Protein AF-A0AAF5DHT6-F1 (afdb_monomer)

Secondary structure (DSSP, 8-state):
-TTGGGHHHHHHHHHHTSPS----------S----------------------HHHHHHBTTTTT-SS--S--PBP--GGGS-GGGTT---SPPPPGGG--TTTTTHHHHHHHHHHHHHHHHHHHHHHHHTGGGTTSHHHHTS-TTS-S--------S-THHHHHHHHHHHHHHHT-S-GGGS-HHHHHHHHHHHHHS-HHHHHHHHHHTHHHHHHHHHHHHHHHHTTTTS--TT-HHHHHHHHHHHHHHHHHHH-HHHHHHHHTT--HHHHHHHTT-GGGHHHHHHHHHHHTHHHHHHHTTSTTHHHHHHHHHHHHHH-S-HHHHHHHHHHHHHHHHH-TTHHHHHHHHS-HHHHHHHHHHHHHHHHHTTT-SS------HHHHHHHHHHHHHHHHTTTTT---HHHHHHHHHHHHHHHHH-TTPPTTTT--HHHHHHHHHHHHHHHHHH-TTS-S----HHHHHHHHT---HHHHHHHHHHHHHHHHHHHTT-HHHHHHHHHTT-HHHHHHTTSS-SS---HHHHHHHHHHHHHHHTT-HHHHHHHHHHHHHHHHHHHHTS--PEEPHHHHHHHHHHHHH-TTS-EEEEEEES-SSTT-EEEEEEEEE-SSS--HHHHHHHHHHHHHHHHHHT-EEEEEEEE-SSTT--SPPHHHHHHHHHHTTT-TT-EEEEE-GGG--TT--S--EEEEEEETTTTEEEEEEPPBS-HHHHHHHHHHHHHTTGGGG---HHHHHH-TTT--TT-HHHHHHHHHHHT-

Organism: Strongyloides stercoralis (NCBI:txid6248)

Nearest PDB structures (foldseek):
  8s9s-assembly1_8  TM=9.354E-01  e=1.599E-11  Homo sapiens
  8eoi-assembly1_H  TM=9.412E-01  e=3.239E-11  Homo sapiens
  8j0o-assembly1_H  TM=9.283E-01  e=1.738E-11  Homo sapiens
  6ww7-assembly1_H  TM=9.306E-01  e=1.569E-10  Homo sapiens
  6y4l-assembly1_B  TM=9.227E-01  e=1.539E-09  Homo sapiens

Radius of gyration: 44.28 Å; Cα contacts (8 Å, |Δi|>4): 836; chains: 1; bounding box: 121×86×107 Å

Structure (mmCIF, N/CA/C/O backbone):
data_AF-A0AAF5DHT6-F1
#
_entry.id   AF-A0AAF5DHT6-F1
#
loop_
_atom_site.group_PDB
_atom_site.id
_atom_site.type_symbol
_atom_site.label_atom_id
_atom_site.label_alt_id
_atom_site.label_comp_id
_atom_site.label_asym_id
_atom_site.label_entity_id
_atom_site.label_seq_id
_atom_site.pdbx_PDB_ins_code
_atom_site.Cartn_x
_atom_site.Cartn_y
_atom_site.Cartn_z
_atom_site.occupancy
_atom_site.B_iso_or_equiv
_atom_site.auth_seq_id
_atom_site.auth_comp_id
_atom_site.auth_asym_id
_atom_site.auth_atom_id
_atom_site.pdbx_PDB_model_num
ATOM 1 N N . PHE A 1 1 ? -10.673 18.326 26.368 1.00 24.00 1 PHE A N 1
ATOM 2 C CA . PHE A 1 1 ? -9.516 19.181 26.720 1.00 24.00 1 PHE A CA 1
ATOM 3 C C . PHE A 1 1 ? -8.166 18.452 26.710 1.00 24.00 1 PHE A C 1
ATOM 5 O O . PHE A 1 1 ? -7.210 19.034 26.224 1.00 24.00 1 PHE A O 1
ATOM 12 N N . PHE A 1 2 ? -8.063 17.177 27.110 1.00 26.97 2 PHE A N 1
ATOM 13 C CA . PHE A 1 2 ? -6.793 16.419 27.046 1.00 26.97 2 PHE A CA 1
ATOM 14 C C . PHE A 1 2 ? -6.369 15.898 25.651 1.00 26.97 2 PHE A C 1
ATOM 16 O O . PHE A 1 2 ? -5.281 15.353 25.508 1.00 26.97 2 PHE A O 1
ATOM 23 N N . ILE A 1 3 ? -7.177 16.093 24.601 1.00 33.28 3 ILE A N 1
ATOM 24 C CA . ILE A 1 3 ? -6.910 15.542 23.255 1.00 33.28 3 ILE A CA 1
ATOM 25 C C . ILE A 1 3 ? -6.017 16.466 22.397 1.00 33.28 3 ILE A C 1
ATOM 27 O O . ILE A 1 3 ? -5.296 15.988 21.525 1.00 33.28 3 ILE A O 1
ATOM 31 N N . PHE A 1 4 ? -5.962 17.773 22.679 1.00 30.56 4 PHE A N 1
ATOM 32 C CA . PHE A 1 4 ? -5.179 18.714 21.862 1.00 30.56 4 PHE A CA 1
ATOM 33 C C . PHE A 1 4 ? -3.657 18.613 22.072 1.00 30.56 4 PHE A C 1
ATOM 35 O O . PHE A 1 4 ? -2.894 18.867 21.143 1.00 30.56 4 PHE A O 1
ATOM 42 N N . PHE A 1 5 ? -3.188 18.171 23.245 1.00 32.03 5 PHE A N 1
ATOM 43 C CA . PHE A 1 5 ? -1.747 18.044 23.513 1.00 32.03 5 PHE A CA 1
ATOM 44 C C . PHE A 1 5 ? -1.092 16.809 22.864 1.00 32.03 5 PHE A C 1
ATOM 46 O O . PHE A 1 5 ? 0.131 16.768 22.731 1.00 32.03 5 PHE A O 1
ATOM 53 N N . GLY A 1 6 ? -1.879 15.832 22.392 1.00 28.81 6 GLY A N 1
ATOM 54 C CA . GLY A 1 6 ? -1.361 14.653 21.684 1.00 28.81 6 GLY A CA 1
ATOM 55 C C . GLY A 1 6 ? -0.960 14.914 20.226 1.00 28.81 6 GLY A C 1
ATOM 56 O O . GLY A 1 6 ? -0.087 14.226 19.694 1.00 28.81 6 GLY A O 1
ATOM 57 N N . MET A 1 7 ? -1.532 15.936 19.577 1.00 29.06 7 MET A N 1
ATOM 58 C CA . MET A 1 7 ? -1.334 16.168 18.137 1.00 29.06 7 MET A CA 1
ATOM 59 C C . MET A 1 7 ? 0.085 16.642 17.784 1.00 29.06 7 MET A C 1
ATOM 61 O O . MET A 1 7 ? 0.634 16.212 16.772 1.00 29.06 7 MET A O 1
ATOM 65 N N . ASN A 1 8 ? 0.743 17.421 18.651 1.00 30.28 8 ASN A N 1
ATOM 66 C CA . ASN A 1 8 ? 2.120 17.882 18.403 1.00 30.28 8 ASN A CA 1
ATOM 67 C C . ASN A 1 8 ? 3.185 16.784 18.585 1.00 30.28 8 ASN A C 1
ATOM 69 O O . ASN A 1 8 ? 4.302 16.917 18.078 1.00 30.28 8 ASN A O 1
ATOM 73 N N . ARG A 1 9 ? 2.860 15.679 19.275 1.00 29.66 9 ARG A N 1
ATOM 74 C CA . ARG A 1 9 ? 3.734 14.494 19.322 1.00 29.66 9 ARG A CA 1
ATOM 75 C C . ARG A 1 9 ? 3.526 13.579 18.118 1.00 29.66 9 ARG A C 1
ATOM 77 O O . ARG A 1 9 ? 4.511 13.057 17.612 1.00 29.66 9 ARG A O 1
ATOM 84 N N . LEU A 1 10 ? 2.300 13.445 17.606 1.00 32.31 10 LEU A N 1
ATOM 85 C CA . LEU A 1 10 ? 2.010 12.574 16.459 1.00 32.31 10 LEU A CA 1
ATOM 86 C C . LEU A 1 10 ? 2.622 13.087 15.150 1.00 32.31 10 LEU A C 1
ATOM 88 O O . LEU A 1 10 ? 3.221 12.299 14.426 1.00 32.31 10 LEU A O 1
ATOM 92 N N . VAL A 1 11 ? 2.600 14.401 14.895 1.00 34.19 11 VAL A N 1
ATOM 93 C CA . VAL A 1 11 ? 3.297 14.986 13.728 1.00 34.19 11 VAL A CA 1
ATOM 94 C C . VAL A 1 11 ? 4.823 14.804 13.825 1.00 34.19 11 VAL A C 1
ATOM 96 O O . VAL A 1 11 ? 5.494 14.651 12.810 1.00 34.19 11 VAL A O 1
ATOM 99 N N . ASN A 1 12 ? 5.384 14.720 15.038 1.00 29.06 12 ASN A N 1
ATOM 100 C CA . ASN A 1 12 ? 6.811 14.439 15.240 1.00 29.06 12 ASN A CA 1
ATOM 101 C C . ASN A 1 12 ? 7.177 12.948 15.131 1.00 29.06 12 ASN A C 1
ATOM 103 O O . ASN A 1 12 ? 8.310 12.636 14.770 1.00 29.06 12 ASN A O 1
ATOM 107 N N . ILE A 1 13 ? 6.249 12.017 15.382 1.00 29.61 13 ILE A N 1
ATOM 108 C CA . ILE A 1 13 ? 6.502 10.576 15.196 1.00 29.61 13 ILE A CA 1
ATOM 109 C C . ILE A 1 13 ? 6.648 10.237 13.704 1.00 29.61 13 ILE A C 1
ATOM 111 O O . ILE A 1 13 ? 7.510 9.430 13.356 1.00 29.61 13 ILE A O 1
ATOM 115 N N . TYR A 1 14 ? 5.934 10.945 12.816 1.00 28.83 14 TYR A N 1
ATOM 116 C CA . TYR A 1 14 ? 6.160 10.866 11.365 1.00 28.83 14 TYR A CA 1
ATOM 117 C C . TYR A 1 14 ? 7.592 11.251 10.949 1.00 28.83 14 TYR A C 1
ATOM 119 O O . TYR A 1 14 ? 8.055 10.814 9.903 1.00 28.83 14 TYR A O 1
ATOM 127 N N . SER A 1 15 ? 8.324 12.017 11.766 1.00 27.70 15 SER A N 1
ATOM 128 C CA . SER A 1 15 ? 9.695 12.445 11.458 1.00 27.70 15 SER A CA 1
ATOM 129 C C . SER A 1 15 ? 10.766 11.458 11.950 1.00 27.70 15 SER A C 1
ATOM 131 O O . SER A 1 15 ? 11.795 11.290 11.300 1.00 27.70 15 SER A O 1
ATOM 133 N N . ILE A 1 16 ? 10.534 10.750 13.064 1.00 28.91 16 ILE A N 1
ATOM 134 C CA . ILE A 1 16 ? 11.596 9.977 13.742 1.00 28.91 16 ILE A CA 1
ATOM 135 C C . ILE A 1 16 ? 11.843 8.594 13.111 1.00 28.91 16 ILE A C 1
ATOM 137 O O . ILE A 1 16 ? 12.963 8.091 13.194 1.00 28.91 16 ILE A O 1
ATOM 141 N N . TYR A 1 17 ? 10.857 7.998 12.431 1.00 26.03 17 TYR A N 1
ATOM 142 C CA . TYR A 1 17 ? 10.990 6.652 11.845 1.00 26.03 17 TYR A CA 1
ATOM 143 C C . TYR A 1 17 ? 11.067 6.617 10.313 1.00 26.03 17 TYR A C 1
ATOM 145 O O . TYR A 1 17 ? 10.981 5.546 9.713 1.00 26.03 17 TYR A O 1
ATOM 153 N N . THR A 1 18 ? 11.290 7.759 9.658 1.00 27.48 18 THR A N 1
ATOM 154 C CA . THR A 1 18 ? 11.559 7.754 8.215 1.00 27.48 18 THR A CA 1
ATOM 155 C C . THR A 1 18 ? 12.942 7.174 7.938 1.00 27.48 18 THR A C 1
ATOM 157 O O . THR A 1 18 ? 13.958 7.583 8.507 1.00 27.48 18 THR A O 1
ATOM 160 N N . SER A 1 19 ? 12.952 6.160 7.071 1.00 26.27 19 SER A N 1
ATOM 161 C CA . SER A 1 19 ? 14.145 5.477 6.590 1.00 26.27 19 SER A CA 1
ATOM 162 C C . SER A 1 19 ? 15.211 6.495 6.182 1.00 26.27 19 SER A C 1
ATOM 164 O O . SER A 1 19 ? 14.965 7.438 5.428 1.00 26.27 19 SER A O 1
ATOM 166 N N . ARG A 1 20 ? 16.406 6.329 6.752 1.00 24.77 20 ARG A N 1
ATOM 167 C CA . ARG A 1 20 ? 17.551 7.204 6.522 1.00 24.77 20 ARG A CA 1
ATOM 168 C C . ARG A 1 20 ? 17.829 7.290 5.018 1.00 24.77 20 ARG A C 1
ATOM 170 O O . ARG A 1 20 ? 18.029 6.279 4.356 1.00 24.77 20 ARG A O 1
ATOM 177 N N . THR A 1 21 ? 17.952 8.526 4.538 1.00 24.61 21 THR A N 1
ATOM 178 C CA . THR A 1 21 ? 18.211 8.984 3.161 1.00 24.61 21 THR A CA 1
ATOM 179 C C . THR A 1 21 ? 17.081 8.858 2.143 1.00 24.61 21 THR A C 1
ATOM 181 O O . THR A 1 21 ? 16.703 7.761 1.767 1.00 24.61 21 THR A O 1
ATOM 184 N N . ILE A 1 22 ? 16.738 9.999 1.533 1.00 28.86 22 ILE A N 1
ATOM 185 C CA . ILE A 1 22 ? 17.074 10.366 0.146 1.00 28.86 22 ILE A CA 1
ATOM 186 C C . ILE A 1 22 ? 16.731 11.859 -0.049 1.00 28.86 22 ILE A C 1
ATOM 188 O O . ILE A 1 22 ? 15.583 12.267 0.034 1.00 28.86 22 ILE A O 1
ATOM 192 N N . ASN A 1 23 ? 17.740 12.695 -0.309 1.00 22.66 23 ASN A N 1
ATOM 193 C CA . ASN A 1 23 ? 17.540 14.035 -0.868 1.00 22.66 23 ASN A CA 1
ATOM 194 C C . ASN A 1 23 ? 17.725 13.918 -2.389 1.00 22.66 23 ASN A C 1
ATOM 196 O O . ASN A 1 23 ? 18.837 14.113 -2.881 1.00 22.66 23 ASN A O 1
ATOM 200 N N . PHE A 1 24 ? 16.673 13.588 -3.146 1.00 26.69 24 PHE A N 1
ATOM 201 C CA . PHE A 1 24 ? 16.674 13.828 -4.593 1.00 26.69 24 PHE A CA 1
ATOM 202 C C . PHE A 1 24 ? 16.286 15.280 -4.829 1.00 26.69 24 PHE A C 1
ATOM 204 O O . PHE A 1 24 ? 15.120 15.624 -4.966 1.00 26.69 24 PHE A O 1
ATOM 211 N N . VAL A 1 25 ? 17.282 16.155 -4.899 1.00 23.34 25 VAL A N 1
ATOM 212 C CA . VAL A 1 25 ? 17.107 17.373 -5.680 1.00 23.34 25 VAL A CA 1
ATOM 213 C C . VAL A 1 25 ? 17.849 17.130 -6.979 1.00 23.34 25 VAL A C 1
ATOM 215 O O . VAL A 1 25 ? 19.059 16.895 -6.950 1.00 23.34 25 VAL A O 1
ATOM 218 N N . VAL A 1 26 ? 17.141 17.235 -8.106 1.00 24.66 26 VAL A N 1
ATOM 219 C CA . VAL A 1 26 ? 17.731 17.509 -9.423 1.00 24.66 26 VAL A CA 1
ATOM 220 C C . VAL A 1 26 ? 18.404 18.881 -9.326 1.00 24.66 26 VAL A C 1
ATOM 222 O O . VAL A 1 26 ? 17.894 19.916 -9.744 1.00 24.66 26 VAL A O 1
ATOM 225 N N . ARG A 1 27 ? 19.540 18.929 -8.633 1.00 24.28 27 ARG A N 1
ATOM 226 C CA . ARG A 1 27 ? 20.449 20.058 -8.659 1.00 24.28 27 ARG A CA 1
ATOM 227 C C . ARG A 1 27 ? 21.306 19.834 -9.887 1.00 24.28 27 ARG A C 1
ATOM 229 O O . ARG A 1 27 ? 21.924 18.787 -10.038 1.00 24.28 27 ARG A O 1
ATOM 236 N N . ASN A 1 28 ? 21.447 20.878 -10.691 1.00 25.66 28 ASN A N 1
ATOM 237 C CA . ASN A 1 28 ? 22.751 21.167 -11.266 1.00 25.66 28 ASN A CA 1
ATOM 238 C C . ASN A 1 28 ? 23.716 21.264 -10.070 1.00 25.66 28 ASN A C 1
ATOM 240 O O . ASN A 1 28 ? 23.788 22.305 -9.413 1.00 25.66 28 ASN A O 1
ATOM 244 N N . VAL A 1 29 ? 24.313 20.133 -9.678 1.00 25.06 29 VAL A N 1
ATOM 245 C CA . VAL A 1 29 ? 25.154 20.023 -8.486 1.00 25.06 29 VAL A CA 1
ATOM 246 C C . VAL A 1 29 ? 26.440 20.777 -8.785 1.00 25.06 29 VAL A C 1
ATOM 248 O O . VAL A 1 29 ? 27.391 20.246 -9.346 1.00 25.06 29 VAL A O 1
ATOM 251 N N . SER A 1 30 ? 26.469 22.047 -8.389 1.00 23.38 30 SER A N 1
ATOM 252 C CA . SER A 1 30 ? 27.719 22.665 -7.980 1.00 23.38 30 SER A CA 1
ATOM 253 C C . SER A 1 30 ? 28.223 21.891 -6.765 1.00 23.38 30 SER A C 1
ATOM 255 O O . SER A 1 30 ? 27.518 21.787 -5.757 1.00 23.38 30 SER A O 1
ATOM 257 N N . THR A 1 31 ? 29.426 21.347 -6.875 1.00 25.55 31 THR A N 1
ATOM 258 C CA . THR A 1 31 ? 30.166 20.690 -5.800 1.00 25.55 31 THR A CA 1
ATOM 259 C C . THR A 1 31 ? 30.228 21.574 -4.552 1.00 25.55 31 THR A C 1
ATOM 261 O O . THR A 1 31 ? 30.409 22.785 -4.664 1.00 25.55 31 THR A O 1
ATOM 264 N N . THR A 1 32 ? 30.150 20.946 -3.376 1.00 23.73 32 THR A N 1
ATOM 265 C CA . THR A 1 32 ? 30.190 21.510 -2.008 1.00 23.73 32 THR A CA 1
ATOM 266 C C . THR A 1 32 ? 28.829 21.862 -1.390 1.00 23.73 32 THR A C 1
ATOM 268 O O . THR A 1 32 ? 28.344 22.984 -1.446 1.00 23.73 32 THR A O 1
ATOM 271 N N . ASN A 1 33 ? 28.224 20.871 -0.731 1.00 25.72 33 ASN A N 1
ATOM 272 C CA . ASN A 1 33 ? 27.492 21.070 0.519 1.00 25.72 33 ASN A CA 1
ATOM 273 C C . ASN A 1 33 ? 27.654 19.792 1.348 1.00 25.72 33 ASN A C 1
ATOM 275 O O . ASN A 1 33 ? 26.967 18.800 1.126 1.00 25.72 33 ASN A O 1
ATOM 279 N N . ILE A 1 34 ? 28.620 19.832 2.263 1.00 27.53 34 ILE A N 1
ATOM 280 C CA . ILE A 1 34 ? 28.814 18.839 3.317 1.00 27.53 34 ILE A CA 1
ATOM 281 C C . ILE A 1 34 ? 27.628 18.992 4.278 1.00 27.53 34 ILE A C 1
ATOM 283 O O . ILE A 1 34 ? 27.427 20.054 4.868 1.00 27.53 34 ILE A O 1
ATOM 287 N N . CYS A 1 35 ? 26.796 17.958 4.381 1.00 28.80 35 CYS A N 1
ATOM 288 C CA . CYS A 1 35 ? 25.665 17.916 5.300 1.00 28.80 35 CYS A CA 1
ATOM 289 C C . CYS A 1 35 ? 26.181 17.587 6.707 1.00 28.80 35 CYS A C 1
ATOM 291 O O . CYS A 1 35 ? 26.606 16.465 6.971 1.00 28.80 35 CYS A O 1
ATOM 293 N N . HIS A 1 36 ? 26.165 18.576 7.602 1.00 26.41 36 HIS A N 1
ATOM 294 C CA . HIS A 1 36 ? 26.467 18.388 9.018 1.00 26.41 36 HIS A CA 1
ATOM 295 C C . HIS A 1 36 ? 25.379 17.543 9.697 1.00 26.41 36 HIS A C 1
ATOM 297 O O . HIS A 1 36 ? 24.198 17.883 9.630 1.00 26.41 36 HIS A O 1
ATOM 303 N N . GLY A 1 37 ? 25.798 16.460 10.355 1.00 28.36 37 GLY A N 1
ATOM 304 C CA . GLY A 1 37 ? 24.963 15.651 11.242 1.00 28.36 37 GLY A CA 1
ATOM 305 C C . GLY A 1 37 ? 24.525 16.397 12.515 1.00 28.36 37 GLY A C 1
ATOM 306 O O . GLY A 1 37 ? 24.915 17.551 12.731 1.00 28.36 37 GLY A O 1
ATOM 307 N N . PRO A 1 38 ? 23.695 15.755 13.357 1.00 32.75 38 PRO A N 1
ATOM 308 C CA . PRO A 1 38 ? 23.088 16.377 14.529 1.00 32.75 38 PRO A CA 1
ATOM 309 C C . PRO A 1 38 ? 24.168 16.843 15.511 1.00 32.75 38 PRO A C 1
ATOM 311 O O . PRO A 1 38 ? 24.998 16.060 15.971 1.00 32.75 38 PRO A O 1
ATOM 314 N N . LYS A 1 39 ? 24.170 18.147 15.807 1.00 28.25 39 LYS A N 1
ATOM 315 C CA . LYS A 1 39 ? 25.119 18.782 16.724 1.00 28.25 39 LYS A CA 1
ATOM 316 C C . LYS A 1 39 ? 24.846 18.302 18.151 1.00 28.25 39 LYS A C 1
ATOM 318 O O . LYS A 1 39 ? 23.994 18.862 18.834 1.00 28.25 39 LYS A O 1
ATOM 323 N N . VAL A 1 40 ? 25.591 17.297 18.605 1.00 34.97 40 VAL A N 1
ATOM 324 C CA . VAL A 1 40 ? 25.856 17.100 20.036 1.00 34.97 40 VAL A CA 1
ATOM 325 C C . VAL A 1 40 ? 26.479 18.405 20.518 1.00 34.97 40 VAL A C 1
ATOM 327 O O . VAL A 1 40 ? 27.512 18.792 19.979 1.00 34.97 40 VAL A O 1
ATOM 330 N N . GLN A 1 41 ? 25.828 19.136 21.429 1.00 31.83 41 GLN A N 1
ATOM 331 C CA . GLN A 1 41 ? 26.429 20.325 22.033 1.00 31.83 41 GLN A CA 1
ATOM 332 C C . GLN A 1 41 ? 27.588 19.846 22.910 1.00 31.83 41 GLN A C 1
ATOM 334 O O . GLN A 1 41 ? 27.329 19.259 23.961 1.00 31.83 41 GLN A O 1
ATOM 339 N N . PRO A 1 42 ? 28.857 20.030 22.504 1.00 35.97 42 PRO A N 1
ATOM 340 C CA . PRO A 1 42 ? 29.960 19.732 23.392 1.00 35.97 42 PRO A CA 1
ATOM 341 C C . PRO A 1 42 ? 29.895 20.781 24.498 1.00 35.97 42 PRO A C 1
ATOM 343 O O . PRO A 1 42 ? 29.743 21.972 24.204 1.00 35.97 42 PRO A O 1
ATOM 346 N N . PHE A 1 43 ? 29.998 20.347 25.751 1.00 39.47 43 PHE A N 1
ATOM 347 C CA . PHE A 1 43 ? 30.278 21.239 26.870 1.00 39.47 43 PHE A CA 1
ATOM 348 C C . PHE A 1 43 ? 31.500 22.077 26.465 1.00 39.47 43 PHE A C 1
ATOM 350 O O . PHE A 1 43 ? 32.601 21.546 26.311 1.00 39.47 43 PHE A O 1
ATOM 357 N N . LYS A 1 44 ? 31.293 23.360 26.150 1.00 42.16 44 LYS A N 1
ATOM 358 C CA . LYS A 1 44 ? 32.387 24.260 25.791 1.00 42.16 44 LYS A CA 1
ATOM 359 C C . LYS A 1 44 ? 33.209 24.450 27.056 1.00 42.16 44 LYS A C 1
ATOM 361 O O . LYS A 1 44 ? 32.802 25.196 27.938 1.00 42.16 44 LYS A O 1
ATOM 366 N N . VAL A 1 45 ? 34.345 23.765 27.135 1.00 46.25 45 VAL A N 1
ATOM 367 C CA . VAL A 1 45 ? 35.425 24.163 28.037 1.00 46.25 45 VAL A CA 1
ATOM 368 C C . VAL A 1 45 ? 35.751 25.609 27.687 1.00 46.25 45 VAL A C 1
ATOM 370 O O . VAL A 1 45 ? 35.945 25.927 26.509 1.00 46.25 45 VAL A O 1
ATOM 373 N N . ASP A 1 46 ? 35.706 26.489 28.680 1.00 51.72 46 ASP A N 1
ATOM 374 C CA . ASP A 1 46 ? 35.970 27.904 28.481 1.00 51.72 46 ASP A CA 1
ATOM 375 C C . ASP A 1 46 ? 37.450 28.076 28.110 1.00 51.72 46 ASP A C 1
ATOM 377 O O . ASP A 1 46 ? 38.342 27.953 28.943 1.00 51.72 46 ASP A O 1
ATOM 381 N N . LYS A 1 47 ? 37.723 28.270 26.815 1.00 55.97 47 LYS A N 1
ATOM 382 C CA . LYS A 1 47 ? 39.077 28.435 26.256 1.00 55.97 47 LYS A CA 1
ATOM 383 C C . LYS A 1 47 ? 39.596 29.869 26.431 1.00 55.97 47 LYS A C 1
ATOM 385 O O . LYS A 1 47 ? 40.408 30.328 25.638 1.00 55.97 47 LYS A O 1
ATOM 390 N N . SER A 1 48 ? 39.077 30.599 27.416 1.00 61.09 48 SER A N 1
ATOM 391 C CA . SER A 1 48 ? 39.314 32.028 27.637 1.00 61.09 48 SER A CA 1
ATOM 392 C C . SER A 1 48 ? 40.595 32.332 28.422 1.00 61.09 48 SER A C 1
ATOM 394 O O . SER A 1 48 ? 40.807 33.479 28.809 1.00 61.09 48 SER A O 1
ATOM 396 N N . PHE A 1 49 ? 41.473 31.345 28.644 1.00 67.81 49 PHE A N 1
ATOM 397 C CA . PHE A 1 49 ? 42.780 31.598 29.245 1.00 67.81 49 PHE A CA 1
ATOM 398 C C . PHE A 1 49 ? 43.643 32.420 28.279 1.00 67.81 49 PHE A C 1
ATOM 400 O O . PHE A 1 49 ? 44.079 31.932 27.237 1.00 67.81 49 PHE A O 1
ATOM 407 N N . VAL A 1 50 ? 43.853 33.687 28.628 1.00 72.31 50 VAL A N 1
ATOM 408 C CA . VAL A 1 50 ? 44.742 34.614 27.929 1.00 72.31 50 VAL A CA 1
ATOM 409 C C . VAL A 1 50 ? 45.942 34.844 28.837 1.00 72.31 50 VAL A C 1
ATOM 411 O O . VAL A 1 50 ? 45.796 35.445 29.899 1.00 72.31 50 VAL A O 1
ATOM 414 N N . GLU A 1 51 ? 47.113 34.362 28.428 1.00 74.81 51 GLU A N 1
ATOM 415 C CA . GLU A 1 51 ? 48.382 34.685 29.079 1.00 74.81 51 GLU A CA 1
ATOM 416 C C . GLU A 1 51 ? 48.617 36.200 28.989 1.00 74.81 51 GLU A C 1
ATOM 418 O O . GLU A 1 51 ? 48.546 36.767 27.898 1.00 74.81 51 GLU A O 1
ATOM 423 N N . GLN A 1 52 ? 48.844 36.855 30.131 1.00 78.12 52 GLN A N 1
ATOM 424 C CA . GLN A 1 52 ? 49.014 38.316 30.227 1.00 78.12 52 GLN A CA 1
ATOM 425 C C . GLN A 1 52 ? 50.476 38.738 30.406 1.00 78.12 52 GLN A C 1
ATOM 427 O O . GLN A 1 52 ? 50.781 39.926 30.313 1.00 78.12 52 GLN A O 1
ATOM 432 N N . ASP A 1 53 ? 51.377 37.789 30.667 1.00 81.38 53 ASP A N 1
ATOM 433 C CA . ASP A 1 53 ? 52.798 38.070 30.843 1.00 81.38 53 ASP A CA 1
ATOM 434 C C . ASP A 1 53 ? 53.441 38.509 29.515 1.00 81.38 53 ASP A C 1
ATOM 436 O O . ASP A 1 53 ? 53.637 37.713 28.591 1.00 81.38 53 ASP A O 1
ATOM 440 N N . ALA A 1 54 ? 53.762 39.802 29.423 1.00 80.94 54 ALA A N 1
ATOM 441 C CA . ALA A 1 54 ? 54.327 40.418 28.231 1.00 80.94 54 ALA A CA 1
ATOM 442 C C . ALA A 1 54 ? 55.701 39.838 27.856 1.00 80.94 54 ALA A C 1
ATOM 444 O O . ALA A 1 54 ? 55.982 39.698 26.666 1.00 80.94 54 ALA A O 1
ATOM 445 N N . GLU A 1 55 ? 56.543 39.458 28.826 1.00 83.56 55 GLU A N 1
ATOM 446 C CA . GLU A 1 55 ? 57.860 38.874 28.529 1.00 83.56 55 GLU A CA 1
ATOM 447 C C . GLU A 1 55 ? 57.702 37.508 27.861 1.00 83.56 55 GLU A C 1
ATOM 449 O O . GLU A 1 55 ? 58.343 37.209 26.850 1.00 83.56 55 GLU A O 1
ATOM 454 N N . LYS A 1 56 ? 56.778 36.698 28.384 1.00 81.00 56 LYS A N 1
ATOM 455 C CA . LYS A 1 56 ? 56.464 35.375 27.849 1.00 81.00 56 LYS A CA 1
ATOM 456 C C . LYS A 1 56 ? 55.842 35.467 26.453 1.00 81.00 56 LYS A C 1
ATOM 458 O O . LYS A 1 56 ? 56.265 34.732 25.562 1.00 81.00 56 LYS A O 1
ATOM 463 N N . LEU A 1 57 ? 54.903 36.397 26.241 1.00 76.69 57 LEU A N 1
ATOM 464 C CA . LEU A 1 57 ? 54.277 36.664 24.937 1.00 76.69 57 LEU A CA 1
ATOM 465 C C . LEU A 1 57 ? 55.268 37.158 23.875 1.00 76.69 57 LEU A C 1
ATOM 467 O O . LEU A 1 57 ? 55.137 36.794 22.709 1.00 76.69 57 LEU A O 1
ATOM 471 N N . CYS A 1 58 ? 56.259 37.961 24.264 1.00 79.12 58 CYS A N 1
ATOM 472 C CA . CYS A 1 58 ? 57.313 38.415 23.356 1.00 79.12 58 CYS A CA 1
ATOM 473 C C . CYS A 1 58 ? 58.326 37.313 23.025 1.00 79.12 58 CYS A C 1
ATOM 475 O O . CYS A 1 58 ? 59.003 37.402 22.004 1.00 79.12 58 CYS A O 1
ATOM 477 N N . LYS A 1 59 ? 58.443 36.286 23.876 1.00 82.81 59 LYS A N 1
ATOM 478 C CA . LYS A 1 59 ? 59.417 35.208 23.708 1.00 82.81 59 LYS A CA 1
ATOM 479 C C . LYS A 1 59 ? 58.868 33.999 22.954 1.00 82.81 59 LYS A C 1
ATOM 481 O O . LYS A 1 59 ? 59.631 33.367 22.238 1.00 82.81 59 LYS A O 1
ATOM 486 N N . TYR A 1 60 ? 57.582 33.667 23.074 1.00 81.81 60 TYR A N 1
ATOM 487 C CA . TYR A 1 60 ? 57.022 32.443 22.484 1.00 81.81 60 TYR A CA 1
ATOM 488 C C . TYR A 1 60 ? 55.754 32.691 21.659 1.00 81.81 60 TYR A C 1
ATOM 490 O O . TYR A 1 60 ? 54.848 33.420 22.061 1.00 81.81 60 TYR A O 1
ATOM 498 N N . VAL A 1 61 ? 55.649 32.013 20.515 1.00 76.50 61 VAL A N 1
ATOM 499 C CA . VAL A 1 61 ? 54.479 32.067 19.626 1.00 76.50 61 VAL A CA 1
ATOM 500 C C . VAL A 1 61 ? 53.376 31.130 20.136 1.00 76.50 61 VAL A C 1
ATOM 502 O O . VAL A 1 61 ? 53.644 30.060 20.678 1.00 76.50 61 VAL A O 1
ATOM 505 N N . CYS A 1 62 ? 52.109 31.486 19.898 1.00 68.81 62 CYS A N 1
ATOM 506 C CA . CYS A 1 62 ? 50.942 30.614 20.113 1.00 68.81 62 CYS A CA 1
ATOM 507 C C . CYS A 1 62 ? 50.665 30.172 21.567 1.00 68.81 62 CYS A C 1
ATOM 509 O O . CYS A 1 62 ? 49.969 29.175 21.759 1.00 68.81 62 CYS A O 1
ATOM 511 N N . ILE A 1 63 ? 51.105 30.918 22.589 1.00 65.75 63 ILE A N 1
ATOM 512 C CA . ILE A 1 63 ? 50.863 30.556 24.005 1.00 65.75 63 ILE A CA 1
ATOM 513 C C . ILE A 1 63 ? 49.368 30.352 24.319 1.00 65.75 63 ILE A C 1
ATOM 515 O O . ILE A 1 63 ? 49.008 29.432 25.044 1.00 65.75 63 ILE A O 1
ATOM 519 N N . ASN A 1 64 ? 48.478 31.141 23.708 1.00 66.69 64 ASN A N 1
ATOM 520 C CA . ASN A 1 64 ? 47.032 31.054 23.957 1.00 66.69 64 ASN A CA 1
ATOM 521 C C . ASN A 1 64 ? 46.304 29.993 23.104 1.00 66.69 64 ASN A C 1
ATOM 523 O O . ASN A 1 64 ? 45.091 29.840 23.224 1.00 66.69 64 ASN A O 1
ATOM 527 N N . TYR A 1 65 ? 46.998 29.283 22.204 1.00 64.31 65 TYR A N 1
ATOM 528 C CA . TYR A 1 65 ? 46.356 28.309 21.309 1.00 64.31 65 TYR A CA 1
ATOM 529 C C . TYR A 1 65 ? 46.224 26.914 21.945 1.00 64.31 65 TYR A C 1
ATOM 531 O O . TYR A 1 65 ? 45.229 26.226 21.704 1.00 64.31 65 TYR A O 1
ATOM 539 N N . PHE A 1 66 ? 47.189 26.507 22.780 1.00 56.28 66 PHE A N 1
ATOM 540 C CA . PHE A 1 66 ? 47.195 25.205 23.452 1.00 56.28 66 PHE A CA 1
ATOM 541 C C . PHE A 1 66 ? 46.920 25.355 24.950 1.00 56.28 66 PHE A C 1
ATOM 543 O O . PHE A 1 66 ? 47.833 25.530 25.744 1.00 56.28 66 PHE A O 1
ATOM 550 N N . THR A 1 67 ? 45.660 25.208 25.364 1.00 55.75 67 THR A N 1
ATOM 551 C CA . THR A 1 67 ? 45.301 25.151 26.796 1.00 55.75 67 THR A CA 1
ATOM 552 C C . THR A 1 67 ? 45.845 23.906 27.510 1.00 55.75 67 THR A C 1
ATOM 554 O O . THR A 1 67 ? 45.861 23.865 28.734 1.00 55.75 67 THR A O 1
ATOM 557 N N . GLU A 1 68 ? 46.250 22.870 26.767 1.00 52.59 68 GLU A N 1
ATOM 558 C CA . GLU A 1 68 ? 46.550 21.532 27.304 1.00 52.59 68 GLU A CA 1
ATOM 559 C C . GLU A 1 68 ? 48.050 21.201 27.381 1.00 52.59 68 GLU A C 1
ATOM 561 O O . GLU A 1 68 ? 48.432 20.252 28.065 1.00 52.59 68 GLU A O 1
ATOM 566 N N . VAL A 1 69 ? 48.919 21.970 26.716 1.00 55.66 69 VAL A N 1
ATOM 567 C CA . VAL A 1 69 ? 50.353 21.659 26.622 1.00 55.66 69 VAL A CA 1
ATOM 568 C C . VAL A 1 69 ? 51.134 22.599 27.541 1.00 55.66 69 VAL A C 1
ATOM 570 O O . VAL A 1 69 ? 51.068 23.813 27.393 1.00 55.66 69 VAL A O 1
ATOM 573 N N . LYS A 1 70 ? 51.871 22.037 28.512 1.00 59.62 70 LYS A N 1
ATOM 574 C CA . LYS A 1 70 ? 52.691 22.788 29.490 1.00 59.62 70 LYS A CA 1
ATOM 575 C C . LYS A 1 70 ? 53.896 23.506 28.873 1.00 59.62 70 LYS A C 1
ATOM 577 O O . LYS A 1 70 ? 54.547 24.291 29.559 1.00 59.62 70 LYS A O 1
ATOM 582 N N . GLU A 1 71 ? 54.226 23.200 27.627 1.00 61.78 71 GLU A N 1
ATOM 583 C CA . GLU A 1 71 ? 55.376 23.775 26.945 1.00 61.78 71 GLU A CA 1
ATOM 584 C C . GLU A 1 71 ? 54.990 25.149 26.382 1.00 61.78 71 GLU A C 1
ATOM 586 O O . GLU A 1 71 ? 54.018 25.242 25.624 1.00 61.78 71 GLU A O 1
ATOM 591 N N . PRO A 1 72 ? 55.706 26.229 26.749 1.00 62.50 72 PRO A N 1
ATOM 592 C CA . PRO A 1 72 ? 55.549 27.493 26.047 1.00 62.50 72 PRO A CA 1
ATOM 593 C C . PRO A 1 72 ? 55.885 27.219 24.575 1.00 62.50 72 PRO A C 1
ATOM 595 O O . PRO A 1 72 ? 56.836 26.491 24.304 1.00 62.50 72 PRO A O 1
ATOM 598 N N . GLY A 1 73 ? 55.051 27.691 23.642 1.00 71.94 73 GLY A N 1
ATOM 599 C CA . GLY A 1 73 ? 55.170 27.370 22.214 1.00 71.94 73 GLY A CA 1
ATOM 600 C C . GLY A 1 73 ? 56.531 27.740 21.596 1.00 71.94 73 GLY A C 1
ATOM 601 O O . GLY A 1 73 ? 57.453 28.126 22.299 1.00 71.94 73 GLY A O 1
ATOM 602 N N . PRO A 1 74 ? 56.708 27.641 20.269 1.00 79.69 74 PRO A N 1
ATOM 603 C CA . PRO A 1 74 ? 58.003 27.901 19.635 1.00 79.69 74 PRO A CA 1
ATOM 604 C C . PRO A 1 74 ? 58.567 29.285 19.996 1.00 79.69 74 PRO A C 1
ATOM 606 O O . PRO A 1 74 ? 57.845 30.280 19.914 1.00 79.69 74 PRO A O 1
ATOM 609 N N . GLU A 1 75 ? 59.844 29.351 20.381 1.00 83.06 75 GLU A N 1
ATOM 610 C CA . GLU A 1 75 ? 60.529 30.610 20.706 1.00 83.06 75 GLU A CA 1
ATOM 611 C C . GLU A 1 75 ? 60.658 31.503 19.460 1.00 83.06 75 GLU A C 1
ATOM 613 O O . GLU A 1 75 ? 60.982 31.024 18.368 1.00 83.06 75 GLU A O 1
ATOM 618 N N . ILE A 1 76 ? 60.375 32.799 19.619 1.00 83.75 76 ILE A N 1
ATOM 619 C CA . ILE A 1 76 ? 60.560 33.821 18.588 1.00 83.75 76 ILE A CA 1
ATOM 620 C C . ILE A 1 76 ? 62.049 34.122 18.509 1.00 83.75 76 ILE A C 1
ATOM 622 O O . ILE A 1 76 ? 62.659 34.584 19.471 1.00 83.75 76 ILE A O 1
ATOM 626 N N . LYS A 1 77 ? 62.631 33.845 17.349 1.00 88.44 77 LYS A N 1
ATOM 627 C CA . LYS A 1 77 ? 64.057 34.031 17.101 1.00 88.44 77 LYS A CA 1
ATOM 628 C C . LYS A 1 77 ? 64.347 35.406 16.504 1.00 88.44 77 LYS A C 1
ATOM 630 O O . LYS A 1 77 ? 63.441 36.199 16.255 1.00 88.44 77 LYS A O 1
ATOM 635 N N . GLU A 1 78 ? 65.620 35.700 16.264 1.00 87.94 78 GLU A N 1
ATOM 636 C CA . GLU A 1 78 ? 66.016 36.935 15.588 1.00 87.94 78 GLU A CA 1
ATOM 637 C C . GLU A 1 78 ? 65.455 36.996 14.158 1.00 87.94 78 GLU A C 1
ATOM 639 O O . GLU A 1 78 ? 65.337 35.978 13.474 1.00 87.94 78 GLU A O 1
ATOM 644 N N . ASN A 1 79 ? 65.151 38.207 13.676 1.00 84.88 79 ASN A N 1
ATOM 645 C CA . ASN A 1 79 ? 64.527 38.433 12.364 1.00 84.88 79 ASN A CA 1
ATOM 646 C C . ASN A 1 79 ? 65.285 37.772 11.198 1.00 84.88 79 ASN A C 1
ATOM 648 O O . ASN A 1 79 ? 64.664 37.395 10.209 1.00 84.88 79 ASN A O 1
ATOM 652 N N . SER A 1 80 ? 66.604 37.595 11.330 1.00 88.75 80 SER A N 1
ATOM 653 C CA . SER A 1 80 ? 67.482 36.947 10.347 1.00 88.75 80 SER A CA 1
ATOM 654 C C . SER A 1 80 ? 67.141 35.477 10.078 1.00 88.75 80 SER A C 1
ATOM 656 O O . SER A 1 80 ? 67.486 34.960 9.019 1.00 88.75 80 SER A O 1
ATOM 658 N N . GLU A 1 81 ? 66.481 34.792 11.017 1.00 90.25 81 GLU A N 1
ATOM 659 C CA . GLU A 1 81 ? 66.047 33.402 10.834 1.00 90.25 81 GLU A CA 1
ATOM 660 C C . GLU A 1 81 ? 64.729 33.278 10.057 1.00 90.25 81 GLU A C 1
ATOM 662 O O . GLU A 1 81 ? 64.370 32.182 9.617 1.00 90.25 81 GLU A O 1
ATOM 667 N N . TYR A 1 82 ? 64.007 34.386 9.861 1.00 89.19 82 TYR A N 1
ATOM 668 C CA . TYR A 1 82 ? 62.731 34.390 9.159 1.00 89.19 82 TYR A CA 1
ATOM 669 C C . TYR A 1 82 ? 62.882 34.906 7.722 1.00 89.19 82 TYR A C 1
ATOM 671 O O . TYR A 1 82 ? 63.681 35.803 7.451 1.00 89.19 82 TYR A O 1
ATOM 679 N N . PRO A 1 83 ? 62.105 34.366 6.768 1.00 90.62 83 PRO A N 1
ATOM 680 C CA . PRO A 1 83 ? 62.121 34.851 5.393 1.00 90.62 83 PRO A CA 1
ATOM 681 C C . PRO A 1 83 ? 61.776 36.344 5.307 1.00 90.62 83 PRO A C 1
ATOM 683 O O . PRO A 1 83 ? 60.816 36.790 5.934 1.00 90.62 83 PRO A O 1
ATOM 686 N N . SER A 1 84 ? 62.486 37.099 4.463 1.00 88.12 84 SER A N 1
ATOM 687 C CA . SER A 1 84 ? 62.284 38.551 4.312 1.00 88.12 84 SER A CA 1
ATOM 688 C C . SER A 1 84 ? 60.844 38.936 3.954 1.00 88.12 84 SER A C 1
ATOM 690 O O . SER A 1 84 ? 60.326 39.919 4.478 1.00 88.12 84 SER A O 1
ATOM 692 N N . TRP A 1 85 ? 60.159 38.118 3.142 1.00 92.25 85 TRP A N 1
ATOM 693 C CA . TRP A 1 85 ? 58.773 38.368 2.726 1.00 92.25 85 TRP A CA 1
ATOM 694 C C . TRP A 1 85 ? 57.793 38.458 3.901 1.00 92.25 85 TRP A C 1
ATOM 696 O O . TRP A 1 85 ? 56.758 39.105 3.771 1.00 92.25 85 TRP A O 1
ATOM 706 N N . LEU A 1 86 ? 58.098 37.827 5.044 1.00 88.69 86 LEU A N 1
ATOM 707 C CA . LEU A 1 86 ? 57.243 37.878 6.231 1.00 88.69 86 LEU A CA 1
ATOM 708 C C . LEU A 1 86 ? 57.098 39.316 6.744 1.00 88.69 86 LEU A C 1
ATOM 710 O O . LEU A 1 86 ? 56.014 39.711 7.163 1.00 88.69 86 LEU A O 1
ATOM 714 N N . PHE A 1 87 ? 58.179 40.094 6.672 1.00 88.44 87 PHE A N 1
ATOM 715 C CA . PHE A 1 87 ? 58.221 41.494 7.097 1.00 88.44 87 PHE A CA 1
ATOM 716 C C . PHE A 1 87 ? 57.748 42.463 6.004 1.00 88.44 87 PHE A C 1
ATOM 718 O O . PHE A 1 87 ? 57.441 43.615 6.297 1.00 88.44 87 PHE A O 1
ATOM 725 N N . GLU A 1 88 ? 57.655 41.995 4.758 1.00 87.56 88 GLU A N 1
ATOM 726 C CA . GLU A 1 88 ? 57.100 42.736 3.616 1.00 87.56 88 GLU A CA 1
ATOM 727 C C . GLU A 1 88 ? 55.608 42.427 3.383 1.00 87.56 88 GLU A C 1
ATOM 729 O O . GLU A 1 88 ? 54.999 42.935 2.439 1.00 87.56 88 GLU A O 1
ATOM 734 N N . LEU A 1 89 ? 55.006 41.578 4.222 1.00 86.62 89 LEU A N 1
ATOM 735 C CA . LEU A 1 89 ? 53.611 41.175 4.103 1.00 86.62 89 LEU A CA 1
ATOM 736 C C . LEU A 1 89 ? 52.681 42.358 4.410 1.00 86.62 89 LEU A C 1
ATOM 738 O O . LEU A 1 89 ? 52.723 42.932 5.496 1.00 86.62 89 LEU A O 1
ATOM 742 N N . ASP A 1 90 ? 51.797 42.691 3.470 1.00 82.50 90 ASP A N 1
ATOM 743 C CA . ASP A 1 90 ? 50.800 43.748 3.652 1.00 82.50 90 ASP A CA 1
ATOM 744 C C . ASP A 1 90 ? 49.759 43.342 4.712 1.00 82.50 90 ASP A C 1
ATOM 746 O O . ASP A 1 90 ? 48.967 42.417 4.512 1.00 82.50 90 ASP A O 1
ATOM 750 N N . LEU A 1 91 ? 49.782 44.031 5.857 1.00 84.50 91 LEU A N 1
ATOM 751 C CA . LEU A 1 91 ? 48.858 43.825 6.979 1.00 84.50 91 LEU A CA 1
ATOM 752 C C . LEU A 1 91 ? 47.606 44.712 6.892 1.00 84.50 91 LEU A C 1
ATOM 754 O O . LEU A 1 91 ? 46.793 44.718 7.821 1.00 84.50 91 LEU A O 1
ATOM 758 N N . SER A 1 92 ? 47.444 45.485 5.815 1.00 86.56 92 SER A N 1
ATOM 759 C CA . SER A 1 92 ? 46.242 46.287 5.616 1.00 86.56 92 SER A CA 1
ATOM 760 C C . SER A 1 92 ? 45.002 45.392 5.436 1.00 86.56 92 SER A C 1
ATOM 762 O O . SER A 1 92 ? 45.094 44.250 4.968 1.00 86.56 92 SER A O 1
ATOM 764 N N . PRO A 1 93 ? 43.809 45.858 5.851 1.00 82.75 93 PRO A N 1
ATOM 765 C CA . PRO A 1 93 ? 42.585 45.104 5.629 1.00 82.75 93 PRO A CA 1
ATOM 766 C C . PRO A 1 93 ? 42.372 44.856 4.126 1.00 82.75 93 PRO A C 1
ATOM 768 O O . PRO A 1 93 ? 42.720 45.709 3.307 1.00 82.75 93 PRO A O 1
ATOM 771 N N . PRO A 1 94 ? 41.764 43.719 3.734 1.00 81.50 94 PRO A N 1
ATOM 772 C CA . PRO A 1 94 ? 41.489 43.442 2.330 1.00 81.50 94 PRO A CA 1
ATOM 773 C C . PRO A 1 94 ? 40.682 44.579 1.693 1.00 81.50 94 PRO A C 1
ATOM 775 O O . PRO A 1 94 ? 39.603 44.909 2.187 1.00 81.50 94 PRO A O 1
ATOM 778 N N . LYS A 1 95 ? 41.187 45.142 0.590 1.00 84.50 95 LYS A N 1
ATOM 779 C CA . LYS A 1 95 ? 40.507 46.202 -0.168 1.00 84.50 95 LYS A CA 1
ATOM 780 C C . LYS A 1 95 ? 39.114 45.751 -0.627 1.00 84.50 95 LYS A C 1
ATOM 782 O O . LYS A 1 95 ? 38.923 44.588 -1.004 1.00 84.50 95 LYS A O 1
ATOM 787 N N . GLU A 1 96 ? 38.148 46.668 -0.620 1.00 85.19 96 GLU A N 1
ATOM 788 C CA . GLU A 1 96 ? 36.833 46.429 -1.224 1.00 85.19 96 GLU A CA 1
ATOM 789 C C . GLU A 1 96 ? 36.942 46.362 -2.755 1.00 85.19 96 GLU A C 1
ATOM 791 O O . GLU A 1 96 ? 37.910 46.842 -3.341 1.00 85.19 96 GLU A O 1
ATOM 796 N N . LEU A 1 97 ? 35.964 45.743 -3.431 1.00 85.06 97 LEU A N 1
ATOM 797 C CA . LEU A 1 97 ? 36.036 45.514 -4.884 1.00 85.06 97 LEU A CA 1
ATOM 798 C C . LEU A 1 97 ? 36.142 46.827 -5.676 1.00 85.06 97 LEU A C 1
ATOM 800 O O . LEU A 1 97 ? 36.736 46.847 -6.752 1.00 85.06 97 LEU A O 1
ATOM 804 N N . GLU A 1 98 ? 35.530 47.886 -5.157 1.00 86.00 98 GLU A N 1
ATOM 805 C CA . GLU A 1 98 ? 35.490 49.233 -5.714 1.00 86.00 98 GLU A CA 1
ATOM 806 C C . GLU A 1 98 ? 36.864 49.924 -5.686 1.00 86.00 98 GLU A C 1
ATOM 808 O O . GLU A 1 98 ? 37.178 50.668 -6.615 1.00 86.00 98 GLU A O 1
ATOM 813 N N . ASP A 1 99 ? 37.693 49.616 -4.685 1.00 87.50 99 ASP A N 1
ATOM 814 C CA . ASP A 1 99 ? 39.038 50.182 -4.501 1.00 87.50 99 ASP A CA 1
ATOM 815 C C . ASP A 1 99 ? 40.139 49.343 -5.172 1.00 87.50 99 ASP A C 1
ATOM 817 O O . ASP A 1 99 ? 41.320 49.699 -5.142 1.00 87.50 99 ASP A O 1
ATOM 821 N N . MET A 1 100 ? 39.770 48.203 -5.761 1.00 86.69 100 MET A N 1
ATOM 822 C CA . MET A 1 100 ? 40.696 47.315 -6.455 1.00 86.69 100 MET A CA 1
ATOM 823 C C . MET A 1 100 ? 40.784 47.662 -7.941 1.00 86.69 100 MET A C 1
ATOM 825 O O . MET A 1 100 ? 39.772 47.723 -8.645 1.00 86.69 100 MET A O 1
ATOM 829 N N . ASP A 1 101 ? 42.006 47.795 -8.455 1.00 84.06 101 ASP A N 1
ATOM 830 C CA . ASP A 1 101 ? 42.246 48.011 -9.883 1.00 84.06 101 ASP A CA 1
ATOM 831 C C . ASP A 1 101 ? 42.615 46.674 -10.551 1.00 84.06 101 ASP A C 1
ATOM 833 O O . ASP A 1 101 ? 43.624 46.060 -10.189 1.00 84.06 101 ASP A O 1
ATOM 837 N N . PRO A 1 102 ? 41.867 46.203 -11.572 1.00 82.62 102 PRO A N 1
ATOM 838 C CA . PRO A 1 102 ? 42.199 44.979 -12.300 1.00 82.62 102 PRO A CA 1
ATOM 839 C C . PRO A 1 102 ? 43.595 44.979 -12.944 1.00 82.62 102 PRO A C 1
ATOM 841 O O . PRO A 1 102 ? 44.092 43.899 -13.265 1.00 82.62 102 PRO A O 1
ATOM 844 N N . LYS A 1 103 ? 44.224 46.142 -13.170 1.00 82.44 103 LYS A N 1
ATOM 845 C CA . LYS A 1 103 ? 45.599 46.229 -13.689 1.00 82.44 103 LYS A CA 1
ATOM 846 C C . LYS A 1 103 ? 46.664 46.077 -12.605 1.00 82.44 103 LYS A C 1
ATOM 848 O O . LYS A 1 103 ? 47.718 45.524 -12.903 1.00 82.44 103 LYS A O 1
ATOM 853 N N . VAL A 1 104 ? 46.400 46.566 -11.393 1.00 82.19 104 VAL A N 1
ATOM 854 C CA . VAL A 1 104 ? 47.360 46.556 -10.276 1.00 82.19 104 VAL A CA 1
ATOM 855 C C . VAL A 1 104 ? 47.207 45.280 -9.450 1.00 82.19 104 VAL A C 1
ATOM 857 O O . VAL A 1 104 ? 48.180 44.565 -9.238 1.00 82.19 104 VAL A O 1
ATOM 860 N N . ASP A 1 105 ? 45.977 44.940 -9.052 1.00 82.50 105 ASP A N 1
ATOM 861 C CA . ASP A 1 105 ? 45.681 43.781 -8.197 1.00 82.50 105 ASP A CA 1
ATOM 862 C C . ASP A 1 105 ? 45.468 42.480 -9.006 1.00 82.50 105 ASP A C 1
ATOM 864 O O . ASP A 1 105 ? 45.443 41.372 -8.457 1.00 82.50 105 ASP A O 1
ATOM 868 N N . GLY A 1 106 ? 45.292 42.588 -10.329 1.00 81.75 106 GLY A N 1
ATOM 869 C CA . GLY A 1 106 ? 45.252 41.453 -11.254 1.00 81.75 106 GLY A CA 1
ATOM 870 C C . GLY A 1 106 ? 44.193 40.401 -10.900 1.00 81.75 106 GLY A C 1
ATOM 871 O O . GLY A 1 106 ? 42.988 40.656 -10.942 1.00 81.75 106 GLY A O 1
ATOM 872 N N . TRP A 1 107 ? 44.632 39.179 -10.572 1.00 80.88 107 TRP A N 1
ATOM 873 C CA . TRP A 1 107 ? 43.742 38.050 -10.253 1.00 80.88 107 TRP A CA 1
ATOM 874 C C . TRP A 1 107 ? 42.832 38.352 -9.056 1.00 80.88 107 TRP A C 1
ATOM 876 O O . TRP A 1 107 ? 41.650 37.989 -9.076 1.00 80.88 107 TRP A O 1
ATOM 886 N N . LEU A 1 108 ? 43.358 38.996 -8.008 1.00 80.19 108 LEU A N 1
ATOM 887 C CA . LEU A 1 108 ? 42.637 39.225 -6.752 1.00 80.19 108 LEU A CA 1
ATOM 888 C C . LEU A 1 108 ? 41.308 39.957 -6.991 1.00 80.19 108 LEU A C 1
ATOM 890 O O . LEU A 1 108 ? 40.280 39.520 -6.465 1.00 80.19 108 LEU A O 1
ATOM 894 N N . TYR A 1 109 ? 41.299 40.951 -7.884 1.00 88.62 109 TYR A N 1
ATOM 895 C CA . TYR A 1 109 ? 40.092 41.657 -8.325 1.00 88.62 109 TYR A CA 1
ATOM 896 C C . TYR A 1 109 ? 39.018 40.692 -8.858 1.00 88.62 109 TYR A C 1
ATOM 898 O O . TYR A 1 109 ? 37.878 40.667 -8.387 1.00 88.62 109 TYR A O 1
ATOM 906 N N . TYR A 1 110 ? 39.383 39.814 -9.798 1.00 83.81 110 TYR A N 1
ATOM 907 C CA . TYR A 1 110 ? 38.441 38.871 -10.411 1.00 83.81 110 TYR A CA 1
ATOM 908 C C . TYR A 1 110 ? 37.915 37.827 -9.422 1.00 83.81 110 TYR A C 1
ATOM 910 O O . TYR A 1 110 ? 36.758 37.403 -9.512 1.00 83.81 110 TYR A O 1
ATOM 918 N N . LYS A 1 111 ? 38.735 37.423 -8.446 1.00 82.69 111 LYS A N 1
ATOM 919 C CA . LYS A 1 111 ? 38.316 36.508 -7.376 1.00 82.69 111 LYS A CA 1
ATOM 920 C C . LYS A 1 111 ? 37.233 37.143 -6.497 1.00 82.69 111 LYS A C 1
ATOM 922 O O . LYS A 1 111 ? 36.237 36.477 -6.195 1.00 82.69 111 LYS A O 1
ATOM 927 N N . VAL A 1 112 ? 37.397 38.414 -6.122 1.00 84.50 112 VAL A N 1
ATOM 928 C CA . VAL A 1 112 ? 36.406 39.172 -5.338 1.00 84.50 112 VAL A CA 1
ATOM 929 C C . VAL A 1 112 ? 35.139 39.431 -6.164 1.00 84.50 112 VAL A C 1
ATOM 931 O O . VAL A 1 112 ? 34.034 39.167 -5.683 1.00 84.50 112 VAL A O 1
ATOM 934 N N . LEU A 1 113 ? 35.274 39.807 -7.441 1.00 86.12 113 LEU A N 1
ATOM 935 C CA . LEU A 1 113 ? 34.147 40.002 -8.361 1.00 86.12 113 LEU A CA 1
ATOM 936 C C . LEU A 1 113 ? 33.275 38.741 -8.486 1.00 86.12 113 LEU A C 1
ATOM 938 O O . LEU A 1 113 ? 32.049 38.803 -8.369 1.00 86.12 113 LEU A O 1
ATOM 942 N N . MET A 1 114 ? 33.889 37.568 -8.669 1.00 83.06 114 MET A N 1
ATOM 943 C CA . MET A 1 114 ? 33.157 36.299 -8.770 1.00 83.06 114 MET A CA 1
ATOM 944 C C . MET A 1 114 ? 32.440 35.934 -7.466 1.00 83.06 114 MET A C 1
ATOM 946 O O . MET A 1 114 ? 31.318 35.418 -7.502 1.00 83.06 114 MET A O 1
ATOM 950 N N . ARG A 1 115 ? 33.043 36.228 -6.306 1.00 82.19 115 ARG A N 1
ATOM 951 C CA . ARG A 1 115 ? 32.384 36.063 -5.001 1.00 82.19 115 ARG A CA 1
ATOM 952 C C . ARG A 1 115 ? 31.126 36.935 -4.918 1.00 82.19 115 ARG A C 1
ATOM 954 O O . ARG A 1 115 ? 30.055 36.409 -4.606 1.00 82.19 115 ARG A O 1
ATOM 961 N N . ARG A 1 116 ? 31.222 38.212 -5.305 1.00 85.38 116 ARG A N 1
ATOM 962 C CA . ARG A 1 116 ? 30.096 39.161 -5.323 1.00 85.38 116 ARG A CA 1
ATOM 963 C C . ARG A 1 116 ? 28.959 38.702 -6.240 1.00 85.38 116 ARG A C 1
ATOM 965 O O . ARG A 1 116 ? 27.792 38.734 -5.848 1.00 85.38 116 ARG A O 1
ATOM 972 N N . VAL A 1 117 ? 29.286 38.186 -7.427 1.00 76.56 117 VAL A N 1
ATOM 973 C CA . VAL A 1 117 ? 28.302 37.616 -8.366 1.00 76.56 117 VAL A CA 1
ATOM 974 C C . VAL A 1 117 ? 27.571 36.416 -7.753 1.00 76.56 117 VAL A C 1
ATOM 976 O O . VAL A 1 117 ? 26.345 36.305 -7.863 1.00 76.56 117 VAL A O 1
ATOM 979 N N . HIS A 1 118 ? 28.285 35.507 -7.084 1.00 79.12 118 HIS A N 1
ATOM 980 C CA . HIS A 1 118 ? 27.659 34.368 -6.408 1.00 79.12 118 HIS A CA 1
ATOM 981 C C . HIS A 1 118 ? 26.739 34.801 -5.259 1.00 79.12 118 HIS A C 1
ATOM 983 O O . HIS A 1 118 ? 25.636 34.262 -5.129 1.00 79.12 118 HIS A O 1
ATOM 989 N N . GLU A 1 119 ? 27.149 35.783 -4.456 1.00 79.75 119 GLU A N 1
ATOM 990 C CA . GLU A 1 119 ? 26.332 36.356 -3.379 1.00 79.75 119 GLU A CA 1
ATOM 991 C C . GLU A 1 119 ? 25.053 37.004 -3.912 1.00 79.75 119 GLU A C 1
ATOM 993 O O . GLU A 1 119 ? 23.961 36.735 -3.403 1.00 79.75 119 GLU A O 1
ATOM 998 N N . GLN A 1 120 ? 25.153 37.787 -4.987 1.00 76.75 120 GLN A N 1
ATOM 999 C CA . GLN A 1 120 ? 24.001 38.433 -5.609 1.00 76.75 120 GLN A CA 1
ATOM 1000 C C . GLN A 1 120 ? 23.028 37.406 -6.199 1.00 76.75 120 GLN A C 1
ATOM 1002 O O . GLN A 1 120 ? 21.821 37.503 -5.980 1.00 76.75 120 GLN A O 1
ATOM 1007 N N . ASN A 1 121 ? 23.535 36.357 -6.853 1.00 71.88 121 ASN A N 1
ATOM 1008 C CA . ASN A 1 121 ? 22.710 35.248 -7.339 1.00 71.88 121 ASN A CA 1
ATOM 1009 C C . ASN A 1 121 ? 22.007 34.501 -6.195 1.00 71.88 121 ASN A C 1
ATOM 1011 O O . ASN A 1 121 ? 20.830 34.153 -6.315 1.00 71.88 121 ASN A O 1
ATOM 1015 N N . ARG A 1 122 ? 22.691 34.275 -5.064 1.00 75.19 122 ARG A N 1
ATOM 1016 C CA . ARG A 1 122 ? 22.069 33.704 -3.856 1.00 75.19 122 ARG A CA 1
ATOM 1017 C C . ARG A 1 122 ? 20.974 34.623 -3.314 1.00 75.19 122 ARG A C 1
ATOM 1019 O O . ARG A 1 122 ? 19.902 34.129 -2.968 1.00 75.19 122 ARG A O 1
ATOM 1026 N N . ARG A 1 123 ? 21.202 35.941 -3.283 1.00 73.62 123 ARG A N 1
ATOM 1027 C CA . ARG A 1 123 ? 20.205 36.933 -2.851 1.00 73.62 123 ARG A CA 1
ATOM 1028 C C . ARG A 1 123 ? 18.984 36.946 -3.770 1.00 73.62 123 ARG A C 1
ATOM 1030 O O . ARG A 1 123 ? 17.871 36.857 -3.268 1.00 73.62 123 ARG A O 1
ATOM 1037 N N . ILE A 1 124 ? 19.174 36.963 -5.091 1.00 68.81 124 ILE A N 1
ATOM 1038 C CA . ILE A 1 124 ? 18.081 36.899 -6.077 1.00 68.81 124 ILE A CA 1
ATOM 1039 C C . ILE A 1 124 ? 17.262 35.619 -5.892 1.00 68.81 124 ILE A C 1
ATOM 1041 O O . ILE A 1 124 ? 16.038 35.680 -5.864 1.00 68.81 124 ILE A O 1
ATOM 1045 N N . ARG A 1 125 ? 17.910 34.463 -5.694 1.00 68.69 125 ARG A N 1
ATOM 1046 C CA . ARG A 1 125 ? 17.201 33.201 -5.416 1.00 68.69 125 ARG A CA 1
ATOM 1047 C C . ARG A 1 125 ? 16.377 33.268 -4.129 1.00 68.69 125 ARG A C 1
ATOM 1049 O O . ARG A 1 125 ? 15.232 32.836 -4.143 1.00 68.69 125 ARG A O 1
ATOM 1056 N N . LYS A 1 126 ? 16.925 33.847 -3.052 1.00 71.50 126 LYS A N 1
ATOM 1057 C CA . LYS A 1 126 ? 16.182 34.065 -1.796 1.00 71.50 126 LYS A CA 1
ATOM 1058 C C . LYS A 1 126 ? 14.993 35.017 -1.976 1.00 71.50 126 LYS A C 1
ATOM 1060 O O . LYS A 1 126 ? 13.970 34.836 -1.330 1.00 71.50 126 LYS A O 1
ATOM 1065 N N . LEU A 1 127 ? 15.116 36.033 -2.831 1.00 67.62 127 LEU A N 1
ATOM 1066 C CA . LEU A 1 127 ? 14.028 36.977 -3.109 1.00 67.62 127 LEU A CA 1
ATOM 1067 C C . LEU A 1 127 ? 12.925 36.353 -3.973 1.00 67.62 127 LEU A C 1
ATOM 1069 O O . LEU A 1 127 ? 11.752 36.608 -3.709 1.00 67.62 127 LEU A O 1
ATOM 1073 N N . LYS A 1 128 ? 13.282 35.493 -4.941 1.00 58.41 128 LYS A N 1
ATOM 1074 C CA . LYS A 1 128 ? 12.314 34.754 -5.772 1.00 58.41 128 LYS A CA 1
ATOM 1075 C C . LYS A 1 128 ? 11.341 33.923 -4.935 1.00 58.41 128 LYS A C 1
ATOM 1077 O O . LYS A 1 128 ? 10.162 33.882 -5.256 1.00 58.41 128 LYS A O 1
ATOM 1082 N N . THR A 1 129 ? 11.817 33.296 -3.859 1.00 64.06 129 THR A N 1
ATOM 1083 C CA . THR A 1 129 ? 10.955 32.492 -2.981 1.00 64.06 129 THR A CA 1
ATOM 1084 C C . THR A 1 129 ? 10.173 33.340 -1.977 1.00 64.06 129 THR A C 1
ATOM 1086 O O . THR A 1 129 ? 9.045 32.993 -1.648 1.00 64.06 129 THR A O 1
ATOM 1089 N N . ARG A 1 130 ? 10.723 34.472 -1.511 1.00 60.59 130 ARG A N 1
ATOM 1090 C CA . ARG A 1 130 ? 10.046 35.356 -0.538 1.00 60.59 130 ARG A CA 1
ATOM 1091 C C . ARG A 1 130 ? 8.842 36.110 -1.104 1.00 60.59 130 ARG A C 1
ATOM 1093 O O . ARG A 1 130 ? 7.890 36.344 -0.370 1.00 60.59 130 ARG A O 1
ATOM 1100 N N . PHE A 1 131 ? 8.877 36.498 -2.378 1.00 53.81 131 PHE A N 1
ATOM 1101 C CA . PHE A 1 131 ? 7.827 37.307 -3.015 1.00 53.81 131 PHE A CA 1
ATOM 1102 C C . PHE A 1 131 ? 7.100 36.529 -4.121 1.00 53.81 131 PHE A C 1
ATOM 1104 O O . PHE A 1 131 ? 6.915 37.021 -5.237 1.00 53.81 131 PHE A O 1
ATOM 1111 N N . LEU A 1 132 ? 6.693 35.292 -3.810 1.00 53.31 132 LEU A N 1
ATOM 1112 C CA . LEU A 1 132 ? 5.985 34.394 -4.735 1.00 53.31 132 LEU A CA 1
ATOM 1113 C C . LEU A 1 132 ? 4.648 34.989 -5.234 1.00 53.31 132 LEU A C 1
ATOM 1115 O O . LEU A 1 132 ? 4.240 34.762 -6.366 1.00 53.31 132 LEU A O 1
ATOM 1119 N N . HIS A 1 133 ? 3.996 35.810 -4.409 1.00 56.84 133 HIS A N 1
ATOM 1120 C CA . HIS A 1 133 ? 2.711 36.451 -4.707 1.00 56.84 133 HIS A CA 1
ATOM 1121 C C . HIS A 1 133 ? 2.824 37.656 -5.662 1.00 56.84 133 HIS A C 1
ATOM 1123 O O . HIS A 1 133 ? 1.838 38.039 -6.281 1.00 56.84 133 HIS A O 1
ATOM 1129 N N . ILE A 1 134 ? 4.018 38.242 -5.831 1.00 53.03 134 ILE A N 1
ATOM 1130 C CA . ILE A 1 134 ? 4.243 39.395 -6.728 1.00 53.03 134 ILE A CA 1
ATOM 1131 C C . ILE A 1 134 ? 4.648 38.927 -8.141 1.00 53.03 134 ILE A C 1
ATOM 1133 O O . ILE A 1 134 ? 4.699 39.733 -9.070 1.00 53.03 134 ILE A O 1
ATOM 1137 N N . GLN A 1 135 ? 4.864 37.618 -8.352 1.00 51.16 135 GLN A N 1
ATOM 1138 C CA . GLN A 1 135 ? 5.281 37.053 -9.648 1.00 51.16 135 GLN A CA 1
ATOM 1139 C C . GLN A 1 135 ? 4.291 37.363 -10.789 1.00 51.16 135 GLN A C 1
ATOM 1141 O O . GLN A 1 135 ? 4.697 37.422 -11.943 1.00 51.16 135 GLN A O 1
ATOM 1146 N N . ASN A 1 136 ? 3.020 37.643 -10.466 1.00 51.03 136 ASN A N 1
ATOM 1147 C CA . ASN A 1 136 ? 1.977 38.001 -11.433 1.00 51.03 136 ASN A CA 1
ATOM 1148 C C . ASN A 1 136 ? 1.791 39.515 -11.646 1.00 51.03 136 ASN A C 1
ATOM 1150 O O . ASN A 1 136 ? 0.924 39.904 -12.434 1.00 51.03 136 ASN A O 1
ATOM 1154 N N . SER A 1 137 ? 2.547 40.379 -10.956 1.00 53.62 137 SER A N 1
ATOM 1155 C CA . SER A 1 137 ? 2.426 41.831 -11.150 1.00 53.62 137 SER A CA 1
ATOM 1156 C C . SER A 1 137 ? 2.817 42.222 -12.584 1.00 53.62 137 SER A C 1
ATOM 1158 O O . SER A 1 137 ? 3.774 41.655 -13.106 1.00 53.62 137 SER A O 1
ATOM 1160 N N . PRO A 1 138 ? 2.142 43.188 -13.235 1.00 47.06 138 PRO A N 1
ATOM 1161 C CA . PRO A 1 138 ? 2.477 43.627 -14.597 1.00 47.06 138 PRO A CA 1
ATOM 1162 C C . PRO A 1 138 ? 3.951 44.026 -14.757 1.00 47.06 138 PRO A C 1
ATOM 1164 O O . PRO A 1 138 ? 4.588 43.698 -15.754 1.00 47.06 138 PRO A O 1
ATOM 1167 N N . SER A 1 139 ? 4.524 44.644 -13.721 1.00 49.06 139 SER A N 1
ATOM 1168 C CA . SER A 1 139 ? 5.941 45.006 -13.661 1.00 49.06 139 SER A CA 1
ATOM 1169 C C . SER A 1 139 ? 6.881 43.791 -13.693 1.00 49.06 139 SER A C 1
ATOM 1171 O O . SER A 1 139 ? 7.986 43.905 -14.214 1.00 49.06 139 SER A O 1
ATOM 1173 N N . LEU A 1 140 ? 6.452 42.634 -13.167 1.00 46.09 140 LEU A N 1
ATOM 1174 C CA . LEU A 1 140 ? 7.179 41.356 -13.233 1.00 46.09 140 LEU A CA 1
ATOM 1175 C C . LEU A 1 140 ? 6.783 40.496 -14.441 1.00 46.09 140 LEU A C 1
ATOM 1177 O O . LEU A 1 140 ? 7.631 39.770 -14.944 1.00 46.09 140 LEU A O 1
ATOM 1181 N N . LYS A 1 141 ? 5.550 40.608 -14.953 1.00 45.69 141 LYS A N 1
ATOM 1182 C CA . LYS A 1 141 ? 5.115 39.960 -16.203 1.00 45.69 141 LYS A CA 1
ATOM 1183 C C . LYS A 1 141 ? 5.884 40.489 -17.408 1.00 45.69 141 LYS A C 1
ATOM 1185 O O . LYS A 1 141 ? 6.217 39.715 -18.285 1.00 45.69 141 LYS A O 1
ATOM 1190 N N . ASN A 1 142 ? 6.259 41.768 -17.399 1.00 44.66 142 ASN A N 1
ATOM 1191 C CA . ASN A 1 142 ? 7.152 42.338 -18.412 1.00 44.66 142 ASN A CA 1
ATOM 1192 C C . ASN A 1 142 ? 8.624 41.902 -18.238 1.00 44.66 142 ASN A C 1
ATOM 1194 O O . ASN A 1 142 ? 9.485 42.295 -19.025 1.00 44.66 142 ASN A O 1
ATOM 1198 N N . MET A 1 143 ? 8.939 41.110 -17.205 1.00 39.88 143 MET A N 1
ATOM 1199 C CA . MET A 1 143 ? 10.227 40.436 -17.046 1.00 39.88 143 MET A CA 1
ATOM 1200 C C . MET A 1 143 ? 10.110 38.989 -17.534 1.00 39.88 143 MET A C 1
ATOM 1202 O O . MET A 1 143 ? 10.334 38.044 -16.776 1.00 39.88 143 MET A O 1
ATOM 1206 N N . ASP A 1 144 ? 9.782 38.813 -18.815 1.00 40.03 144 ASP A N 1
ATOM 1207 C CA . ASP A 1 144 ? 9.838 37.513 -19.477 1.00 40.03 144 ASP A CA 1
ATOM 1208 C C . ASP A 1 144 ? 11.228 36.908 -19.257 1.00 40.03 144 ASP A C 1
ATOM 1210 O O . ASP A 1 144 ? 12.257 37.495 -19.618 1.00 40.03 144 ASP A O 1
ATOM 1214 N N . GLY A 1 145 ? 11.257 35.733 -18.618 1.00 40.72 145 GLY A N 1
ATOM 1215 C CA . GLY A 1 145 ? 12.440 35.083 -18.038 1.00 40.72 145 GLY A CA 1
ATOM 1216 C C . GLY A 1 145 ? 13.600 34.779 -18.997 1.00 40.72 145 GLY A C 1
ATOM 1217 O O . GLY A 1 145 ? 14.585 34.170 -18.581 1.00 40.72 145 GLY A O 1
ATOM 1218 N N . GLY A 1 146 ? 13.510 35.207 -20.256 1.00 35.03 146 GLY A N 1
ATOM 1219 C CA . GLY A 1 146 ? 14.550 35.118 -21.271 1.00 35.03 146 GLY A CA 1
ATOM 1220 C C . GLY A 1 146 ? 15.419 36.369 -21.436 1.00 35.03 146 GLY A C 1
ATOM 1221 O O . GLY A 1 146 ? 16.513 36.250 -21.990 1.00 35.03 146 GLY A O 1
ATOM 1222 N N . THR A 1 147 ? 15.026 37.560 -20.959 1.00 32.88 147 THR A N 1
ATOM 1223 C CA . THR A 1 147 ? 15.790 38.782 -21.280 1.00 32.88 147 THR A CA 1
ATOM 1224 C C . THR A 1 147 ? 16.370 39.544 -20.092 1.00 32.88 147 THR A C 1
ATOM 1226 O O . THR A 1 147 ? 15.713 40.331 -19.425 1.00 32.88 147 THR A O 1
ATOM 1229 N N . LYS A 1 148 ? 17.703 39.413 -20.024 1.00 39.97 148 LYS A N 1
ATOM 1230 C CA . LYS A 1 148 ? 18.702 40.441 -19.690 1.00 39.97 148 LYS A CA 1
ATOM 1231 C C . LYS A 1 148 ? 19.088 40.571 -18.215 1.00 39.97 148 LYS A C 1
ATOM 1233 O O . LYS A 1 148 ? 18.606 41.406 -17.459 1.00 39.97 148 LYS A O 1
ATOM 1238 N N . LYS A 1 149 ? 20.171 39.842 -17.903 1.00 35.06 149 LYS A N 1
ATOM 1239 C CA . LYS A 1 149 ? 21.276 40.358 -17.076 1.00 35.06 149 LYS A CA 1
ATOM 1240 C C . LYS A 1 149 ? 21.470 41.861 -17.362 1.00 35.06 149 LYS A C 1
ATOM 1242 O O . LYS A 1 149 ? 21.393 42.235 -18.538 1.00 35.06 149 LYS A O 1
ATOM 1247 N N . PRO A 1 150 ? 21.735 42.694 -16.338 1.00 31.67 150 PRO A N 1
ATOM 1248 C CA . PRO A 1 150 ? 21.958 44.123 -16.531 1.00 31.67 150 PRO A CA 1
ATOM 1249 C C . PRO A 1 150 ? 22.977 44.325 -17.652 1.00 31.67 150 PRO A C 1
ATOM 1251 O O . PRO A 1 150 ? 23.972 43.596 -17.712 1.00 31.67 150 PRO A O 1
ATOM 1254 N N . LYS A 1 151 ? 22.691 45.264 -18.565 1.00 30.27 151 LYS A N 1
ATOM 1255 C CA . LYS A 1 151 ? 23.596 45.691 -19.639 1.00 30.27 151 LYS A CA 1
ATOM 1256 C C . LYS A 1 151 ? 24.839 46.352 -19.022 1.00 30.27 151 LYS A C 1
ATOM 1258 O O . LYS A 1 151 ? 25.066 47.540 -19.193 1.00 30.27 151 LYS A O 1
ATOM 1263 N N . PHE A 1 152 ? 25.675 45.585 -18.330 1.00 27.83 152 PHE A N 1
ATOM 1264 C CA . PHE A 1 152 ? 27.100 45.837 -18.411 1.00 27.83 152 PHE A CA 1
ATOM 1265 C C . PHE A 1 152 ? 27.433 45.636 -19.876 1.00 27.83 152 PHE A C 1
ATOM 1267 O O . PHE A 1 152 ? 27.174 44.554 -20.413 1.00 27.83 152 PHE A O 1
ATOM 1274 N N . PHE A 1 153 ? 27.887 46.705 -20.528 1.00 26.11 153 PHE A N 1
ATOM 1275 C CA . PHE A 1 153 ? 28.429 46.674 -21.874 1.00 26.11 153 PHE A CA 1
ATOM 1276 C C . PHE A 1 153 ? 29.321 45.437 -21.992 1.00 26.11 153 PHE A C 1
ATOM 1278 O O . PHE A 1 153 ? 30.450 45.418 -21.501 1.00 26.11 153 PHE A O 1
ATOM 1285 N N . ARG A 1 154 ? 28.800 44.361 -22.598 1.00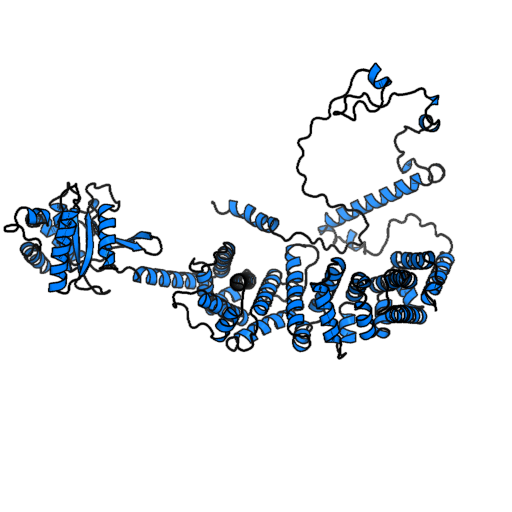 30.42 154 ARG A N 1
ATOM 1286 C CA . ARG A 1 154 ? 29.658 43.290 -23.078 1.00 30.42 154 ARG A CA 1
ATOM 1287 C C . ARG A 1 154 ? 30.493 43.987 -24.127 1.00 30.42 154 ARG A C 1
ATOM 1289 O O . ARG A 1 154 ? 29.966 44.305 -25.189 1.00 30.42 154 ARG A O 1
ATOM 1296 N N . LYS A 1 155 ? 31.758 44.266 -23.806 1.00 27.97 155 LYS A N 1
ATOM 1297 C CA . LYS A 1 155 ? 32.769 44.484 -24.833 1.00 27.97 155 LYS A CA 1
ATOM 1298 C C . LYS A 1 155 ? 32.557 43.356 -25.834 1.00 27.97 155 LYS A C 1
ATOM 1300 O O . LYS A 1 155 ? 32.663 42.181 -25.478 1.00 27.97 155 LYS A O 1
ATOM 1305 N N . THR A 1 156 ? 32.102 43.712 -27.025 1.00 26.33 156 THR A N 1
ATOM 1306 C CA . THR A 1 156 ? 32.035 42.812 -28.164 1.00 26.33 156 THR A CA 1
ATOM 1307 C C . THR A 1 156 ? 33.477 42.445 -28.454 1.00 26.33 156 THR A C 1
ATOM 1309 O O . THR A 1 156 ? 34.201 43.205 -29.090 1.00 26.33 156 THR A O 1
ATOM 1312 N N . TYR A 1 157 ? 33.937 41.341 -27.868 1.00 35.31 157 TYR A N 1
ATOM 1313 C CA . TYR A 1 157 ? 35.208 40.760 -28.258 1.00 35.31 157 TYR A CA 1
ATOM 1314 C C . TYR A 1 157 ? 35.091 40.372 -29.739 1.00 35.31 157 TYR A C 1
ATOM 1316 O O . TYR A 1 157 ? 34.042 39.847 -30.130 1.00 35.31 157 TYR A O 1
ATOM 1324 N N . PRO A 1 158 ? 36.117 40.666 -30.554 1.00 32.22 158 PRO A N 1
ATOM 1325 C CA . PRO A 1 158 ? 36.086 40.373 -31.976 1.00 32.22 158 PRO A CA 1
ATOM 1326 C C . PRO A 1 158 ? 35.907 38.866 -32.188 1.00 32.22 158 PRO A C 1
ATOM 1328 O O . PRO A 1 158 ? 36.475 38.062 -31.452 1.00 32.22 158 PRO A O 1
ATOM 1331 N N . ASP A 1 159 ? 35.050 38.528 -33.150 1.00 34.38 159 ASP A N 1
ATOM 1332 C CA . ASP A 1 159 ? 34.683 37.200 -33.649 1.00 34.38 159 ASP A CA 1
ATOM 1333 C C . ASP A 1 159 ? 35.263 35.975 -32.912 1.00 34.38 159 ASP A C 1
ATOM 1335 O O . ASP A 1 159 ? 36.282 35.392 -33.279 1.00 34.38 159 ASP A O 1
ATOM 1339 N N . ASN A 1 160 ? 34.487 35.465 -31.950 1.00 45.38 160 ASN A N 1
ATOM 1340 C CA . ASN A 1 160 ? 34.671 34.162 -31.290 1.00 45.38 160 ASN A CA 1
ATOM 1341 C C . ASN A 1 160 ? 34.610 32.946 -32.251 1.00 45.38 160 ASN A C 1
ATOM 1343 O O . ASN A 1 160 ? 34.675 31.803 -31.796 1.00 45.38 160 ASN A O 1
ATOM 1347 N N . ARG A 1 161 ? 34.477 33.158 -33.570 1.00 36.62 161 ARG A N 1
ATOM 1348 C CA . ARG A 1 161 ? 34.413 32.091 -34.581 1.00 36.62 161 ARG A CA 1
ATOM 1349 C C . ARG A 1 161 ? 35.670 31.224 -34.579 1.00 36.62 161 ARG A C 1
ATOM 1351 O O . ARG A 1 161 ? 35.531 30.010 -34.605 1.00 36.62 161 ARG A O 1
ATOM 1358 N N . PHE A 1 162 ? 36.865 31.806 -34.440 1.00 37.88 162 PHE A N 1
ATOM 1359 C CA . PHE A 1 162 ? 38.121 31.040 -34.429 1.00 37.88 162 PHE A CA 1
ATOM 1360 C C . PHE A 1 162 ? 38.260 30.119 -33.206 1.00 37.88 162 PHE A C 1
ATOM 1362 O O . PHE A 1 162 ? 38.696 28.980 -33.347 1.00 37.88 162 PHE A O 1
ATOM 1369 N N . LYS A 1 163 ? 37.825 30.565 -32.017 1.00 50.12 163 LYS A N 1
ATOM 1370 C CA . LYS A 1 163 ? 37.852 29.743 -30.793 1.00 50.12 163 LYS A CA 1
ATOM 1371 C C . LYS A 1 163 ? 36.813 28.620 -30.828 1.00 50.12 163 LYS A C 1
ATOM 1373 O O . LYS A 1 163 ? 37.077 27.533 -30.331 1.00 50.12 163 LYS A O 1
ATOM 1378 N N . ILE A 1 164 ? 35.651 28.872 -31.434 1.00 53.06 164 ILE A N 1
ATOM 1379 C CA . ILE A 1 164 ? 34.626 27.847 -31.669 1.00 53.06 164 ILE A CA 1
ATOM 1380 C C . ILE A 1 164 ? 35.107 26.846 -32.732 1.00 53.06 164 ILE A C 1
ATOM 1382 O O . ILE A 1 164 ? 34.935 25.648 -32.550 1.00 53.06 164 ILE A O 1
ATOM 1386 N N . MET A 1 165 ? 35.754 27.310 -33.807 1.00 50.09 165 MET A N 1
ATOM 1387 C CA . MET A 1 165 ? 36.283 26.453 -34.877 1.00 50.09 165 MET A CA 1
ATOM 1388 C C . MET A 1 165 ? 37.407 25.533 -34.386 1.00 50.09 165 MET A C 1
ATOM 1390 O O . MET A 1 165 ? 37.308 24.332 -34.602 1.00 50.09 165 MET A O 1
ATOM 1394 N N . SER A 1 166 ? 38.398 26.037 -33.635 1.00 60.91 166 SER A N 1
ATOM 1395 C CA . SER A 1 166 ? 39.465 25.169 -33.101 1.00 60.91 166 SER A CA 1
ATOM 1396 C C . SER A 1 166 ? 38.934 24.137 -32.095 1.00 60.91 166 SER A C 1
ATOM 1398 O O . SER A 1 166 ? 39.465 23.034 -31.997 1.00 60.91 166 SER A O 1
ATOM 1400 N N . GLN A 1 167 ? 37.880 24.478 -31.343 1.00 69.12 167 GLN A N 1
ATOM 1401 C CA . GLN A 1 167 ? 37.200 23.531 -30.456 1.00 69.12 167 GLN A CA 1
ATOM 1402 C C . GLN A 1 167 ? 36.457 22.453 -31.252 1.00 69.12 167 GLN A C 1
ATOM 1404 O O . GLN A 1 167 ? 36.528 21.285 -30.884 1.00 69.12 167 GLN A O 1
ATOM 1409 N N . ILE A 1 168 ? 35.791 22.821 -32.351 1.00 79.12 168 ILE A N 1
ATOM 1410 C CA . ILE A 1 168 ? 35.110 21.870 -33.241 1.00 79.12 168 ILE A CA 1
ATOM 1411 C C . ILE A 1 168 ? 36.108 20.884 -33.855 1.00 79.12 168 ILE A C 1
ATOM 1413 O O . ILE A 1 168 ? 35.815 19.691 -33.874 1.00 79.12 168 ILE A O 1
ATOM 1417 N N . ASP A 1 169 ? 37.279 21.343 -34.300 1.00 83.69 169 ASP A N 1
ATOM 1418 C CA . ASP A 1 169 ? 38.303 20.462 -34.878 1.00 83.69 169 ASP A CA 1
ATOM 1419 C C . ASP A 1 169 ? 38.797 19.425 -33.857 1.00 83.69 169 ASP A C 1
ATOM 1421 O O . ASP A 1 169 ? 38.907 18.241 -34.175 1.00 83.69 169 ASP A O 1
ATOM 1425 N N . GLY A 1 170 ? 39.003 19.837 -32.600 1.00 84.88 170 GLY A N 1
ATOM 1426 C CA . GLY A 1 170 ? 39.340 18.920 -31.505 1.00 84.88 170 GLY A CA 1
ATOM 1427 C C . GLY A 1 170 ? 38.245 17.881 -31.225 1.00 84.88 170 GLY A C 1
ATOM 1428 O O . GLY A 1 170 ? 38.548 16.711 -30.994 1.00 84.88 170 GLY A O 1
ATOM 1429 N N . VAL A 1 171 ? 36.968 18.274 -31.302 1.00 89.19 171 VAL A N 1
ATOM 1430 C CA . VAL A 1 171 ? 35.830 17.349 -31.151 1.00 89.19 171 VAL A CA 1
ATOM 1431 C C . VAL A 1 171 ? 35.762 16.365 -32.319 1.00 89.19 171 VAL A C 1
ATOM 1433 O O . VAL A 1 171 ? 35.613 15.166 -32.092 1.00 89.19 171 VAL A O 1
ATOM 1436 N N . LEU A 1 172 ? 35.916 16.845 -33.556 1.00 90.62 172 LEU A N 1
ATOM 1437 C CA . LEU A 1 172 ? 35.911 16.000 -34.753 1.00 90.62 172 LEU A CA 1
ATOM 1438 C C . LEU A 1 172 ? 37.078 15.011 -34.760 1.00 90.62 172 LEU A C 1
ATOM 1440 O O . LEU A 1 172 ? 36.883 13.869 -35.162 1.00 90.62 172 LEU A O 1
ATOM 1444 N N . LYS A 1 173 ? 38.252 15.395 -34.244 1.00 90.88 173 LYS A N 1
ATOM 1445 C CA . LYS A 1 173 ? 39.388 14.478 -34.078 1.00 90.88 173 LYS A CA 1
ATOM 1446 C C . LYS A 1 173 ? 39.031 13.265 -33.214 1.00 90.88 173 LYS A C 1
ATOM 1448 O O . LYS A 1 173 ? 39.399 12.148 -33.555 1.00 90.88 173 LYS A O 1
ATOM 1453 N N . VAL A 1 174 ? 38.306 13.472 -32.112 1.00 91.94 174 VAL A N 1
ATOM 1454 C CA . VAL A 1 174 ? 37.855 12.373 -31.242 1.00 91.94 174 VAL A CA 1
ATOM 1455 C C . VAL A 1 174 ? 36.705 11.595 -31.886 1.00 91.94 174 VAL A C 1
ATOM 1457 O O . VAL A 1 174 ? 36.685 10.370 -31.819 1.00 91.94 174 VAL A O 1
ATOM 1460 N N . PHE A 1 175 ? 35.750 12.283 -32.516 1.00 93.12 175 PHE A N 1
ATOM 1461 C CA . PHE A 1 175 ? 34.543 11.650 -33.061 1.00 93.12 175 PHE A CA 1
ATOM 1462 C C . PHE A 1 175 ? 34.827 10.805 -34.304 1.00 93.12 175 PHE A C 1
ATOM 1464 O O . PHE A 1 175 ? 34.200 9.768 -34.484 1.00 93.12 175 PHE A O 1
ATOM 1471 N N . CYS A 1 176 ? 35.780 11.225 -35.135 1.00 92.25 176 CYS A N 1
ATOM 1472 C CA . CYS A 1 176 ? 36.179 10.532 -36.359 1.00 92.25 176 CYS A CA 1
ATOM 1473 C C . CYS A 1 176 ? 37.406 9.623 -36.168 1.00 92.25 176 CYS A C 1
ATOM 1475 O O . CYS A 1 176 ? 37.982 9.175 -37.153 1.00 92.25 176 CYS A O 1
ATOM 1477 N N . SER A 1 177 ? 37.836 9.370 -34.929 1.00 90.31 177 SER A N 1
ATOM 1478 C CA . SER A 1 177 ? 38.973 8.490 -34.640 1.00 90.31 177 SER A CA 1
ATOM 1479 C C . SER A 1 177 ? 38.651 7.038 -35.022 1.00 90.31 177 SER A C 1
ATOM 1481 O O . SER A 1 177 ? 37.614 6.504 -34.624 1.00 90.31 177 SER A O 1
ATOM 1483 N N . GLU A 1 178 ? 39.525 6.413 -35.815 1.00 84.88 178 GLU A N 1
ATOM 1484 C CA . GLU A 1 178 ? 39.438 4.987 -36.174 1.00 84.88 178 GLU A CA 1
ATOM 1485 C C . GLU A 1 178 ? 39.959 4.093 -35.043 1.00 84.88 178 GLU A C 1
ATOM 1487 O O . GLU A 1 178 ? 39.297 3.125 -34.675 1.00 84.88 178 GLU A O 1
ATOM 1492 N N . ASP A 1 179 ? 41.094 4.469 -34.442 1.00 85.38 179 ASP A N 1
ATOM 1493 C CA . ASP A 1 179 ? 41.655 3.814 -33.262 1.00 85.38 179 ASP A CA 1
ATOM 1494 C C . ASP A 1 179 ? 41.709 4.773 -32.066 1.00 85.38 179 ASP A C 1
ATOM 1496 O O . ASP A 1 179 ? 42.518 5.705 -31.988 1.00 85.38 179 ASP A O 1
ATOM 1500 N N . PHE A 1 180 ? 40.864 4.502 -31.075 1.00 86.81 180 PHE A N 1
ATOM 1501 C CA . PHE A 1 180 ? 40.836 5.268 -29.838 1.00 86.81 180 PHE A CA 1
ATOM 1502 C C . PHE A 1 180 ? 42.136 5.161 -29.031 1.00 86.81 180 PHE A C 1
ATOM 1504 O O . PHE A 1 180 ? 42.392 6.031 -28.193 1.00 86.81 180 PHE A O 1
ATOM 1511 N N . ALA A 1 181 ? 42.970 4.141 -29.256 1.00 84.19 181 ALA A N 1
ATOM 1512 C CA . ALA A 1 181 ? 44.254 3.996 -28.583 1.00 84.19 181 ALA A CA 1
ATOM 1513 C C . ALA A 1 181 ? 45.232 5.132 -28.924 1.00 84.19 181 ALA A C 1
ATOM 1515 O O . ALA A 1 181 ? 46.013 5.515 -28.048 1.00 84.19 181 ALA A O 1
ATOM 1516 N N . GLU A 1 182 ? 45.145 5.738 -30.110 1.00 87.88 182 GLU A N 1
ATOM 1517 C CA . GLU A 1 182 ? 46.031 6.831 -30.541 1.00 87.88 182 GLU A CA 1
ATOM 1518 C C . GLU A 1 182 ? 45.678 8.193 -29.923 1.00 87.88 182 GLU A C 1
ATOM 1520 O O . GLU A 1 182 ? 46.521 9.089 -29.837 1.00 87.88 182 GLU A O 1
ATOM 1525 N N . LEU A 1 183 ? 44.442 8.361 -29.444 1.00 89.06 183 LEU A N 1
ATOM 1526 C CA . LEU A 1 183 ? 43.994 9.619 -28.851 1.00 89.06 183 LEU A CA 1
ATOM 1527 C C . LEU A 1 183 ? 44.703 9.900 -27.525 1.00 89.06 183 LEU A C 1
ATOM 1529 O O . LEU A 1 183 ? 44.811 9.030 -26.648 1.00 89.06 183 LEU A O 1
ATOM 1533 N N . LYS A 1 184 ? 45.129 11.149 -27.319 1.00 88.88 184 LYS A N 1
ATOM 1534 C CA . LYS A 1 184 ? 45.688 11.567 -26.029 1.00 88.88 184 LYS A CA 1
ATOM 1535 C C . LYS A 1 184 ? 44.572 11.726 -24.999 1.00 88.88 184 LYS A C 1
ATOM 1537 O O . LYS A 1 184 ? 43.464 12.168 -25.306 1.00 88.88 184 LYS A O 1
ATOM 1542 N N . LYS A 1 185 ? 44.859 11.400 -23.736 1.00 86.69 185 LYS A N 1
ATOM 1543 C CA . LYS A 1 185 ? 43.872 11.507 -22.647 1.00 86.69 185 LYS A CA 1
ATOM 1544 C C . LYS A 1 185 ? 43.418 12.957 -22.444 1.00 86.69 185 LYS A C 1
ATOM 1546 O O . LYS A 1 185 ? 42.265 13.199 -22.093 1.00 86.69 185 LYS A O 1
ATOM 1551 N N . GLU A 1 186 ? 44.311 13.911 -22.689 1.00 87.44 186 GLU A N 1
ATOM 1552 C CA . GLU A 1 186 ? 44.052 15.349 -22.645 1.00 87.44 186 GLU A CA 1
ATOM 1553 C C . GLU A 1 186 ? 43.014 15.756 -23.697 1.00 87.44 186 GLU A C 1
ATOM 1555 O O . GLU A 1 186 ? 42.060 16.447 -23.355 1.00 87.44 186 GLU A O 1
ATOM 1560 N N . GLU A 1 187 ? 43.128 15.245 -24.927 1.00 89.06 187 GLU A N 1
ATOM 1561 C CA . GLU A 1 187 ? 42.202 15.537 -26.034 1.00 89.06 187 GLU A CA 1
ATOM 1562 C C . GLU A 1 187 ? 40.783 15.055 -25.705 1.00 89.06 187 GLU A C 1
ATOM 1564 O O . GLU A 1 187 ? 39.813 15.805 -25.820 1.00 89.06 187 GLU A O 1
ATOM 1569 N N . ILE A 1 188 ? 40.657 13.827 -25.191 1.00 90.50 188 ILE A N 1
ATOM 1570 C CA . ILE A 1 188 ? 39.366 13.262 -24.767 1.00 90.50 188 ILE A CA 1
ATOM 1571 C C . ILE A 1 188 ? 38.763 14.101 -23.625 1.00 90.50 188 ILE A C 1
ATOM 1573 O O . ILE A 1 188 ? 37.566 14.402 -23.619 1.00 90.50 188 ILE A O 1
ATOM 1577 N N . ASN A 1 189 ? 39.583 14.510 -22.652 1.00 90.25 189 ASN A N 1
ATOM 1578 C CA . ASN A 1 189 ? 39.132 15.328 -21.526 1.00 90.25 189 ASN A CA 1
ATOM 1579 C C . ASN A 1 189 ? 38.710 16.741 -21.951 1.00 90.25 189 ASN A C 1
ATOM 1581 O O . ASN A 1 189 ? 37.749 17.273 -21.391 1.00 90.25 189 ASN A O 1
ATOM 1585 N N . GLU A 1 190 ? 39.389 17.347 -22.926 1.00 89.44 190 GLU A N 1
ATOM 1586 C CA . GLU A 1 190 ? 39.012 18.642 -23.497 1.00 89.44 190 GLU A CA 1
ATOM 1587 C C . GLU A 1 190 ? 37.661 18.571 -24.206 1.00 89.44 190 GLU A C 1
ATOM 1589 O O . GLU A 1 190 ? 36.798 19.414 -23.945 1.00 89.44 190 GLU A O 1
ATOM 1594 N N . VAL A 1 191 ? 37.429 17.527 -25.008 1.00 91.31 191 VAL A N 1
ATOM 1595 C CA . VAL A 1 191 ? 36.131 17.281 -25.656 1.00 91.31 191 VAL A CA 1
ATOM 1596 C C . VAL A 1 191 ? 35.034 17.067 -24.617 1.00 91.31 191 VAL A C 1
ATOM 1598 O O . VAL A 1 191 ? 33.991 17.720 -24.667 1.00 91.31 191 VAL A O 1
ATOM 1601 N N . ASN A 1 192 ? 35.276 16.225 -23.611 1.00 90.69 192 ASN A N 1
ATOM 1602 C CA . ASN A 1 192 ? 34.307 15.994 -22.542 1.00 90.69 192 ASN A CA 1
ATOM 1603 C C . ASN A 1 192 ? 33.995 17.284 -21.756 1.00 90.69 192 ASN A C 1
ATOM 1605 O O . ASN A 1 192 ? 32.840 17.571 -21.437 1.00 90.69 192 ASN A O 1
ATOM 1609 N N . LYS A 1 193 ? 35.012 18.108 -21.476 1.00 89.50 193 LYS A N 1
ATOM 1610 C CA . LYS A 1 193 ? 34.844 19.416 -20.829 1.00 89.50 193 LYS A CA 1
ATOM 1611 C C . LYS A 1 193 ? 34.034 20.368 -21.703 1.00 89.50 193 LYS A C 1
ATOM 1613 O O . LYS A 1 193 ? 33.159 21.059 -21.180 1.00 89.50 193 LYS A O 1
ATOM 1618 N N . TRP A 1 194 ? 34.294 20.405 -23.008 1.00 88.75 194 TRP A N 1
ATOM 1619 C CA . TRP A 1 194 ? 33.531 21.212 -23.955 1.00 88.75 194 TRP A CA 1
ATOM 1620 C C . TRP A 1 194 ? 32.052 20.810 -23.963 1.00 88.75 194 TRP A C 1
ATOM 1622 O O . TRP A 1 194 ? 31.193 21.673 -23.796 1.00 88.75 194 TRP A O 1
ATOM 1632 N N . ILE A 1 195 ? 31.737 19.515 -24.017 1.00 89.38 195 ILE A N 1
ATOM 1633 C CA . ILE A 1 195 ? 30.350 19.011 -23.999 1.00 89.38 195 ILE A CA 1
ATOM 1634 C C . ILE A 1 195 ? 29.629 19.389 -22.700 1.00 89.38 195 ILE A C 1
ATOM 1636 O O . ILE A 1 195 ? 28.491 19.866 -22.722 1.00 89.38 195 ILE A O 1
ATOM 1640 N N . CYS A 1 196 ? 30.303 19.241 -21.558 1.00 88.19 196 CYS A N 1
ATOM 1641 C CA . CYS A 1 196 ? 29.751 19.589 -20.248 1.00 88.19 196 CYS A CA 1
ATOM 1642 C C . CYS A 1 196 ? 29.554 21.101 -20.042 1.00 88.19 196 CYS A C 1
ATOM 1644 O O . CYS A 1 196 ? 28.718 21.495 -19.229 1.00 88.19 196 CYS A O 1
ATOM 1646 N N . THR A 1 197 ? 30.310 21.951 -20.747 1.00 86.94 197 THR A N 1
ATOM 1647 C CA . THR A 1 197 ? 30.293 23.416 -20.555 1.00 86.94 197 THR A CA 1
ATOM 1648 C C . THR A 1 197 ? 29.555 24.188 -21.647 1.00 86.94 197 THR A C 1
ATOM 1650 O O . THR A 1 197 ? 29.150 25.325 -21.403 1.00 86.94 197 THR A O 1
ATOM 1653 N N . SER A 1 198 ? 29.335 23.584 -22.815 1.00 85.88 198 SER A N 1
ATOM 1654 C CA . SER A 1 198 ? 28.603 24.191 -23.931 1.00 85.88 198 SER A CA 1
ATOM 1655 C C . SER A 1 198 ? 27.123 24.384 -23.610 1.00 85.88 198 SER A C 1
ATOM 1657 O O . SER A 1 198 ? 26.527 23.600 -22.863 1.00 85.88 198 SER A O 1
ATOM 1659 N N . ASN A 1 199 ? 26.506 25.417 -24.191 1.00 85.56 199 ASN A N 1
ATOM 1660 C CA . ASN A 1 199 ? 25.059 25.604 -24.088 1.00 85.56 199 ASN A CA 1
ATOM 1661 C C . ASN A 1 199 ? 24.330 24.482 -24.841 1.00 85.56 199 ASN A C 1
ATOM 1663 O O . ASN A 1 199 ? 24.840 23.978 -25.839 1.00 85.56 199 ASN A O 1
ATOM 1667 N N . LEU A 1 200 ? 23.121 24.126 -24.392 1.00 85.56 200 LEU A N 1
ATOM 1668 C CA . LEU A 1 200 ? 22.335 23.044 -25.002 1.00 85.56 200 LEU A CA 1
ATOM 1669 C C . LEU A 1 200 ? 22.056 23.314 -26.491 1.00 85.56 200 LEU A C 1
ATOM 1671 O O . LEU A 1 200 ? 22.255 22.432 -27.313 1.00 85.56 200 LEU A O 1
ATOM 1675 N N . SER A 1 201 ? 21.720 24.561 -26.846 1.00 83.56 201 SER A N 1
ATOM 1676 C CA . SER A 1 201 ? 21.480 24.976 -28.236 1.00 83.56 201 SER A CA 1
ATOM 1677 C C . SER A 1 201 ? 22.706 24.826 -29.135 1.00 83.56 201 SER A C 1
ATOM 1679 O O . SER A 1 201 ? 22.581 24.410 -30.281 1.00 83.56 201 SER A O 1
ATOM 1681 N N . ASP A 1 202 ? 23.889 25.168 -28.622 1.00 85.69 202 ASP A N 1
ATOM 1682 C CA . ASP A 1 202 ? 25.139 25.100 -29.384 1.00 85.69 202 ASP A CA 1
ATOM 1683 C C . ASP A 1 202 ? 25.551 23.638 -29.592 1.00 85.69 202 ASP A C 1
ATOM 1685 O O . ASP A 1 202 ? 26.024 23.263 -30.666 1.00 85.69 202 ASP A O 1
ATOM 1689 N N . LEU A 1 203 ? 25.319 22.805 -28.571 1.00 88.38 203 LEU A N 1
ATOM 1690 C CA . LEU A 1 203 ? 25.558 21.370 -28.621 1.00 88.38 203 LEU A CA 1
ATOM 1691 C C . LEU A 1 203 ? 24.614 20.681 -29.615 1.00 88.38 203 LEU A C 1
ATOM 1693 O O . LEU A 1 203 ? 25.082 19.945 -30.479 1.00 88.38 203 LEU A O 1
ATOM 1697 N N . ASP A 1 204 ? 23.312 20.962 -29.546 1.00 89.69 204 ASP A N 1
ATOM 1698 C CA . ASP A 1 204 ? 22.322 20.437 -30.492 1.00 89.69 204 ASP A CA 1
ATOM 1699 C C . ASP A 1 204 ? 22.588 20.936 -31.919 1.00 89.69 204 ASP A C 1
ATOM 1701 O O . ASP A 1 204 ? 22.502 20.160 -32.867 1.00 89.69 204 ASP A O 1
ATOM 1705 N N . TYR A 1 205 ? 23.000 22.195 -32.098 1.00 88.12 205 TYR A N 1
ATOM 1706 C CA . TYR A 1 205 ? 23.417 22.705 -33.406 1.00 88.12 205 TYR A CA 1
ATOM 1707 C C . TYR A 1 205 ? 24.634 21.950 -33.962 1.00 88.12 205 TYR A C 1
ATOM 1709 O O . TYR A 1 205 ? 24.637 21.562 -35.133 1.00 88.12 205 TYR A O 1
ATOM 1717 N N . PHE A 1 206 ? 25.655 21.700 -33.135 1.00 90.44 206 PHE A N 1
ATOM 1718 C CA . PHE A 1 206 ? 26.813 20.8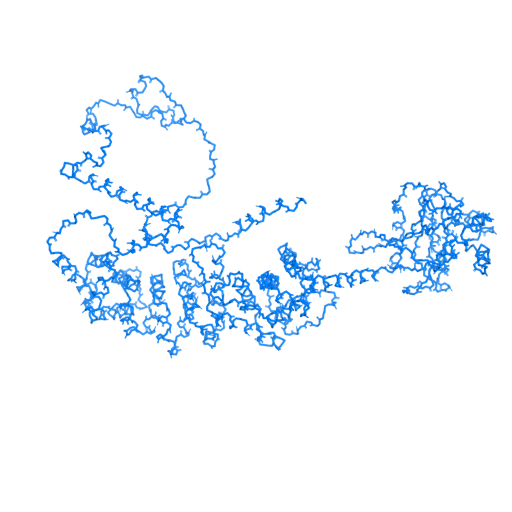92 -33.522 1.00 90.44 206 PHE A CA 1
ATOM 1719 C C . PHE A 1 206 ? 26.394 19.473 -33.929 1.00 90.44 206 PHE A C 1
ATOM 1721 O O . PHE A 1 206 ? 26.725 19.032 -35.030 1.00 90.44 206 PHE A O 1
ATOM 1728 N N . VAL A 1 207 ? 25.611 18.793 -33.085 1.00 92.56 207 VAL A N 1
ATOM 1729 C CA . VAL A 1 207 ? 25.116 17.431 -33.336 1.00 92.56 207 VAL A CA 1
ATOM 1730 C C . VAL A 1 207 ? 24.257 17.380 -34.604 1.00 92.56 207 VAL A C 1
ATOM 1732 O O . VAL A 1 207 ? 24.420 16.490 -35.437 1.00 92.56 207 VAL A O 1
ATOM 1735 N N . GLY A 1 208 ? 23.378 18.364 -34.795 1.00 89.12 208 GLY A N 1
ATOM 1736 C CA . GLY A 1 208 ? 22.516 18.486 -35.967 1.00 89.12 208 GLY A CA 1
ATOM 1737 C C . GLY A 1 208 ? 23.287 18.738 -37.264 1.00 89.12 208 GLY A C 1
ATOM 1738 O O . GLY A 1 208 ? 22.913 18.201 -38.305 1.00 89.12 208 GLY A O 1
ATOM 1739 N N . LYS A 1 209 ? 24.385 19.502 -37.215 1.00 91.31 209 LYS A N 1
ATOM 1740 C CA . LYS A 1 209 ? 25.244 19.764 -38.380 1.00 91.31 209 LYS A CA 1
ATOM 1741 C C . LYS A 1 209 ? 26.177 18.594 -38.711 1.00 91.31 209 LYS A C 1
ATOM 1743 O O . LYS A 1 209 ? 26.569 18.447 -39.864 1.00 91.31 209 LYS A O 1
ATOM 1748 N N . ARG A 1 210 ? 26.532 17.777 -37.716 1.00 91.62 210 ARG A N 1
ATOM 1749 C CA . ARG A 1 210 ? 27.533 16.697 -37.802 1.00 91.62 210 ARG A CA 1
ATOM 1750 C C . ARG A 1 210 ? 26.931 15.312 -37.562 1.00 91.62 210 ARG A C 1
ATOM 1752 O O . ARG A 1 210 ? 27.517 14.469 -36.890 1.00 91.62 210 ARG A O 1
ATOM 1759 N N . ARG A 1 211 ? 25.724 15.070 -38.088 1.00 92.88 211 ARG A N 1
ATOM 1760 C CA . ARG A 1 211 ? 24.980 13.813 -37.868 1.00 92.88 211 ARG A CA 1
ATOM 1761 C C . ARG A 1 211 ? 25.763 12.570 -38.300 1.00 92.88 211 ARG A C 1
ATOM 1763 O O . ARG A 1 211 ? 25.659 11.542 -37.637 1.00 92.88 211 ARG A O 1
ATOM 1770 N N . GLY A 1 212 ? 26.512 12.658 -39.403 1.00 92.69 212 GLY A N 1
ATOM 1771 C CA . GLY A 1 212 ? 27.303 11.543 -39.930 1.00 92.69 212 GLY A CA 1
ATOM 1772 C C . GLY A 1 212 ? 28.456 11.173 -39.001 1.00 92.69 212 GLY A C 1
ATOM 1773 O O . GLY A 1 212 ? 28.588 10.016 -38.613 1.00 92.69 212 GLY A O 1
ATOM 1774 N N . GLU A 1 213 ? 29.225 12.172 -38.576 1.00 94.06 213 GLU A N 1
ATOM 1775 C CA . GLU A 1 213 ? 30.361 12.021 -37.667 1.00 94.06 213 GLU A CA 1
ATOM 1776 C C . GLU A 1 213 ? 29.906 11.561 -36.272 1.00 94.06 213 GLU A C 1
ATOM 1778 O O . GLU A 1 213 ? 30.520 10.683 -35.674 1.00 94.06 213 GLU A O 1
ATOM 1783 N N . VAL A 1 214 ? 28.775 12.078 -35.778 1.00 94.38 214 VAL A N 1
ATOM 1784 C CA . VAL A 1 214 ? 28.141 11.612 -34.531 1.00 94.38 214 VAL A CA 1
ATOM 1785 C C . VAL A 1 214 ? 27.733 10.141 -34.628 1.00 94.38 214 VAL A C 1
ATOM 1787 O O . VAL A 1 214 ? 27.989 9.372 -33.705 1.00 94.38 214 VAL A O 1
ATOM 1790 N N . ARG A 1 215 ? 27.108 9.728 -35.738 1.00 94.19 215 ARG A N 1
ATOM 1791 C CA . ARG A 1 215 ? 26.698 8.333 -35.947 1.00 94.19 215 ARG A CA 1
ATOM 1792 C C . ARG A 1 215 ? 27.908 7.399 -35.996 1.00 94.19 215 ARG A C 1
ATOM 1794 O O . ARG A 1 215 ? 27.882 6.340 -35.374 1.00 94.19 215 ARG A O 1
ATOM 1801 N N . TYR A 1 216 ? 28.960 7.806 -36.705 1.00 93.56 216 TYR A N 1
ATOM 1802 C CA . TYR A 1 216 ? 30.221 7.073 -36.757 1.00 93.56 216 TYR A CA 1
ATOM 1803 C C . TYR A 1 216 ? 30.839 6.921 -35.362 1.00 93.56 216 TYR A C 1
ATOM 1805 O O . TYR A 1 216 ? 31.150 5.805 -34.953 1.00 93.56 216 TYR A O 1
ATOM 1813 N N . PHE A 1 217 ? 30.919 8.013 -34.597 1.00 95.38 217 PHE A N 1
ATOM 1814 C CA . PHE A 1 217 ? 31.427 8.013 -33.226 1.00 95.38 217 PHE A CA 1
ATOM 1815 C C . PHE A 1 217 ? 30.680 7.024 -32.321 1.00 95.38 217 PHE A C 1
ATOM 1817 O O . PHE A 1 217 ? 31.306 6.215 -31.638 1.00 95.38 217 PHE A O 1
ATOM 1824 N N . VAL A 1 218 ? 29.342 7.055 -32.341 1.00 95.00 218 VAL A N 1
ATOM 1825 C CA . VAL A 1 218 ? 28.498 6.156 -31.538 1.00 95.00 218 VAL A CA 1
ATOM 1826 C C . VAL A 1 218 ? 28.757 4.693 -31.903 1.00 95.00 218 VAL A C 1
ATOM 1828 O O . VAL A 1 218 ? 29.042 3.891 -31.016 1.00 95.00 218 VAL A O 1
ATOM 1831 N N . ASN A 1 219 ? 28.739 4.351 -33.195 1.00 91.06 219 ASN A N 1
ATOM 1832 C CA . ASN A 1 219 ? 29.033 2.989 -33.650 1.00 91.06 219 ASN A CA 1
ATOM 1833 C C . ASN A 1 219 ? 30.447 2.545 -33.264 1.00 91.06 219 ASN A C 1
ATOM 1835 O O . ASN A 1 219 ? 30.630 1.428 -32.789 1.00 91.06 219 ASN A O 1
ATOM 1839 N N . SER A 1 220 ? 31.441 3.423 -33.425 1.00 91.94 220 SER A N 1
ATOM 1840 C CA . SER A 1 220 ? 32.832 3.123 -33.087 1.00 91.94 220 SER A CA 1
ATOM 1841 C C . SER A 1 220 ? 32.991 2.813 -31.597 1.00 91.94 220 SER A C 1
ATOM 1843 O O . SER A 1 220 ? 33.604 1.802 -31.253 1.00 91.94 220 SER A O 1
ATOM 1845 N N . ILE A 1 221 ? 32.385 3.603 -30.699 1.00 93.75 221 ILE A N 1
ATOM 1846 C CA . ILE A 1 221 ? 32.434 3.338 -29.250 1.00 93.75 221 ILE A CA 1
ATOM 1847 C C . ILE A 1 221 ? 31.843 1.971 -28.918 1.00 93.75 221 ILE A C 1
ATOM 1849 O O . ILE A 1 221 ? 32.477 1.185 -28.216 1.00 93.75 221 ILE A O 1
ATOM 1853 N N . PHE A 1 222 ? 30.632 1.692 -29.402 1.00 91.50 222 PHE A N 1
ATOM 1854 C CA . PHE A 1 222 ? 29.937 0.453 -29.071 1.00 91.50 222 PHE A CA 1
ATOM 1855 C C . PHE A 1 222 ? 30.655 -0.766 -29.653 1.00 91.50 222 PHE A C 1
ATOM 1857 O O . PHE A 1 222 ? 30.858 -1.733 -28.929 1.00 91.50 222 PHE A O 1
ATOM 1864 N N . ASN A 1 223 ? 31.124 -0.705 -30.902 1.00 88.38 223 ASN A N 1
ATOM 1865 C CA . ASN A 1 223 ? 31.885 -1.796 -31.515 1.00 88.38 223 ASN A CA 1
ATOM 1866 C C . ASN A 1 223 ? 33.193 -2.074 -30.761 1.00 88.38 223 ASN A C 1
ATOM 1868 O O . ASN A 1 223 ? 33.498 -3.230 -30.476 1.00 88.38 223 ASN A O 1
ATOM 1872 N N . ASN A 1 224 ? 33.937 -1.028 -30.382 1.00 90.38 224 ASN A N 1
ATOM 1873 C CA . ASN A 1 224 ? 35.173 -1.174 -29.612 1.00 90.38 224 ASN A CA 1
ATOM 1874 C C . ASN A 1 224 ? 34.925 -1.719 -28.197 1.00 90.38 224 ASN A C 1
ATOM 1876 O O . ASN A 1 224 ? 35.711 -2.528 -27.710 1.00 90.38 224 ASN A O 1
ATOM 1880 N N . LEU A 1 225 ? 33.840 -1.305 -27.531 1.00 90.75 225 LEU A N 1
ATOM 1881 C CA . LEU A 1 225 ? 33.459 -1.860 -26.229 1.00 90.75 225 LEU A CA 1
ATOM 1882 C C . LEU A 1 225 ? 33.053 -3.329 -26.351 1.00 90.75 225 LEU A C 1
ATOM 1884 O O . LEU A 1 225 ? 33.567 -4.157 -25.610 1.00 90.75 225 LEU A O 1
ATOM 1888 N N . VAL A 1 226 ? 32.193 -3.675 -27.311 1.00 86.44 226 VAL A N 1
ATOM 1889 C CA . VAL A 1 226 ? 31.760 -5.062 -27.544 1.00 86.44 226 VAL A CA 1
ATOM 1890 C C . VAL A 1 226 ? 32.946 -5.963 -27.895 1.00 86.44 226 VAL A C 1
ATOM 1892 O O . VAL A 1 226 ? 33.023 -7.078 -27.389 1.00 86.44 226 VAL A O 1
ATOM 1895 N N . ALA A 1 227 ? 33.924 -5.473 -28.665 1.00 85.62 227 ALA A N 1
ATOM 1896 C CA . ALA A 1 227 ? 35.155 -6.209 -28.963 1.00 85.62 227 ALA A CA 1
ATOM 1897 C C . ALA A 1 227 ? 36.009 -6.528 -27.718 1.00 85.62 227 ALA A C 1
ATOM 1899 O O . ALA A 1 227 ? 36.854 -7.418 -27.768 1.00 85.62 227 ALA A O 1
ATOM 1900 N N . LYS A 1 228 ? 35.800 -5.820 -26.601 1.00 85.31 228 LYS A N 1
ATOM 1901 C CA . LYS A 1 228 ? 36.464 -6.065 -25.310 1.00 85.31 228 LYS A CA 1
ATOM 1902 C C . LYS A 1 228 ? 35.677 -6.996 -24.384 1.00 85.31 228 LYS A C 1
ATOM 1904 O O . LYS A 1 228 ? 36.140 -7.272 -23.277 1.00 85.31 228 LYS A O 1
ATOM 1909 N N . HIS A 1 229 ? 34.505 -7.478 -24.797 1.00 77.75 229 HIS A N 1
ATOM 1910 C CA . HIS A 1 229 ? 33.725 -8.438 -24.017 1.00 77.75 229 HIS A CA 1
ATOM 1911 C C . HIS A 1 229 ? 34.559 -9.706 -23.730 1.00 77.75 229 HIS A C 1
ATOM 1913 O O . HIS A 1 229 ? 35.411 -10.076 -24.533 1.00 77.75 229 HIS A O 1
ATOM 1919 N N . GLU A 1 230 ? 34.370 -10.330 -22.560 1.00 72.50 230 GLU A N 1
ATOM 1920 C CA . GLU A 1 230 ? 35.120 -11.519 -22.079 1.00 72.50 230 GLU A CA 1
ATOM 1921 C C . GLU A 1 230 ? 36.647 -11.370 -21.903 1.00 72.50 230 GLU A C 1
ATOM 1923 O O . GLU A 1 230 ? 37.310 -12.292 -21.429 1.00 72.50 230 GLU A O 1
ATOM 1928 N N . SER A 1 231 ? 37.227 -10.209 -22.209 1.00 76.19 231 SER A N 1
ATOM 1929 C CA . SER A 1 231 ? 38.658 -9.958 -22.006 1.00 76.19 231 SER A CA 1
ATOM 1930 C C . SER A 1 231 ? 38.983 -9.720 -20.523 1.00 76.19 231 SER A C 1
ATOM 1932 O O . SER A 1 231 ? 38.142 -9.257 -19.754 1.00 76.19 231 SER A O 1
ATOM 1934 N N . ASN A 1 232 ? 40.221 -9.982 -20.087 1.00 79.25 232 ASN A N 1
ATOM 1935 C CA . ASN A 1 232 ? 40.655 -9.572 -18.747 1.00 79.25 232 ASN A CA 1
ATOM 1936 C C . ASN A 1 232 ? 40.912 -8.054 -18.723 1.00 79.25 232 ASN A C 1
ATOM 1938 O O . ASN A 1 232 ? 41.951 -7.586 -19.181 1.00 79.25 232 ASN A O 1
ATOM 1942 N N . LEU A 1 233 ? 39.955 -7.285 -18.199 1.00 82.50 233 LEU A N 1
ATOM 1943 C CA . LEU A 1 233 ? 39.941 -5.817 -18.296 1.00 82.50 233 LEU A CA 1
ATOM 1944 C C . LEU A 1 233 ? 40.686 -5.087 -17.171 1.00 82.50 233 LEU A C 1
ATOM 1946 O O . LEU A 1 233 ? 40.802 -3.863 -17.237 1.00 82.50 233 LEU A O 1
ATOM 1950 N N . LYS A 1 234 ? 41.161 -5.794 -16.134 1.00 75.12 234 LYS A N 1
ATOM 1951 C CA . LYS A 1 234 ? 41.692 -5.158 -14.911 1.00 75.12 234 LYS A CA 1
ATOM 1952 C C . LYS A 1 234 ? 42.852 -4.191 -15.181 1.00 75.12 234 LYS A C 1
ATOM 1954 O O . LYS A 1 234 ? 42.902 -3.147 -14.540 1.00 75.12 234 LYS A O 1
ATOM 1959 N N . ASP A 1 235 ? 43.685 -4.491 -16.179 1.00 77.50 235 ASP A N 1
ATOM 1960 C CA . ASP A 1 235 ? 44.873 -3.703 -16.540 1.00 77.50 235 ASP A CA 1
ATOM 1961 C C . ASP A 1 235 ? 44.882 -3.259 -18.017 1.00 77.50 235 ASP A C 1
ATOM 1963 O O . ASP A 1 235 ? 45.913 -2.858 -18.561 1.00 77.50 235 ASP A O 1
ATOM 1967 N N . ASP A 1 236 ? 43.731 -3.307 -18.695 1.00 84.25 236 ASP A N 1
ATOM 1968 C CA . ASP A 1 236 ? 43.640 -2.900 -20.097 1.00 84.25 236 ASP A CA 1
ATOM 1969 C C . ASP A 1 236 ? 43.607 -1.361 -20.210 1.00 84.25 236 ASP A C 1
ATOM 1971 O O . ASP A 1 236 ? 42.599 -0.688 -19.946 1.00 84.25 236 ASP A O 1
ATOM 1975 N N . TYR A 1 237 ? 44.743 -0.785 -20.614 1.00 85.88 237 TYR A N 1
ATOM 1976 C CA . TYR A 1 237 ? 44.889 0.653 -20.857 1.00 85.88 237 TYR A CA 1
ATOM 1977 C C . TYR A 1 237 ? 43.927 1.167 -21.942 1.00 85.88 237 TYR A C 1
ATOM 1979 O O . TYR A 1 237 ? 43.384 2.270 -21.810 1.00 85.88 237 TYR A O 1
ATOM 1987 N N . VAL A 1 238 ? 43.674 0.373 -22.988 1.00 86.56 238 VAL A N 1
ATOM 1988 C CA . VAL A 1 238 ? 42.739 0.725 -24.067 1.00 86.56 238 VAL A CA 1
ATOM 1989 C C . VAL A 1 238 ? 41.319 0.757 -23.515 1.00 86.56 238 VAL A C 1
ATOM 1991 O O . VAL A 1 238 ? 40.611 1.738 -23.727 1.00 86.56 238 VAL A O 1
ATOM 1994 N N . TYR A 1 239 ? 40.925 -0.240 -22.718 1.00 90.00 239 TYR A N 1
ATOM 1995 C CA . TYR A 1 239 ? 39.621 -0.238 -22.047 1.00 90.00 239 TYR A CA 1
ATOM 1996 C C . TYR A 1 239 ? 39.459 0.959 -21.103 1.00 90.00 239 TYR A C 1
ATOM 1998 O O . TYR A 1 239 ? 38.445 1.654 -21.135 1.00 90.00 239 TYR A O 1
ATOM 2006 N N . SER A 1 240 ? 40.487 1.283 -20.316 1.00 88.75 240 SER A N 1
ATOM 2007 C CA . SER A 1 240 ? 40.478 2.466 -19.448 1.00 88.75 240 SER A CA 1
ATOM 2008 C C . SER A 1 240 ? 40.259 3.764 -20.230 1.00 88.75 240 SER A C 1
ATOM 2010 O O . SER A 1 240 ? 39.546 4.655 -19.763 1.00 88.75 240 SER A O 1
ATOM 2012 N N . LYS A 1 241 ? 40.832 3.870 -21.433 1.00 89.81 241 LYS A N 1
ATOM 2013 C CA . LYS A 1 241 ? 40.607 4.996 -22.345 1.00 89.81 241 LYS A CA 1
ATOM 2014 C C . LYS A 1 241 ? 39.187 4.975 -22.925 1.00 89.81 241 LYS A C 1
ATOM 2016 O O . LYS A 1 241 ? 38.516 6.007 -22.885 1.00 89.81 241 LYS A O 1
ATOM 2021 N N . LEU A 1 242 ? 38.689 3.808 -23.343 1.00 91.62 242 LEU A N 1
ATOM 2022 C CA . LEU A 1 242 ? 37.307 3.614 -23.798 1.00 91.62 242 LEU A CA 1
ATOM 2023 C C . LEU A 1 242 ? 36.284 4.037 -22.741 1.00 91.62 242 LEU A C 1
ATOM 2025 O O . LEU A 1 242 ? 35.308 4.684 -23.100 1.00 91.62 242 LEU A O 1
ATOM 2029 N N . LYS A 1 243 ? 36.517 3.791 -21.444 1.00 92.12 243 LYS A N 1
ATOM 2030 C CA . LYS A 1 243 ? 35.627 4.278 -20.368 1.00 92.12 243 LYS A CA 1
ATOM 2031 C C . LYS A 1 243 ? 35.507 5.807 -20.357 1.00 92.12 243 LYS A C 1
ATOM 2033 O O . LYS A 1 243 ? 34.417 6.355 -20.183 1.00 92.12 243 LYS A O 1
ATOM 2038 N N . VAL A 1 244 ? 36.615 6.522 -20.574 1.00 91.12 244 VAL A N 1
ATOM 2039 C CA . VAL A 1 244 ? 36.609 7.996 -20.636 1.00 91.12 244 VAL A CA 1
ATOM 2040 C C . VAL A 1 244 ? 35.861 8.490 -21.878 1.00 91.12 244 VAL A C 1
ATOM 2042 O O . VAL A 1 244 ? 35.133 9.478 -21.789 1.00 91.12 244 VAL A O 1
ATOM 2045 N N . ILE A 1 245 ? 35.995 7.792 -23.006 1.00 93.81 245 ILE A N 1
ATOM 2046 C CA . ILE A 1 245 ? 35.275 8.103 -24.249 1.00 93.81 245 ILE A CA 1
ATOM 2047 C C . ILE A 1 245 ? 33.785 7.762 -24.116 1.00 93.81 245 ILE A C 1
ATOM 2049 O O . ILE A 1 245 ? 32.933 8.557 -24.497 1.00 93.81 245 ILE A O 1
ATOM 2053 N N . TYR A 1 246 ? 33.428 6.646 -23.489 1.00 95.31 246 TYR A N 1
ATOM 2054 C CA . TYR A 1 246 ? 32.037 6.287 -23.219 1.00 95.31 246 TYR A CA 1
ATOM 2055 C C . TYR A 1 246 ? 31.340 7.336 -22.340 1.00 95.31 246 TYR A C 1
ATOM 2057 O O . TYR A 1 246 ? 30.180 7.679 -22.560 1.00 95.31 246 TYR A O 1
ATOM 2065 N N . ARG A 1 247 ? 32.068 7.967 -21.412 1.00 94.62 247 ARG A N 1
ATOM 2066 C CA . ARG A 1 247 ? 31.541 9.102 -20.643 1.00 94.62 247 ARG A CA 1
ATOM 2067 C C . ARG A 1 247 ? 31.164 10.304 -21.518 1.00 94.62 247 ARG A C 1
ATOM 2069 O O . ARG A 1 247 ? 30.233 11.025 -21.164 1.00 94.62 247 ARG A O 1
ATOM 2076 N N . ILE A 1 248 ? 31.823 10.505 -22.663 1.00 95.00 248 ILE A N 1
ATOM 2077 C CA . ILE A 1 248 ? 31.395 11.498 -23.660 1.00 95.00 248 ILE A CA 1
ATOM 2078 C C . ILE A 1 248 ? 30.016 11.123 -24.217 1.00 95.00 248 ILE A C 1
ATOM 2080 O O . ILE A 1 248 ? 29.121 11.969 -24.220 1.00 95.00 248 ILE A O 1
ATOM 2084 N N . PHE A 1 249 ? 29.813 9.863 -24.617 1.00 96.44 249 PHE A N 1
ATOM 2085 C CA . PHE A 1 249 ? 28.510 9.361 -25.073 1.00 96.44 249 PHE A CA 1
ATOM 2086 C C . PHE A 1 249 ? 27.408 9.559 -24.020 1.00 96.44 249 PHE A C 1
ATOM 2088 O O . PHE A 1 249 ? 26.314 10.035 -24.337 1.00 96.44 249 PHE A O 1
ATOM 2095 N N . VAL A 1 250 ? 27.698 9.259 -22.752 1.00 95.75 250 VAL A N 1
ATOM 2096 C CA . VAL A 1 250 ? 26.739 9.423 -21.650 1.00 95.75 250 VAL A CA 1
ATOM 2097 C C . VAL A 1 250 ? 26.388 10.895 -21.416 1.00 95.75 250 VAL A C 1
ATOM 2099 O O . VAL A 1 250 ? 25.211 11.246 -21.313 1.00 95.75 250 VAL A O 1
ATOM 2102 N N . ASN A 1 251 ? 27.383 11.784 -21.406 1.00 94.44 251 ASN A N 1
ATOM 2103 C CA . ASN A 1 251 ? 27.155 13.219 -21.234 1.00 94.44 251 ASN A CA 1
ATOM 2104 C C . ASN A 1 251 ? 26.393 13.839 -22.414 1.00 94.44 251 ASN A C 1
ATOM 2106 O O . ASN A 1 251 ? 25.551 14.712 -22.202 1.00 94.44 251 ASN A O 1
ATOM 2110 N N . LEU A 1 252 ? 26.640 13.378 -23.644 1.00 95.75 252 LEU A N 1
ATOM 2111 C CA . LEU A 1 252 ? 25.856 13.773 -24.818 1.00 95.75 252 LEU A CA 1
ATOM 2112 C C . LEU A 1 252 ? 24.411 13.283 -24.716 1.00 95.75 252 LEU A C 1
ATOM 2114 O O . LE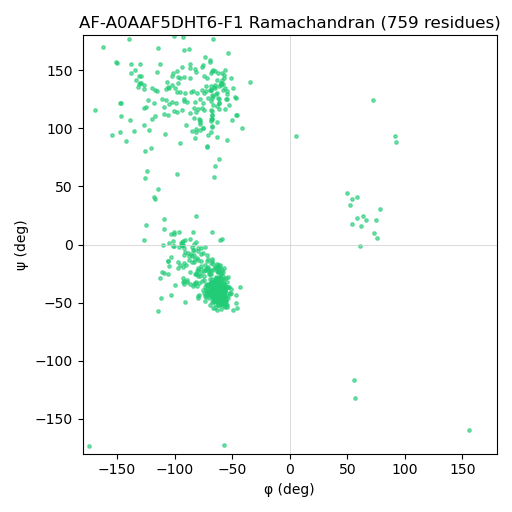U A 1 252 ? 23.497 14.081 -24.910 1.00 95.75 252 LEU A O 1
ATOM 2118 N N . SER A 1 253 ? 24.202 12.021 -24.328 1.00 95.56 253 SER A N 1
ATOM 2119 C CA . SER A 1 253 ? 22.865 11.443 -24.118 1.00 95.56 253 SER A CA 1
ATOM 2120 C C . SER A 1 253 ? 22.045 12.252 -23.110 1.00 95.56 253 SER A C 1
ATOM 2122 O O . SER A 1 253 ? 20.854 12.486 -23.316 1.00 95.56 253 SER A O 1
ATOM 2124 N N . ALA A 1 254 ? 22.678 12.743 -22.044 1.00 92.94 254 ALA A N 1
ATOM 2125 C CA . ALA A 1 254 ? 22.014 13.559 -21.033 1.00 92.94 254 ALA A CA 1
ATOM 2126 C C . ALA A 1 254 ? 21.715 15.000 -21.489 1.00 92.94 254 ALA A C 1
ATOM 2128 O O . ALA A 1 254 ? 20.740 15.597 -21.030 1.00 92.94 254 ALA A O 1
ATOM 2129 N N . ARG A 1 255 ? 22.541 15.583 -22.369 1.00 93.12 255 ARG A N 1
ATOM 2130 C CA . ARG A 1 255 ? 22.503 17.024 -22.687 1.00 93.12 255 ARG A CA 1
ATOM 2131 C C . ARG A 1 255 ? 21.895 17.373 -24.043 1.00 93.12 255 ARG A C 1
ATOM 2133 O O . ARG A 1 255 ? 21.407 18.486 -24.180 1.00 93.12 255 ARG A O 1
ATOM 2140 N N . SER A 1 256 ? 21.923 16.476 -25.024 1.00 93.81 256 SER A N 1
ATOM 2141 C CA . SER A 1 256 ? 21.452 16.751 -26.386 1.00 93.81 256 SER A CA 1
ATOM 2142 C C . SER A 1 256 ? 20.284 15.841 -26.749 1.00 93.81 256 SER A C 1
ATOM 2144 O O . SER A 1 256 ? 20.391 14.615 -26.714 1.00 93.81 256 SER A O 1
ATOM 2146 N N . GLU A 1 257 ? 19.151 16.446 -27.098 1.00 92.00 257 GLU A N 1
ATOM 2147 C CA . GLU A 1 257 ? 17.973 15.709 -27.561 1.00 92.00 257 GLU A CA 1
ATOM 2148 C C . GLU A 1 257 ? 18.191 15.140 -28.962 1.00 92.00 257 GLU A C 1
ATOM 2150 O O . GLU A 1 257 ? 17.899 13.968 -29.199 1.00 92.00 257 GLU A O 1
ATOM 2155 N N . LEU A 1 258 ? 18.813 15.923 -29.850 1.00 93.06 258 LEU A N 1
ATOM 2156 C CA . LEU A 1 258 ? 19.167 15.464 -31.193 1.00 93.06 258 LEU A CA 1
ATOM 2157 C C . LEU A 1 258 ? 20.157 14.297 -31.154 1.00 93.06 258 LEU A C 1
ATOM 2159 O O . LEU A 1 258 ? 20.070 13.390 -31.979 1.00 93.06 258 LEU A O 1
ATOM 2163 N N . PHE A 1 259 ? 21.080 14.278 -30.187 1.00 96.56 259 PHE A N 1
ATOM 2164 C CA . PHE A 1 259 ? 21.993 13.150 -30.011 1.00 96.56 259 PHE A CA 1
ATOM 2165 C C . PHE A 1 259 ? 21.235 11.876 -29.645 1.00 96.56 259 PHE A C 1
ATOM 2167 O O . PHE A 1 259 ? 21.496 10.830 -30.238 1.00 96.56 259 PHE A O 1
ATOM 2174 N N . ARG A 1 260 ? 20.261 11.959 -28.725 1.00 96.19 260 ARG A N 1
ATOM 2175 C CA . ARG A 1 260 ? 19.410 10.813 -28.378 1.00 96.19 260 ARG A CA 1
ATOM 2176 C C . ARG A 1 260 ? 18.598 10.323 -29.576 1.00 96.19 260 ARG A C 1
ATOM 2178 O O . ARG A 1 260 ? 18.551 9.120 -29.801 1.00 96.19 260 ARG A O 1
ATOM 2185 N N . GLU A 1 261 ? 18.022 11.225 -30.373 1.00 94.69 261 GLU A N 1
ATOM 2186 C CA . GLU A 1 261 ? 17.297 10.868 -31.606 1.00 94.69 261 GLU A CA 1
ATOM 2187 C C . GLU A 1 261 ? 18.199 10.104 -32.592 1.00 94.69 261 GLU A C 1
ATOM 2189 O O . GLU A 1 261 ? 17.807 9.072 -33.137 1.00 94.69 261 GLU A O 1
ATOM 2194 N N . ILE A 1 262 ? 19.432 10.579 -32.806 1.00 94.81 262 ILE A N 1
ATOM 2195 C CA . ILE A 1 262 ? 20.403 9.899 -33.675 1.00 94.81 262 ILE A CA 1
ATOM 2196 C C . ILE A 1 262 ? 20.766 8.529 -33.101 1.00 94.81 262 ILE A C 1
ATOM 2198 O O . ILE A 1 262 ? 20.806 7.557 -33.854 1.00 94.81 262 ILE A O 1
ATOM 2202 N N . CYS A 1 263 ? 21.013 8.441 -31.793 1.00 95.88 263 CYS A N 1
ATOM 2203 C CA . CYS A 1 263 ? 21.387 7.194 -31.133 1.00 95.88 263 CYS A CA 1
ATOM 2204 C C . CYS A 1 263 ? 20.274 6.149 -31.189 1.00 95.88 263 CYS A C 1
ATOM 2206 O O . CYS A 1 263 ? 20.580 5.002 -31.481 1.00 95.88 263 CYS A O 1
ATOM 2208 N N . LEU A 1 264 ? 19.003 6.519 -30.988 1.00 93.81 264 LEU A N 1
ATOM 2209 C CA . LEU A 1 264 ? 17.876 5.582 -31.105 1.00 93.81 264 LEU A CA 1
ATOM 2210 C C . LEU A 1 264 ? 17.736 4.998 -32.518 1.00 93.81 264 LEU A C 1
ATOM 2212 O O . LEU A 1 264 ? 17.363 3.846 -32.657 1.00 93.81 264 LEU A O 1
ATOM 2216 N N . ARG A 1 265 ? 18.109 5.753 -33.561 1.00 91.38 265 ARG A N 1
ATOM 2217 C CA . ARG A 1 265 ? 18.132 5.256 -34.951 1.00 91.38 265 ARG A CA 1
ATOM 2218 C C . ARG A 1 265 ? 19.399 4.487 -35.333 1.00 91.38 265 ARG A C 1
ATOM 2220 O O . ARG A 1 265 ? 19.495 4.000 -36.456 1.00 91.38 265 ARG A O 1
ATOM 2227 N N . THR A 1 266 ? 20.413 4.492 -34.474 1.00 91.56 266 THR A N 1
ATOM 2228 C CA . THR A 1 266 ? 21.750 3.956 -34.782 1.00 91.56 266 THR A CA 1
ATOM 2229 C C . THR A 1 266 ? 22.037 2.702 -33.969 1.00 91.56 266 THR A C 1
ATOM 2231 O O . THR A 1 266 ? 22.523 1.712 -34.506 1.00 91.56 266 THR A O 1
ATOM 2234 N N . LEU A 1 267 ? 21.735 2.753 -32.676 1.00 92.88 267 LEU A N 1
ATOM 2235 C CA . LEU A 1 267 ? 21.868 1.642 -31.755 1.00 92.88 267 LEU A CA 1
ATOM 2236 C C . LEU A 1 267 ? 20.640 0.742 -31.868 1.00 92.88 267 LEU A C 1
ATOM 2238 O O . LEU A 1 267 ? 19.546 1.192 -32.180 1.00 92.88 267 LEU A O 1
ATOM 2242 N N . THR A 1 268 ? 20.841 -0.536 -31.584 1.00 90.88 268 THR A N 1
ATOM 2243 C CA . THR A 1 268 ? 19.768 -1.530 -31.455 1.00 90.88 268 THR A CA 1
ATOM 2244 C C . THR A 1 268 ? 19.718 -2.026 -30.019 1.00 90.88 268 THR A C 1
ATOM 2246 O O . THR A 1 268 ? 20.655 -1.793 -29.247 1.00 90.88 268 THR A O 1
ATOM 2249 N N . LEU A 1 269 ? 18.680 -2.772 -29.647 1.00 90.94 269 LEU A N 1
ATOM 2250 C CA . LEU A 1 269 ? 18.585 -3.353 -28.309 1.00 90.94 269 LEU A CA 1
ATOM 2251 C C . LEU A 1 269 ? 19.812 -4.204 -27.934 1.00 90.94 269 LEU A C 1
ATOM 2253 O O . LEU A 1 269 ? 20.283 -4.143 -26.802 1.00 90.94 269 LEU A O 1
ATOM 2257 N N . ILE A 1 270 ? 20.386 -4.931 -28.902 1.00 88.75 270 ILE A N 1
ATOM 2258 C CA . ILE A 1 270 ? 21.587 -5.763 -28.706 1.00 88.75 270 ILE A CA 1
ATOM 2259 C C . ILE A 1 270 ? 22.765 -4.924 -28.199 1.00 88.75 270 ILE A C 1
ATOM 2261 O O . ILE A 1 270 ? 23.497 -5.370 -27.320 1.00 88.75 270 ILE A O 1
ATOM 2265 N N . HIS A 1 271 ? 22.927 -3.704 -28.712 1.00 91.69 271 HIS A N 1
ATOM 2266 C CA . HIS A 1 271 ? 23.991 -2.798 -28.288 1.00 91.69 271 HIS A CA 1
ATOM 2267 C C . HIS A 1 271 ? 23.838 -2.410 -26.812 1.00 91.69 271 HIS A C 1
ATOM 2269 O O . HIS A 1 271 ? 24.807 -2.454 -26.055 1.00 91.69 271 HIS A O 1
ATOM 2275 N N . TRP A 1 272 ? 22.616 -2.081 -26.383 1.00 93.69 272 TRP A N 1
ATOM 2276 C CA . TRP A 1 272 ? 22.319 -1.767 -24.985 1.00 93.69 272 TRP A CA 1
ATOM 2277 C C . TRP A 1 272 ? 22.523 -2.976 -24.071 1.00 93.69 272 TRP A C 1
ATOM 2279 O O . TRP A 1 272 ? 23.197 -2.859 -23.048 1.00 93.69 272 TRP A O 1
ATOM 2289 N N . SER A 1 273 ? 22.008 -4.144 -24.462 1.00 91.94 273 SER A N 1
ATOM 2290 C CA . SER A 1 273 ? 22.199 -5.399 -23.728 1.00 91.94 273 SER A CA 1
ATOM 2291 C C . SER A 1 273 ? 23.675 -5.779 -23.594 1.00 91.94 273 SER A C 1
ATOM 2293 O O . SER A 1 273 ? 24.084 -6.243 -22.533 1.00 91.94 273 SER A O 1
ATOM 2295 N N . ALA A 1 274 ? 24.484 -5.564 -24.635 1.00 90.62 274 ALA A N 1
ATOM 2296 C CA . ALA A 1 274 ? 25.911 -5.867 -24.604 1.00 90.62 274 ALA A CA 1
ATOM 2297 C C . ALA A 1 274 ? 26.681 -4.936 -23.657 1.00 90.62 274 ALA A C 1
ATOM 2299 O O . ALA A 1 274 ? 27.525 -5.403 -22.896 1.00 90.62 274 ALA A O 1
ATOM 2300 N N . ILE A 1 275 ? 26.369 -3.633 -23.639 1.00 93.44 275 ILE A N 1
ATOM 2301 C CA . ILE A 1 275 ? 27.021 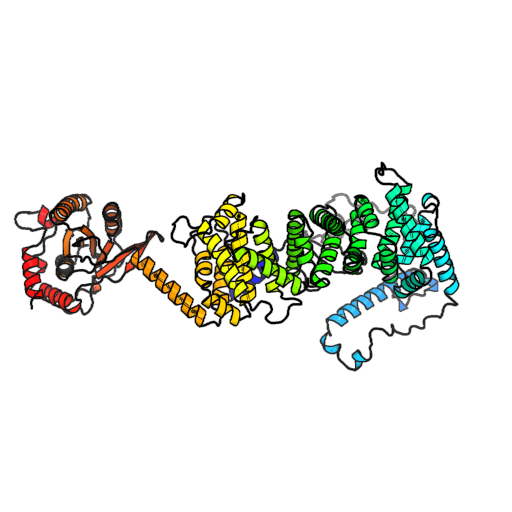-2.700 -22.707 1.00 93.44 275 ILE A CA 1
ATOM 2302 C C . ILE A 1 275 ? 26.669 -3.011 -21.248 1.00 93.44 275 ILE A C 1
ATOM 2304 O O . ILE A 1 275 ? 27.533 -2.890 -20.380 1.00 93.44 275 ILE A O 1
ATOM 2308 N N . LEU A 1 276 ? 25.440 -3.447 -20.959 1.00 92.06 276 LEU A N 1
ATOM 2309 C CA . LEU A 1 276 ? 25.038 -3.807 -19.594 1.00 92.06 276 LEU A CA 1
ATOM 2310 C C . LEU A 1 276 ? 25.825 -4.994 -19.009 1.00 92.06 276 LEU A C 1
ATOM 2312 O O . LEU A 1 276 ? 25.840 -5.147 -17.789 1.00 92.06 276 LEU A O 1
ATOM 2316 N N . GLN A 1 277 ? 26.521 -5.786 -19.834 1.00 90.12 277 GLN A N 1
ATOM 2317 C CA . GLN A 1 277 ? 27.419 -6.848 -19.357 1.00 90.12 277 GLN A CA 1
ATOM 2318 C C . GLN A 1 277 ? 28.698 -6.300 -18.699 1.00 90.12 277 GLN A C 1
ATOM 2320 O O . GLN A 1 277 ? 29.349 -6.993 -17.916 1.00 90.12 277 GLN A O 1
ATOM 2325 N N . PHE A 1 278 ? 29.065 -5.042 -18.964 1.00 90.88 278 PHE A N 1
ATOM 2326 C CA . PHE A 1 278 ? 30.219 -4.398 -18.340 1.00 90.88 278 PHE A CA 1
ATOM 2327 C C . PHE A 1 278 ? 29.823 -3.798 -16.988 1.00 90.88 278 PHE A C 1
ATOM 2329 O O . PHE A 1 278 ? 29.335 -2.670 -16.918 1.00 90.88 278 PHE A O 1
ATOM 2336 N N . ILE A 1 279 ? 30.090 -4.530 -15.900 1.00 89.00 279 ILE A N 1
ATOM 2337 C CA . ILE A 1 279 ? 29.752 -4.126 -14.519 1.00 89.00 279 ILE A CA 1
ATOM 2338 C C . ILE A 1 279 ? 30.272 -2.714 -14.191 1.00 89.00 279 ILE A C 1
ATOM 2340 O O . ILE A 1 279 ? 29.537 -1.895 -13.642 1.00 89.00 279 ILE A O 1
ATOM 2344 N N . ASP A 1 280 ? 31.503 -2.405 -14.609 1.00 89.25 280 ASP A N 1
ATOM 2345 C CA . ASP A 1 280 ? 32.153 -1.094 -14.454 1.00 89.25 280 ASP A CA 1
ATOM 2346 C C . ASP A 1 280 ? 31.385 0.074 -15.092 1.00 89.25 280 ASP A C 1
ATOM 2348 O O . ASP A 1 280 ? 31.574 1.217 -14.688 1.00 89.25 280 ASP A O 1
ATOM 2352 N N . LEU A 1 281 ? 30.584 -0.195 -16.127 1.00 93.19 281 LEU A N 1
ATOM 2353 C CA . LEU A 1 281 ? 29.852 0.813 -16.895 1.00 93.19 281 LEU A CA 1
ATOM 2354 C C . LEU A 1 281 ? 28.379 0.899 -16.492 1.00 93.19 281 LEU A C 1
ATOM 2356 O O . LEU A 1 281 ? 27.649 1.722 -17.049 1.00 93.19 281 LEU A O 1
ATOM 2360 N N . ILE A 1 282 ? 27.913 0.070 -15.553 1.00 93.88 282 ILE A N 1
ATOM 2361 C CA . ILE A 1 282 ? 26.513 0.057 -15.112 1.00 93.88 282 ILE A CA 1
ATOM 2362 C C . ILE A 1 282 ? 26.047 1.438 -14.615 1.00 93.88 282 ILE A C 1
ATOM 2364 O O . ILE A 1 282 ? 24.957 1.846 -15.029 1.00 93.88 282 ILE A O 1
ATOM 2368 N N . PRO A 1 283 ? 26.797 2.197 -13.786 1.00 94.00 283 PRO A N 1
ATOM 2369 C CA . PRO A 1 283 ? 26.352 3.512 -13.317 1.00 94.00 283 PRO A CA 1
ATOM 2370 C C . PRO A 1 283 ? 26.134 4.513 -14.458 1.00 94.00 283 PRO A C 1
ATOM 2372 O O . PRO A 1 283 ? 25.068 5.127 -14.554 1.00 94.00 283 PRO A O 1
ATOM 2375 N N . GLU A 1 284 ? 27.108 4.640 -15.357 1.00 94.75 284 GLU A N 1
ATOM 2376 C CA . GLU A 1 284 ? 27.060 5.524 -16.519 1.00 94.75 284 GLU A CA 1
ATOM 2377 C C . GLU A 1 284 ? 25.969 5.100 -17.509 1.00 94.75 284 GLU A C 1
ATOM 2379 O O . GLU A 1 284 ? 25.211 5.938 -17.998 1.00 94.75 284 GLU A O 1
ATOM 2384 N N . THR A 1 285 ? 25.840 3.798 -17.764 1.00 95.81 285 THR A N 1
ATOM 2385 C CA . THR A 1 285 ? 24.837 3.243 -18.684 1.00 95.81 285 THR A CA 1
ATOM 2386 C C . THR A 1 285 ? 23.426 3.413 -18.136 1.00 95.81 285 THR A C 1
ATOM 2388 O O . THR A 1 285 ? 22.532 3.825 -18.868 1.00 95.81 285 THR A O 1
ATOM 2391 N N . SER A 1 286 ? 23.225 3.202 -16.833 1.00 96.00 286 SER A N 1
ATOM 2392 C CA . SER A 1 286 ? 21.943 3.452 -16.161 1.00 96.00 286 SER A CA 1
ATOM 2393 C C . SER A 1 286 ? 21.523 4.920 -16.277 1.00 96.00 286 SER A C 1
ATOM 2395 O O . SER A 1 286 ? 20.354 5.222 -16.531 1.00 96.00 286 SER A O 1
ATOM 2397 N N . TYR A 1 287 ? 22.474 5.849 -16.129 1.00 95.44 287 TYR A N 1
ATOM 2398 C CA . TYR A 1 287 ? 22.226 7.279 -16.310 1.00 95.44 287 TYR A CA 1
ATOM 2399 C C . TYR A 1 287 ? 21.912 7.636 -17.772 1.00 95.44 287 TYR A C 1
ATOM 2401 O O . TYR A 1 287 ? 20.994 8.421 -18.037 1.00 95.44 287 TYR A O 1
ATOM 2409 N N . ALA A 1 288 ? 22.617 7.020 -18.727 1.00 95.31 288 ALA A N 1
ATOM 2410 C CA . ALA A 1 288 ? 22.318 7.162 -20.146 1.00 95.31 288 ALA A CA 1
ATOM 2411 C C . ALA A 1 288 ? 20.892 6.678 -20.451 1.00 95.31 288 ALA A C 1
ATOM 2413 O O . ALA A 1 288 ? 20.090 7.481 -20.915 1.00 95.31 288 ALA A O 1
ATOM 2414 N N . ILE A 1 289 ? 20.532 5.438 -20.096 1.00 96.00 289 ILE A N 1
ATOM 2415 C CA . ILE A 1 289 ? 19.190 4.851 -20.295 1.00 96.00 289 ILE A CA 1
ATOM 2416 C C . ILE A 1 289 ? 18.094 5.744 -19.698 1.00 96.00 289 ILE A C 1
ATOM 2418 O O . ILE A 1 289 ? 17.110 6.071 -20.366 1.00 96.00 289 ILE A O 1
ATOM 2422 N N . CYS A 1 290 ? 18.293 6.229 -18.470 1.00 94.94 290 CYS A N 1
ATOM 2423 C CA . CYS A 1 290 ? 17.374 7.167 -17.825 1.00 94.94 290 CYS A CA 1
ATOM 2424 C C . CYS A 1 290 ? 17.178 8.464 -18.628 1.00 94.94 290 CYS A C 1
ATOM 2426 O O . CYS A 1 290 ? 16.073 9.020 -18.660 1.00 94.94 290 CYS A O 1
ATOM 2428 N N . SER A 1 291 ? 18.223 8.946 -19.302 1.00 94.19 291 SER A N 1
ATOM 2429 C CA . SER A 1 291 ? 18.164 10.143 -20.147 1.00 94.19 291 SER A CA 1
ATOM 2430 C C . SER A 1 291 ? 17.295 9.942 -21.394 1.00 94.19 291 SER A C 1
ATOM 2432 O O . SER A 1 291 ? 16.628 10.889 -21.805 1.00 94.19 291 SER A O 1
ATOM 2434 N N . TYR A 1 292 ? 17.234 8.727 -21.953 1.00 94.62 292 TYR A N 1
ATOM 2435 C CA . TYR A 1 292 ? 16.304 8.393 -23.044 1.00 94.62 292 TYR A CA 1
ATOM 2436 C C . TYR A 1 292 ? 14.864 8.215 -22.550 1.00 94.62 292 TYR A C 1
ATOM 2438 O O . TYR A 1 292 ? 13.924 8.672 -23.202 1.00 94.62 292 TYR A O 1
ATOM 2446 N N . GLY A 1 293 ? 14.673 7.594 -21.381 1.00 90.31 293 GLY A N 1
ATOM 2447 C CA . GLY A 1 293 ? 13.352 7.433 -20.770 1.00 90.31 293 GLY A CA 1
ATOM 2448 C C . GLY A 1 293 ? 12.355 6.720 -21.691 1.00 90.31 293 GLY A C 1
ATOM 2449 O O . GLY A 1 293 ? 12.670 5.693 -22.288 1.00 90.31 293 GLY A O 1
ATOM 2450 N N . LYS A 1 294 ? 11.150 7.287 -21.831 1.00 92.25 294 LYS A N 1
ATOM 2451 C CA . LYS A 1 294 ? 10.051 6.694 -22.611 1.00 92.25 294 LYS A CA 1
ATOM 2452 C C . LYS A 1 294 ? 10.341 6.530 -24.107 1.00 92.25 294 LYS A C 1
ATOM 2454 O O . LYS A 1 294 ? 9.712 5.692 -24.738 1.00 92.25 294 LYS A O 1
ATOM 2459 N N . GLU A 1 295 ? 11.261 7.306 -24.680 1.00 93.69 295 GLU A N 1
ATOM 2460 C CA . GLU A 1 295 ? 11.573 7.198 -26.113 1.00 93.69 295 GLU A CA 1
ATOM 2461 C C . GLU A 1 295 ? 12.339 5.903 -26.419 1.00 93.69 295 GLU A C 1
ATOM 2463 O O . GLU A 1 295 ? 12.056 5.257 -27.419 1.00 93.69 295 GLU A O 1
ATOM 2468 N N . LEU A 1 296 ? 13.209 5.450 -25.504 1.00 94.00 296 LEU A N 1
ATOM 2469 C CA . LEU A 1 296 ? 13.836 4.125 -25.603 1.00 94.00 296 LEU A CA 1
ATOM 2470 C C . LEU A 1 296 ? 12.787 3.014 -25.534 1.00 94.00 296 LEU A C 1
ATOM 2472 O O . LEU A 1 296 ? 12.845 2.063 -26.305 1.00 94.00 296 LEU A O 1
ATOM 2476 N N . TYR A 1 297 ? 11.814 3.151 -24.630 1.00 93.25 297 TYR A N 1
ATOM 2477 C CA . TYR A 1 297 ? 10.730 2.181 -24.508 1.00 93.25 297 TYR A CA 1
ATOM 2478 C C . TYR A 1 297 ? 9.896 2.102 -25.788 1.00 93.25 297 TYR A C 1
ATOM 2480 O O . TYR A 1 297 ? 9.681 1.011 -26.293 1.00 93.25 297 TYR A O 1
ATOM 2488 N N . LYS A 1 298 ? 9.472 3.241 -26.348 1.00 92.00 298 LYS A N 1
ATOM 2489 C CA . LYS A 1 298 ? 8.681 3.279 -27.589 1.00 92.00 298 LYS A CA 1
ATOM 2490 C C . LYS A 1 298 ? 9.410 2.667 -28.783 1.00 92.00 298 LYS A C 1
ATOM 2492 O O . LYS A 1 298 ? 8.766 1.981 -29.568 1.00 92.00 298 LYS A O 1
ATOM 2497 N N . GLU A 1 299 ? 10.709 2.928 -28.916 1.00 93.19 299 GLU A N 1
ATOM 2498 C CA . GLU A 1 299 ? 11.501 2.450 -30.053 1.00 93.19 299 GLU A CA 1
ATOM 2499 C C . GLU A 1 299 ? 11.626 0.920 -30.053 1.00 93.19 299 GLU A C 1
ATOM 2501 O O . GLU A 1 299 ? 11.407 0.280 -31.077 1.00 93.19 299 GLU A O 1
ATOM 2506 N N . TYR A 1 300 ? 11.924 0.321 -28.894 1.00 93.62 300 TYR A N 1
ATOM 2507 C CA . TYR A 1 300 ? 12.245 -1.108 -28.807 1.00 93.62 300 TYR A CA 1
ATOM 2508 C C . TYR A 1 300 ? 11.092 -1.995 -28.323 1.00 93.62 300 TYR A C 1
ATOM 2510 O O . TYR A 1 300 ? 11.261 -3.210 -28.280 1.00 93.62 300 TYR A O 1
ATOM 2518 N N . LEU A 1 301 ? 9.921 -1.437 -27.990 1.00 91.38 301 LEU A N 1
ATOM 2519 C CA . LEU A 1 301 ? 8.787 -2.190 -27.430 1.00 91.38 301 LEU A CA 1
ATOM 2520 C C . LEU A 1 301 ? 8.405 -3.431 -28.251 1.00 91.38 301 LEU A C 1
ATOM 2522 O O . LEU A 1 301 ? 8.055 -4.462 -27.687 1.00 91.38 301 LEU A O 1
ATOM 2526 N N . LEU A 1 302 ? 8.462 -3.325 -29.581 1.00 89.56 302 LEU A N 1
ATOM 2527 C CA . LEU A 1 302 ? 8.072 -4.398 -30.499 1.00 89.56 302 LEU A CA 1
ATOM 2528 C C . LEU A 1 302 ? 9.183 -5.438 -30.730 1.00 89.56 302 LEU A C 1
ATOM 2530 O O . LEU A 1 302 ? 8.957 -6.438 -31.416 1.00 89.56 302 LEU A O 1
ATOM 2534 N N . GLU A 1 303 ? 10.386 -5.233 -30.187 1.00 91.75 303 GLU A N 1
ATOM 2535 C CA . GLU A 1 303 ? 11.466 -6.205 -30.311 1.00 91.75 303 GLU A CA 1
ATOM 2536 C C . GLU A 1 303 ? 11.256 -7.404 -29.377 1.00 91.75 303 GLU A C 1
ATOM 2538 O O . GLU A 1 303 ? 11.040 -7.267 -28.176 1.00 91.75 303 GLU A O 1
ATOM 2543 N N . LYS A 1 304 ? 11.427 -8.622 -29.909 1.00 88.62 304 LYS A N 1
ATOM 2544 C CA . LYS A 1 304 ? 11.188 -9.876 -29.166 1.00 88.62 304 LYS A CA 1
ATOM 2545 C C . LYS A 1 304 ? 11.996 -10.014 -27.870 1.00 88.62 304 LYS A C 1
ATOM 2547 O O . LYS A 1 304 ? 11.548 -10.698 -26.960 1.00 88.62 304 LYS A O 1
ATOM 2552 N N . LYS A 1 305 ? 13.191 -9.417 -27.805 1.00 91.44 305 LYS A N 1
ATOM 2553 C CA . LYS A 1 305 ? 14.097 -9.483 -26.642 1.00 91.44 305 LYS A CA 1
ATOM 2554 C C . LYS A 1 305 ? 13.923 -8.309 -25.673 1.00 91.44 305 LYS A C 1
ATOM 2556 O O . LYS A 1 305 ? 14.665 -8.206 -24.700 1.00 91.44 305 LYS A O 1
ATOM 2561 N N . PHE A 1 306 ? 12.981 -7.402 -25.931 1.00 94.75 306 PHE A N 1
ATOM 2562 C CA . PHE A 1 306 ? 12.814 -6.201 -25.118 1.00 94.75 306 PHE A CA 1
ATOM 2563 C C . PHE A 1 306 ? 12.344 -6.510 -23.694 1.00 94.75 306 PHE A C 1
ATOM 2565 O O . PHE A 1 306 ? 12.801 -5.876 -22.744 1.00 94.75 306 PHE A O 1
ATOM 2572 N N . SER A 1 307 ? 11.497 -7.526 -23.523 1.00 94.00 307 SER A N 1
ATOM 2573 C CA . SER A 1 307 ? 11.079 -7.998 -22.199 1.00 94.00 307 SER A CA 1
ATOM 2574 C C . SER A 1 307 ? 12.256 -8.537 -21.380 1.00 94.00 307 SER A C 1
ATOM 2576 O O . SER A 1 307 ? 12.358 -8.226 -20.193 1.00 94.00 307 SER A O 1
ATOM 2578 N N . ASP A 1 308 ? 13.182 -9.271 -22.003 1.00 94.31 308 ASP A N 1
ATOM 2579 C CA . ASP A 1 308 ? 14.415 -9.724 -21.348 1.00 94.31 308 ASP A CA 1
ATOM 2580 C C . ASP A 1 308 ? 15.276 -8.528 -20.924 1.00 94.31 308 ASP A C 1
ATOM 2582 O O . ASP A 1 308 ? 15.697 -8.459 -19.773 1.00 94.31 308 ASP A O 1
ATOM 2586 N N . PHE A 1 309 ? 15.439 -7.531 -21.801 1.00 96.25 309 PHE A N 1
ATOM 2587 C CA . PHE A 1 309 ? 16.172 -6.301 -21.487 1.00 96.25 309 PHE A CA 1
ATOM 2588 C C . PHE A 1 309 ? 15.560 -5.527 -20.309 1.00 96.25 309 PHE A C 1
ATOM 2590 O O . PHE A 1 309 ? 16.277 -5.104 -19.403 1.00 96.25 309 PHE A O 1
ATOM 2597 N N . ILE A 1 310 ? 14.233 -5.360 -20.273 1.00 97.06 310 ILE A N 1
ATOM 2598 C CA . ILE A 1 310 ? 13.543 -4.754 -19.124 1.00 97.06 310 ILE A CA 1
ATOM 2599 C C . ILE A 1 310 ? 13.752 -5.599 -17.861 1.00 97.06 310 ILE A C 1
ATOM 2601 O O . ILE A 1 310 ? 14.007 -5.041 -16.792 1.00 97.06 310 ILE A O 1
ATOM 2605 N N . GLY A 1 311 ? 13.700 -6.927 -17.981 1.00 96.56 311 GLY A N 1
ATOM 2606 C CA . GLY A 1 311 ? 14.034 -7.858 -16.906 1.00 96.56 311 GLY A CA 1
ATOM 2607 C C . GLY A 1 311 ? 15.437 -7.632 -16.341 1.00 96.56 311 GLY A C 1
ATOM 2608 O O . GLY A 1 311 ? 15.591 -7.508 -15.126 1.00 96.56 311 GLY A O 1
ATOM 2609 N N . ASP A 1 312 ? 16.441 -7.495 -17.205 1.00 95.94 312 ASP A N 1
ATOM 2610 C CA . ASP A 1 312 ? 17.824 -7.220 -16.808 1.00 95.94 312 ASP A CA 1
ATOM 2611 C C . ASP A 1 312 ? 17.938 -5.878 -16.069 1.00 95.94 312 ASP A C 1
ATOM 2613 O O . ASP A 1 312 ? 18.571 -5.800 -15.014 1.00 95.94 312 ASP A O 1
ATOM 2617 N N . LEU A 1 313 ? 17.264 -4.826 -16.553 1.00 97.50 313 LEU A N 1
ATOM 2618 C CA . LEU A 1 313 ? 17.232 -3.526 -15.873 1.00 97.50 313 LEU A CA 1
ATOM 2619 C C . LEU A 1 313 ? 16.592 -3.601 -14.484 1.00 97.50 313 LEU A C 1
ATOM 2621 O O . LEU A 1 313 ? 17.084 -2.957 -13.556 1.00 97.50 313 LEU A O 1
ATOM 2625 N N . ILE A 1 314 ? 15.523 -4.383 -14.319 1.00 97.81 314 ILE A N 1
ATOM 2626 C CA . ILE A 1 314 ? 14.887 -4.609 -13.014 1.00 97.81 314 ILE A CA 1
ATOM 2627 C C . ILE A 1 314 ? 15.879 -5.297 -12.068 1.00 97.81 314 ILE A C 1
ATOM 2629 O O . ILE A 1 314 ? 16.113 -4.816 -10.958 1.00 97.81 314 ILE A O 1
ATOM 2633 N N . VAL A 1 315 ? 16.531 -6.371 -12.525 1.00 95.62 315 VAL A N 1
ATOM 2634 C CA . VAL A 1 315 ? 17.514 -7.115 -11.723 1.00 95.62 315 VAL A CA 1
ATOM 2635 C C . VAL A 1 315 ? 18.680 -6.219 -11.305 1.00 95.62 315 VAL A C 1
ATOM 2637 O O . VAL A 1 315 ? 19.062 -6.223 -10.132 1.00 95.62 315 VAL A O 1
ATOM 2640 N N . ILE A 1 316 ? 19.223 -5.419 -12.227 1.00 95.56 316 ILE A N 1
ATOM 2641 C CA . ILE A 1 316 ? 20.297 -4.462 -11.930 1.00 95.56 316 ILE A CA 1
ATOM 2642 C C . ILE A 1 316 ? 19.811 -3.419 -10.919 1.00 95.56 316 ILE A C 1
ATOM 2644 O O . ILE A 1 316 ? 20.510 -3.146 -9.945 1.00 95.56 316 ILE A O 1
ATOM 2648 N N . CYS A 1 317 ? 18.609 -2.866 -11.104 1.00 96.38 317 CYS A N 1
ATOM 2649 C CA . CYS A 1 317 ? 18.035 -1.855 -10.218 1.00 96.38 317 CYS A CA 1
ATOM 2650 C C . CYS A 1 317 ? 17.904 -2.344 -8.767 1.00 96.38 317 CYS A C 1
ATOM 2652 O O . CYS A 1 317 ? 18.200 -1.580 -7.841 1.00 96.38 317 CYS A O 1
ATOM 2654 N N . CYS A 1 318 ? 17.494 -3.601 -8.577 1.00 93.12 318 CYS A N 1
ATOM 2655 C CA . CYS A 1 318 ? 17.287 -4.207 -7.262 1.00 93.12 318 CYS A CA 1
ATOM 2656 C C . CYS A 1 318 ? 18.578 -4.725 -6.607 1.00 93.12 318 CYS A C 1
ATOM 2658 O O . CYS A 1 318 ? 18.678 -4.704 -5.383 1.00 93.12 318 CYS A O 1
ATOM 2660 N N . LYS A 1 319 ? 19.559 -5.210 -7.384 1.00 91.75 319 LYS A N 1
ATOM 2661 C CA . LYS A 1 319 ? 20.742 -5.912 -6.839 1.00 91.75 319 LYS A CA 1
ATOM 2662 C C . LYS A 1 319 ? 22.047 -5.122 -6.857 1.00 91.75 319 LYS A C 1
ATOM 2664 O O . LYS A 1 319 ? 23.010 -5.553 -6.228 1.00 91.75 319 LYS A O 1
ATOM 2669 N N . THR A 1 320 ? 22.129 -4.017 -7.594 1.00 89.81 320 THR A N 1
ATOM 2670 C CA . THR A 1 320 ? 23.381 -3.257 -7.699 1.00 89.81 320 THR A CA 1
ATOM 2671 C C . THR A 1 320 ? 23.800 -2.650 -6.354 1.00 89.81 320 THR A C 1
ATOM 2673 O O . THR A 1 320 ? 22.992 -2.043 -5.651 1.00 89.81 320 THR A O 1
ATOM 2676 N N . SER A 1 321 ? 25.085 -2.768 -6.006 1.00 85.69 321 SER A N 1
ATOM 2677 C CA . SER A 1 321 ? 25.690 -2.046 -4.876 1.00 85.69 321 SER A CA 1
ATOM 2678 C C . SER A 1 321 ? 25.852 -0.549 -5.164 1.00 85.69 321 SER A C 1
ATOM 2680 O O . SER A 1 321 ? 25.968 0.261 -4.243 1.00 85.69 321 SER A O 1
ATOM 2682 N N . GLU A 1 322 ? 25.843 -0.164 -6.443 1.00 87.00 322 GLU A N 1
ATOM 2683 C CA . GLU A 1 322 ? 26.049 1.206 -6.896 1.00 87.00 322 GLU A CA 1
ATOM 2684 C C . GLU A 1 322 ? 24.759 2.021 -6.790 1.00 87.00 322 GLU A C 1
ATOM 2686 O O . GLU A 1 322 ? 23.886 2.011 -7.664 1.00 87.00 322 GLU A O 1
ATOM 2691 N N . ARG A 1 323 ? 24.650 2.811 -5.719 1.00 87.25 323 ARG A N 1
ATOM 2692 C CA . ARG A 1 323 ? 23.464 3.631 -5.425 1.00 87.25 323 ARG A CA 1
ATOM 2693 C C . ARG A 1 323 ? 23.037 4.528 -6.593 1.00 87.25 323 ARG A C 1
ATOM 2695 O O . ARG A 1 323 ? 21.840 4.732 -6.800 1.00 87.25 323 ARG A O 1
ATOM 2702 N N . HIS A 1 324 ? 23.992 5.076 -7.346 1.00 87.31 324 HIS A N 1
ATOM 2703 C CA . HIS A 1 324 ? 23.719 5.948 -8.493 1.00 87.31 324 HIS A CA 1
ATOM 2704 C C . HIS A 1 324 ? 23.065 5.205 -9.666 1.00 87.31 324 HIS A C 1
ATOM 2706 O O . HIS A 1 324 ? 22.194 5.774 -10.330 1.00 87.31 324 HIS A O 1
ATOM 2712 N N . ALA A 1 325 ? 23.428 3.937 -9.882 1.00 90.62 325 ALA A N 1
ATOM 2713 C CA . ALA A 1 325 ? 22.820 3.093 -10.904 1.00 90.62 325 ALA A CA 1
ATOM 2714 C C . ALA A 1 325 ? 21.355 2.799 -10.559 1.00 90.62 325 ALA A C 1
ATOM 2716 O O . ALA A 1 325 ? 20.463 3.161 -11.326 1.00 90.62 325 ALA A O 1
ATOM 2717 N N . SER A 1 326 ? 21.099 2.270 -9.353 1.00 93.19 326 SER A N 1
ATOM 2718 C CA . SER A 1 326 ? 19.737 1.993 -8.861 1.00 93.19 326 SER A CA 1
ATOM 2719 C C . SER A 1 326 ? 18.855 3.246 -8.917 1.00 93.19 326 SER A C 1
ATOM 2721 O O . SER A 1 326 ? 17.747 3.219 -9.440 1.00 93.19 326 SER A O 1
ATOM 2723 N N . SER A 1 327 ? 19.387 4.393 -8.483 1.00 91.25 327 SER A N 1
ATOM 2724 C CA . SER A 1 327 ? 18.694 5.688 -8.545 1.00 91.25 327 SER A CA 1
ATOM 2725 C C . SER A 1 327 ? 18.288 6.092 -9.966 1.00 91.25 327 SER A C 1
ATOM 2727 O O . SER A 1 327 ? 17.171 6.556 -10.192 1.00 91.25 327 SER A O 1
ATOM 2729 N N . SER A 1 328 ? 19.195 5.922 -10.930 1.00 93.81 328 SER A N 1
ATOM 2730 C CA . SER A 1 328 ? 18.946 6.281 -12.329 1.00 93.81 328 SER A CA 1
ATOM 2731 C C . SER A 1 328 ? 17.909 5.356 -12.966 1.00 93.81 328 SER A C 1
ATOM 2733 O O . SER A 1 328 ? 17.020 5.833 -13.671 1.00 93.81 328 SER A O 1
ATOM 2735 N N . LEU A 1 329 ? 17.968 4.055 -12.666 1.00 96.19 329 LEU A N 1
ATOM 2736 C CA . LEU A 1 329 ? 16.997 3.070 -13.149 1.00 96.19 329 LEU A CA 1
ATOM 2737 C C . LEU A 1 329 ? 15.614 3.254 -12.514 1.00 96.19 329 LEU A C 1
ATOM 2739 O O . LEU A 1 329 ? 14.615 3.209 -13.223 1.00 96.19 329 LEU A O 1
ATOM 2743 N N . LYS A 1 330 ? 15.529 3.583 -11.221 1.00 94.19 330 LYS A N 1
ATOM 2744 C CA . LYS A 1 330 ? 14.264 3.985 -10.579 1.00 94.19 330 LYS A CA 1
ATOM 2745 C C . LYS A 1 330 ? 13.628 5.176 -11.293 1.00 94.19 330 LYS A C 1
ATOM 2747 O O . LYS A 1 330 ? 12.446 5.140 -11.619 1.00 94.19 330 LYS A O 1
ATOM 2752 N N . ALA A 1 331 ? 14.415 6.205 -11.610 1.00 92.12 331 ALA A N 1
ATOM 2753 C CA . ALA A 1 331 ? 13.929 7.353 -12.375 1.00 92.12 331 ALA A CA 1
ATOM 2754 C C . ALA A 1 331 ? 13.525 6.983 -13.817 1.00 92.12 331 ALA A C 1
ATOM 2756 O O . ALA A 1 331 ? 12.583 7.563 -14.354 1.00 92.12 331 ALA A O 1
ATOM 2757 N N . PHE A 1 332 ? 14.196 6.009 -14.440 1.00 95.50 332 PHE A N 1
ATOM 2758 C CA . PHE A 1 332 ? 13.778 5.453 -15.728 1.00 95.50 332 PHE A CA 1
ATOM 2759 C C . PHE A 1 332 ? 12.401 4.781 -15.624 1.00 95.50 332 PHE A C 1
ATOM 2761 O O . PHE A 1 332 ? 11.497 5.159 -16.365 1.00 95.50 332 PHE A O 1
ATOM 2768 N N . PHE A 1 333 ? 12.206 3.867 -14.668 1.00 96.31 333 PHE A N 1
ATOM 2769 C CA . PHE A 1 333 ? 10.918 3.200 -14.454 1.00 96.31 333 PHE A CA 1
ATOM 2770 C C . PHE A 1 333 ? 9.806 4.178 -14.077 1.00 96.31 333 PHE A C 1
ATOM 2772 O O . PHE A 1 333 ? 8.694 4.048 -14.580 1.00 96.31 333 PHE A O 1
ATOM 2779 N N . TRP A 1 334 ? 10.102 5.208 -13.280 1.00 93.31 334 TRP A N 1
ATOM 2780 C CA . TRP A 1 334 ? 9.148 6.283 -13.009 1.00 93.31 334 TRP A CA 1
ATOM 2781 C C . TRP A 1 334 ? 8.685 6.970 -14.303 1.00 93.31 334 TRP A C 1
ATOM 2783 O O . TRP A 1 334 ? 7.482 7.063 -14.541 1.00 93.31 334 TRP A O 1
ATOM 2793 N N . LYS A 1 335 ? 9.604 7.357 -15.200 1.00 93.06 335 LYS A N 1
ATOM 2794 C CA . LYS A 1 335 ? 9.229 7.947 -16.501 1.00 93.06 335 LYS A CA 1
ATOM 2795 C C . LYS A 1 335 ? 8.340 7.024 -17.342 1.00 93.06 335 LYS A C 1
ATOM 2797 O O . LYS A 1 335 ? 7.510 7.528 -18.097 1.00 93.06 335 LYS A O 1
ATOM 2802 N N . LEU A 1 336 ? 8.509 5.702 -17.239 1.00 96.00 336 LEU A N 1
ATOM 2803 C CA . LEU A 1 336 ? 7.635 4.736 -17.914 1.00 96.00 336 LEU A CA 1
ATOM 2804 C C . LEU A 1 336 ? 6.254 4.666 -17.253 1.00 96.00 336 LEU A C 1
ATOM 2806 O O . LEU A 1 336 ? 5.246 4.726 -17.947 1.00 96.00 336 LEU A O 1
ATOM 2810 N N . LEU A 1 337 ? 6.190 4.615 -15.923 1.00 94.56 337 LEU A N 1
ATOM 2811 C CA . LEU A 1 337 ? 4.928 4.601 -15.176 1.00 94.56 337 LE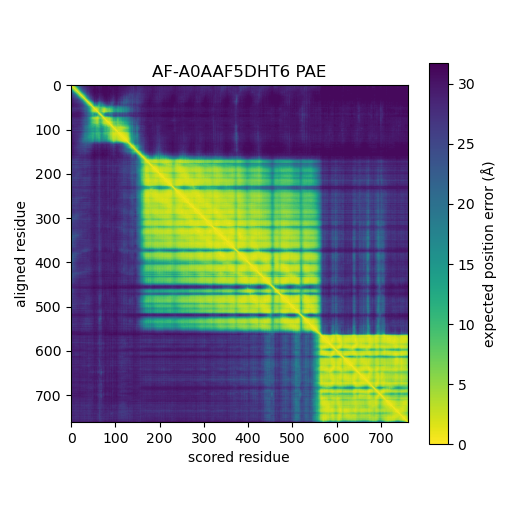U A CA 1
ATOM 2812 C C . LEU A 1 337 ? 4.082 5.855 -15.421 1.00 94.56 337 LEU A C 1
ATOM 2814 O O . LEU A 1 337 ? 2.857 5.762 -15.463 1.00 94.56 337 LEU A O 1
ATOM 2818 N N . GLU A 1 338 ? 4.726 7.011 -15.581 1.00 92.94 338 GLU A N 1
ATOM 2819 C CA . GLU A 1 338 ? 4.077 8.292 -15.872 1.00 92.94 338 GLU A CA 1
ATOM 2820 C C . GLU A 1 338 ? 3.713 8.436 -17.360 1.00 92.94 338 GLU A C 1
ATOM 2822 O O . GLU A 1 338 ? 2.622 8.887 -17.702 1.00 92.94 338 GLU A O 1
ATOM 2827 N N . GLY A 1 339 ? 4.628 8.067 -18.262 1.00 91.88 339 GLY A N 1
ATOM 2828 C CA . GLY A 1 339 ? 4.518 8.367 -19.691 1.00 91.88 339 GLY A CA 1
ATOM 2829 C C . GLY A 1 339 ? 3.945 7.254 -20.571 1.00 91.88 339 GLY A C 1
ATOM 2830 O O . GLY A 1 339 ? 3.600 7.534 -21.721 1.00 91.88 339 GLY A O 1
ATOM 2831 N N . CYS A 1 340 ? 3.869 6.016 -20.077 1.00 95.12 340 CYS A N 1
ATOM 2832 C CA . CYS A 1 340 ? 3.450 4.834 -20.833 1.00 95.12 340 CYS A CA 1
ATOM 2833 C C . CYS A 1 340 ? 2.233 4.171 -20.150 1.00 95.12 340 CYS A C 1
ATOM 2835 O O . CYS A 1 340 ? 2.401 3.400 -19.202 1.00 95.12 340 CYS A O 1
ATOM 2837 N N . PRO A 1 341 ? 0.999 4.435 -20.629 1.00 94.44 341 PRO A N 1
ATOM 2838 C CA . PRO A 1 341 ? -0.239 3.987 -19.977 1.00 94.44 341 PRO A CA 1
ATOM 2839 C C . PRO A 1 341 ? -0.404 2.468 -19.844 1.00 94.44 341 PRO A C 1
ATOM 2841 O O . PRO A 1 341 ? -1.110 2.015 -18.951 1.00 94.44 341 PRO A O 1
ATOM 2844 N N . SER A 1 342 ? 0.202 1.693 -20.745 1.00 94.25 342 SER A N 1
ATOM 2845 C CA . SER A 1 342 ? 0.123 0.227 -20.798 1.00 94.25 342 SER A CA 1
ATOM 2846 C C . SER A 1 342 ? 1.356 -0.466 -20.212 1.00 94.25 342 SER A C 1
ATOM 2848 O O . SER A 1 342 ? 1.508 -1.676 -20.365 1.00 94.25 342 SER A O 1
ATOM 2850 N N . PHE A 1 343 ? 2.266 0.276 -19.571 1.00 96.50 343 PHE A N 1
ATOM 2851 C CA . PHE A 1 343 ? 3.550 -0.273 -19.137 1.00 96.50 343 PHE A CA 1
ATOM 2852 C C . PHE A 1 343 ? 3.380 -1.459 -18.184 1.00 96.50 343 PHE A C 1
ATOM 2854 O O . PHE A 1 343 ? 4.011 -2.495 -18.391 1.00 96.50 343 PHE A O 1
ATOM 2861 N N . LEU A 1 344 ? 2.514 -1.341 -17.171 1.00 96.31 344 LEU A N 1
ATOM 2862 C CA . LEU A 1 344 ? 2.306 -2.430 -16.214 1.00 96.31 344 LEU A CA 1
ATOM 2863 C C . LEU A 1 344 ? 1.566 -3.616 -16.820 1.00 96.31 344 LEU A C 1
ATOM 2865 O O . LEU A 1 344 ? 1.954 -4.752 -16.557 1.00 96.31 344 LEU A O 1
ATOM 2869 N N . SER A 1 345 ? 0.555 -3.367 -17.655 1.00 96.00 345 SER A N 1
ATOM 2870 C CA . SER A 1 345 ? -0.162 -4.446 -18.331 1.00 96.00 345 SER A CA 1
ATOM 2871 C C . SER A 1 345 ? 0.765 -5.221 -19.263 1.00 96.00 345 SER A C 1
ATOM 2873 O O . SER A 1 345 ? 0.786 -6.444 -19.214 1.00 96.00 345 SER A O 1
ATOM 2875 N N . GLU A 1 346 ? 1.588 -4.540 -20.059 1.00 94.56 346 GLU A N 1
ATOM 2876 C CA . GLU A 1 346 ? 2.536 -5.196 -20.964 1.00 94.56 346 GLU A CA 1
ATOM 2877 C C . GLU A 1 346 ? 3.632 -5.936 -20.194 1.00 94.56 346 GLU A C 1
ATOM 2879 O O . GLU A 1 346 ? 3.984 -7.069 -20.516 1.00 94.56 346 GLU A O 1
ATOM 2884 N N . SER A 1 347 ? 4.143 -5.327 -19.121 1.00 95.50 347 SER A N 1
ATOM 2885 C CA . SER A 1 347 ? 5.141 -5.952 -18.250 1.00 95.50 347 SER A CA 1
ATOM 2886 C C . SER A 1 347 ? 4.598 -7.219 -17.586 1.00 95.50 347 SER A C 1
ATOM 2888 O O . SER A 1 347 ? 5.318 -8.204 -17.485 1.00 95.50 347 SER A O 1
ATOM 2890 N N . TYR A 1 348 ? 3.329 -7.234 -17.175 1.00 94.19 348 TYR A N 1
ATOM 2891 C CA . TYR A 1 348 ? 2.700 -8.413 -16.576 1.00 94.19 348 TYR A CA 1
ATOM 2892 C C . TYR A 1 348 ? 2.602 -9.602 -17.544 1.00 94.19 348 TYR A C 1
ATOM 2894 O O . TYR A 1 348 ? 2.807 -10.738 -17.128 1.00 94.19 348 TYR A O 1
ATOM 2902 N N . HIS A 1 349 ? 2.312 -9.354 -18.827 1.00 92.56 349 HIS A N 1
ATOM 2903 C CA . HIS A 1 349 ? 2.192 -10.420 -19.831 1.00 92.56 349 HIS A CA 1
ATOM 2904 C C . HIS A 1 349 ? 3.553 -10.884 -20.364 1.00 92.56 349 HIS A C 1
ATOM 2906 O O . HIS A 1 349 ? 3.732 -12.062 -20.666 1.00 92.56 349 HIS A O 1
ATOM 2912 N N . SER A 1 350 ? 4.501 -9.954 -20.504 1.00 93.31 350 SER A N 1
ATOM 2913 C CA . SER A 1 350 ? 5.781 -10.182 -21.182 1.00 93.31 350 SER A CA 1
ATOM 2914 C C . SER A 1 350 ? 6.914 -10.632 -20.254 1.00 93.31 350 SER A C 1
ATOM 2916 O O . SER A 1 350 ? 7.807 -11.365 -20.687 1.00 93.31 350 SER A O 1
ATOM 2918 N N . LEU A 1 351 ? 6.914 -10.201 -18.987 1.00 95.12 351 LEU A N 1
ATOM 2919 C CA . LEU A 1 351 ? 7.990 -10.500 -18.044 1.00 95.12 351 LEU A CA 1
ATOM 2920 C C . LEU A 1 351 ? 7.774 -11.833 -17.334 1.00 95.12 351 LEU A C 1
ATOM 2922 O O . LEU A 1 351 ? 6.662 -12.260 -17.029 1.00 95.12 351 LEU A O 1
ATOM 2926 N N . LYS A 1 352 ? 8.888 -12.456 -16.943 1.00 93.06 352 LYS A N 1
ATOM 2927 C CA . LYS A 1 352 ? 8.863 -13.547 -15.966 1.00 93.06 352 LYS A CA 1
ATOM 2928 C C . LYS A 1 352 ? 8.259 -13.029 -14.660 1.00 93.06 352 LYS A C 1
ATOM 2930 O O . LYS A 1 352 ? 8.634 -11.958 -14.185 1.00 93.06 352 LYS A O 1
ATOM 2935 N N . LYS A 1 353 ? 7.416 -13.842 -14.021 1.00 90.31 353 LYS A N 1
ATOM 2936 C CA . LYS A 1 353 ? 6.715 -13.509 -12.769 1.00 90.31 353 LYS A CA 1
ATOM 2937 C C . LYS A 1 353 ? 7.614 -12.878 -11.697 1.00 90.31 353 LYS A C 1
ATOM 2939 O O . LYS A 1 353 ? 7.240 -11.878 -11.096 1.00 90.31 353 LYS A O 1
ATOM 2944 N N . LYS A 1 354 ? 8.822 -13.419 -11.502 1.00 91.12 354 LYS A N 1
ATOM 2945 C CA . LYS A 1 354 ? 9.813 -12.874 -10.561 1.00 91.12 354 LYS A CA 1
ATOM 2946 C C . LYS A 1 354 ? 10.209 -11.430 -10.889 1.00 91.12 354 LYS A C 1
ATOM 2948 O O . LYS A 1 354 ? 10.208 -10.592 -10.001 1.00 91.12 354 LYS A O 1
ATOM 2953 N N . HIS A 1 355 ? 10.501 -11.137 -12.156 1.00 94.75 355 HIS A N 1
ATOM 2954 C CA . HIS A 1 355 ? 10.865 -9.783 -12.580 1.00 94.75 355 HIS A CA 1
ATOM 2955 C C . HIS A 1 355 ? 9.692 -8.817 -12.404 1.00 94.75 355 HIS A C 1
ATOM 2957 O O . HIS A 1 355 ? 9.895 -7.670 -12.028 1.00 94.75 355 HIS A O 1
ATOM 2963 N N . PHE A 1 356 ? 8.458 -9.274 -12.629 1.00 94.06 356 PHE A N 1
ATOM 2964 C CA . PHE A 1 356 ? 7.286 -8.437 -12.396 1.00 94.06 356 PHE A CA 1
ATOM 2965 C C . PHE A 1 356 ? 7.064 -8.143 -10.897 1.00 94.06 356 PHE A C 1
ATOM 2967 O O . PHE A 1 356 ? 6.745 -7.011 -10.549 1.00 94.06 356 PHE A O 1
ATOM 2974 N N . ILE A 1 357 ? 7.316 -9.103 -9.996 1.00 90.88 357 ILE A N 1
ATOM 2975 C CA . ILE A 1 357 ? 7.333 -8.854 -8.538 1.00 90.88 357 ILE A CA 1
ATOM 2976 C C . ILE A 1 357 ? 8.403 -7.814 -8.179 1.00 90.88 357 ILE A C 1
ATOM 2978 O O . ILE A 1 357 ? 8.097 -6.837 -7.497 1.00 90.88 357 ILE A O 1
ATOM 2982 N N . ASP A 1 358 ? 9.630 -7.979 -8.676 1.00 94.12 358 ASP A N 1
ATOM 2983 C CA . ASP A 1 358 ? 10.727 -7.032 -8.439 1.00 94.12 358 ASP A CA 1
ATOM 2984 C C . ASP A 1 358 ? 10.383 -5.624 -8.981 1.00 94.12 358 ASP A C 1
ATOM 2986 O O . ASP A 1 358 ? 10.680 -4.612 -8.344 1.00 94.12 358 ASP A O 1
ATOM 2990 N N . LEU A 1 359 ? 9.667 -5.535 -10.110 1.00 95.81 359 LEU A N 1
ATOM 2991 C CA . LEU A 1 359 ? 9.138 -4.271 -10.630 1.00 95.81 359 LEU A CA 1
ATOM 2992 C C . LEU A 1 359 ? 8.122 -3.635 -9.672 1.00 95.81 359 LEU A C 1
ATOM 2994 O O . LEU A 1 359 ? 8.185 -2.430 -9.438 1.00 95.81 359 LEU A O 1
ATOM 2998 N N . LEU A 1 360 ? 7.209 -4.415 -9.087 1.00 92.75 360 LEU A N 1
ATOM 2999 C CA . LEU A 1 360 ? 6.281 -3.895 -8.079 1.00 92.75 360 LEU A CA 1
ATOM 3000 C C . LEU A 1 360 ? 7.017 -3.385 -6.832 1.00 92.75 360 LEU A C 1
ATOM 3002 O O . LEU A 1 360 ? 6.630 -2.355 -6.278 1.00 92.75 360 LEU A O 1
ATOM 3006 N N . VAL A 1 361 ? 8.106 -4.043 -6.418 1.00 92.75 361 VAL A N 1
ATOM 3007 C CA . VAL A 1 361 ? 8.971 -3.547 -5.332 1.00 92.75 361 VAL A CA 1
ATOM 3008 C C . VAL A 1 361 ? 9.552 -2.179 -5.695 1.00 92.75 361 VAL A C 1
ATOM 3010 O O . VAL A 1 361 ? 9.472 -1.253 -4.888 1.00 92.75 361 VAL A O 1
ATOM 3013 N N . ILE A 1 362 ? 10.051 -2.008 -6.925 1.00 94.38 362 ILE A N 1
ATOM 3014 C CA . ILE A 1 362 ? 10.539 -0.711 -7.421 1.00 94.38 362 ILE A CA 1
ATOM 3015 C C . ILE A 1 362 ? 9.429 0.350 -7.378 1.00 94.38 362 ILE A C 1
ATOM 3017 O O . ILE A 1 362 ? 9.677 1.474 -6.941 1.00 94.38 362 ILE A O 1
ATOM 3021 N N . ILE A 1 363 ? 8.201 0.017 -7.793 1.00 92.69 363 ILE A N 1
ATOM 3022 C CA . ILE A 1 363 ? 7.051 0.940 -7.737 1.00 92.69 363 ILE A CA 1
ATOM 3023 C C . ILE A 1 363 ? 6.766 1.350 -6.298 1.00 92.69 363 ILE A C 1
ATOM 3025 O O . ILE A 1 363 ? 6.609 2.538 -6.022 1.00 92.69 363 ILE A O 1
ATOM 3029 N N . LYS A 1 364 ? 6.717 0.386 -5.375 1.00 90.62 364 LYS A N 1
ATOM 3030 C CA . LYS A 1 364 ? 6.511 0.662 -3.955 1.00 90.62 364 LYS A CA 1
ATOM 3031 C C . LYS A 1 364 ? 7.570 1.639 -3.441 1.00 90.62 364 LYS A C 1
ATOM 3033 O O . LYS A 1 364 ? 7.212 2.684 -2.904 1.00 90.62 364 LYS A O 1
ATOM 3038 N N . GLU A 1 365 ? 8.850 1.357 -3.680 1.00 90.00 365 GLU A N 1
ATOM 3039 C CA . GLU A 1 365 ? 9.951 2.241 -3.285 1.00 90.00 365 GLU A CA 1
ATOM 3040 C C . GLU A 1 365 ? 9.840 3.639 -3.903 1.00 90.00 365 GLU A C 1
ATOM 3042 O O . GLU A 1 365 ? 10.100 4.624 -3.219 1.00 90.00 365 GLU A O 1
ATOM 3047 N N . LEU A 1 366 ? 9.442 3.746 -5.176 1.00 89.44 366 LEU A N 1
ATOM 3048 C CA . LEU A 1 366 ? 9.205 5.028 -5.840 1.00 89.44 366 LEU A CA 1
ATOM 3049 C C . LEU A 1 366 ? 8.071 5.805 -5.167 1.00 89.44 366 LEU A C 1
ATOM 3051 O O . LEU A 1 366 ? 8.231 6.981 -4.856 1.00 89.44 366 LEU A O 1
ATOM 3055 N N . THR A 1 367 ? 6.938 5.157 -4.904 1.00 85.50 367 THR A N 1
ATOM 3056 C CA . THR A 1 367 ? 5.793 5.812 -4.258 1.00 85.50 367 THR A CA 1
ATOM 3057 C C . THR A 1 367 ? 6.091 6.230 -2.819 1.00 85.50 367 THR A C 1
ATOM 3059 O O . THR A 1 367 ? 5.618 7.280 -2.391 1.00 85.50 367 THR A O 1
ATOM 3062 N N . ASP A 1 368 ? 6.937 5.481 -2.104 1.00 83.69 368 ASP A N 1
ATOM 3063 C CA . ASP A 1 368 ? 7.363 5.812 -0.741 1.00 83.69 368 ASP A CA 1
ATOM 3064 C C . ASP A 1 368 ? 8.227 7.095 -0.686 1.00 83.69 368 ASP A C 1
ATOM 3066 O O . ASP A 1 368 ? 8.277 7.768 0.345 1.00 83.69 368 ASP A O 1
ATOM 3070 N N . ILE A 1 369 ? 8.871 7.503 -1.791 1.00 79.12 369 ILE A N 1
ATOM 3071 C CA . ILE A 1 369 ? 9.649 8.758 -1.849 1.00 79.12 369 ILE A CA 1
ATOM 3072 C C . ILE A 1 369 ? 8.749 9.979 -1.602 1.00 79.12 369 ILE A C 1
ATOM 3074 O O . ILE A 1 369 ? 9.200 10.954 -0.989 1.00 79.12 369 ILE A O 1
ATOM 3078 N N . ASN A 1 370 ? 7.472 9.917 -1.994 1.00 71.69 370 ASN A N 1
ATOM 3079 C CA . ASN A 1 370 ? 6.515 11.016 -1.830 1.00 71.69 370 ASN A CA 1
ATOM 3080 C C . ASN A 1 370 ? 6.267 11.403 -0.364 1.00 71.69 370 ASN A C 1
ATOM 3082 O O . ASN A 1 370 ? 5.886 12.542 -0.104 1.00 71.69 370 ASN A O 1
ATOM 3086 N N . TYR A 1 371 ? 6.552 10.517 0.597 1.00 64.44 371 TYR A N 1
ATOM 3087 C CA . TYR A 1 371 ? 6.511 10.857 2.023 1.00 64.44 371 TYR A CA 1
ATOM 3088 C C . TYR A 1 371 ? 7.636 11.809 2.453 1.00 64.44 371 TYR A C 1
ATOM 3090 O O . TYR A 1 371 ? 7.531 12.454 3.493 1.00 64.44 371 TYR A O 1
ATOM 3098 N N . THR A 1 372 ? 8.733 11.873 1.693 1.00 63.00 372 THR A N 1
ATOM 3099 C CA . THR A 1 372 ? 9.991 12.504 2.130 1.00 63.00 372 THR A CA 1
ATOM 3100 C C . THR A 1 372 ? 10.342 13.793 1.391 1.00 63.00 372 THR A C 1
ATOM 3102 O O . THR A 1 372 ? 11.084 14.614 1.931 1.00 63.00 372 THR A O 1
ATOM 3105 N N . THR A 1 373 ? 9.835 13.996 0.171 1.00 61.69 373 THR A N 1
ATOM 3106 C CA . THR A 1 373 ? 10.229 15.127 -0.683 1.00 61.69 373 THR A CA 1
ATOM 3107 C C . THR A 1 373 ? 9.043 15.990 -1.106 1.00 61.69 373 THR A C 1
ATOM 3109 O O . THR A 1 373 ? 8.129 15.510 -1.769 1.00 61.69 373 THR A O 1
ATOM 3112 N N . GLU A 1 374 ? 9.108 17.293 -0.817 1.00 57.59 374 GLU A N 1
ATOM 3113 C CA . GLU A 1 374 ? 8.075 18.277 -1.195 1.00 57.59 374 GLU A CA 1
ATOM 3114 C C . GLU A 1 374 ? 8.219 18.813 -2.634 1.00 57.59 374 GLU A C 1
ATOM 3116 O O . GLU A 1 374 ? 7.312 19.458 -3.149 1.00 57.59 374 GLU A O 1
ATOM 3121 N N . SER A 1 375 ? 9.371 18.621 -3.291 1.00 59.72 375 SER A N 1
ATOM 3122 C CA . SER A 1 375 ? 9.688 19.330 -4.544 1.00 59.72 375 SER A CA 1
ATOM 3123 C C . SER A 1 375 ? 9.234 18.634 -5.825 1.00 59.72 375 SER A C 1
ATOM 3125 O O . SER A 1 375 ? 8.996 19.304 -6.826 1.00 59.72 375 SER A O 1
ATOM 3127 N N . THR A 1 376 ? 9.196 17.304 -5.830 1.00 67.88 376 THR A N 1
ATOM 3128 C CA . THR A 1 376 ? 8.870 16.486 -7.004 1.00 67.88 376 THR A CA 1
ATOM 3129 C C . THR A 1 376 ? 8.136 15.254 -6.532 1.00 67.88 376 THR A C 1
ATOM 3131 O O . THR A 1 376 ? 8.680 14.492 -5.733 1.00 67.88 376 THR A O 1
ATOM 3134 N N . HIS A 1 377 ? 6.925 15.069 -7.036 1.00 79.38 377 HIS A N 1
ATOM 3135 C CA . HIS A 1 377 ? 6.091 13.942 -6.671 1.00 79.38 377 HIS A CA 1
ATOM 3136 C C . HIS A 1 377 ? 6.105 12.888 -7.769 1.00 79.38 377 HIS A C 1
ATOM 3138 O O . HIS A 1 377 ? 6.007 13.216 -8.950 1.00 79.38 377 HIS A O 1
ATOM 3144 N N . VAL A 1 378 ? 6.204 11.625 -7.369 1.00 81.56 378 VAL A N 1
ATOM 3145 C CA . VAL A 1 378 ? 6.050 10.477 -8.255 1.00 81.56 378 VAL A CA 1
ATOM 3146 C C . VAL A 1 378 ? 4.599 10.413 -8.715 1.00 81.56 378 VAL A C 1
ATOM 3148 O O . VAL A 1 378 ? 3.701 10.145 -7.915 1.00 81.56 378 VAL A O 1
ATOM 3151 N N . ILE A 1 379 ? 4.401 10.683 -10.003 1.00 87.44 379 ILE A N 1
ATOM 3152 C CA . ILE A 1 379 ? 3.129 10.574 -10.719 1.00 87.44 379 ILE A CA 1
ATOM 3153 C C . ILE A 1 379 ? 3.103 9.228 -11.447 1.00 87.44 379 ILE A C 1
ATOM 3155 O O . ILE A 1 379 ? 4.058 8.877 -12.140 1.00 87.44 379 ILE A O 1
ATOM 3159 N N . ILE A 1 380 ? 2.007 8.485 -11.299 1.00 91.81 380 ILE A N 1
ATOM 3160 C CA . ILE A 1 380 ? 1.749 7.244 -12.036 1.00 91.81 380 ILE A CA 1
ATOM 3161 C C . ILE A 1 380 ? 0.537 7.484 -12.929 1.00 91.81 380 ILE A C 1
ATOM 3163 O O . ILE A 1 380 ? -0.480 7.998 -12.470 1.00 91.81 380 ILE A O 1
ATOM 3167 N N . HIS A 1 381 ? 0.638 7.102 -14.200 1.00 94.50 381 HIS A N 1
ATOM 3168 C CA . HIS A 1 381 ? -0.462 7.228 -15.145 1.00 94.50 381 HIS A CA 1
ATOM 3169 C C . HIS A 1 381 ? -1.695 6.434 -14.677 1.00 94.50 381 HIS A C 1
ATOM 3171 O O . HIS A 1 381 ? -1.574 5.281 -14.263 1.00 94.50 381 HIS A O 1
ATOM 3177 N N . GLU A 1 382 ? -2.889 7.010 -14.836 1.00 94.62 382 GLU A N 1
ATOM 3178 C CA . GLU A 1 382 ? -4.179 6.434 -14.418 1.00 94.62 382 GLU A CA 1
ATOM 3179 C C . GLU A 1 382 ? -4.356 4.966 -14.822 1.00 94.62 382 GLU A C 1
ATOM 3181 O O . GLU A 1 382 ? -4.650 4.125 -13.981 1.00 94.62 382 GLU A O 1
ATOM 3186 N N . ASN A 1 383 ? -4.113 4.633 -16.093 1.00 95.81 383 ASN A N 1
ATOM 3187 C CA . ASN A 1 383 ? -4.232 3.260 -16.600 1.00 95.81 383 ASN A CA 1
ATOM 3188 C C . ASN A 1 383 ? -3.316 2.248 -15.889 1.00 95.81 383 ASN A C 1
ATOM 3190 O O . ASN A 1 383 ? -3.725 1.107 -15.688 1.00 95.81 383 ASN A O 1
ATOM 3194 N N . ASN A 1 384 ? -2.117 2.655 -15.459 1.00 96.31 384 ASN A N 1
ATOM 3195 C CA . ASN A 1 384 ? -1.235 1.787 -14.677 1.00 96.31 384 ASN A CA 1
ATOM 3196 C C . ASN A 1 384 ? -1.821 1.552 -13.271 1.00 96.31 384 ASN A C 1
ATOM 3198 O O . ASN A 1 384 ? -1.760 0.438 -12.757 1.00 96.31 384 ASN A O 1
ATOM 3202 N N . VAL A 1 385 ? -2.460 2.561 -12.666 1.00 95.19 385 VAL A N 1
ATOM 3203 C CA . VAL A 1 385 ? -3.162 2.404 -11.378 1.00 95.19 385 VAL A CA 1
ATOM 3204 C C . VAL A 1 385 ? -4.429 1.557 -11.523 1.00 95.19 385 VAL A C 1
ATOM 3206 O O . VAL A 1 385 ? -4.658 0.666 -10.705 1.00 95.19 385 VAL A O 1
ATOM 3209 N N . TYR A 1 386 ? -5.216 1.760 -12.584 1.00 95.31 386 TYR A N 1
ATOM 3210 C CA . TYR A 1 386 ? -6.367 0.910 -12.901 1.00 95.31 386 TYR A CA 1
ATOM 3211 C C . TYR A 1 386 ? -5.954 -0.547 -13.087 1.00 95.31 386 TYR A C 1
ATOM 3213 O O . TYR A 1 386 ? -6.634 -1.432 -12.583 1.00 95.31 386 TYR A O 1
ATOM 3221 N N . PHE A 1 387 ? -4.822 -0.805 -13.746 1.00 96.50 387 PHE A N 1
ATOM 3222 C CA . PHE A 1 387 ? -4.300 -2.159 -13.894 1.00 96.50 387 PHE A CA 1
ATOM 3223 C C . PHE A 1 387 ? -3.961 -2.803 -12.540 1.00 96.50 387 PHE A C 1
ATOM 3225 O O . PHE A 1 387 ? -4.305 -3.961 -12.317 1.00 96.50 387 PHE A O 1
ATOM 3232 N N . MET A 1 388 ? -3.359 -2.057 -11.605 1.00 95.31 388 MET A N 1
ATOM 3233 C CA . MET A 1 388 ? -3.122 -2.559 -10.243 1.00 95.31 388 MET A CA 1
ATOM 3234 C C . MET A 1 388 ? -4.433 -2.910 -9.522 1.00 95.31 388 MET A C 1
ATOM 3236 O O . MET A 1 388 ? -4.512 -3.959 -8.887 1.00 95.31 388 MET A O 1
ATOM 3240 N N . LEU A 1 389 ? -5.470 -2.073 -9.641 1.00 95.31 389 LEU A N 1
ATOM 3241 C CA . LEU A 1 389 ? -6.795 -2.356 -9.073 1.00 95.31 389 LEU A CA 1
ATOM 3242 C C . LEU A 1 389 ? -7.452 -3.581 -9.727 1.00 95.31 389 LEU A C 1
ATOM 3244 O O . LEU A 1 389 ? -7.980 -4.437 -9.021 1.00 95.31 389 LEU A O 1
ATOM 3248 N N . ALA A 1 390 ? -7.361 -3.699 -11.052 1.00 94.56 390 ALA A N 1
ATOM 3249 C CA . ALA A 1 390 ? -7.899 -4.826 -11.807 1.00 94.56 390 ALA A CA 1
ATOM 3250 C C . ALA A 1 390 ? -7.205 -6.152 -11.451 1.00 94.56 390 ALA A C 1
ATOM 3252 O O . ALA A 1 390 ? -7.858 -7.190 -11.416 1.00 94.56 390 ALA A O 1
ATOM 3253 N N . LEU A 1 391 ? -5.902 -6.138 -11.139 1.00 93.31 391 LEU A N 1
ATOM 3254 C CA . LEU A 1 391 ? -5.199 -7.323 -10.633 1.00 93.31 391 LEU A CA 1
ATOM 3255 C C . LEU A 1 391 ? -5.729 -7.766 -9.264 1.00 93.31 391 LEU A C 1
ATOM 3257 O O . LEU A 1 391 ? -5.928 -8.960 -9.049 1.00 93.31 391 LEU A O 1
ATOM 3261 N N . VAL A 1 392 ? -5.988 -6.821 -8.353 1.00 93.88 392 VAL A N 1
ATOM 3262 C CA . VAL A 1 392 ? -6.588 -7.126 -7.042 1.00 93.88 392 VAL A CA 1
ATOM 3263 C C . VAL A 1 392 ? -7.995 -7.704 -7.214 1.00 93.88 392 VAL A C 1
ATOM 3265 O O . VAL A 1 392 ? -8.329 -8.705 -6.582 1.00 93.88 392 VAL A O 1
ATOM 3268 N N . GLU A 1 393 ? -8.802 -7.115 -8.096 1.00 94.00 393 GLU A N 1
ATOM 3269 C CA . GLU A 1 393 ? -10.142 -7.607 -8.427 1.00 94.00 393 GLU A CA 1
ATOM 3270 C C . GLU A 1 393 ? -10.109 -9.016 -9.018 1.00 94.00 393 GLU A C 1
ATOM 3272 O O . GLU A 1 393 ? -10.822 -9.898 -8.546 1.00 94.00 393 GLU A O 1
ATOM 3277 N N . ARG A 1 394 ? -9.218 -9.257 -9.982 1.00 91.94 394 ARG A N 1
ATOM 3278 C CA . ARG A 1 394 ? -9.029 -10.565 -10.613 1.00 91.94 394 ARG A CA 1
ATOM 3279 C C . ARG A 1 394 ? -8.711 -11.658 -9.591 1.00 91.94 394 ARG A C 1
ATOM 3281 O O . ARG A 1 394 ? -9.205 -12.773 -9.715 1.00 91.94 394 ARG A O 1
ATOM 3288 N N . TRP A 1 395 ? -7.931 -11.339 -8.559 1.00 90.00 395 TRP A N 1
ATOM 3289 C CA . TRP A 1 395 ? -7.611 -12.285 -7.487 1.00 90.00 395 TRP A CA 1
ATOM 3290 C C . TRP A 1 395 ? -8.789 -12.539 -6.547 1.00 90.00 395 TRP A C 1
ATOM 3292 O O . TRP A 1 395 ? -8.954 -13.659 -6.072 1.00 90.00 395 TRP A O 1
ATOM 3302 N N . CYS A 1 396 ? -9.631 -11.536 -6.306 1.00 90.31 396 CYS A N 1
ATOM 3303 C CA . CYS A 1 396 ? -10.803 -11.679 -5.443 1.00 90.31 396 CYS A CA 1
ATOM 3304 C C . CYS A 1 396 ? -12.006 -12.335 -6.149 1.00 90.31 396 CYS A C 1
ATOM 3306 O O . CYS A 1 396 ? -12.860 -12.894 -5.467 1.00 90.31 396 CYS A O 1
ATOM 3308 N N . PHE A 1 397 ? -12.084 -12.281 -7.485 1.00 87.94 397 PHE A N 1
ATOM 3309 C CA . PHE A 1 397 ? -13.256 -12.700 -8.268 1.00 87.94 397 PHE A CA 1
ATOM 3310 C C . PHE A 1 397 ? -13.617 -14.192 -8.136 1.00 87.94 397 PHE A C 1
ATOM 3312 O O . PHE A 1 397 ? -14.797 -14.516 -8.030 1.00 87.94 397 PHE A O 1
ATOM 3319 N N . ASP A 1 398 ? -12.629 -15.096 -8.124 1.00 83.88 398 ASP A N 1
ATOM 3320 C CA . ASP A 1 398 ? -12.847 -16.553 -8.049 1.00 83.88 398 ASP A CA 1
ATOM 3321 C C . ASP A 1 398 ? -12.062 -17.178 -6.889 1.00 83.88 398 ASP A C 1
ATOM 3323 O O . ASP A 1 398 ? -11.190 -18.024 -7.086 1.00 83.88 398 ASP A O 1
ATOM 3327 N N . ASP A 1 399 ? -12.323 -16.686 -5.677 1.00 82.81 399 ASP A N 1
ATOM 3328 C CA . ASP A 1 399 ? -11.793 -17.233 -4.422 1.00 82.81 399 ASP A CA 1
ATOM 3329 C C . ASP A 1 399 ? -10.268 -17.462 -4.439 1.00 82.81 399 ASP A C 1
ATOM 3331 O O . ASP A 1 399 ? -9.765 -18.509 -4.040 1.00 82.81 399 ASP A O 1
ATOM 3335 N N . PHE A 1 400 ? -9.506 -16.494 -4.964 1.00 88.88 400 PHE A N 1
ATOM 3336 C CA . PHE A 1 400 ? -8.042 -16.547 -5.064 1.00 88.88 400 PHE A CA 1
ATOM 3337 C C . PHE A 1 400 ? -7.474 -17.685 -5.930 1.00 88.88 400 PHE A C 1
ATOM 3339 O O . PHE A 1 400 ? -6.273 -17.949 -5.855 1.00 88.88 400 PHE A O 1
ATOM 3346 N N . LYS A 1 401 ? -8.262 -18.352 -6.789 1.00 84.94 401 LYS A N 1
ATOM 3347 C CA . LYS A 1 401 ? -7.777 -19.486 -7.610 1.00 84.94 401 LYS A CA 1
ATOM 3348 C C . LYS A 1 401 ? -6.527 -19.175 -8.431 1.00 84.94 401 LYS A C 1
ATOM 3350 O O . LYS A 1 401 ? -5.618 -20.005 -8.475 1.00 84.94 401 LYS A O 1
ATOM 3355 N N . GLU A 1 402 ? -6.471 -17.989 -9.033 1.00 83.31 402 GLU A N 1
ATOM 3356 C CA . GLU A 1 402 ? -5.328 -17.509 -9.823 1.00 83.31 402 GLU A CA 1
ATOM 3357 C C . GLU A 1 402 ? -4.213 -16.866 -8.978 1.00 83.31 402 GLU A C 1
ATOM 3359 O O . GLU A 1 402 ? -3.169 -16.484 -9.511 1.00 83.31 402 GLU A O 1
ATOM 3364 N N . ALA A 1 403 ? -4.415 -16.717 -7.667 1.00 84.31 403 ALA A N 1
ATOM 3365 C CA . ALA A 1 403 ? -3.387 -16.213 -6.777 1.00 84.31 403 ALA A CA 1
ATOM 3366 C C . ALA A 1 403 ? -2.417 -17.343 -6.411 1.00 84.31 403 ALA A C 1
ATOM 3368 O O . ALA A 1 403 ? -2.795 -18.438 -5.985 1.00 84.31 403 ALA A O 1
ATOM 3369 N N . ASP A 1 404 ? -1.134 -17.044 -6.568 1.00 79.94 404 ASP A N 1
ATOM 3370 C CA . ASP A 1 404 ? -0.051 -17.993 -6.319 1.00 79.94 404 ASP A CA 1
ATOM 3371 C C . ASP A 1 404 ? 0.816 -17.616 -5.115 1.00 79.94 404 ASP A C 1
ATOM 3373 O O . ASP A 1 404 ? 1.438 -18.490 -4.516 1.00 79.94 404 ASP A O 1
ATOM 3377 N N . ASP A 1 405 ? 0.917 -16.318 -4.819 1.00 84.94 405 ASP A N 1
ATOM 3378 C CA . ASP A 1 405 ? 1.851 -15.758 -3.844 1.00 84.94 405 ASP A CA 1
ATOM 337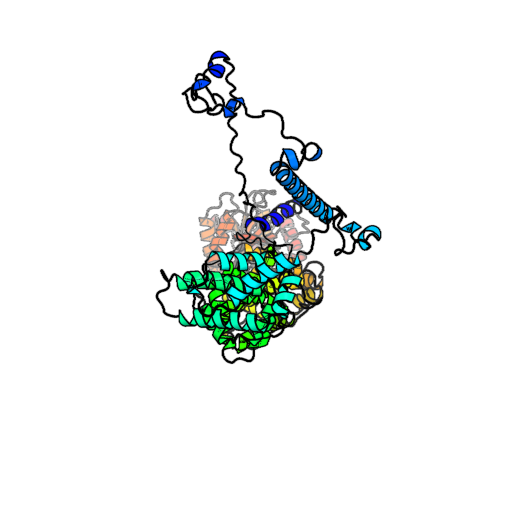9 C C . ASP A 1 405 ? 1.230 -14.529 -3.162 1.00 84.94 405 ASP A C 1
ATOM 3381 O O . ASP A 1 405 ? 0.871 -13.551 -3.825 1.00 84.94 405 ASP A O 1
ATOM 3385 N N . LEU A 1 406 ? 1.110 -14.567 -1.832 1.00 89.12 406 LEU A N 1
ATOM 3386 C CA . LEU A 1 406 ? 0.569 -13.455 -1.044 1.00 89.12 406 LEU A CA 1
ATOM 3387 C C . LEU A 1 406 ? 1.516 -12.254 -0.985 1.00 89.12 406 LEU A C 1
ATOM 3389 O O . LEU A 1 406 ? 1.046 -11.136 -0.779 1.00 89.12 406 LEU A O 1
ATOM 3393 N N . TYR A 1 407 ? 2.819 -12.443 -1.204 1.00 88.31 407 TYR A N 1
ATOM 3394 C CA . TYR A 1 407 ? 3.781 -11.342 -1.233 1.00 88.31 407 TYR A CA 1
ATOM 3395 C C . TYR A 1 407 ? 3.477 -10.356 -2.367 1.00 88.31 407 TYR A C 1
ATOM 3397 O O . TYR A 1 407 ? 3.561 -9.139 -2.201 1.00 88.31 407 TYR A O 1
ATOM 3405 N N . PHE A 1 408 ? 3.020 -10.874 -3.506 1.00 89.00 408 PHE A N 1
ATOM 3406 C CA . PHE A 1 408 ? 2.565 -10.053 -4.622 1.00 89.00 408 PHE A CA 1
ATOM 3407 C C . PHE A 1 408 ? 1.326 -9.221 -4.265 1.00 89.00 408 PHE A C 1
ATOM 3409 O O . PHE A 1 408 ? 1.299 -8.021 -4.547 1.00 89.00 408 PHE A O 1
ATOM 3416 N N . LEU A 1 409 ? 0.328 -9.824 -3.599 1.00 91.69 409 LEU A N 1
ATOM 3417 C CA . LEU A 1 409 ? -0.854 -9.092 -3.124 1.00 91.69 409 LEU A CA 1
ATOM 3418 C C . LEU A 1 409 ? -0.456 -8.001 -2.131 1.00 91.69 409 LEU A C 1
ATOM 3420 O O . LEU A 1 409 ? -0.936 -6.874 -2.229 1.00 91.69 409 LEU A O 1
ATOM 3424 N N . LEU A 1 410 ? 0.440 -8.326 -1.197 1.00 92.19 410 LEU A N 1
ATOM 3425 C CA . LEU A 1 410 ? 0.942 -7.386 -0.205 1.00 92.19 410 LEU A CA 1
ATOM 3426 C C . LEU A 1 410 ? 1.552 -6.149 -0.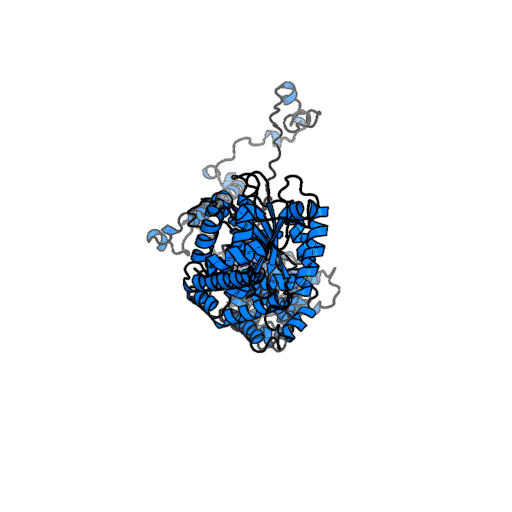868 1.00 92.19 410 LEU A C 1
ATOM 3428 O O . LEU A 1 410 ? 1.173 -5.029 -0.527 1.00 92.19 410 LEU A O 1
ATOM 3432 N N . ILE A 1 411 ? 2.470 -6.332 -1.823 1.00 91.69 411 ILE A N 1
ATOM 3433 C CA . ILE A 1 411 ? 3.115 -5.196 -2.490 1.00 91.69 411 ILE A CA 1
ATOM 3434 C C . ILE A 1 411 ? 2.083 -4.360 -3.250 1.00 91.69 411 ILE A C 1
ATOM 3436 O O . ILE A 1 411 ? 2.098 -3.139 -3.111 1.00 91.69 411 ILE A O 1
ATOM 3440 N N . LEU A 1 412 ? 1.153 -4.988 -3.983 1.00 93.38 412 LEU A N 1
ATOM 3441 C CA . LEU A 1 412 ? 0.083 -4.269 -4.685 1.00 93.38 412 LEU A CA 1
ATOM 3442 C C . LEU A 1 412 ? -0.752 -3.410 -3.732 1.00 93.38 412 LEU A C 1
ATOM 3444 O O . LEU A 1 412 ? -0.966 -2.227 -3.996 1.00 93.38 412 LEU A O 1
ATOM 3448 N N . ILE A 1 413 ? -1.198 -3.980 -2.611 1.00 94.75 413 ILE A N 1
ATOM 3449 C CA . ILE A 1 413 ? -2.011 -3.269 -1.620 1.00 94.75 413 ILE A CA 1
ATOM 3450 C C . ILE A 1 413 ? -1.222 -2.123 -0.976 1.00 94.75 413 ILE A C 1
ATOM 3452 O O . ILE A 1 413 ? -1.763 -1.029 -0.809 1.00 94.75 413 ILE A O 1
ATOM 3456 N N . LEU A 1 414 ? 0.060 -2.328 -0.657 1.00 92.19 414 LEU A N 1
ATOM 3457 C CA . LEU A 1 414 ? 0.915 -1.269 -0.114 1.00 92.19 414 LEU A CA 1
ATOM 3458 C C . LEU A 1 414 ? 1.113 -0.130 -1.122 1.00 92.19 414 LEU A C 1
ATOM 3460 O O . LEU A 1 414 ? 0.918 1.027 -0.755 1.00 92.19 414 LEU A O 1
ATOM 3464 N N . SER A 1 415 ? 1.431 -0.440 -2.382 1.00 91.19 415 SER A N 1
ATOM 3465 C CA . SER A 1 415 ? 1.577 0.551 -3.457 1.00 91.19 415 SER A CA 1
ATOM 3466 C C . SER A 1 415 ? 0.274 1.307 -3.733 1.00 91.19 415 SER A C 1
ATOM 3468 O O . SER A 1 415 ? 0.282 2.521 -3.913 1.00 91.19 415 SER A O 1
ATOM 3470 N N . LEU A 1 416 ? -0.876 0.632 -3.726 1.00 93.88 416 LEU A N 1
ATOM 3471 C CA . LEU A 1 416 ? -2.175 1.301 -3.850 1.00 93.88 416 LEU A CA 1
ATOM 3472 C C . LEU A 1 416 ? -2.459 2.201 -2.640 1.00 93.88 416 LEU A C 1
ATOM 3474 O O . LEU A 1 416 ? -2.998 3.300 -2.793 1.00 93.88 416 LEU A O 1
ATOM 3478 N N . GLY A 1 417 ? -2.071 1.770 -1.438 1.00 90.62 417 GLY A N 1
ATOM 3479 C CA . GLY A 1 417 ? -2.181 2.561 -0.217 1.00 90.62 417 GLY A CA 1
ATOM 3480 C C . GLY A 1 417 ? -1.407 3.879 -0.302 1.00 90.62 417 GLY A C 1
ATOM 3481 O O . GLY A 1 417 ? -1.944 4.926 0.050 1.00 90.62 417 GLY A O 1
ATOM 3482 N N . THR A 1 418 ? -0.179 3.868 -0.817 1.00 88.44 418 THR A N 1
ATOM 3483 C CA . THR A 1 418 ? 0.636 5.086 -0.971 1.00 88.44 418 THR A CA 1
ATOM 3484 C C . THR A 1 418 ? 0.122 5.987 -2.097 1.00 88.44 418 THR A C 1
ATOM 3486 O O . THR A 1 418 ? -0.004 7.200 -1.913 1.00 88.44 418 THR A O 1
ATOM 3489 N N . VAL A 1 419 ? -0.254 5.413 -3.245 1.00 90.19 419 VAL A N 1
ATOM 3490 C CA . VAL A 1 419 ? -0.809 6.161 -4.388 1.00 90.19 419 VAL A CA 1
ATOM 3491 C C . VAL A 1 419 ? -2.127 6.845 -4.020 1.00 90.19 419 VAL A C 1
ATOM 3493 O O . VAL A 1 419 ? -2.332 8.010 -4.365 1.00 90.19 419 VAL A O 1
ATOM 3496 N N . SER A 1 420 ? -3.001 6.163 -3.277 1.00 89.81 420 SER A N 1
ATOM 3497 C CA . SER A 1 420 ? -4.294 6.712 -2.843 1.00 89.81 420 SER A CA 1
ATOM 3498 C C . SER A 1 420 ? -4.189 7.837 -1.818 1.00 89.81 420 SER A C 1
ATOM 3500 O O . SER A 1 420 ? -5.114 8.639 -1.732 1.00 89.81 420 SER A O 1
ATOM 3502 N N . LEU A 1 421 ? -3.084 7.944 -1.073 1.00 88.00 421 LEU A N 1
ATOM 3503 C CA . LEU A 1 421 ? -2.855 9.066 -0.160 1.00 88.00 421 LEU A CA 1
ATOM 3504 C C . LEU A 1 421 ? -2.597 10.366 -0.924 1.00 88.00 421 LEU A C 1
ATOM 3506 O O . LEU A 1 421 ? -3.141 11.415 -0.597 1.00 88.00 421 LEU A O 1
ATOM 3510 N N . HIS A 1 422 ? -1.735 10.285 -1.932 1.00 82.50 422 HIS A N 1
ATOM 3511 C CA . HIS A 1 422 ? -1.204 11.453 -2.618 1.00 82.50 422 HIS A CA 1
ATOM 3512 C C . HIS A 1 422 ? -2.022 11.863 -3.848 1.00 82.50 422 HIS A C 1
ATOM 3514 O O . HIS A 1 422 ? -2.118 13.050 -4.148 1.00 82.50 422 HIS A O 1
ATOM 3520 N N . LYS A 1 423 ? -2.602 10.887 -4.564 1.00 83.12 423 LYS A N 1
ATOM 3521 C CA . LYS A 1 423 ? -3.479 11.066 -5.739 1.00 83.12 423 LYS A CA 1
ATOM 3522 C C . LYS A 1 423 ? -2.885 11.918 -6.880 1.00 83.12 423 LYS A C 1
ATOM 3524 O O . LYS A 1 423 ? -3.620 12.384 -7.746 1.00 83.12 423 LYS A O 1
ATOM 3529 N N . TYR A 1 424 ? -1.565 12.121 -6.917 1.00 82.12 424 TYR A N 1
ATOM 3530 C CA . TYR A 1 424 ? -0.924 12.977 -7.918 1.00 82.12 424 TYR A CA 1
ATOM 3531 C C . TYR A 1 424 ? -1.132 12.450 -9.343 1.00 82.12 424 TYR A C 1
ATOM 3533 O O . TYR A 1 424 ? -0.783 11.312 -9.649 1.00 82.12 424 TYR A O 1
ATOM 3541 N N . GLY A 1 425 ? -1.661 13.311 -10.216 1.00 80.25 425 GLY A N 1
ATOM 3542 C CA . GLY A 1 425 ? -1.921 12.998 -11.625 1.00 80.25 425 GLY A CA 1
ATOM 3543 C C . GLY A 1 425 ? -3.145 12.113 -11.880 1.00 80.25 425 GLY A C 1
ATOM 3544 O O . GLY A 1 425 ? -3.365 11.734 -13.026 1.00 80.25 425 GLY A O 1
ATOM 3545 N N . LEU A 1 426 ? -3.935 11.802 -10.849 1.00 87.88 426 LEU A N 1
ATOM 3546 C CA . LEU A 1 426 ? -5.201 11.084 -10.983 1.00 87.88 426 LEU A CA 1
ATOM 3547 C C . LEU A 1 426 ? -6.367 12.076 -11.006 1.00 87.88 426 LEU A C 1
ATOM 3549 O O . LEU A 1 426 ? -6.343 13.081 -10.295 1.00 87.88 426 LEU A O 1
ATOM 3553 N N . LYS A 1 427 ? -7.404 11.780 -11.792 1.00 87.94 427 LYS A N 1
ATOM 3554 C CA . LYS A 1 427 ? -8.680 12.505 -11.768 1.00 87.94 427 LYS A CA 1
ATOM 3555 C C . LYS A 1 427 ? -9.310 12.516 -10.377 1.00 87.94 427 LYS A C 1
ATOM 3557 O O . LYS A 1 427 ? -9.219 11.551 -9.610 1.00 87.94 427 LYS A O 1
ATOM 3562 N N . ASP A 1 428 ? -10.053 13.583 -10.110 1.00 84.25 428 ASP A N 1
ATOM 3563 C CA . ASP A 1 428 ? -10.932 13.653 -8.949 1.00 84.25 428 ASP A CA 1
ATOM 3564 C C . ASP A 1 428 ? -11.923 12.485 -8.973 1.00 84.25 428 ASP A C 1
ATOM 3566 O O . ASP A 1 428 ? -12.491 12.139 -10.009 1.00 84.25 428 ASP A O 1
ATOM 3570 N N . GLY A 1 429 ? -12.095 11.833 -7.825 1.00 85.38 429 GLY A N 1
ATOM 3571 C CA . GLY A 1 429 ? -12.961 10.661 -7.717 1.00 85.38 429 GLY A CA 1
ATOM 3572 C C . GLY A 1 429 ? -12.416 9.377 -8.358 1.00 85.38 429 GLY A C 1
ATOM 3573 O O . GLY A 1 429 ? -13.145 8.395 -8.398 1.00 85.38 429 GLY A O 1
ATOM 3574 N N . PHE A 1 430 ? -11.149 9.314 -8.797 1.00 90.38 430 PHE A N 1
ATOM 3575 C CA . PHE A 1 430 ? -10.557 8.088 -9.369 1.00 90.38 430 PHE A CA 1
ATOM 3576 C C . PHE A 1 430 ? -10.746 6.847 -8.476 1.00 90.38 430 PHE A C 1
ATOM 3578 O O . PHE A 1 430 ? -11.065 5.760 -8.954 1.00 90.38 430 PHE A O 1
ATOM 3585 N N . PHE A 1 431 ? -10.566 7.013 -7.162 1.00 91.75 431 PHE A N 1
ATOM 3586 C CA . PHE A 1 431 ? -10.737 5.943 -6.174 1.00 91.75 431 PHE A CA 1
ATOM 3587 C C . PHE A 1 431 ? -12.181 5.779 -5.675 1.00 91.75 431 PHE A C 1
ATOM 3589 O O . PHE A 1 431 ? -12.404 4.974 -4.772 1.00 91.75 431 PHE A O 1
ATOM 3596 N N . THR A 1 432 ? -13.160 6.515 -6.211 1.00 90.88 432 THR A N 1
ATOM 3597 C CA . THR A 1 432 ? -14.584 6.299 -5.912 1.00 90.88 432 THR A CA 1
ATOM 3598 C C . THR A 1 432 ? -15.040 5.004 -6.579 1.00 90.88 432 THR A C 1
ATOM 3600 O O . THR A 1 432 ? -15.521 5.000 -7.709 1.00 90.88 432 THR A O 1
ATOM 3603 N N . ASN A 1 433 ? -14.815 3.876 -5.910 1.00 87.56 433 ASN A N 1
ATOM 3604 C CA . ASN A 1 433 ? -15.042 2.557 -6.483 1.00 87.56 433 ASN A CA 1
ATOM 3605 C C . ASN A 1 433 ? -15.501 1.568 -5.401 1.00 87.56 433 ASN A C 1
ATOM 3607 O O . ASN A 1 433 ? -14.721 1.148 -4.542 1.00 87.56 433 ASN A O 1
ATOM 3611 N N . LYS A 1 434 ? -16.775 1.167 -5.484 1.00 92.31 434 LYS A N 1
ATOM 3612 C CA . LYS A 1 434 ? -17.389 0.173 -4.594 1.00 92.31 434 LYS A CA 1
ATOM 3613 C C . LYS A 1 434 ? -16.690 -1.188 -4.685 1.00 92.31 434 LYS A C 1
ATOM 3615 O O . LYS A 1 434 ? -16.435 -1.798 -3.650 1.00 92.31 434 LYS A O 1
ATOM 3620 N N . THR A 1 435 ? -16.322 -1.622 -5.890 1.00 93.62 435 THR A N 1
ATOM 3621 C CA . THR A 1 435 ? -15.649 -2.904 -6.149 1.00 93.62 435 THR A CA 1
ATOM 3622 C C . THR A 1 435 ? -14.308 -2.981 -5.423 1.00 93.62 435 THR A C 1
ATOM 3624 O O . THR A 1 435 ? -13.996 -3.989 -4.796 1.00 93.62 435 THR A O 1
ATOM 3627 N N . THR A 1 436 ? -13.536 -1.888 -5.401 1.00 93.56 436 THR A N 1
ATOM 3628 C CA . THR A 1 436 ? -12.274 -1.827 -4.645 1.00 93.56 436 THR A CA 1
ATOM 3629 C C . THR A 1 436 ? -12.498 -2.084 -3.153 1.00 93.56 436 THR A C 1
ATOM 3631 O O . THR A 1 436 ? -11.760 -2.857 -2.547 1.00 93.56 436 THR A O 1
ATOM 3634 N N . LEU A 1 437 ? -13.528 -1.479 -2.553 1.00 94.94 437 LEU A N 1
ATOM 3635 C CA . LEU A 1 437 ? -13.860 -1.678 -1.136 1.00 94.94 437 LEU A CA 1
ATOM 3636 C C . LEU A 1 437 ? -14.342 -3.109 -0.846 1.00 94.94 437 LEU A C 1
ATOM 3638 O O . LEU A 1 437 ? -13.981 -3.676 0.184 1.00 94.94 437 LEU A O 1
ATOM 3642 N N . GLU A 1 438 ? -15.124 -3.702 -1.750 1.00 94.44 438 GLU A N 1
ATOM 3643 C CA . GLU A 1 438 ? -15.565 -5.102 -1.664 1.00 94.44 438 GLU A CA 1
ATOM 3644 C C . GLU A 1 438 ? -14.379 -6.074 -1.736 1.00 94.44 438 GLU A C 1
ATOM 3646 O O . GLU A 1 438 ? -14.269 -6.968 -0.898 1.00 94.44 438 GLU A O 1
ATOM 3651 N N . ASN A 1 439 ? -13.430 -5.849 -2.644 1.00 94.69 439 ASN A N 1
ATOM 3652 C CA . ASN A 1 439 ? -12.219 -6.665 -2.756 1.00 94.69 439 ASN A CA 1
ATOM 3653 C C . ASN A 1 439 ? -11.339 -6.561 -1.503 1.00 94.69 439 ASN A C 1
ATOM 3655 O O . ASN A 1 439 ? -10.880 -7.573 -0.976 1.00 94.69 439 ASN A O 1
ATOM 3659 N N . ILE A 1 440 ? -11.159 -5.352 -0.957 1.00 94.62 440 ILE A N 1
ATOM 3660 C CA . ILE A 1 440 ? -10.413 -5.179 0.298 1.00 94.62 440 ILE A CA 1
ATOM 3661 C C . ILE A 1 440 ? -11.128 -5.883 1.459 1.00 94.62 440 ILE A C 1
ATOM 3663 O O . ILE A 1 440 ? -10.461 -6.499 2.291 1.00 94.62 440 ILE A O 1
ATOM 3667 N N . LYS A 1 441 ? -12.469 -5.849 1.513 1.00 93.38 441 LYS A N 1
ATOM 3668 C CA . LYS A 1 441 ? -13.243 -6.620 2.498 1.00 93.38 441 LYS A CA 1
ATOM 3669 C C . LYS A 1 441 ? -12.942 -8.112 2.380 1.00 93.38 441 LYS A C 1
ATOM 3671 O O . LYS A 1 441 ? -12.656 -8.732 3.398 1.00 93.38 441 LYS A O 1
ATOM 3676 N N . ILE A 1 442 ? -12.992 -8.676 1.171 1.00 92.50 442 ILE A N 1
ATOM 3677 C CA . ILE A 1 442 ? -12.724 -10.103 0.928 1.00 92.50 442 ILE A CA 1
ATOM 3678 C C . ILE A 1 442 ? -11.328 -10.478 1.440 1.00 92.50 442 ILE A C 1
ATOM 3680 O O . ILE A 1 442 ? -11.188 -11.455 2.177 1.00 92.50 442 ILE A O 1
ATOM 3684 N N . ILE A 1 443 ? -10.307 -9.680 1.115 1.00 92.94 443 ILE A N 1
ATOM 3685 C CA . ILE A 1 443 ? -8.929 -9.909 1.573 1.00 92.94 443 ILE A CA 1
ATOM 3686 C C . ILE A 1 443 ? -8.848 -9.829 3.102 1.00 92.94 443 ILE A C 1
ATOM 3688 O O . ILE A 1 443 ? -8.353 -10.753 3.745 1.00 92.94 443 ILE A O 1
ATOM 3692 N N . LEU A 1 444 ? -9.361 -8.750 3.700 1.00 91.25 444 LEU A N 1
ATOM 3693 C CA . LEU A 1 444 ? -9.268 -8.513 5.140 1.00 91.25 444 LEU A CA 1
ATOM 3694 C C . LEU A 1 444 ? -10.026 -9.574 5.949 1.00 91.25 444 LEU A C 1
ATOM 3696 O O . LEU A 1 444 ? -9.519 -10.044 6.964 1.00 91.25 444 LEU A O 1
ATOM 3700 N N . THR A 1 445 ? -11.213 -9.982 5.493 1.00 89.81 445 THR A N 1
ATOM 3701 C CA . THR A 1 445 ? -11.984 -11.059 6.121 1.00 89.81 445 THR A CA 1
ATOM 3702 C C . THR A 1 445 ? -11.215 -12.375 6.075 1.00 89.81 445 THR A C 1
ATOM 3704 O O . THR A 1 445 ? -11.081 -12.995 7.121 1.00 89.81 445 THR A O 1
ATOM 3707 N N . ASN A 1 446 ? -10.632 -12.771 4.937 1.00 89.00 446 ASN A N 1
ATOM 3708 C CA . ASN A 1 446 ? -9.843 -14.007 4.861 1.00 89.00 446 ASN A CA 1
ATOM 3709 C C . ASN A 1 446 ? -8.601 -13.978 5.773 1.00 89.00 446 ASN A C 1
ATOM 3711 O O . ASN A 1 446 ? -8.318 -14.969 6.446 1.00 89.00 446 ASN A O 1
ATOM 3715 N N . VAL A 1 447 ? -7.904 -12.836 5.869 1.00 87.75 447 VAL A N 1
ATOM 3716 C CA . VAL A 1 447 ? -6.792 -12.663 6.824 1.00 87.75 447 VAL A CA 1
ATOM 3717 C C . VAL A 1 447 ? -7.269 -12.875 8.265 1.00 87.75 447 VAL A C 1
ATOM 3719 O O . VAL A 1 447 ? -6.650 -13.631 9.010 1.00 87.75 447 VAL A O 1
ATOM 3722 N N . LEU A 1 448 ? -8.394 -12.267 8.650 1.00 84.12 448 LEU A N 1
ATOM 3723 C CA . LEU A 1 448 ? -8.966 -12.402 9.993 1.00 84.12 448 LEU A CA 1
ATOM 3724 C C . LEU A 1 448 ? -9.495 -13.814 10.284 1.00 84.12 448 LEU A C 1
ATOM 3726 O O . LEU A 1 448 ? -9.336 -14.293 11.404 1.00 84.12 448 LEU A O 1
ATOM 3730 N N . CYS A 1 449 ? -10.092 -14.494 9.299 1.00 79.19 449 CYS A N 1
ATOM 3731 C CA . CYS A 1 449 ? -10.520 -15.888 9.433 1.00 79.19 449 CYS A CA 1
ATOM 3732 C C . CYS A 1 449 ? -9.331 -16.810 9.718 1.00 79.19 449 CYS A C 1
ATOM 3734 O O . CYS A 1 449 ? -9.439 -17.705 10.548 1.00 79.19 449 CYS A O 1
ATOM 3736 N N . ASN A 1 450 ? -8.195 -16.591 9.046 1.00 77.81 450 ASN A N 1
ATOM 3737 C CA . ASN A 1 450 ? -6.984 -17.380 9.265 1.00 77.81 450 ASN A CA 1
ATOM 3738 C C . ASN A 1 450 ? -6.368 -17.141 10.659 1.00 77.81 450 ASN A C 1
ATOM 3740 O O . ASN A 1 450 ? -5.753 -18.039 11.229 1.00 77.81 450 ASN A O 1
ATOM 3744 N N . GLU A 1 451 ? -6.539 -15.943 11.226 1.00 73.38 451 GLU A N 1
ATOM 3745 C CA . GLU A 1 451 ? -6.097 -15.617 12.589 1.00 73.38 451 GLU A CA 1
ATOM 3746 C C . GLU A 1 451 ? -7.060 -16.141 13.683 1.00 73.38 451 GLU A C 1
ATOM 3748 O O . GLU A 1 451 ? -6.648 -16.285 14.840 1.00 73.38 451 GLU A O 1
ATOM 3753 N N . ASP A 1 452 ? -8.327 -16.437 13.356 1.00 67.00 452 ASP A N 1
ATOM 3754 C CA . ASP A 1 452 ? -9.335 -16.868 14.332 1.00 67.00 452 ASP A CA 1
ATOM 3755 C C . ASP A 1 452 ? -9.185 -18.343 14.740 1.00 67.00 452 ASP A C 1
ATOM 3757 O O . ASP A 1 452 ? -9.607 -19.267 14.048 1.00 67.00 452 ASP A O 1
ATOM 3761 N N . LYS A 1 453 ? -8.671 -18.568 15.952 1.00 58.00 453 LYS A N 1
ATOM 3762 C CA . LYS A 1 453 ? -8.604 -19.902 16.576 1.00 58.00 453 LYS A CA 1
ATOM 3763 C C . LYS A 1 453 ? -9.943 -20.384 17.148 1.00 58.00 453 LYS A C 1
ATOM 3765 O O . LYS A 1 453 ? -10.020 -21.519 17.610 1.00 58.00 453 LYS A O 1
ATOM 3770 N N . THR A 1 454 ? -10.977 -19.536 17.190 1.00 53.75 454 THR A N 1
ATOM 3771 C CA . THR A 1 454 ? -12.259 -19.852 17.846 1.00 53.75 454 THR A CA 1
ATOM 3772 C C . THR A 1 454 ? -13.301 -20.478 16.918 1.00 53.75 454 THR A C 1
ATOM 3774 O O . THR A 1 454 ? -14.323 -20.951 17.413 1.00 53.75 454 THR A O 1
ATOM 3777 N N . GLY A 1 455 ? -13.050 -20.506 15.601 1.00 52.94 455 GLY A N 1
ATOM 3778 C CA . GLY A 1 455 ? -13.975 -21.050 14.599 1.00 52.94 455 GLY A CA 1
ATOM 3779 C C . GLY A 1 455 ? -15.277 -20.252 14.463 1.00 52.94 455 GLY A C 1
ATOM 3780 O O . GLY A 1 455 ? -16.281 -20.799 14.013 1.00 52.94 455 GLY A O 1
ATOM 3781 N N . LYS A 1 456 ? -15.289 -18.983 14.895 1.00 52.44 456 LYS A N 1
ATOM 3782 C CA . LYS A 1 456 ? -16.482 -18.120 14.916 1.00 52.44 456 LYS A CA 1
ATOM 3783 C C . LYS A 1 456 ? -16.632 -17.273 13.653 1.00 52.44 456 LYS A C 1
ATOM 3785 O O . LYS A 1 456 ? -17.721 -16.756 13.405 1.00 52.44 456 LYS A O 1
ATOM 3790 N N . VAL A 1 457 ? -15.561 -17.079 12.886 1.00 55.12 457 VAL A N 1
ATOM 3791 C CA . VAL A 1 457 ? -15.575 -16.277 11.653 1.00 55.12 457 VAL A CA 1
ATOM 3792 C C . VAL A 1 457 ? -16.004 -17.152 10.452 1.00 55.12 457 VAL A C 1
ATOM 3794 O O . VAL A 1 457 ? -15.668 -18.337 10.430 1.00 55.12 457 VAL A O 1
ATOM 3797 N N . PRO A 1 458 ? -16.774 -16.623 9.472 1.00 56.59 458 PRO A N 1
ATOM 3798 C CA . PRO A 1 458 ? -17.220 -17.361 8.283 1.00 56.59 458 PRO A CA 1
ATOM 3799 C C . PRO A 1 458 ? -16.101 -18.036 7.473 1.00 56.59 458 PRO A C 1
ATOM 3801 O O . PRO A 1 458 ? -14.918 -17.739 7.620 1.00 56.59 458 PRO A O 1
ATOM 3804 N N . ILE A 1 459 ? -16.535 -18.950 6.599 1.00 61.22 459 ILE A N 1
ATOM 3805 C CA . ILE A 1 459 ? -15.728 -19.887 5.806 1.00 61.22 459 ILE A CA 1
ATOM 3806 C C . ILE A 1 459 ? -14.540 -19.173 5.141 1.00 61.22 459 ILE A C 1
ATOM 3808 O O . ILE A 1 459 ? -14.713 -18.359 4.238 1.00 61.22 459 ILE A O 1
ATOM 3812 N N . LEU A 1 460 ? -13.334 -19.499 5.614 1.00 67.62 460 LEU A N 1
ATOM 3813 C CA . LEU A 1 460 ? -12.062 -19.149 4.983 1.00 67.62 460 LEU A CA 1
ATOM 3814 C C . LEU A 1 460 ? -11.972 -19.845 3.622 1.00 67.62 460 LEU A C 1
ATOM 3816 O O . LEU A 1 460 ? -12.134 -21.068 3.574 1.00 67.62 460 LEU A O 1
ATOM 3820 N N . SER A 1 461 ? -11.653 -19.086 2.573 1.00 80.50 461 SER A N 1
ATOM 3821 C CA . SER A 1 461 ? -11.293 -19.628 1.258 1.00 80.50 461 SER A CA 1
ATOM 3822 C C . SER A 1 461 ? -10.271 -20.756 1.404 1.00 80.50 461 SER A C 1
ATOM 3824 O O . SER A 1 461 ? -9.222 -20.572 2.032 1.00 80.50 461 SER A O 1
ATOM 3826 N N . GLU A 1 462 ? -10.550 -21.923 0.819 1.00 82.50 462 GLU A N 1
ATOM 3827 C CA . GLU A 1 462 ? -9.610 -23.053 0.838 1.00 82.50 462 GLU A CA 1
ATOM 3828 C C . GLU A 1 462 ? -8.285 -22.658 0.181 1.00 82.50 462 GLU A C 1
ATOM 3830 O O . GLU A 1 462 ? -7.208 -22.890 0.729 1.00 82.50 462 GLU A O 1
ATOM 3835 N N . LYS A 1 463 ? -8.363 -21.943 -0.942 1.00 84.62 463 LYS A N 1
ATOM 3836 C CA . LYS A 1 463 ? -7.190 -21.482 -1.676 1.00 84.62 463 LYS A CA 1
ATOM 3837 C C . LYS A 1 463 ? -6.406 -20.414 -0.916 1.00 84.62 463 LYS A C 1
ATOM 3839 O O . LYS A 1 463 ? -5.175 -20.448 -0.924 1.00 84.62 463 LYS A O 1
ATOM 3844 N N . PHE A 1 464 ? -7.078 -19.477 -0.243 1.00 87.62 464 PHE A N 1
ATOM 3845 C CA . PHE A 1 464 ? -6.385 -18.494 0.596 1.00 87.62 464 PHE A CA 1
ATOM 3846 C C . PHE A 1 464 ? -5.676 -19.171 1.774 1.00 87.62 464 PHE A C 1
ATOM 3848 O O . PHE A 1 464 ? -4.550 -18.803 2.100 1.00 87.62 464 PHE A O 1
ATOM 3855 N N . ARG A 1 465 ? -6.288 -20.204 2.370 1.00 84.00 465 ARG A N 1
ATOM 3856 C CA . ARG A 1 465 ? -5.649 -21.022 3.410 1.00 84.00 465 ARG A CA 1
ATOM 3857 C C . ARG A 1 465 ? -4.377 -21.689 2.896 1.00 84.00 465 ARG A C 1
ATOM 3859 O O . ARG A 1 465 ? -3.338 -21.572 3.540 1.00 84.00 465 ARG A O 1
ATOM 3866 N N . ASP A 1 466 ? -4.435 -22.313 1.721 1.00 85.00 466 ASP A N 1
ATOM 3867 C CA . ASP A 1 466 ? -3.263 -22.927 1.087 1.00 85.00 466 ASP A CA 1
ATOM 3868 C C . ASP A 1 466 ? -2.148 -21.908 0.833 1.00 85.00 466 ASP A C 1
ATOM 3870 O O . ASP A 1 466 ? -0.966 -22.208 1.002 1.00 85.00 466 ASP A O 1
ATOM 3874 N N . LEU A 1 467 ? -2.512 -20.688 0.432 1.00 87.06 467 LEU A N 1
ATOM 3875 C CA . LEU A 1 467 ? -1.567 -19.591 0.254 1.00 87.06 467 LEU A CA 1
ATOM 3876 C C . LEU A 1 467 ? -0.938 -19.159 1.580 1.00 87.06 467 LEU A C 1
ATOM 3878 O O . LEU A 1 467 ? 0.273 -18.967 1.627 1.00 87.06 467 LEU A O 1
ATOM 3882 N N . CYS A 1 468 ? -1.717 -19.057 2.659 1.00 83.94 468 CYS A N 1
ATOM 3883 C CA . CYS A 1 468 ? -1.191 -18.775 3.994 1.00 83.94 468 CYS A CA 1
ATOM 3884 C C . CYS A 1 468 ? -0.224 -19.865 4.474 1.00 83.94 468 CYS A C 1
ATOM 3886 O O . CYS A 1 468 ? 0.809 -19.538 5.050 1.00 83.94 468 CYS A O 1
ATOM 3888 N N . CYS A 1 469 ? -0.507 -21.143 4.201 1.00 79.06 469 CYS A N 1
ATOM 3889 C CA . CYS A 1 469 ? 0.377 -22.257 4.560 1.00 79.06 469 CYS A CA 1
ATOM 3890 C C . CYS A 1 469 ? 1.728 -22.240 3.824 1.00 79.06 469 CYS A C 1
ATOM 3892 O O . CYS A 1 469 ? 2.672 -22.869 4.293 1.00 79.06 469 CYS A O 1
ATOM 3894 N N . LYS A 1 470 ? 1.834 -21.541 2.686 1.00 80.50 470 LYS A N 1
ATOM 3895 C CA . LYS A 1 470 ? 3.091 -21.379 1.933 1.00 80.50 470 LYS A CA 1
ATOM 3896 C C . LYS A 1 470 ? 3.960 -20.223 2.429 1.00 80.50 470 LYS A C 1
ATOM 3898 O O . LYS A 1 470 ? 5.066 -20.050 1.927 1.00 80.50 470 LYS A O 1
ATOM 3903 N N . VAL A 1 471 ? 3.454 -19.397 3.343 1.00 76.12 471 VAL A N 1
ATOM 3904 C CA . VAL A 1 471 ? 4.167 -18.222 3.840 1.00 76.12 471 VAL A CA 1
ATOM 3905 C C . VAL A 1 471 ? 4.938 -18.592 5.103 1.00 76.12 471 VAL A C 1
ATOM 3907 O O . VAL A 1 471 ? 4.341 -18.886 6.135 1.00 76.12 471 VAL A O 1
ATOM 3910 N N . ASP A 1 472 ? 6.267 -18.512 5.033 1.00 66.69 472 ASP A N 1
ATOM 3911 C CA . ASP A 1 472 ? 7.153 -18.779 6.175 1.00 66.69 472 ASP A CA 1
ATOM 3912 C C . ASP A 1 472 ? 7.117 -17.659 7.236 1.00 66.69 472 ASP A C 1
ATOM 3914 O O . ASP A 1 472 ? 7.471 -17.878 8.395 1.00 66.69 472 ASP A O 1
ATOM 3918 N N . GLU A 1 473 ? 6.687 -16.447 6.861 1.00 69.81 473 GLU A N 1
ATOM 3919 C CA . GLU A 1 473 ? 6.746 -15.248 7.705 1.00 69.81 473 GLU A CA 1
ATOM 3920 C C . GLU A 1 473 ? 5.370 -14.828 8.265 1.00 69.81 473 GLU A C 1
ATOM 3922 O O . GLU A 1 473 ? 4.545 -14.267 7.536 1.00 69.81 473 GLU A O 1
ATOM 3927 N N . PRO A 1 474 ? 5.130 -14.948 9.589 1.00 68.56 474 PRO A N 1
ATOM 3928 C CA . PRO A 1 474 ? 3.901 -14.458 10.226 1.00 68.56 474 PRO A CA 1
ATOM 3929 C C . PRO A 1 474 ? 3.674 -12.946 10.057 1.00 68.56 474 PRO A C 1
ATOM 3931 O O . PRO A 1 474 ? 2.542 -12.469 10.144 1.00 68.56 474 PRO A O 1
ATOM 3934 N N . ALA A 1 475 ? 4.745 -12.181 9.817 1.00 79.62 475 ALA A N 1
ATOM 3935 C CA . ALA A 1 475 ? 4.689 -10.736 9.615 1.00 79.62 475 ALA A CA 1
ATOM 3936 C C . ALA A 1 475 ? 3.915 -10.345 8.344 1.00 79.62 475 ALA A C 1
ATOM 3938 O O . ALA A 1 475 ? 3.236 -9.320 8.346 1.00 79.62 475 ALA A O 1
ATOM 3939 N N . LEU A 1 476 ? 3.939 -11.186 7.303 1.00 85.69 476 LEU A N 1
ATOM 3940 C CA . LEU A 1 476 ? 3.335 -10.887 6.004 1.00 85.69 476 LEU A CA 1
ATOM 3941 C C . LEU A 1 476 ? 1.824 -10.649 6.110 1.00 85.69 476 LEU A C 1
ATOM 3943 O O . LEU A 1 476 ? 1.313 -9.678 5.554 1.00 85.69 476 LEU A O 1
ATOM 3947 N N . LEU A 1 477 ? 1.101 -11.499 6.848 1.00 86.38 477 LEU A N 1
ATOM 3948 C CA . LEU A 1 477 ? -0.349 -11.344 7.033 1.00 86.38 477 LEU A CA 1
ATOM 3949 C C . LEU A 1 477 ? -0.687 -10.079 7.825 1.00 86.38 477 LEU A C 1
ATOM 3951 O O . LEU A 1 477 ? -1.655 -9.383 7.509 1.00 86.38 477 LEU A O 1
ATOM 3955 N N . ASN A 1 478 ? 0.136 -9.741 8.818 1.00 84.56 478 ASN A N 1
ATOM 3956 C CA . ASN A 1 478 ? -0.027 -8.503 9.565 1.00 84.56 478 ASN A CA 1
ATOM 3957 C C . ASN A 1 478 ? 0.247 -7.266 8.691 1.00 84.56 478 ASN A C 1
ATOM 3959 O O . ASN A 1 478 ? -0.493 -6.285 8.766 1.00 84.56 478 ASN A O 1
ATOM 3963 N N . ASP A 1 479 ? 1.260 -7.313 7.832 1.00 87.81 479 ASP A N 1
ATOM 3964 C CA . ASP A 1 479 ? 1.560 -6.229 6.897 1.00 87.81 479 ASP A CA 1
ATOM 3965 C C . ASP A 1 479 ? 0.472 -6.088 5.830 1.00 87.81 479 ASP A C 1
ATOM 3967 O O . ASP A 1 479 ? 0.112 -4.967 5.467 1.00 87.81 479 ASP A O 1
ATOM 3971 N N . LEU A 1 480 ? -0.126 -7.201 5.394 1.00 90.81 480 LEU A N 1
ATOM 3972 C CA . LEU A 1 480 ? -1.265 -7.202 4.476 1.00 90.81 480 LEU A CA 1
ATOM 3973 C C . LEU A 1 480 ? -2.494 -6.568 5.133 1.00 90.81 480 LEU A C 1
ATOM 3975 O O . LEU A 1 480 ? -3.145 -5.714 4.527 1.00 90.81 480 LEU A O 1
ATOM 3979 N N . LYS A 1 481 ? -2.767 -6.911 6.397 1.00 88.56 481 LYS A N 1
ATOM 3980 C CA . LYS A 1 481 ? -3.808 -6.285 7.225 1.00 88.56 481 LYS A CA 1
ATOM 3981 C C . LYS A 1 481 ? -3.585 -4.776 7.355 1.00 88.56 481 LYS A C 1
ATOM 3983 O O . LYS A 1 481 ? -4.498 -3.998 7.081 1.00 88.56 481 LYS A O 1
ATOM 3988 N N . ILE A 1 482 ? -2.370 -4.340 7.698 1.00 89.00 482 ILE A N 1
ATOM 3989 C CA . ILE A 1 482 ? -2.013 -2.913 7.782 1.00 89.00 482 ILE A CA 1
ATOM 3990 C C . ILE A 1 482 ? -2.154 -2.229 6.416 1.00 89.00 482 ILE A C 1
ATOM 3992 O O . ILE A 1 482 ? -2.672 -1.116 6.342 1.00 89.00 482 ILE A O 1
ATOM 3996 N N . GLY A 1 483 ? -1.724 -2.879 5.335 1.00 91.38 483 GLY A N 1
ATOM 3997 C CA . GLY A 1 483 ? -1.866 -2.379 3.970 1.00 91.38 483 GLY A CA 1
ATOM 3998 C C . GLY A 1 483 ? -3.328 -2.153 3.589 1.00 91.38 483 GLY A C 1
ATOM 3999 O O . GLY A 1 483 ? -3.667 -1.082 3.085 1.00 91.38 483 GLY A O 1
ATOM 4000 N N . CYS A 1 484 ? -4.206 -3.109 3.909 1.00 94.75 484 CYS A N 1
ATOM 4001 C CA . CYS A 1 484 ? -5.647 -2.982 3.695 1.00 94.75 484 CYS A CA 1
ATOM 4002 C C . CYS A 1 484 ? -6.216 -1.792 4.476 1.00 94.75 484 CYS A C 1
ATOM 4004 O O . CYS A 1 484 ? -6.880 -0.938 3.894 1.00 94.75 484 CYS A O 1
ATOM 4006 N N . LEU A 1 485 ? -5.907 -1.680 5.773 1.00 93.12 485 LEU A N 1
ATOM 4007 C CA . LEU A 1 485 ? -6.377 -0.574 6.618 1.00 93.12 485 LEU A CA 1
ATOM 4008 C C . LEU A 1 485 ? -5.896 0.796 6.111 1.00 93.12 485 LEU A C 1
ATOM 4010 O O . LEU A 1 485 ? -6.676 1.752 6.086 1.00 93.12 485 LEU A O 1
ATOM 4014 N N . LYS A 1 486 ? -4.638 0.895 5.664 1.00 91.81 486 LYS A N 1
ATOM 4015 C CA . LYS A 1 486 ? -4.082 2.110 5.048 1.00 91.81 486 LYS A CA 1
ATOM 4016 C C . LYS A 1 486 ? -4.830 2.488 3.776 1.00 91.81 486 LYS A C 1
ATOM 4018 O O . LYS A 1 486 ? -5.245 3.636 3.640 1.00 91.81 486 LYS A O 1
ATOM 4023 N N . LEU A 1 487 ? -5.031 1.529 2.872 1.00 94.50 487 LEU A N 1
ATOM 4024 C CA . LEU A 1 487 ? -5.739 1.761 1.617 1.00 94.50 487 LEU A CA 1
ATOM 4025 C C . LEU A 1 487 ? -7.180 2.222 1.868 1.00 94.50 487 LEU A C 1
ATOM 4027 O O . LEU A 1 487 ? -7.579 3.242 1.313 1.00 94.50 487 LEU A O 1
ATOM 4031 N N . ILE A 1 488 ? -7.922 1.548 2.757 1.00 94.88 488 ILE A N 1
ATOM 4032 C CA . ILE A 1 488 ? -9.291 1.943 3.140 1.00 94.88 488 ILE A CA 1
ATOM 4033 C C . ILE A 1 488 ? -9.302 3.371 3.678 1.00 94.88 488 ILE A C 1
ATOM 4035 O O . ILE A 1 488 ? -10.115 4.185 3.247 1.00 94.88 488 ILE A O 1
ATOM 4039 N N . THR A 1 489 ? -8.397 3.686 4.605 1.00 93.31 489 THR A N 1
ATOM 4040 C CA . THR A 1 489 ? -8.303 5.025 5.195 1.00 93.31 489 THR A CA 1
ATOM 4041 C C . THR A 1 489 ? -8.095 6.065 4.091 1.00 93.31 489 THR A C 1
ATOM 4043 O O . THR A 1 489 ? -8.901 6.978 3.942 1.00 93.31 489 THR A O 1
ATOM 4046 N N . ASN A 1 490 ? -7.099 5.881 3.227 1.00 92.50 490 ASN A N 1
ATOM 4047 C CA . ASN A 1 490 ? -6.727 6.876 2.219 1.00 92.50 490 ASN A CA 1
ATOM 4048 C C . ASN A 1 490 ? -7.799 7.089 1.132 1.00 92.50 490 ASN A C 1
ATOM 4050 O O . ASN A 1 490 ? -8.000 8.218 0.675 1.00 92.50 490 ASN A O 1
ATOM 4054 N N . ILE A 1 491 ? -8.540 6.044 0.744 1.00 93.19 491 ILE A N 1
ATOM 4055 C CA . ILE A 1 491 ? -9.643 6.179 -0.225 1.00 93.19 491 ILE A CA 1
ATOM 4056 C C . ILE A 1 491 ? -10.940 6.716 0.398 1.00 93.19 491 ILE A C 1
ATOM 4058 O O . ILE A 1 491 ? -11.831 7.106 -0.356 1.00 93.19 491 ILE A O 1
ATOM 4062 N N . THR A 1 492 ? -11.061 6.758 1.733 1.00 92.88 492 THR A N 1
ATOM 4063 C CA . THR A 1 492 ? -12.278 7.210 2.440 1.00 92.88 492 THR A CA 1
ATOM 4064 C C . THR A 1 492 ? -12.139 8.557 3.155 1.00 92.88 492 THR A C 1
ATOM 4066 O O . THR A 1 492 ? -13.162 9.218 3.311 1.00 92.88 492 THR A O 1
ATOM 4069 N N . VAL A 1 493 ? -10.932 9.006 3.546 1.00 89.75 493 VAL A N 1
ATOM 4070 C CA . VAL A 1 493 ? -10.709 10.266 4.305 1.00 89.75 493 VAL A CA 1
ATOM 4071 C C . VAL A 1 493 ? -11.490 11.453 3.731 1.00 89.75 493 VAL A C 1
ATOM 4073 O O . VAL A 1 493 ? -12.315 12.028 4.443 1.00 89.75 493 VAL A O 1
ATOM 4076 N N . ASP A 1 494 ? -11.321 11.733 2.438 1.00 84.31 494 ASP A N 1
ATOM 4077 C CA . ASP A 1 494 ? -11.949 12.873 1.752 1.00 84.31 494 ASP A CA 1
ATOM 4078 C C . ASP A 1 494 ? -13.062 12.453 0.773 1.00 84.31 494 ASP A C 1
ATOM 4080 O O . ASP A 1 494 ? -13.356 13.168 -0.183 1.00 84.31 494 ASP A O 1
ATOM 4084 N N . ASN A 1 495 ? -13.655 11.266 0.946 1.00 90.56 495 ASN A N 1
ATOM 4085 C CA . ASN A 1 495 ? -14.656 10.738 0.015 1.00 90.56 495 ASN A CA 1
ATOM 4086 C C . ASN A 1 495 ? -15.860 10.135 0.751 1.00 90.56 495 ASN A C 1
ATOM 4088 O O . ASN A 1 495 ? -15.838 8.979 1.178 1.00 90.56 495 ASN A O 1
ATOM 4092 N N . ASN A 1 496 ? -16.931 10.926 0.864 1.00 91.81 496 ASN A N 1
ATOM 4093 C CA . ASN A 1 496 ? -18.158 10.515 1.546 1.00 91.81 496 ASN A CA 1
ATOM 4094 C C . ASN A 1 496 ? -18.882 9.358 0.842 1.00 91.81 496 ASN A C 1
ATOM 4096 O O . ASN A 1 496 ? -19.451 8.513 1.528 1.00 91.81 496 ASN A O 1
ATOM 4100 N N . GLU A 1 497 ? -18.826 9.264 -0.490 1.00 93.31 497 GLU A N 1
ATOM 4101 C CA . GLU A 1 497 ? -19.429 8.137 -1.215 1.00 93.31 497 GLU A CA 1
ATOM 4102 C C . GLU A 1 497 ? -18.743 6.823 -0.840 1.00 93.31 497 GLU A C 1
ATOM 4104 O O . GLU A 1 497 ? -19.408 5.854 -0.483 1.00 93.31 497 GLU A O 1
ATOM 4109 N N . ASN A 1 498 ? -17.408 6.809 -0.802 1.00 95.00 498 ASN A N 1
ATOM 4110 C CA . ASN A 1 498 ? -16.654 5.639 -0.353 1.00 95.00 498 ASN A CA 1
ATOM 4111 C C . ASN A 1 498 ? -16.902 5.302 1.122 1.00 95.00 498 ASN A C 1
ATOM 4113 O O . ASN A 1 498 ? -16.920 4.120 1.466 1.00 95.00 498 ASN A O 1
ATOM 4117 N N . LYS A 1 499 ? -17.121 6.296 1.999 1.00 94.88 499 LYS A N 1
ATOM 4118 C CA . LYS A 1 499 ? -17.543 6.028 3.386 1.00 94.88 499 LYS A CA 1
ATOM 4119 C C . LYS A 1 499 ? -18.872 5.274 3.404 1.00 94.88 499 LYS A C 1
ATOM 4121 O O . LYS A 1 499 ? -18.959 4.233 4.050 1.00 94.88 499 LYS A O 1
ATOM 4126 N N . ILE A 1 500 ? -19.871 5.748 2.659 1.00 94.00 500 ILE A N 1
ATOM 4127 C CA . ILE A 1 500 ? -21.185 5.097 2.565 1.00 94.00 500 ILE A CA 1
ATOM 4128 C C . ILE A 1 500 ? -21.049 3.691 1.961 1.00 94.00 500 ILE A C 1
ATOM 4130 O O . ILE A 1 500 ? -21.584 2.732 2.516 1.00 94.00 500 ILE A O 1
ATOM 4134 N N . TYR A 1 501 ? -20.283 3.529 0.878 1.00 95.31 501 TYR A N 1
ATOM 4135 C CA . TYR A 1 501 ? -20.046 2.222 0.259 1.00 95.31 501 TYR A CA 1
ATOM 4136 C C . TYR A 1 501 ? -19.349 1.237 1.199 1.00 95.31 501 TYR A C 1
ATOM 4138 O O . TYR A 1 501 ? -19.736 0.070 1.222 1.00 95.31 501 TYR A O 1
ATOM 4146 N N . ALA A 1 502 ? -18.387 1.690 2.008 1.00 94.81 502 ALA A N 1
ATOM 4147 C CA . ALA A 1 502 ? -17.738 0.864 3.026 1.00 94.81 502 ALA A CA 1
ATOM 4148 C C . ALA A 1 502 ? -18.733 0.373 4.095 1.00 94.81 502 ALA A C 1
ATOM 4150 O O . ALA A 1 502 ? -18.639 -0.765 4.562 1.00 94.81 502 ALA A O 1
ATOM 4151 N N . GLY A 1 503 ? -19.715 1.208 4.450 1.00 92.69 503 GLY A N 1
ATOM 4152 C CA . GLY A 1 503 ? -20.852 0.818 5.281 1.00 92.69 503 GLY A CA 1
ATOM 4153 C C . GLY A 1 503 ? -21.713 -0.251 4.629 1.00 92.69 503 GLY A C 1
ATOM 4154 O O . GLY A 1 503 ? -21.886 -1.333 5.189 1.00 92.69 503 GLY A O 1
ATOM 4155 N N . ILE A 1 504 ? -22.198 0.030 3.417 1.00 91.88 504 ILE A N 1
ATOM 4156 C CA . ILE A 1 504 ? -23.102 -0.846 2.658 1.00 91.88 504 ILE A CA 1
ATOM 4157 C C . ILE A 1 504 ? -22.470 -2.215 2.388 1.00 91.88 504 ILE A C 1
ATOM 4159 O O . ILE A 1 504 ? -23.145 -3.235 2.513 1.00 91.88 504 ILE A O 1
ATOM 4163 N N . CYS A 1 505 ? -21.181 -2.274 2.038 1.00 92.25 505 CYS A N 1
ATOM 4164 C CA . CYS A 1 505 ? -20.517 -3.550 1.781 1.00 92.25 505 CYS A CA 1
ATOM 4165 C C . CYS A 1 505 ? -20.193 -4.329 3.068 1.00 92.25 505 CYS A C 1
ATOM 4167 O O . CYS A 1 505 ? -19.802 -5.494 2.989 1.00 92.25 505 CYS A O 1
ATOM 4169 N N . GLY A 1 506 ? -20.389 -3.743 4.256 1.00 91.19 506 GLY A N 1
ATOM 4170 C CA . GLY A 1 506 ? -20.152 -4.392 5.546 1.00 91.19 506 GLY A CA 1
ATOM 4171 C C . GLY A 1 506 ? -18.677 -4.439 5.953 1.00 91.19 506 GLY A C 1
ATOM 4172 O O . GLY A 1 506 ? -18.262 -5.380 6.628 1.00 91.19 506 GLY A O 1
ATOM 4173 N N . LEU A 1 507 ? -17.874 -3.454 5.539 1.00 92.69 507 LEU A N 1
ATOM 4174 C CA . LEU A 1 507 ? -16.442 -3.371 5.848 1.00 92.69 507 LEU A CA 1
ATOM 4175 C C . LEU A 1 507 ? -16.168 -2.958 7.306 1.00 92.69 507 LEU A C 1
ATOM 4177 O O . LEU A 1 507 ? -15.116 -3.289 7.849 1.00 92.69 507 LEU A O 1
ATOM 4181 N N . LEU A 1 508 ? -17.114 -2.285 7.977 1.00 91.81 508 LEU A N 1
ATOM 4182 C CA . LEU A 1 508 ? -16.941 -1.856 9.373 1.00 91.81 508 LEU A CA 1
ATOM 4183 C C . LEU A 1 508 ? -16.708 -3.029 10.336 1.00 91.81 508 LEU A C 1
ATOM 4185 O O . LEU A 1 508 ? -15.929 -2.888 11.273 1.00 91.81 508 LEU A O 1
ATOM 4189 N N . ALA A 1 509 ? -17.351 -4.179 10.115 1.00 87.94 509 ALA A N 1
ATOM 4190 C CA . ALA A 1 509 ? -17.212 -5.348 10.984 1.00 87.94 509 ALA A CA 1
ATOM 4191 C C . ALA A 1 509 ? -15.783 -5.939 10.988 1.00 87.9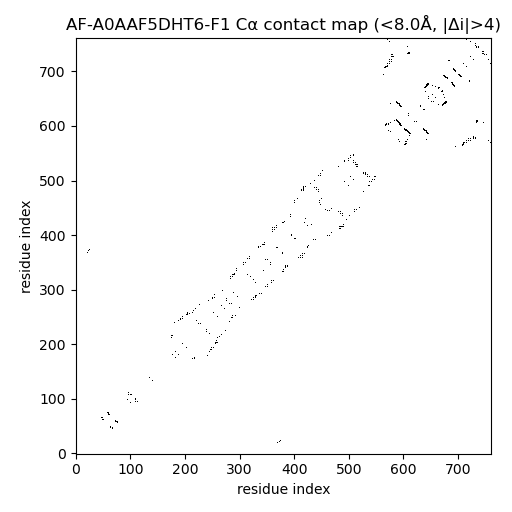4 509 ALA A C 1
ATOM 4193 O O . ALA A 1 509 ? -15.202 -6.024 12.072 1.00 87.94 509 ALA A O 1
ATOM 4194 N N . PRO A 1 510 ? -15.168 -6.296 9.837 1.00 89.06 510 PRO A N 1
ATOM 4195 C CA . PRO A 1 510 ? -13.785 -6.775 9.825 1.00 89.06 510 PRO A CA 1
ATOM 4196 C C . PRO A 1 510 ? -12.790 -5.701 10.290 1.00 89.06 510 PRO A C 1
ATOM 4198 O O . PRO A 1 510 ? -11.871 -6.014 11.040 1.00 89.06 510 PRO A O 1
ATOM 4201 N N . VAL A 1 511 ? -12.999 -4.423 9.948 1.00 90.69 511 VAL A N 1
ATOM 4202 C CA . VAL A 1 511 ? -12.143 -3.328 10.447 1.00 90.69 511 VAL A CA 1
ATOM 4203 C C . VAL A 1 511 ? -12.214 -3.215 11.977 1.00 90.69 511 VAL A C 1
ATOM 4205 O O . VAL A 1 511 ? -11.183 -3.063 12.632 1.00 90.69 511 VAL A O 1
ATOM 4208 N N . LEU A 1 512 ? -13.408 -3.334 12.567 1.00 86.50 512 LEU A N 1
ATOM 4209 C CA . LEU A 1 512 ? -13.586 -3.361 14.018 1.00 86.50 512 LEU A CA 1
ATOM 4210 C C . LEU A 1 512 ? -12.933 -4.602 14.641 1.00 86.50 512 LEU A C 1
ATOM 4212 O O . LEU A 1 512 ? -12.324 -4.501 15.703 1.00 86.50 512 LEU A O 1
ATOM 4216 N N . GLN A 1 513 ? -12.990 -5.756 13.976 1.00 81.50 513 GLN A N 1
ATOM 4217 C CA . GLN A 1 513 ? -12.342 -6.978 14.449 1.00 81.50 513 GLN A CA 1
ATOM 4218 C C . GLN A 1 513 ? -10.819 -6.836 14.551 1.00 81.50 513 GLN A C 1
ATOM 4220 O O . GLN A 1 513 ? -10.239 -7.334 15.515 1.00 81.50 513 GLN A O 1
ATOM 4225 N N . CYS A 1 514 ? -10.184 -6.072 13.655 1.00 82.94 514 CYS A N 1
ATOM 4226 C CA . CYS A 1 514 ? -8.761 -5.729 13.766 1.00 82.94 514 CYS A CA 1
ATOM 4227 C C . CYS A 1 514 ? -8.405 -4.956 15.053 1.00 82.94 514 CYS A C 1
ATOM 4229 O O . CYS A 1 514 ? -7.229 -4.883 15.402 1.00 82.94 514 CYS A O 1
ATOM 4231 N N . SER A 1 515 ? -9.387 -4.367 15.749 1.00 77.56 515 SER A N 1
ATOM 4232 C CA . SER A 1 515 ? -9.173 -3.613 16.993 1.00 77.56 515 SER A CA 1
ATOM 4233 C C . SER A 1 515 ? -9.269 -4.463 18.270 1.00 77.56 515 SER A C 1
ATOM 4235 O O . SER A 1 515 ? -8.796 -4.033 19.329 1.00 77.56 515 SER A O 1
ATOM 4237 N N . PHE A 1 516 ? -9.866 -5.661 18.192 1.00 70.50 516 PHE A N 1
ATOM 4238 C CA . PHE A 1 516 ? -10.034 -6.564 19.331 1.00 70.50 516 PHE A CA 1
ATOM 4239 C C . PHE A 1 516 ? -8.816 -7.491 19.460 1.00 70.50 516 PHE A C 1
ATOM 4241 O O . PHE A 1 516 ? -8.498 -8.235 18.538 1.00 70.50 516 PHE A O 1
ATOM 4248 N N . ASN A 1 517 ? -8.150 -7.467 20.621 1.00 53.16 517 ASN A N 1
ATOM 4249 C CA . ASN A 1 517 ? -6.920 -8.210 20.948 1.00 53.16 517 ASN A CA 1
ATOM 4250 C C . ASN A 1 517 ? -7.094 -9.758 20.977 1.00 53.16 517 ASN A C 1
ATOM 4252 O O . ASN A 1 517 ? -6.844 -10.389 22.003 1.00 53.16 517 ASN A O 1
ATOM 4256 N N . LYS A 1 518 ? -7.536 -10.407 19.893 1.00 49.66 518 LYS A N 1
ATOM 4257 C CA . LYS A 1 518 ? -7.622 -11.883 19.806 1.00 49.66 518 LYS A CA 1
ATOM 4258 C C . LYS A 1 518 ? -6.527 -12.529 18.952 1.00 49.66 518 LYS A C 1
ATOM 4260 O O . LYS A 1 518 ? -6.497 -13.749 18.832 1.00 49.66 518 LYS A O 1
ATOM 4265 N N . THR A 1 519 ? -5.603 -11.749 18.397 1.00 44.28 519 THR A N 1
ATOM 4266 C CA . THR A 1 519 ? -4.622 -12.227 17.413 1.00 44.28 519 THR A CA 1
ATOM 4267 C C . THR A 1 519 ? -3.218 -12.223 18.013 1.00 44.28 519 THR A C 1
ATOM 4269 O O . THR A 1 519 ? -2.757 -11.196 18.492 1.00 44.28 519 THR A O 1
ATOM 4272 N N . THR A 1 520 ? -2.515 -13.357 17.986 1.00 43.91 520 THR A N 1
ATOM 4273 C CA . THR A 1 520 ? -1.225 -13.588 18.675 1.00 43.91 520 THR A CA 1
ATOM 4274 C C . THR A 1 520 ? -0.015 -12.784 18.157 1.00 43.91 520 THR A C 1
ATOM 4276 O O . THR A 1 520 ? 1.106 -13.059 18.572 1.00 43.91 520 THR A O 1
ATOM 4279 N N . LEU A 1 521 ? -0.202 -11.787 17.288 1.00 40.41 521 LEU A N 1
ATOM 4280 C CA . LEU A 1 521 ? 0.838 -10.834 16.883 1.00 40.41 521 LEU A CA 1
ATOM 4281 C C . LEU A 1 521 ? 0.339 -9.398 17.107 1.00 40.41 521 LEU A C 1
ATOM 4283 O O . LEU A 1 521 ? -0.119 -8.722 16.187 1.00 40.41 521 LEU A O 1
ATOM 4287 N N . ASP A 1 522 ? 0.427 -8.935 18.354 1.00 46.84 522 ASP A N 1
ATOM 4288 C CA . ASP A 1 522 ? 0.173 -7.543 18.733 1.00 46.84 522 ASP A CA 1
ATOM 4289 C C . ASP A 1 522 ? 1.314 -6.640 18.228 1.00 46.84 522 ASP A C 1
ATOM 4291 O O . ASP A 1 522 ? 2.242 -6.297 18.960 1.00 46.84 522 ASP A O 1
ATOM 4295 N N . ASN A 1 523 ? 1.246 -6.203 16.970 1.00 55.50 523 ASN A N 1
ATOM 4296 C CA . ASN A 1 523 ? 1.912 -4.963 16.583 1.00 55.50 523 ASN A CA 1
ATOM 4297 C C . ASN A 1 523 ? 0.993 -3.804 16.983 1.00 55.50 523 ASN A C 1
ATOM 4299 O O . ASN A 1 523 ? -0.079 -3.634 16.403 1.00 55.50 523 ASN A O 1
ATOM 4303 N N . VAL A 1 524 ? 1.430 -2.980 17.944 1.00 57.59 524 VAL A N 1
ATOM 4304 C CA . VAL A 1 524 ? 0.748 -1.749 18.407 1.00 57.59 524 VAL A CA 1
ATOM 4305 C C . VAL A 1 524 ? 0.206 -0.917 17.231 1.00 57.59 524 VAL A C 1
ATOM 4307 O O . VAL A 1 524 ? -0.910 -0.402 17.284 1.00 57.59 524 VAL A O 1
ATOM 4310 N N . LEU A 1 525 ? 0.950 -0.892 16.122 1.00 60.75 525 LEU A N 1
ATOM 4311 C CA . LEU A 1 525 ? 0.597 -0.204 14.880 1.00 60.75 525 LEU A CA 1
ATOM 4312 C C . LEU A 1 525 ? -0.710 -0.699 14.239 1.00 60.75 525 LEU A C 1
ATOM 4314 O O . LEU A 1 525 ? -1.477 0.116 13.734 1.00 60.75 525 LEU A O 1
ATOM 4318 N N . GLY A 1 526 ? -0.991 -2.007 14.237 1.00 62.47 526 GLY A N 1
ATOM 4319 C CA . GLY A 1 526 ? -2.203 -2.556 13.613 1.00 62.47 526 GLY A CA 1
ATOM 4320 C C . GLY A 1 526 ? -3.474 -2.045 14.294 1.00 62.47 526 GLY A C 1
ATOM 4321 O O . GLY A 1 526 ? -4.424 -1.628 13.627 1.00 62.47 526 GLY A O 1
ATOM 4322 N N . LYS A 1 527 ? -3.446 -1.973 15.629 1.00 69.25 527 LYS A N 1
ATOM 4323 C CA . LYS A 1 527 ? -4.535 -1.409 16.430 1.00 69.25 527 LYS A CA 1
ATOM 4324 C C . LYS A 1 527 ? -4.712 0.080 16.162 1.00 69.25 527 LYS A C 1
ATOM 4326 O O . LYS A 1 527 ? -5.836 0.518 15.929 1.00 69.25 527 LYS A O 1
ATOM 4331 N N . GLU A 1 528 ? -3.624 0.845 16.135 1.00 78.31 528 GLU A N 1
ATOM 4332 C CA . GLU A 1 528 ? -3.668 2.276 15.815 1.00 78.31 528 GLU A CA 1
ATOM 4333 C C . GLU A 1 528 ? -4.280 2.530 14.432 1.00 78.31 528 GLU A C 1
ATOM 4335 O O . GLU A 1 528 ? -5.195 3.344 14.313 1.00 78.31 528 GLU A O 1
ATOM 4340 N N . TRP A 1 529 ? -3.866 1.773 13.410 1.00 82.50 529 TRP A N 1
ATOM 4341 C CA . TRP A 1 529 ? -4.445 1.866 12.067 1.00 82.50 529 TRP A CA 1
ATOM 4342 C C . TRP A 1 529 ? -5.921 1.476 12.029 1.00 82.50 529 TRP A C 1
ATOM 4344 O O . TRP A 1 529 ? -6.695 2.148 11.351 1.00 82.50 529 TRP A O 1
ATOM 4354 N N . SER A 1 530 ? -6.342 0.448 12.775 1.00 86.88 530 SER A N 1
ATOM 4355 C CA . SER A 1 530 ? -7.761 0.075 12.853 1.00 86.88 530 SER A CA 1
ATOM 4356 C C . SER A 1 530 ? -8.604 1.192 13.476 1.00 86.88 530 SER A C 1
ATOM 4358 O O . SER A 1 530 ? -9.645 1.551 12.936 1.00 86.88 530 SER A O 1
ATOM 4360 N N . VAL A 1 531 ? -8.121 1.823 14.552 1.00 86.00 531 VAL A N 1
ATOM 4361 C CA . VAL A 1 531 ? -8.815 2.928 15.227 1.00 86.00 531 VAL A CA 1
ATOM 4362 C C . VAL A 1 531 ? -8.881 4.164 14.331 1.00 86.00 531 VAL A C 1
ATOM 4364 O O . VAL A 1 531 ? -9.935 4.795 14.245 1.00 86.00 531 VAL A O 1
ATOM 4367 N N . ILE A 1 532 ? -7.787 4.493 13.636 1.00 88.31 532 ILE A N 1
ATOM 4368 C CA . ILE A 1 532 ? -7.761 5.571 12.638 1.00 88.31 532 ILE A CA 1
ATOM 4369 C C . ILE A 1 532 ? -8.787 5.280 11.539 1.00 88.31 532 ILE A C 1
ATOM 4371 O O . ILE A 1 532 ? -9.609 6.141 11.242 1.00 88.31 532 ILE A O 1
ATOM 4375 N N . CYS A 1 533 ? -8.803 4.059 11.006 1.00 91.62 533 CYS A N 1
ATOM 4376 C CA . CYS A 1 533 ? -9.721 3.651 9.947 1.00 91.62 533 CYS A CA 1
ATOM 4377 C C . CYS A 1 533 ? -11.194 3.744 10.387 1.00 91.62 533 CYS A C 1
ATOM 4379 O O . CYS A 1 533 ? -12.006 4.341 9.683 1.00 91.62 533 CYS A O 1
ATOM 4381 N N . ILE A 1 534 ? -11.542 3.246 11.582 1.00 91.19 534 ILE A N 1
ATOM 4382 C CA . ILE A 1 534 ? -12.902 3.360 12.147 1.00 91.19 534 ILE A CA 1
ATOM 4383 C C . ILE A 1 534 ? -13.301 4.827 12.292 1.00 91.19 534 ILE A C 1
ATOM 4385 O O . ILE A 1 534 ? -14.411 5.209 11.914 1.00 91.19 534 ILE A O 1
ATOM 4389 N N . LYS A 1 535 ? -12.401 5.662 12.824 1.00 92.12 535 LYS A N 1
ATOM 4390 C CA . LYS A 1 535 ? -12.653 7.096 12.969 1.00 92.12 535 LYS A CA 1
ATOM 4391 C C . LYS A 1 535 ? -12.918 7.733 11.607 1.00 92.12 535 LYS A C 1
ATOM 4393 O O . LYS A 1 535 ? -13.923 8.411 11.455 1.00 92.12 535 LYS A O 1
ATOM 4398 N N . THR A 1 536 ? -12.079 7.465 10.613 1.00 93.12 536 THR A N 1
ATOM 4399 C CA . THR A 1 536 ? -12.245 7.982 9.252 1.00 93.12 536 THR A CA 1
ATOM 4400 C C . THR A 1 536 ? -13.571 7.557 8.619 1.00 93.12 536 THR A C 1
ATOM 4402 O O . THR A 1 536 ? -14.260 8.385 8.025 1.00 93.12 536 THR A O 1
ATOM 4405 N N . LEU A 1 537 ? -13.957 6.287 8.766 1.00 93.94 537 LEU A N 1
ATOM 4406 C CA . LEU A 1 537 ? -15.209 5.759 8.218 1.00 93.94 537 LEU A CA 1
ATOM 4407 C C . LEU A 1 537 ? -16.450 6.377 8.875 1.00 93.94 537 LEU A C 1
ATOM 4409 O O . LEU A 1 537 ? -17.478 6.520 8.218 1.00 93.94 537 LEU A O 1
ATOM 4413 N N . THR A 1 538 ? -16.375 6.734 10.156 1.00 92.44 538 THR A N 1
ATOM 4414 C CA . THR A 1 538 ? -17.520 7.244 10.933 1.00 92.44 538 THR A CA 1
ATOM 4415 C C . THR A 1 538 ? -17.576 8.768 11.027 1.00 92.44 538 THR A C 1
ATOM 4417 O O . THR A 1 538 ? -18.638 9.338 11.292 1.00 92.44 538 THR A O 1
ATOM 4420 N N . GLU A 1 539 ? -16.460 9.454 10.791 1.00 91.38 539 GLU A N 1
ATOM 4421 C CA . GLU A 1 539 ? -16.381 10.909 10.800 1.00 91.38 539 GLU A CA 1
ATOM 4422 C C . GLU A 1 539 ? -17.253 11.499 9.688 1.00 91.38 539 GLU A C 1
ATOM 4424 O O . GLU A 1 539 ? -17.043 11.244 8.498 1.00 91.38 539 GLU A O 1
ATOM 4429 N N . ASN A 1 540 ? -18.235 12.308 10.095 1.00 89.88 540 ASN A N 1
ATOM 4430 C CA . ASN A 1 540 ? -19.220 12.951 9.224 1.00 89.88 540 ASN A CA 1
ATOM 4431 C C . ASN A 1 540 ? -20.066 11.980 8.368 1.00 89.88 540 ASN A C 1
ATOM 4433 O O . ASN A 1 540 ? -20.604 12.395 7.346 1.00 89.88 540 ASN A O 1
ATOM 4437 N N . CYS A 1 541 ? -20.213 10.710 8.772 1.00 92.88 541 CYS A N 1
ATOM 4438 C CA . CYS A 1 541 ? -21.070 9.727 8.094 1.00 92.88 541 CYS A CA 1
ATOM 4439 C C . CYS A 1 541 ? -22.050 9.081 9.088 1.00 92.88 541 CYS A C 1
ATOM 4441 O O . CYS A 1 541 ? -21.674 8.213 9.879 1.00 92.88 541 CYS A O 1
ATOM 4443 N N . LEU A 1 542 ? -23.315 9.519 9.056 1.00 91.94 542 LEU A N 1
ATOM 4444 C CA . LEU A 1 542 ? -24.366 9.074 9.982 1.00 91.94 542 LEU A CA 1
ATOM 4445 C C . LEU A 1 542 ? -24.731 7.598 9.778 1.00 91.94 542 LEU A C 1
ATOM 4447 O O . LEU A 1 542 ? -25.013 6.891 10.742 1.00 91.94 542 LEU A O 1
ATOM 4451 N N . GLU A 1 543 ? -24.706 7.124 8.535 1.00 91.69 543 GLU A N 1
ATOM 4452 C CA . GLU A 1 543 ? -24.975 5.738 8.155 1.00 91.69 543 GLU A CA 1
ATOM 4453 C C . GLU A 1 543 ? -23.985 4.799 8.848 1.00 91.69 543 GLU A C 1
ATOM 4455 O O . GLU A 1 543 ? -24.384 3.863 9.539 1.00 91.69 543 GLU A O 1
ATOM 4460 N N . ASN A 1 544 ? -22.691 5.107 8.754 1.00 94.31 544 ASN A N 1
ATOM 4461 C CA . ASN A 1 544 ? -21.643 4.309 9.384 1.00 94.31 544 ASN A CA 1
ATOM 4462 C C . ASN A 1 544 ? -21.678 4.393 10.911 1.00 94.31 544 ASN A C 1
ATOM 4464 O O . ASN A 1 544 ? -21.374 3.407 11.579 1.00 94.31 544 ASN A O 1
ATOM 4468 N N . GLN A 1 545 ? -22.079 5.534 11.480 1.00 92.56 545 GLN A N 1
ATOM 4469 C CA . GLN A 1 545 ? -22.295 5.652 12.925 1.00 92.56 545 GLN A CA 1
ATOM 4470 C C . GLN A 1 545 ? -23.425 4.733 13.404 1.00 92.56 545 GLN A C 1
ATOM 4472 O O . GLN A 1 545 ? -23.260 4.054 14.417 1.00 92.56 545 GLN A O 1
ATOM 4477 N N . LYS A 1 546 ? -24.539 4.658 12.663 1.00 92.00 546 LYS A N 1
ATOM 4478 C CA . LYS A 1 546 ? -25.644 3.732 12.963 1.00 92.00 546 LYS A CA 1
ATOM 4479 C C . LYS A 1 546 ? -25.191 2.276 12.872 1.00 92.00 546 LYS A C 1
ATOM 4481 O O . LYS A 1 546 ? -25.372 1.538 13.832 1.00 92.00 546 LYS A O 1
ATOM 4486 N N . ILE A 1 547 ? -24.514 1.897 11.785 1.00 90.94 547 ILE A N 1
ATOM 4487 C CA . ILE A 1 547 ? -23.978 0.537 11.599 1.00 90.94 547 ILE A CA 1
ATOM 4488 C C . ILE A 1 547 ? -23.018 0.166 12.739 1.00 90.94 547 ILE A C 1
ATOM 4490 O O . ILE A 1 547 ? -23.083 -0.940 13.273 1.00 90.94 547 ILE A O 1
ATOM 4494 N N . LEU A 1 548 ? -22.138 1.085 13.154 1.00 89.25 548 LEU A N 1
ATOM 4495 C CA . LEU A 1 548 ? -21.220 0.839 14.266 1.00 89.25 548 LEU A CA 1
ATOM 4496 C C . LEU A 1 548 ? -21.964 0.627 15.594 1.00 89.25 548 LEU A C 1
ATOM 4498 O O . LEU A 1 548 ? -21.582 -0.256 16.363 1.00 89.25 548 LEU A O 1
ATOM 4502 N N . MET A 1 549 ? -23.017 1.406 15.861 1.00 87.00 549 MET A N 1
ATOM 4503 C CA . MET A 1 549 ? -23.862 1.231 17.048 1.00 87.00 549 MET A CA 1
ATOM 4504 C C . MET A 1 549 ? -24.602 -0.110 17.013 1.00 87.00 549 MET A C 1
ATOM 4506 O O . MET A 1 549 ? -24.563 -0.835 17.998 1.00 87.00 549 MET A O 1
ATOM 4510 N N . GLU A 1 550 ? -25.155 -0.512 15.869 1.00 87.38 550 GLU A N 1
ATOM 4511 C CA . GLU A 1 550 ? -25.797 -1.823 15.705 1.00 87.38 550 GLU A CA 1
ATOM 4512 C C . GLU A 1 550 ? -24.823 -2.989 15.936 1.00 87.38 550 GLU A C 1
ATOM 4514 O O . GLU A 1 550 ? -25.172 -3.981 16.580 1.00 87.38 550 GLU A O 1
ATOM 4519 N N . ILE A 1 551 ? -23.585 -2.889 15.434 1.00 83.75 551 ILE A N 1
ATOM 4520 C CA . ILE A 1 551 ? -22.539 -3.893 15.685 1.00 83.75 551 ILE A CA 1
ATOM 4521 C C . ILE A 1 551 ? -22.187 -3.927 17.175 1.00 83.75 551 ILE A C 1
ATOM 4523 O O . ILE A 1 551 ? -22.056 -5.009 17.750 1.00 83.75 551 ILE A O 1
ATOM 4527 N N . LYS A 1 552 ? -22.055 -2.760 17.813 1.00 79.50 552 LYS A N 1
ATOM 4528 C CA . LYS A 1 552 ? -21.789 -2.650 19.251 1.00 79.50 552 LYS A CA 1
ATOM 4529 C C . LYS A 1 552 ? -22.916 -3.266 20.078 1.00 79.50 552 LYS A C 1
ATOM 4531 O O . LYS A 1 552 ? -22.623 -3.995 21.019 1.00 79.50 552 LYS A O 1
ATOM 4536 N N . ASP A 1 553 ? -24.170 -3.028 19.716 1.00 75.62 553 ASP A N 1
ATOM 4537 C CA . ASP A 1 553 ? -25.332 -3.581 20.411 1.00 75.62 553 ASP A CA 1
ATOM 4538 C C . ASP A 1 553 ? -25.406 -5.102 20.238 1.00 75.62 553 ASP A C 1
ATOM 4540 O O . ASP A 1 553 ? -25.606 -5.819 21.216 1.00 75.62 553 ASP A O 1
ATOM 4544 N N . LYS A 1 554 ? -25.123 -5.629 19.037 1.00 73.75 554 LYS A N 1
ATOM 4545 C CA . LYS A 1 554 ? -24.987 -7.080 18.809 1.00 73.75 554 LYS A CA 1
ATOM 4546 C C . LYS A 1 554 ? -23.859 -7.697 19.637 1.00 73.75 554 LYS A C 1
ATOM 4548 O O . LYS A 1 554 ? -24.049 -8.760 20.223 1.00 73.75 554 LYS A O 1
ATOM 4553 N N . LEU A 1 555 ? -22.700 -7.041 19.708 1.00 67.50 555 LEU A N 1
ATOM 4554 C CA . LEU A 1 555 ? -21.571 -7.503 20.519 1.00 67.50 555 LEU A CA 1
ATOM 4555 C C . LEU A 1 555 ? -21.911 -7.470 22.011 1.00 67.50 555 LEU A C 1
ATOM 4557 O O . LEU A 1 555 ? -21.696 -8.467 22.696 1.00 67.50 555 LEU A O 1
ATOM 4561 N N . ASN A 1 556 ? -22.499 -6.378 22.500 1.00 58.84 556 ASN A N 1
ATOM 4562 C CA . ASN A 1 556 ? -22.964 -6.264 23.879 1.00 58.84 556 ASN A CA 1
ATOM 4563 C C . ASN A 1 556 ? -23.989 -7.349 24.206 1.00 58.84 556 ASN A C 1
ATOM 4565 O O . ASN A 1 556 ? -23.843 -8.008 25.226 1.00 58.84 556 ASN A O 1
ATOM 4569 N N . ASN A 1 557 ? -24.955 -7.606 23.322 1.00 53.12 557 ASN A N 1
ATOM 4570 C CA . ASN A 1 557 ? -25.922 -8.685 23.496 1.00 53.12 557 ASN A CA 1
ATOM 4571 C C . ASN A 1 557 ? -25.231 -10.057 23.527 1.00 53.12 557 ASN A C 1
ATOM 4573 O O . ASN A 1 557 ? -25.509 -10.834 24.428 1.00 53.12 557 ASN A O 1
ATOM 4577 N N . SER A 1 558 ? -24.255 -10.332 22.653 1.00 51.69 558 SER A N 1
ATOM 4578 C CA . SER A 1 558 ? -23.499 -11.600 22.675 1.00 51.69 558 SER A CA 1
ATOM 4579 C C . SER A 1 558 ? -22.634 -11.795 23.936 1.00 51.69 558 SER A C 1
ATOM 4581 O O . SER A 1 558 ? -22.452 -12.918 24.402 1.00 51.69 558 SER A O 1
ATOM 4583 N N . VAL A 1 559 ? -22.121 -10.705 24.523 1.00 47.06 559 VAL A N 1
ATOM 4584 C CA . VAL A 1 559 ? -21.379 -10.714 25.800 1.00 47.06 559 VAL A CA 1
ATOM 4585 C C . VAL A 1 559 ? -22.342 -10.812 26.990 1.00 47.06 559 VAL A C 1
ATOM 4587 O O . VAL A 1 559 ? -22.039 -11.447 28.000 1.00 47.06 559 VAL A O 1
ATOM 4590 N N . LEU A 1 560 ? -23.537 -10.230 26.880 1.00 41.28 560 LEU A N 1
ATOM 4591 C CA . LEU A 1 560 ? -24.615 -10.418 27.849 1.00 41.28 560 LEU A CA 1
ATOM 4592 C C . LEU A 1 560 ? -25.124 -11.867 27.826 1.00 41.28 560 LEU A C 1
ATOM 4594 O O . LEU A 1 560 ? -25.413 -12.411 28.889 1.00 41.28 560 LEU A O 1
ATOM 4598 N N . GLU A 1 561 ? -25.135 -12.519 26.660 1.00 41.09 561 GLU A N 1
ATOM 4599 C CA . GLU A 1 561 ? -25.502 -13.928 26.496 1.00 41.09 561 GLU A CA 1
ATOM 4600 C C . GLU A 1 561 ? -24.489 -14.912 27.091 1.00 41.09 561 GLU A C 1
ATOM 4602 O O . GLU A 1 561 ? -24.885 -16.014 27.471 1.00 41.09 561 GLU A O 1
ATOM 4607 N N . SER A 1 562 ? -23.207 -14.544 27.219 1.00 45.62 562 SER A N 1
ATOM 4608 C CA . SER A 1 562 ? -22.187 -15.441 27.782 1.00 45.62 562 SER A CA 1
ATOM 4609 C C . SER A 1 562 ? -22.193 -15.515 29.315 1.00 45.62 562 SER A C 1
ATOM 4611 O O . SER A 1 562 ? -21.424 -16.283 29.885 1.00 45.62 562 SER A O 1
ATOM 4613 N N . THR A 1 563 ? -23.048 -14.745 29.995 1.00 53.38 563 THR A N 1
ATOM 4614 C CA . THR A 1 563 ? -23.275 -14.832 31.450 1.00 53.38 563 THR A CA 1
ATOM 4615 C C . THR A 1 563 ? -24.759 -14.620 31.751 1.00 53.38 563 THR A C 1
ATOM 4617 O O . THR A 1 563 ? -25.203 -13.484 31.935 1.00 53.38 563 THR A O 1
ATOM 4620 N N . MET A 1 564 ? -25.522 -15.718 31.754 1.00 69.19 564 MET A N 1
ATOM 4621 C CA . MET A 1 564 ? -26.958 -15.725 32.053 1.00 69.19 564 MET A CA 1
ATOM 4622 C C . MET A 1 564 ? -27.221 -15.270 33.495 1.00 69.19 564 MET A C 1
ATOM 4624 O O . MET A 1 564 ? -26.614 -15.793 34.425 1.00 69.19 564 MET A O 1
ATOM 4628 N N . VAL A 1 565 ? -28.142 -14.322 33.669 1.00 84.00 565 VAL A N 1
ATOM 4629 C CA . VAL A 1 565 ? -28.749 -13.988 34.966 1.00 84.00 565 VAL A CA 1
ATOM 4630 C C . VAL A 1 565 ? -30.174 -14.525 34.925 1.00 84.00 565 VAL A C 1
ATOM 4632 O O . VAL A 1 565 ? -30.912 -14.193 33.999 1.00 84.00 565 VAL A O 1
ATOM 4635 N N . LEU A 1 566 ? -30.540 -15.366 35.890 1.00 90.50 566 LEU A N 1
ATOM 4636 C CA . LEU A 1 566 ? -31.862 -15.992 35.965 1.00 90.50 566 LEU A CA 1
ATOM 4637 C C . LEU A 1 566 ? -32.850 -15.082 36.697 1.00 90.50 566 LEU A C 1
ATOM 4639 O O . LEU A 1 566 ? -32.450 -14.265 37.528 1.00 90.50 566 LEU A O 1
ATOM 4643 N N . THR A 1 567 ? -34.143 -15.240 36.427 1.00 91.81 567 THR A N 1
ATOM 4644 C CA . THR A 1 567 ? -35.213 -14.507 37.122 1.00 91.81 567 THR A CA 1
ATOM 4645 C C . THR A 1 567 ? -35.411 -15.068 38.528 1.00 91.81 567 THR A C 1
ATOM 4647 O O . THR A 1 567 ? -35.520 -16.281 38.686 1.00 91.81 567 THR A O 1
ATOM 4650 N N . ILE A 1 568 ? -35.451 -14.213 39.559 1.00 94.69 568 ILE A N 1
ATOM 4651 C CA . ILE A 1 568 ? -35.703 -14.653 40.941 1.00 94.69 568 ILE A CA 1
ATOM 4652 C C . ILE A 1 568 ? -37.197 -14.744 41.234 1.00 94.69 568 ILE A C 1
ATOM 4654 O O . ILE A 1 568 ? -37.941 -13.797 40.963 1.00 94.69 568 ILE A O 1
ATOM 4658 N N . SER A 1 569 ? -37.613 -15.870 41.814 1.00 94.69 569 SER A N 1
ATOM 4659 C CA . SER A 1 569 ? -38.982 -16.052 42.281 1.00 94.69 569 SER A CA 1
ATOM 4660 C C . SER A 1 569 ? -39.298 -15.188 43.494 1.00 94.69 569 SER A C 1
ATOM 4662 O O . SER A 1 569 ? -38.413 -14.799 44.269 1.00 94.69 569 SER A O 1
ATOM 4664 N N . THR A 1 570 ? -40.590 -14.928 43.694 1.00 92.81 570 THR A N 1
ATOM 4665 C CA . THR A 1 570 ? -41.064 -14.183 44.871 1.00 92.81 570 THR A CA 1
ATOM 4666 C C . THR A 1 570 ? -40.626 -14.860 46.175 1.00 92.81 570 THR A C 1
ATOM 4668 O O . THR A 1 570 ? -40.185 -14.195 47.110 1.00 92.81 570 THR A O 1
ATOM 4671 N N . LEU A 1 571 ? -40.689 -16.195 46.227 1.00 94.25 571 LEU A N 1
ATOM 4672 C CA . LEU A 1 571 ? -40.337 -16.989 47.404 1.00 94.25 571 LEU A CA 1
ATOM 4673 C C . LEU A 1 571 ? -38.849 -16.855 47.748 1.00 94.25 571 LEU A C 1
ATOM 4675 O O . LEU A 1 571 ? -38.511 -16.503 48.883 1.00 94.25 571 LEU A O 1
ATOM 4679 N N . ALA A 1 572 ? -37.968 -17.068 46.766 1.00 95.69 572 ALA A N 1
ATOM 4680 C CA . ALA A 1 572 ? -36.524 -16.937 46.945 1.00 95.69 572 ALA A CA 1
ATOM 4681 C C . ALA A 1 572 ? -36.132 -15.513 47.373 1.00 95.69 572 ALA A C 1
ATOM 4683 O O . ALA A 1 572 ? -35.336 -15.332 48.300 1.00 95.69 572 ALA A O 1
ATOM 4684 N N . TYR A 1 573 ? -36.737 -14.496 46.750 1.00 95.19 573 TYR A N 1
ATOM 4685 C CA . TYR A 1 573 ? -36.523 -13.099 47.119 1.00 95.19 573 TYR A CA 1
ATOM 4686 C C . TYR A 1 573 ? -36.937 -12.832 48.571 1.00 95.19 573 TYR A C 1
ATOM 4688 O O . TYR A 1 573 ? -36.139 -12.329 49.363 1.00 95.19 573 TYR A O 1
ATOM 4696 N N . CYS A 1 574 ? -38.162 -13.206 48.952 1.00 93.88 574 CYS A N 1
ATOM 4697 C CA . CYS A 1 574 ? -38.676 -12.982 50.300 1.00 93.88 574 CYS A CA 1
ATOM 4698 C C . CYS A 1 574 ? -37.835 -13.691 51.366 1.00 93.88 574 CYS A C 1
ATOM 4700 O O . CYS A 1 574 ? -37.548 -13.082 52.393 1.00 93.88 574 CYS A O 1
ATOM 4702 N N . LYS A 1 575 ? -37.381 -14.930 51.135 1.00 95.50 575 LYS A N 1
ATOM 4703 C CA . LYS A 1 575 ? -36.479 -15.622 52.070 1.00 95.50 575 LYS A CA 1
ATOM 4704 C C . LYS A 1 575 ? -35.167 -14.878 52.276 1.00 95.50 575 LYS A C 1
ATOM 4706 O O . LYS A 1 575 ? -34.773 -14.656 53.418 1.00 95.50 575 LYS A O 1
ATOM 4711 N N . ALA A 1 576 ? -34.507 -14.469 51.193 1.00 95.12 576 ALA A N 1
ATOM 4712 C CA . ALA A 1 576 ? -33.248 -13.738 51.288 1.00 95.12 576 ALA A CA 1
ATOM 4713 C C . ALA A 1 576 ? -33.421 -12.418 52.063 1.00 95.12 576 ALA A C 1
ATOM 4715 O O . ALA A 1 576 ? -32.615 -12.103 52.935 1.00 95.12 576 ALA A O 1
ATOM 4716 N N . VAL A 1 577 ? -34.516 -11.692 51.811 1.00 93.75 577 VAL A N 1
ATOM 4717 C CA . VAL A 1 577 ? -34.860 -10.456 52.532 1.00 93.75 577 VAL A CA 1
ATOM 4718 C C . VAL A 1 577 ? -35.146 -10.719 54.013 1.00 93.75 577 VAL A C 1
ATOM 4720 O O . VAL A 1 577 ? -34.595 -10.034 54.873 1.00 93.75 577 VAL A O 1
ATOM 4723 N N . LEU A 1 578 ? -35.978 -11.711 54.338 1.00 94.25 578 LEU A N 1
ATOM 4724 C CA . LEU A 1 578 ? -36.306 -12.061 55.724 1.00 94.25 578 LEU A CA 1
ATOM 4725 C C . LEU A 1 578 ? -35.071 -12.531 56.502 1.00 94.25 578 LEU A C 1
ATOM 4727 O O . LEU A 1 578 ? -34.965 -12.253 57.695 1.00 94.25 578 LEU A O 1
ATOM 4731 N N . HIS A 1 579 ? -34.115 -13.175 55.826 1.00 95.31 579 HIS A N 1
ATOM 4732 C CA . HIS A 1 579 ? -32.829 -13.538 56.413 1.00 95.31 579 HIS A CA 1
ATOM 4733 C C . HIS A 1 579 ? -32.047 -12.293 56.863 1.00 95.31 579 HIS A C 1
ATOM 4735 O O . HIS A 1 579 ? -31.597 -12.236 58.007 1.00 95.31 579 HIS A O 1
ATOM 4741 N N . CYS A 1 580 ? -31.966 -11.262 56.012 1.00 92.50 580 CYS A N 1
ATOM 4742 C CA . CYS A 1 580 ? -31.353 -9.978 56.370 1.00 92.50 580 CYS A CA 1
ATOM 4743 C C . CYS A 1 580 ? -32.081 -9.284 57.527 1.00 92.50 580 CYS A C 1
ATOM 4745 O O . CYS A 1 580 ? -31.444 -8.729 58.419 1.00 92.50 580 CYS A O 1
ATOM 4747 N N . VAL A 1 581 ? -33.418 -9.302 57.514 1.00 91.12 581 VAL A N 1
ATOM 4748 C CA . VAL A 1 581 ? -34.243 -8.641 58.540 1.00 91.12 581 VAL A CA 1
ATOM 4749 C C . VAL A 1 581 ? -34.090 -9.312 59.905 1.00 91.12 581 VAL A C 1
ATOM 4751 O O . VAL A 1 581 ? -34.084 -8.611 60.916 1.00 91.12 581 VAL A O 1
ATOM 4754 N N . LYS A 1 582 ? -33.917 -10.641 59.950 1.00 93.06 582 LYS A N 1
ATOM 4755 C CA . LYS A 1 582 ? -33.657 -11.375 61.197 1.00 93.06 582 LYS A CA 1
ATOM 4756 C C . LYS A 1 582 ? -32.285 -11.033 61.792 1.00 93.06 582 LYS A C 1
ATOM 4758 O O . LYS A 1 582 ? -32.170 -10.896 63.010 1.00 93.06 582 LYS A O 1
ATOM 4763 N N . TYR A 1 583 ? -31.264 -10.863 60.949 1.00 92.88 583 TYR A N 1
ATOM 4764 C CA . TYR A 1 583 ? -29.875 -10.648 61.373 1.00 92.88 583 TYR A CA 1
ATOM 4765 C C . TYR A 1 583 ? -29.262 -9.353 60.804 1.00 92.88 583 TYR A C 1
ATOM 4767 O O . TYR A 1 583 ? -28.256 -9.397 60.099 1.00 92.88 583 TYR A O 1
ATOM 4775 N N . PRO A 1 584 ? -29.794 -8.165 61.147 1.00 88.25 584 PRO A N 1
ATOM 4776 C CA . PRO A 1 584 ? -29.348 -6.899 60.554 1.00 88.25 584 PRO A CA 1
ATOM 4777 C C . PRO A 1 584 ? -27.949 -6.454 61.014 1.00 88.25 584 PRO A C 1
ATOM 4779 O O . PRO A 1 584 ? -27.386 -5.516 60.459 1.00 88.25 584 PRO A O 1
ATOM 4782 N N . HIS A 1 585 ? -27.402 -7.081 62.060 1.00 86.75 585 HIS A N 1
ATOM 4783 C CA . HIS A 1 585 ? -26.114 -6.739 62.669 1.00 86.75 585 HIS A CA 1
ATOM 4784 C C . HIS A 1 585 ? -24.948 -7.603 62.158 1.00 86.75 585 HIS A C 1
ATOM 4786 O O . HIS A 1 585 ? -23.804 -7.359 62.553 1.00 86.75 585 HIS A O 1
ATOM 4792 N N . CYS A 1 586 ? -25.222 -8.578 61.283 1.00 89.88 586 CYS A N 1
ATOM 4793 C CA . CYS A 1 586 ? -24.257 -9.561 60.797 1.00 89.88 586 CYS A CA 1
ATOM 4794 C C . CYS A 1 586 ? -24.259 -9.667 59.263 1.00 89.88 586 CYS A C 1
ATOM 4796 O O . CYS A 1 586 ? -25.267 -9.365 58.623 1.00 89.88 586 CYS A O 1
ATOM 4798 N N . PRO A 1 587 ? -23.146 -10.113 58.651 1.00 90.56 587 PRO A N 1
ATOM 4799 C CA . PRO A 1 587 ? -23.124 -10.453 57.237 1.00 90.56 587 PRO A CA 1
ATOM 4800 C C . PRO A 1 587 ? -23.838 -11.791 57.006 1.00 90.56 587 PRO A C 1
ATOM 4802 O O . PRO A 1 587 ? -23.370 -12.840 57.443 1.00 90.56 587 PRO A O 1
ATOM 4805 N N . ILE A 1 588 ? -24.947 -11.767 56.277 1.00 92.81 588 ILE A N 1
ATOM 4806 C CA . ILE A 1 588 ? -25.726 -12.973 55.981 1.00 92.81 588 ILE A CA 1
ATOM 4807 C C . ILE A 1 588 ? -25.341 -13.558 54.622 1.00 92.81 588 ILE A C 1
ATOM 4809 O O . ILE A 1 588 ? -25.070 -12.821 53.669 1.00 92.81 588 ILE A O 1
ATOM 4813 N N . LYS A 1 589 ? -25.329 -14.888 54.516 1.00 94.06 589 LYS A N 1
ATOM 4814 C CA . LYS A 1 589 ? -25.002 -15.608 53.274 1.00 94.06 589 LYS A CA 1
ATOM 4815 C C . LYS A 1 589 ? -25.953 -16.783 53.068 1.00 94.06 589 LYS A C 1
ATOM 4817 O O . LYS A 1 589 ? -26.391 -17.412 54.034 1.00 94.06 589 LYS A O 1
ATOM 4822 N N . GLY A 1 590 ? -26.247 -17.107 51.814 1.00 95.06 590 GLY A N 1
ATOM 4823 C CA . GLY A 1 590 ? -27.018 -18.299 51.473 1.00 95.06 590 GLY A CA 1
ATOM 4824 C C . GLY A 1 590 ? -26.892 -18.717 50.013 1.00 95.06 590 GLY A C 1
ATOM 4825 O O . GLY A 1 590 ? -26.324 -17.999 49.193 1.00 95.06 590 GLY A O 1
ATOM 4826 N N . PHE A 1 591 ? -27.403 -19.901 49.687 1.00 96.81 591 PHE A N 1
ATOM 4827 C CA . PHE A 1 591 ? -27.347 -20.457 48.334 1.00 96.81 591 PHE A CA 1
ATOM 4828 C C . PHE A 1 591 ? -28.647 -20.225 47.572 1.00 96.81 591 PHE A C 1
ATOM 4830 O O . PHE A 1 591 ? -29.728 -20.191 48.154 1.00 96.81 591 PHE A O 1
ATOM 4837 N N . LEU A 1 592 ? -28.527 -20.084 46.257 1.00 97.00 592 LEU A N 1
ATOM 4838 C CA . LEU A 1 592 ? -29.641 -19.914 45.331 1.00 97.00 592 LEU A CA 1
ATOM 4839 C C . LEU A 1 592 ? -29.819 -21.194 44.522 1.00 97.00 592 LEU A C 1
ATOM 4841 O O . LEU A 1 592 ? -28.842 -21.736 43.999 1.00 97.00 592 LEU A O 1
ATOM 4845 N N . ILE A 1 593 ? -31.060 -21.649 44.398 1.00 96.25 593 ILE A N 1
ATOM 4846 C CA . ILE A 1 593 ? -31.425 -22.861 43.666 1.00 96.25 593 ILE A CA 1
ATOM 4847 C C . ILE A 1 593 ? -32.323 -22.480 42.496 1.00 96.25 593 ILE A C 1
ATOM 4849 O O . ILE A 1 593 ? -33.281 -21.730 42.678 1.00 96.25 593 ILE A O 1
ATOM 4853 N N . SER A 1 594 ? -32.028 -23.016 41.314 1.00 94.81 594 SER A N 1
ATOM 4854 C CA . SER A 1 594 ? -32.857 -22.894 40.118 1.00 94.81 594 SER A CA 1
ATOM 4855 C C . SER A 1 594 ? -33.461 -24.225 39.682 1.00 94.81 594 SER A C 1
ATOM 4857 O O . SER A 1 594 ? -32.916 -25.294 39.954 1.00 94.81 594 SER A O 1
ATOM 4859 N N . ASP A 1 595 ? -34.582 -24.146 38.969 1.00 91.81 595 ASP A N 1
ATOM 4860 C CA . ASP A 1 595 ? -35.270 -25.287 38.347 1.00 91.81 595 ASP A CA 1
ATOM 4861 C C . ASP A 1 595 ? -34.480 -25.937 37.194 1.00 91.81 595 ASP A C 1
ATOM 4863 O O . ASP A 1 595 ? -34.780 -27.048 36.766 1.00 91.81 595 ASP A O 1
ATOM 4867 N N . GLY A 1 596 ? -33.447 -25.260 36.697 1.00 86.31 596 GLY A N 1
ATOM 4868 C CA . GLY A 1 596 ? -32.557 -25.769 35.669 1.00 86.31 596 GLY A CA 1
ATOM 4869 C C . GLY A 1 596 ? -31.384 -24.835 35.395 1.00 86.31 596 GLY A C 1
ATOM 4870 O O . GLY A 1 596 ? -31.166 -23.834 36.079 1.00 86.31 596 GLY A O 1
ATOM 4871 N N . SER A 1 597 ? -30.604 -25.177 34.371 1.00 76.56 597 SER A N 1
ATOM 4872 C CA . SER A 1 597 ? -29.441 -24.402 33.919 1.00 76.56 597 SER A CA 1
ATOM 4873 C C . SER A 1 597 ? -29.710 -23.583 32.651 1.00 76.56 597 SER A C 1
ATOM 4875 O O . SER A 1 597 ? -28.761 -23.115 32.016 1.00 76.56 597 SER A O 1
ATOM 4877 N N . SER A 1 598 ? -30.971 -23.501 32.219 1.00 76.44 598 SER A N 1
ATOM 4878 C CA . SER A 1 598 ? -31.367 -22.897 30.944 1.00 76.44 598 SER A CA 1
ATOM 4879 C C . SER A 1 598 ? -31.593 -21.384 31.064 1.00 76.44 598 SER A C 1
ATOM 4881 O O . SER A 1 598 ? -31.659 -20.845 32.163 1.00 76.44 598 SER A O 1
ATOM 4883 N N . LYS A 1 599 ? -31.720 -20.693 29.925 1.00 68.69 599 LYS A N 1
ATOM 4884 C CA . LYS A 1 599 ? -31.986 -19.240 29.853 1.00 68.69 599 LYS A CA 1
ATOM 4885 C C . LYS A 1 599 ? -33.345 -18.865 30.460 1.00 68.69 599 LYS A C 1
ATOM 4887 O O . LYS A 1 599 ? -33.473 -17.777 31.007 1.00 68.69 599 LYS A O 1
ATOM 4892 N N . ASP A 1 600 ? -34.309 -19.780 30.372 1.00 75.06 600 ASP A N 1
ATOM 4893 C CA . ASP A 1 600 ? -35.686 -19.600 30.844 1.00 75.06 600 ASP A CA 1
ATOM 4894 C C . ASP A 1 600 ? -35.888 -20.113 32.280 1.00 75.06 600 ASP A C 1
ATOM 4896 O O . ASP A 1 600 ? -36.986 -20.021 32.822 1.00 75.06 600 ASP A O 1
ATOM 4900 N N . SER A 1 601 ? -34.829 -20.650 32.897 1.00 87.12 601 SER A N 1
ATOM 4901 C CA . SER A 1 601 ? -34.863 -21.148 34.269 1.00 87.12 601 SER A CA 1
ATOM 4902 C C . SER A 1 601 ? -35.040 -20.013 35.277 1.00 87.12 601 SER A C 1
ATOM 4904 O O . SER A 1 601 ? -34.540 -18.898 35.096 1.00 87.12 601 SER A O 1
ATOM 4906 N N . THR A 1 602 ? -35.717 -20.307 36.380 1.00 91.25 602 THR A N 1
ATOM 4907 C CA . THR A 1 602 ? -35.953 -19.355 37.468 1.00 91.25 602 THR A CA 1
ATOM 4908 C C . THR A 1 602 ? -35.264 -19.816 38.744 1.00 91.25 602 THR A C 1
ATOM 4910 O O . THR A 1 602 ? -35.091 -21.009 38.997 1.00 91.25 602 THR A O 1
ATOM 4913 N N . ILE A 1 603 ? -34.826 -18.860 39.567 1.00 95.75 603 ILE A N 1
ATOM 4914 C CA . ILE A 1 603 ? -34.376 -19.148 40.930 1.00 95.75 603 ILE A CA 1
ATOM 4915 C C . ILE A 1 603 ? -35.625 -19.404 41.766 1.00 95.75 603 ILE A C 1
ATOM 4917 O O . ILE A 1 603 ? -36.310 -18.472 42.197 1.00 95.75 603 ILE A O 1
ATOM 4921 N N . ILE A 1 604 ? -35.904 -20.679 41.992 1.00 94.06 604 ILE A N 1
ATOM 4922 C CA . ILE A 1 604 ? -37.080 -21.166 42.707 1.00 94.06 604 ILE A CA 1
ATOM 4923 C C . ILE A 1 604 ? -36.963 -20.998 44.221 1.00 94.06 604 ILE A C 1
ATOM 4925 O O . ILE A 1 604 ? -37.971 -20.783 44.886 1.00 94.06 604 ILE A O 1
ATOM 4929 N N . ASP A 1 605 ? -35.751 -21.072 44.779 1.00 95.12 605 ASP A N 1
ATOM 4930 C CA . ASP A 1 605 ? -35.568 -21.014 46.227 1.00 95.12 605 ASP A CA 1
ATOM 4931 C C . ASP A 1 605 ? -34.223 -20.394 46.639 1.00 95.12 605 ASP A C 1
ATOM 4933 O O . ASP A 1 605 ? -33.239 -20.405 45.893 1.00 95.12 605 ASP A O 1
ATOM 4937 N N . ALA A 1 606 ? -34.187 -19.857 47.857 1.00 96.19 606 ALA A N 1
ATOM 4938 C CA . ALA A 1 606 ? -33.004 -19.330 48.520 1.00 96.19 606 ALA A CA 1
ATOM 4939 C C . ALA A 1 606 ? -32.842 -20.021 49.880 1.00 96.19 606 ALA A C 1
ATOM 4941 O O . ALA A 1 606 ? -33.706 -19.895 50.747 1.00 96.19 606 ALA A O 1
ATOM 4942 N N . ILE A 1 607 ? -31.736 -20.743 50.076 1.00 96.38 607 ILE A N 1
ATOM 4943 C CA . ILE A 1 607 ? -31.442 -21.460 51.322 1.00 96.38 607 ILE A CA 1
ATOM 4944 C C . ILE A 1 607 ? -30.495 -20.616 52.190 1.00 96.38 607 ILE A C 1
ATOM 4946 O O . ILE A 1 607 ? -29.335 -20.426 51.803 1.00 96.38 607 ILE A O 1
ATOM 4950 N N . PRO A 1 608 ? -30.948 -20.127 53.359 1.00 96.00 608 PRO A N 1
ATOM 4951 C CA . PRO A 1 608 ? -30.111 -19.388 54.303 1.00 96.00 608 PRO A CA 1
ATOM 4952 C C . PRO A 1 608 ? -29.049 -20.286 54.947 1.00 96.00 608 PRO A C 1
ATOM 4954 O O . PRO A 1 608 ? -29.368 -21.382 55.405 1.00 96.00 608 PRO A O 1
ATOM 4957 N N . ILE A 1 609 ? -27.789 -19.835 55.001 1.00 94.88 609 ILE A N 1
ATOM 4958 C CA . ILE A 1 609 ? -26.667 -20.639 55.517 1.00 94.88 609 ILE A CA 1
ATOM 4959 C C . ILE A 1 609 ? -26.068 -20.073 56.798 1.00 94.88 609 ILE A C 1
ATOM 4961 O O . ILE A 1 609 ? -26.009 -20.800 57.785 1.00 94.88 609 ILE A O 1
ATOM 4965 N N . SER A 1 610 ? -25.611 -18.820 56.782 1.00 92.50 610 SER A N 1
ATOM 4966 C CA . SER A 1 610 ? -24.878 -18.240 57.912 1.00 92.50 610 SER A CA 1
ATOM 4967 C C . SER A 1 610 ? -25.417 -16.879 58.326 1.00 92.50 610 SER A C 1
ATOM 4969 O O . SER A 1 610 ? -25.739 -16.052 57.460 1.00 92.50 610 SER A O 1
ATOM 4971 N N . HIS A 1 611 ? -25.363 -16.630 59.630 1.00 90.81 611 HIS A N 1
ATOM 4972 C CA . HIS A 1 611 ? -25.630 -15.360 60.290 1.00 90.81 611 HIS A CA 1
ATOM 4973 C C . HIS A 1 611 ? -24.492 -14.900 61.216 1.00 90.81 611 HIS A C 1
ATOM 4975 O O . HIS A 1 611 ? -24.639 -13.863 61.863 1.00 90.81 611 HIS A O 1
ATOM 4981 N N . ASP A 1 612 ? -23.366 -15.616 61.284 1.00 82.69 612 ASP A N 1
ATOM 4982 C CA . ASP A 1 612 ? -22.200 -15.207 62.075 1.00 82.69 612 ASP A CA 1
ATOM 4983 C C . ASP A 1 612 ? -21.145 -14.408 61.269 1.00 82.69 612 ASP A C 1
ATOM 4985 O O . ASP A 1 612 ? -20.994 -14.537 60.049 1.00 82.69 612 ASP A O 1
ATOM 4989 N N . ILE A 1 613 ? -20.388 -13.549 61.962 1.00 75.25 613 ILE A N 1
ATOM 4990 C CA . ILE A 1 613 ? -19.334 -12.699 61.376 1.00 75.25 613 ILE A CA 1
ATOM 4991 C C . ILE A 1 613 ? -18.130 -13.542 60.901 1.00 75.25 613 ILE A C 1
ATOM 4993 O O . ILE A 1 613 ? -17.721 -13.394 59.741 1.00 75.25 613 ILE A O 1
ATOM 4997 N N . PRO A 1 614 ? -17.524 -14.422 61.730 1.00 69.69 614 PRO A N 1
ATOM 4998 C CA . PRO A 1 614 ? -16.521 -15.367 61.258 1.00 69.69 614 PRO A CA 1
ATOM 4999 C C . PRO A 1 614 ? -17.154 -16.408 60.333 1.00 69.69 614 PRO A C 1
ATOM 5001 O O . PRO A 1 614 ? -17.851 -17.327 60.741 1.00 69.69 614 PRO A O 1
ATOM 5004 N N . THR A 1 615 ? -16.852 -16.300 59.044 1.00 69.62 615 THR A N 1
ATOM 5005 C CA . THR A 1 615 ? -17.320 -17.268 58.052 1.00 69.62 615 THR A CA 1
ATOM 5006 C C . THR A 1 615 ? -16.418 -18.513 58.067 1.00 69.62 615 THR A C 1
ATOM 5008 O O . THR A 1 615 ? -15.351 -18.520 57.449 1.00 69.62 615 THR A O 1
ATOM 5011 N N . PHE A 1 616 ? -16.815 -19.572 58.784 1.00 78.62 616 PHE A N 1
ATOM 5012 C CA . PHE A 1 616 ? -16.078 -20.843 58.813 1.00 78.62 616 PHE A CA 1
ATOM 5013 C C . PHE A 1 616 ? -16.338 -21.674 57.550 1.00 78.62 616 PHE A C 1
ATOM 5015 O O . PHE A 1 616 ? -17.477 -22.015 57.236 1.00 78.62 616 PHE A O 1
ATOM 5022 N N . ALA A 1 617 ? -15.276 -22.076 56.843 1.00 83.38 617 ALA A N 1
ATOM 5023 C CA . ALA A 1 617 ? -15.392 -22.838 55.594 1.00 83.38 617 ALA A CA 1
ATOM 5024 C C . ALA A 1 617 ? -16.186 -24.154 55.742 1.00 83.38 617 ALA A C 1
ATOM 5026 O O . ALA A 1 617 ? -16.949 -24.506 54.844 1.00 83.38 617 ALA A O 1
ATOM 5027 N N . GLY A 1 618 ? -16.068 -24.840 56.887 1.00 86.44 618 GLY A N 1
ATOM 5028 C CA . GLY A 1 618 ? -16.740 -26.123 57.132 1.00 86.44 618 GLY A CA 1
ATOM 5029 C C . GLY A 1 618 ? -18.272 -26.054 57.095 1.00 86.44 618 GLY A C 1
ATOM 5030 O O . GLY A 1 618 ? -18.916 -27.027 56.702 1.00 86.44 618 GLY A O 1
ATOM 5031 N N . ILE A 1 619 ? -18.860 -24.899 57.430 1.00 90.38 619 ILE A N 1
ATOM 5032 C CA . ILE A 1 619 ? -20.311 -24.657 57.355 1.00 90.38 619 ILE A CA 1
ATOM 5033 C C . ILE A 1 619 ? -20.766 -24.662 55.890 1.00 90.38 619 ILE A C 1
ATOM 5035 O O . ILE A 1 619 ? -21.756 -25.308 55.546 1.00 90.38 619 ILE A O 1
ATOM 5039 N N . PHE A 1 620 ? -20.006 -24.014 55.003 1.00 91.12 620 PHE A N 1
ATOM 5040 C CA . PHE A 1 620 ? -20.294 -23.978 53.565 1.00 91.12 620 PHE A CA 1
ATOM 5041 C C . PHE A 1 620 ? -20.056 -25.325 52.897 1.00 91.12 620 PHE A C 1
ATOM 5043 O O . PHE A 1 620 ? -20.852 -25.731 52.063 1.00 91.12 620 PHE A O 1
ATOM 5050 N N . GLU A 1 621 ? -18.999 -26.043 53.270 1.00 90.75 621 GLU A N 1
ATOM 5051 C CA . GLU A 1 621 ? -18.721 -27.373 52.714 1.00 90.75 621 GLU A CA 1
ATOM 5052 C C . GLU A 1 621 ? -19.819 -28.379 53.092 1.00 90.75 621 GLU A C 1
ATOM 5054 O O . GLU A 1 621 ? -20.334 -29.089 52.228 1.00 90.75 621 GLU A O 1
ATOM 5059 N N . SER A 1 622 ? -20.240 -28.386 54.360 1.00 90.94 622 SER A N 1
ATOM 5060 C CA . SER A 1 622 ? -21.287 -29.292 54.851 1.00 90.94 622 SER A CA 1
ATOM 5061 C C . SER A 1 622 ? -22.667 -28.953 54.281 1.00 90.94 622 SER A C 1
ATOM 5063 O O . SER A 1 622 ? -23.398 -29.847 53.852 1.00 90.94 622 SER A O 1
ATOM 5065 N N . SER A 1 623 ? -23.022 -27.665 54.235 1.00 92.81 623 SER A N 1
ATOM 5066 C CA . SER A 1 623 ? -24.294 -27.228 53.646 1.00 92.81 623 SER A CA 1
ATOM 5067 C C . SER A 1 623 ? -24.343 -27.461 52.140 1.00 92.81 623 SER A C 1
ATOM 5069 O O . SER A 1 623 ? -25.369 -27.909 51.637 1.00 92.81 623 SER A O 1
ATOM 5071 N N . LEU A 1 624 ? -23.241 -27.235 51.416 1.00 92.75 624 LEU A N 1
ATOM 5072 C CA . LEU A 1 624 ? -23.179 -27.493 49.981 1.00 92.75 624 LEU A CA 1
ATOM 5073 C C . LEU A 1 624 ? -23.383 -28.982 49.679 1.00 92.75 624 LEU A C 1
ATOM 5075 O O . LEU A 1 624 ? -24.146 -29.300 48.776 1.00 92.75 624 LEU A O 1
ATOM 5079 N N . LEU A 1 625 ? -22.796 -29.895 50.461 1.00 92.06 625 LEU A N 1
ATOM 5080 C CA . LEU A 1 625 ? -23.041 -31.339 50.320 1.00 92.06 625 LEU A CA 1
ATOM 5081 C C . LEU A 1 625 ? -24.528 -31.699 50.486 1.00 92.06 625 LEU A C 1
ATOM 5083 O O . LEU A 1 625 ? -25.067 -32.476 49.695 1.00 92.06 625 LEU A O 1
ATOM 5087 N N . PHE A 1 626 ? -25.198 -31.122 51.489 1.00 92.62 626 PHE A N 1
ATOM 5088 C CA . PHE A 1 626 ? -26.633 -31.321 51.708 1.00 92.62 626 PHE A CA 1
ATOM 5089 C C . PHE A 1 626 ? -27.469 -30.775 50.541 1.00 92.62 626 PHE A C 1
ATOM 5091 O O . PHE A 1 626 ? -28.337 -31.470 50.011 1.00 92.62 626 PHE A O 1
ATOM 5098 N N . ILE A 1 627 ? -27.183 -29.547 50.107 1.00 93.94 627 ILE A N 1
ATOM 5099 C CA . ILE A 1 627 ? -27.937 -28.864 49.052 1.00 93.94 627 ILE A CA 1
ATOM 5100 C C . ILE A 1 627 ? -27.716 -29.530 47.703 1.00 93.94 627 ILE A C 1
ATOM 5102 O O . ILE A 1 627 ? -28.666 -29.712 46.955 1.00 93.94 627 ILE A O 1
ATOM 5106 N N . GLU A 1 628 ? -26.495 -29.955 47.390 1.00 92.56 628 GLU A N 1
ATOM 5107 C CA . GLU A 1 628 ? -26.227 -30.706 46.167 1.00 92.56 628 GLU A CA 1
ATOM 5108 C C . GLU A 1 628 ? -27.026 -32.004 46.118 1.00 92.56 628 GLU A C 1
ATOM 5110 O O . GLU A 1 628 ? -27.556 -32.356 45.063 1.00 92.56 628 GLU A O 1
ATOM 5115 N N . ARG A 1 629 ? -27.146 -32.711 47.248 1.00 92.88 629 ARG A N 1
ATOM 5116 C CA . ARG A 1 629 ? -27.985 -33.905 47.321 1.00 92.88 629 ARG A CA 1
ATOM 5117 C C . ARG A 1 629 ? -29.455 -33.563 47.074 1.00 92.88 629 ARG A C 1
ATOM 5119 O O . ARG A 1 629 ? -30.081 -34.209 46.240 1.00 92.88 629 ARG A O 1
ATOM 5126 N N . TYR A 1 630 ? -29.963 -32.527 47.737 1.00 93.31 630 TYR A N 1
ATOM 5127 C CA . TYR A 1 630 ? -31.331 -32.039 47.556 1.00 93.31 630 TYR A CA 1
ATOM 5128 C C . TYR A 1 630 ? -31.621 -31.617 46.106 1.00 93.31 630 TYR A C 1
ATOM 5130 O O . TYR A 1 630 ? -32.667 -31.961 45.556 1.00 93.31 630 TYR A O 1
ATOM 5138 N N . CYS A 1 631 ? -30.682 -30.922 45.464 1.00 93.50 631 CYS A N 1
ATOM 5139 C CA . CYS A 1 631 ? -30.786 -30.511 44.071 1.00 93.50 631 CYS A CA 1
ATOM 5140 C C . CYS A 1 631 ? -30.824 -31.719 43.130 1.00 93.50 631 CYS A C 1
ATOM 5142 O O . CYS A 1 631 ? -31.712 -31.805 42.287 1.00 93.50 631 CYS A O 1
ATOM 5144 N N . ASN A 1 632 ? -29.926 -32.691 43.316 1.00 91.38 632 ASN A N 1
ATOM 5145 C CA . ASN A 1 632 ? -29.900 -33.908 42.502 1.00 91.38 632 ASN A CA 1
ATOM 5146 C C . ASN A 1 632 ? -31.191 -34.731 42.626 1.00 91.38 632 ASN A C 1
ATOM 5148 O O . ASN A 1 632 ? -31.660 -35.269 41.627 1.00 91.38 632 ASN A O 1
ATOM 5152 N N . ASP A 1 633 ? -31.764 -34.824 43.830 1.00 92.31 633 ASP A N 1
ATOM 5153 C CA . ASP A 1 633 ? -32.982 -35.606 44.078 1.00 92.31 633 ASP A CA 1
ATOM 5154 C C . ASP A 1 633 ? -34.238 -34.966 43.446 1.00 92.31 633 ASP A C 1
ATOM 5156 O O . ASP A 1 633 ? -35.177 -35.683 43.107 1.00 92.31 633 ASP A O 1
ATOM 5160 N N . ASN A 1 634 ? -34.249 -33.642 43.239 1.00 92.25 634 ASN A N 1
ATOM 5161 C CA . ASN A 1 634 ? -35.392 -32.903 42.681 1.00 92.25 634 ASN A CA 1
ATOM 5162 C C . ASN A 1 634 ? -35.167 -32.362 41.255 1.00 92.25 634 ASN A C 1
ATOM 5164 O O . ASN A 1 634 ? -36.060 -31.736 40.692 1.00 92.25 634 ASN A O 1
ATOM 5168 N N . GLY A 1 635 ? -33.991 -32.587 40.659 1.00 89.75 635 GLY A N 1
ATOM 5169 C CA . GLY A 1 635 ? -33.646 -32.059 39.334 1.00 89.75 635 GLY A CA 1
ATOM 5170 C C . GLY A 1 635 ? -33.314 -30.562 39.312 1.00 89.75 635 GLY A C 1
ATOM 5171 O O . GLY A 1 635 ? -33.389 -29.938 38.259 1.00 89.75 635 GLY A O 1
ATOM 5172 N N . TYR A 1 636 ? -32.941 -29.987 40.453 1.00 94.25 636 TYR A N 1
ATOM 5173 C CA . TYR A 1 636 ? -32.568 -28.580 40.573 1.00 94.25 636 TYR A CA 1
ATOM 5174 C C . TYR A 1 636 ? -31.065 -28.354 40.397 1.00 94.25 636 TYR A C 1
ATOM 5176 O O . TYR A 1 636 ? -30.255 -29.281 40.437 1.00 94.25 636 TYR A O 1
ATOM 5184 N N . VAL A 1 637 ? -30.677 -27.091 40.226 1.00 92.88 637 VAL A N 1
ATOM 5185 C CA . VAL A 1 637 ? -29.290 -26.666 40.015 1.00 92.88 637 VAL A CA 1
ATOM 5186 C C . VAL A 1 637 ? -28.933 -25.547 40.990 1.00 92.88 637 VAL A C 1
ATOM 5188 O O . VAL A 1 637 ? -29.761 -24.708 41.329 1.00 92.88 637 VAL A O 1
ATOM 5191 N N . ILE A 1 638 ? -27.683 -25.513 41.453 1.00 94.69 638 ILE A N 1
ATOM 5192 C CA . ILE A 1 638 ? -27.191 -24.406 42.279 1.00 94.69 638 ILE A CA 1
ATOM 5193 C C . ILE A 1 638 ? -26.888 -23.216 41.362 1.00 94.69 638 ILE A C 1
ATOM 5195 O O . ILE A 1 638 ? -25.912 -23.225 40.612 1.00 94.69 638 ILE A O 1
ATOM 5199 N N . ALA A 1 639 ? -27.736 -22.191 41.427 1.00 93.06 639 ALA A N 1
ATOM 5200 C CA . ALA A 1 639 ? -27.656 -20.993 40.595 1.00 93.06 639 ALA A CA 1
ATOM 5201 C C . ALA A 1 639 ? -26.607 -19.989 41.090 1.00 93.06 639 ALA A C 1
ATOM 5203 O O . ALA A 1 639 ? -26.149 -19.138 40.328 1.00 93.06 639 ALA A O 1
ATOM 5204 N N . GLY A 1 640 ? -26.221 -20.054 42.365 1.00 94.62 640 GLY A N 1
ATOM 5205 C CA . GLY A 1 640 ? -25.282 -19.089 42.917 1.00 94.62 640 GLY A CA 1
ATOM 5206 C C . GLY A 1 640 ? -25.363 -18.910 44.422 1.00 94.62 640 GLY A C 1
ATOM 5207 O O . GLY A 1 640 ? -25.877 -19.760 45.150 1.00 94.62 640 GLY A O 1
ATOM 5208 N N . VAL A 1 641 ? -24.841 -17.774 44.875 1.00 95.50 641 VAL A N 1
ATOM 5209 C CA . VAL A 1 641 ? -24.801 -17.376 46.287 1.00 95.50 641 VAL A CA 1
ATOM 5210 C C . VAL A 1 641 ? -25.413 -15.992 46.420 1.00 95.50 641 VAL A C 1
ATOM 5212 O O . VAL A 1 641 ? -25.057 -15.087 45.665 1.00 95.50 641 VAL A O 1
ATOM 5215 N N . TYR A 1 642 ? -26.292 -15.807 47.401 1.00 96.25 642 TYR A N 1
ATOM 5216 C CA . TYR A 1 642 ? -26.714 -14.481 47.827 1.00 96.25 642 TYR A CA 1
ATOM 5217 C C . TYR A 1 642 ? -26.003 -14.068 49.113 1.00 96.25 642 TYR A C 1
ATOM 5219 O O . TYR A 1 642 ? -25.695 -14.905 49.966 1.00 96.25 642 TYR A O 1
ATOM 5227 N N . PHE A 1 643 ? -25.747 -12.773 49.267 1.00 94.75 643 PHE A N 1
ATOM 5228 C CA . PHE A 1 643 ? -25.167 -12.235 50.492 1.00 94.75 643 PHE A CA 1
ATOM 5229 C C . PHE A 1 643 ? -25.589 -10.789 50.747 1.00 94.75 643 PHE A C 1
ATOM 5231 O O . PHE A 1 643 ? -25.923 -10.048 49.820 1.00 94.75 643 PHE A O 1
ATOM 5238 N N . ALA A 1 644 ? -25.521 -10.381 52.010 1.00 93.12 644 ALA A N 1
ATOM 5239 C CA . ALA A 1 644 ? -25.647 -8.988 52.415 1.00 93.12 644 ALA A CA 1
ATOM 5240 C C . ALA A 1 644 ? -24.482 -8.613 53.335 1.00 93.12 644 ALA A C 1
ATOM 5242 O O . ALA A 1 644 ? -24.070 -9.403 54.188 1.00 93.12 644 ALA A O 1
ATOM 5243 N N . ASN A 1 645 ? -23.935 -7.412 53.151 1.00 91.75 645 ASN A N 1
ATOM 5244 C CA . ASN A 1 645 ? -22.830 -6.927 53.975 1.00 91.75 645 ASN A CA 1
ATOM 5245 C C . ASN A 1 645 ? -23.313 -6.543 55.374 1.00 91.75 645 ASN A C 1
ATOM 5247 O O . ASN A 1 645 ? -24.487 -6.278 55.589 1.00 91.75 645 ASN A O 1
ATOM 5251 N N . GLN A 1 646 ? -22.393 -6.458 56.330 1.00 87.25 646 GLN A N 1
ATOM 5252 C CA . GLN A 1 646 ? -22.723 -6.013 57.685 1.00 87.25 646 GLN A CA 1
ATOM 5253 C C . GLN A 1 646 ? -23.002 -4.501 57.750 1.00 87.25 646 GLN A C 1
ATOM 5255 O O . GLN A 1 646 ? -23.889 -4.044 58.465 1.00 87.25 646 GLN A O 1
ATOM 5260 N N . MET A 1 647 ? -22.230 -3.703 57.007 1.00 87.06 647 MET A N 1
ATOM 5261 C CA . MET A 1 647 ? -22.260 -2.242 57.092 1.00 87.06 647 MET A CA 1
ATOM 5262 C C . MET A 1 647 ? -23.102 -1.640 55.965 1.00 87.06 647 MET A C 1
ATOM 5264 O O . MET A 1 647 ? -22.902 -1.970 54.800 1.00 87.06 647 MET A O 1
ATOM 5268 N N . LEU A 1 648 ? -23.974 -0.677 56.287 1.00 82.31 648 LEU A N 1
ATOM 5269 C CA . LEU A 1 648 ? -24.832 0.017 55.305 1.00 82.31 648 LEU A CA 1
ATOM 5270 C C . LEU A 1 648 ? -24.045 0.709 54.180 1.00 82.31 648 LEU A C 1
ATOM 5272 O O . LEU A 1 648 ? -24.499 0.770 53.040 1.00 82.31 648 LEU A O 1
ATOM 5276 N N . ASN A 1 649 ? -22.862 1.231 54.504 1.00 83.44 649 ASN A N 1
ATOM 5277 C CA . ASN A 1 649 ? -22.022 1.962 53.555 1.00 83.44 649 ASN A CA 1
ATOM 5278 C C . ASN A 1 649 ? -21.129 1.039 52.714 1.00 83.44 649 ASN A C 1
ATOM 5280 O O . ASN A 1 649 ? -20.477 1.511 51.782 1.00 83.44 649 ASN A O 1
ATOM 5284 N N . ASP A 1 650 ? -21.056 -0.252 53.048 1.00 85.38 650 ASP A N 1
ATOM 5285 C CA . ASP A 1 650 ? -20.189 -1.185 52.345 1.00 85.38 650 ASP A CA 1
ATOM 5286 C C . ASP A 1 650 ? -20.925 -1.834 51.172 1.00 85.38 650 ASP A C 1
ATOM 5288 O O . ASP A 1 650 ? -21.737 -2.744 51.333 1.00 85.38 650 ASP A O 1
ATOM 5292 N N . LYS A 1 651 ? -20.620 -1.352 49.966 1.00 83.94 651 LYS A N 1
ATOM 5293 C CA . LYS A 1 651 ? -21.126 -1.904 48.701 1.00 83.94 651 LYS A CA 1
ATOM 5294 C C . LYS A 1 651 ? -20.105 -2.793 47.992 1.00 83.94 651 LYS A C 1
ATOM 5296 O O . LYS A 1 651 ? -20.298 -3.128 46.828 1.00 83.94 651 LYS A O 1
ATOM 5301 N N . LYS A 1 652 ? -18.997 -3.154 48.646 1.00 89.12 652 LYS A N 1
ATOM 5302 C CA . LYS A 1 652 ? -17.992 -4.038 48.044 1.00 89.12 652 LYS A CA 1
ATOM 5303 C C . LYS A 1 652 ? -18.480 -5.486 48.050 1.00 89.12 652 LYS A C 1
ATOM 5305 O O . LYS A 1 652 ? -19.268 -5.883 48.907 1.00 89.12 652 LYS A O 1
ATOM 5310 N N . LEU A 1 653 ? -17.986 -6.270 47.094 1.00 90.00 653 LEU A N 1
ATOM 5311 C CA . LEU A 1 653 ? -18.163 -7.719 47.095 1.00 90.00 653 LEU A CA 1
ATOM 5312 C C . LEU A 1 653 ? -17.346 -8.344 48.229 1.00 90.00 653 LEU A C 1
ATOM 5314 O O . LEU A 1 653 ? -16.159 -8.038 48.366 1.00 90.00 653 LEU A O 1
ATOM 5318 N N . ASP A 1 654 ? -17.965 -9.238 49.001 1.00 88.19 654 ASP A N 1
ATOM 5319 C CA . ASP A 1 654 ? -17.276 -10.000 50.043 1.00 88.19 654 ASP A CA 1
ATOM 5320 C C . ASP A 1 654 ? -16.256 -10.965 49.392 1.00 88.19 654 ASP A C 1
ATOM 5322 O O . ASP A 1 654 ? -16.646 -11.844 48.611 1.00 88.19 654 ASP A O 1
ATOM 5326 N N . PRO A 1 655 ? -14.948 -10.856 49.707 1.00 89.00 655 PRO A N 1
ATOM 5327 C CA . PRO A 1 655 ? -13.925 -11.769 49.197 1.00 89.00 655 PRO A CA 1
ATOM 5328 C C . PRO A 1 655 ? -14.203 -13.249 49.491 1.00 89.00 655 PRO A C 1
ATOM 5330 O O . PRO A 1 655 ? -13.770 -14.119 48.733 1.00 89.00 655 PRO A O 1
ATOM 5333 N N . CYS A 1 656 ? -14.906 -13.555 50.585 1.00 87.06 656 CYS A N 1
ATOM 5334 C CA . CYS A 1 656 ? -15.312 -14.914 50.924 1.00 87.06 656 CYS A CA 1
ATOM 5335 C C . CYS A 1 656 ? -16.334 -15.457 49.916 1.00 87.06 656 CYS A C 1
ATOM 5337 O O . CYS A 1 656 ? -16.173 -16.568 49.409 1.00 87.06 656 CYS A O 1
ATOM 5339 N N . VAL A 1 657 ? -17.336 -14.645 49.568 1.00 90.94 657 VAL A N 1
ATOM 5340 C CA . VAL A 1 657 ? -18.385 -15.001 48.601 1.00 90.94 657 VAL A CA 1
ATOM 5341 C C . VAL A 1 657 ? -17.799 -15.182 47.203 1.00 90.94 657 VAL A C 1
ATOM 5343 O O . VAL A 1 657 ? -18.153 -16.141 46.522 1.00 90.94 657 VAL A O 1
ATOM 5346 N N . ILE A 1 658 ? -16.843 -14.334 46.807 1.00 91.62 658 ILE A N 1
ATOM 5347 C CA . ILE A 1 658 ? -16.113 -14.492 45.539 1.00 91.62 658 ILE A CA 1
ATOM 5348 C C . ILE A 1 658 ? -15.453 -15.875 45.469 1.00 91.62 658 ILE A C 1
ATOM 5350 O O . ILE A 1 658 ? -15.715 -16.631 44.537 1.00 91.62 658 ILE A O 1
ATOM 5354 N N . LYS A 1 659 ? -14.660 -16.244 46.485 1.00 89.75 659 LYS A N 1
ATOM 5355 C CA . LYS A 1 659 ? -13.985 -17.553 46.529 1.00 89.75 659 LYS A CA 1
ATOM 5356 C C . LYS A 1 659 ? -14.966 -18.724 46.554 1.00 89.75 659 LYS A C 1
ATOM 5358 O O . LYS A 1 659 ? -14.676 -19.783 45.999 1.00 89.75 659 LYS A O 1
ATOM 5363 N N . LEU A 1 660 ? -16.102 -18.561 47.230 1.00 90.12 660 LEU A N 1
ATOM 5364 C CA . LEU A 1 660 ? -17.139 -19.584 47.306 1.00 90.12 660 LEU A CA 1
ATOM 5365 C C . LEU A 1 660 ? -17.768 -19.829 45.929 1.00 90.12 660 LEU A C 1
ATOM 5367 O O . LEU A 1 660 ? -17.847 -20.976 45.494 1.00 90.12 660 LEU A O 1
ATOM 5371 N N . VAL A 1 661 ? -18.153 -18.767 45.215 1.00 92.19 661 VAL A N 1
ATOM 5372 C CA . VAL A 1 661 ? -18.734 -18.900 43.872 1.00 92.19 661 VAL A CA 1
ATOM 5373 C C . VAL A 1 661 ? -17.708 -19.394 42.860 1.00 92.19 661 VAL A C 1
ATOM 5375 O O . VAL A 1 661 ? -18.053 -20.245 42.051 1.00 92.19 661 VAL A O 1
ATOM 5378 N N . GLU A 1 662 ? -16.443 -18.973 42.938 1.00 89.94 662 GLU A N 1
ATOM 5379 C CA . GLU A 1 662 ? -15.370 -19.524 42.093 1.00 89.94 662 GLU A CA 1
ATOM 5380 C C . GLU A 1 662 ? -15.239 -21.050 42.244 1.00 89.94 662 GLU A C 1
ATOM 5382 O O . GLU A 1 662 ? -15.068 -21.758 41.252 1.00 89.94 662 GLU A O 1
ATOM 5387 N N . LYS A 1 663 ? -15.378 -21.583 43.467 1.00 89.06 663 LYS A N 1
ATOM 5388 C CA . LYS A 1 663 ? -15.397 -23.037 43.702 1.00 89.06 663 LYS A CA 1
ATOM 5389 C C . LYS A 1 663 ? -16.647 -23.705 43.123 1.00 89.06 663 LYS A C 1
ATOM 5391 O O . LYS A 1 663 ? -16.543 -24.779 42.538 1.00 89.06 663 LYS A O 1
ATOM 5396 N N . ILE A 1 664 ? -17.815 -23.079 43.259 1.00 90.50 664 ILE A N 1
ATOM 5397 C CA . ILE A 1 664 ? -19.089 -23.599 42.729 1.00 90.50 664 ILE A CA 1
ATOM 5398 C C . ILE A 1 664 ? -19.086 -23.590 41.197 1.00 90.50 664 ILE A C 1
ATOM 5400 O O . ILE A 1 664 ? -19.557 -24.546 40.581 1.00 90.50 664 ILE A O 1
ATOM 5404 N N . GLN A 1 665 ? -18.478 -22.573 40.579 1.00 89.44 665 GLN A N 1
ATOM 5405 C CA . GLN A 1 665 ? -18.353 -22.424 39.128 1.00 89.44 665 GLN A CA 1
ATOM 5406 C C . GLN A 1 665 ? -17.587 -23.564 38.449 1.00 89.44 665 GLN A C 1
ATOM 5408 O O . GLN A 1 665 ? -17.754 -23.772 37.248 1.00 89.44 665 GLN A O 1
ATOM 5413 N N . ILE A 1 666 ? -16.795 -24.340 39.198 1.00 85.88 666 ILE A N 1
ATOM 5414 C CA . ILE A 1 666 ? -16.140 -25.552 38.688 1.00 85.88 666 ILE A CA 1
ATOM 5415 C C . ILE A 1 666 ? -17.184 -26.582 38.232 1.00 85.88 666 ILE A C 1
ATOM 5417 O O . ILE A 1 666 ? -16.999 -27.229 37.203 1.00 85.88 666 ILE A O 1
ATOM 5421 N N . LYS A 1 667 ? -18.284 -26.726 38.982 1.00 85.12 667 LYS A N 1
ATOM 5422 C CA . LYS A 1 667 ? -19.364 -27.684 38.698 1.00 85.12 667 LYS A CA 1
ATOM 5423 C C . LYS A 1 667 ? -20.563 -27.029 38.015 1.00 85.12 667 LYS A C 1
ATOM 5425 O O . LYS A 1 667 ? -21.181 -27.636 37.147 1.00 85.12 667 LYS A O 1
ATOM 5430 N N . TYR A 1 668 ? -20.858 -25.782 38.371 1.00 89.00 668 TYR A N 1
ATOM 5431 C CA . TYR A 1 668 ? -21.983 -25.006 37.858 1.00 89.00 668 TYR A CA 1
ATOM 5432 C C . TYR A 1 668 ? -21.461 -23.731 37.180 1.00 89.00 668 TYR A C 1
ATOM 5434 O O . TYR A 1 668 ? -21.432 -22.669 37.799 1.00 89.00 668 TYR A O 1
ATOM 5442 N N . PRO A 1 669 ? -21.033 -23.789 35.906 1.00 83.75 669 PRO A N 1
ATOM 5443 C CA . PRO A 1 669 ? -20.302 -22.699 35.248 1.00 83.75 669 PRO A CA 1
ATOM 5444 C C . PRO A 1 669 ? -21.088 -21.387 35.112 1.00 83.75 669 PRO A C 1
ATOM 5446 O O . PRO A 1 669 ? -20.479 -20.340 34.903 1.00 83.75 669 PRO A O 1
ATOM 5449 N N . ASN A 1 670 ? -22.416 -21.442 35.241 1.00 87.12 670 ASN A N 1
ATOM 5450 C CA . ASN A 1 670 ? -23.303 -20.280 35.190 1.00 87.12 670 ASN A CA 1
ATOM 5451 C C . ASN A 1 670 ? -23.594 -19.686 36.579 1.00 87.12 670 ASN A C 1
ATOM 5453 O O . ASN A 1 670 ? -24.379 -18.749 36.669 1.00 87.12 670 ASN A O 1
ATOM 5457 N N . ALA A 1 671 ? -22.992 -20.211 37.653 1.00 91.06 671 ALA A N 1
ATOM 5458 C CA . ALA A 1 671 ? -23.237 -19.721 39.001 1.00 91.06 671 ALA A CA 1
ATOM 5459 C C . ALA A 1 671 ? -22.743 -18.277 39.182 1.00 91.06 671 ALA A C 1
ATOM 5461 O O . ALA A 1 671 ? -21.640 -17.929 38.746 1.00 91.06 671 ALA A O 1
ATOM 5462 N N . TYR A 1 672 ? -23.539 -17.440 39.844 1.00 93.25 672 TYR A N 1
ATOM 5463 C CA . TYR A 1 672 ? -23.233 -16.020 40.038 1.00 93.25 672 TYR A CA 1
ATOM 5464 C C . TYR A 1 672 ? -23.592 -15.527 41.447 1.00 93.25 672 TYR A C 1
ATOM 5466 O O . TYR A 1 672 ? -24.070 -16.287 42.290 1.00 93.25 672 TYR A O 1
ATOM 5474 N N . ILE A 1 673 ? -23.289 -14.262 41.738 1.00 95.31 673 ILE A N 1
ATOM 5475 C CA . ILE A 1 673 ? -23.497 -13.672 43.064 1.00 95.31 673 ILE A CA 1
ATOM 5476 C C . ILE A 1 673 ? -24.709 -12.736 43.025 1.00 95.31 673 ILE A C 1
ATOM 5478 O O . ILE A 1 673 ? -24.804 -11.912 42.119 1.00 95.31 673 ILE A O 1
ATOM 5482 N N . ILE A 1 674 ? -25.594 -12.805 44.022 1.00 95.62 674 ILE A N 1
ATOM 5483 C CA . ILE A 1 674 ? -26.615 -11.778 44.277 1.00 95.62 674 ILE A CA 1
ATOM 5484 C C . ILE A 1 674 ? -26.257 -11.017 45.555 1.00 95.62 674 ILE A C 1
ATOM 5486 O O . ILE A 1 674 ? -26.217 -11.585 46.642 1.00 95.62 674 ILE A O 1
ATOM 5490 N N . GLN A 1 675 ? -26.026 -9.715 45.443 1.00 94.62 675 GLN A N 1
ATOM 5491 C CA . GLN A 1 675 ? -25.840 -8.837 46.593 1.00 94.62 675 GLN A CA 1
ATOM 5492 C C . GLN A 1 675 ? -27.163 -8.168 46.959 1.00 94.62 675 GLN A C 1
ATOM 5494 O O . GLN A 1 675 ? -27.830 -7.596 46.092 1.00 94.62 675 GLN A O 1
ATOM 5499 N N . LEU A 1 676 ? -27.522 -8.202 48.241 1.00 93.25 676 LEU A N 1
ATOM 5500 C CA . LEU A 1 676 ? -28.626 -7.412 48.777 1.00 93.25 676 LEU A CA 1
ATOM 5501 C C . LEU A 1 676 ? -28.105 -6.063 49.295 1.00 93.25 676 LEU A C 1
ATOM 5503 O O . LEU A 1 676 ? -27.188 -6.006 50.113 1.00 93.25 676 LEU A O 1
ATOM 5507 N N . ASP A 1 677 ? -28.684 -4.968 48.804 1.00 89.06 677 ASP A N 1
ATOM 5508 C CA . ASP A 1 677 ? -28.384 -3.607 49.245 1.00 89.06 677 ASP A CA 1
ATOM 5509 C C . ASP A 1 677 ? -29.189 -3.273 50.502 1.00 89.06 677 ASP A C 1
ATOM 5511 O O . ASP A 1 677 ? -30.403 -3.043 50.454 1.00 89.06 677 ASP A O 1
ATOM 5515 N N . ASN A 1 678 ? -28.481 -3.185 51.626 1.00 84.56 678 ASN A N 1
ATOM 5516 C CA . ASN A 1 678 ? -29.090 -2.930 52.923 1.00 84.56 678 ASN A CA 1
ATOM 5517 C C . ASN A 1 678 ? -29.792 -1.575 53.029 1.00 84.56 678 ASN A C 1
ATOM 5519 O O . ASN A 1 678 ? -30.684 -1.403 53.856 1.00 84.56 678 ASN A O 1
ATOM 5523 N N . THR A 1 679 ? -29.416 -0.608 52.189 1.00 82.38 679 THR A N 1
ATOM 5524 C CA . THR A 1 679 ? -30.020 0.731 52.199 1.00 82.38 679 THR A CA 1
ATOM 5525 C C . THR A 1 679 ? -31.451 0.746 51.659 1.00 82.38 679 THR A C 1
ATOM 5527 O O . THR A 1 679 ? -32.173 1.718 51.867 1.00 82.38 679 THR A O 1
ATOM 5530 N N . LYS A 1 680 ? -31.877 -0.331 50.986 1.00 82.38 680 LYS A N 1
ATOM 5531 C CA . LYS A 1 680 ? -33.196 -0.453 50.351 1.00 82.38 680 LYS A CA 1
ATOM 5532 C C . LYS A 1 680 ? -34.199 -1.278 51.161 1.00 82.38 680 LYS A C 1
ATOM 5534 O O . LYS A 1 680 ? -35.318 -1.497 50.691 1.00 82.38 680 LYS A O 1
ATOM 5539 N N . PHE A 1 681 ? -33.828 -1.737 52.357 1.00 76.00 681 PHE A N 1
ATOM 5540 C CA . PHE A 1 681 ? -34.761 -2.397 53.267 1.00 76.00 681 PHE A CA 1
ATOM 5541 C C . PHE A 1 681 ? -35.640 -1.353 53.962 1.00 76.00 681 PHE A C 1
ATOM 5543 O O . PHE A 1 681 ? -35.239 -0.729 54.942 1.00 76.00 681 PHE A O 1
ATOM 5550 N N . SER A 1 682 ? -36.856 -1.164 53.458 1.00 72.38 682 SER A N 1
ATOM 5551 C CA . SER A 1 682 ? -37.898 -0.379 54.120 1.00 72.38 682 SER A CA 1
ATOM 5552 C C . SER A 1 682 ? -39.246 -1.091 54.012 1.00 72.38 682 SER A C 1
ATOM 5554 O O . SER A 1 682 ? -39.469 -1.888 53.101 1.00 72.38 682 SER A O 1
ATOM 5556 N N . LEU A 1 683 ? -40.152 -0.807 54.954 1.00 69.81 683 LEU A N 1
ATOM 5557 C CA . LEU A 1 683 ? -41.521 -1.348 54.959 1.00 69.81 683 LEU A CA 1
ATOM 5558 C C . LEU A 1 683 ? -42.299 -0.967 53.686 1.00 69.81 683 LEU A C 1
ATOM 5560 O O . LEU A 1 683 ? -43.135 -1.736 53.224 1.00 69.81 683 LEU A O 1
ATOM 5564 N N . GLU A 1 684 ? -41.972 0.179 53.090 1.00 67.38 684 GLU A N 1
ATOM 5565 C CA . GLU A 1 684 ? -42.586 0.724 51.873 1.00 67.38 684 GLU A CA 1
ATOM 5566 C C . GLU A 1 684 ? -41.557 0.844 50.737 1.00 67.38 684 GLU A C 1
ATOM 5568 O O . GLU A 1 684 ? -41.484 1.857 50.039 1.00 67.38 684 GLU A O 1
ATOM 5573 N N . SER A 1 685 ? -40.688 -0.158 50.579 1.00 66.44 685 SER A N 1
ATOM 5574 C CA . SER A 1 685 ? -39.656 -0.094 49.546 1.00 66.44 685 SER A CA 1
ATOM 5575 C C . SER A 1 685 ? -40.287 -0.158 48.158 1.00 66.44 685 SER A C 1
ATOM 5577 O O . SER A 1 685 ? -40.867 -1.167 47.763 1.00 66.44 685 SER A O 1
ATOM 5579 N N . SER A 1 686 ? -40.155 0.926 47.395 1.00 70.69 686 SER A N 1
ATOM 5580 C CA . SER A 1 686 ? -40.592 1.003 45.998 1.00 70.69 686 SER A CA 1
ATOM 5581 C C . SER A 1 686 ? -39.601 0.352 45.030 1.00 70.69 686 SER A C 1
ATOM 5583 O O . SER A 1 686 ? -39.874 0.252 43.835 1.00 70.69 686 SER A O 1
ATOM 5585 N N . THR A 1 687 ? -38.438 -0.086 45.524 1.00 83.69 687 THR A N 1
ATOM 5586 C CA . THR A 1 687 ? -37.340 -0.588 44.695 1.00 83.69 687 THR A CA 1
ATOM 5587 C C . THR A 1 687 ? -36.813 -1.920 45.204 1.00 83.69 687 THR A C 1
ATOM 5589 O O . THR A 1 687 ? -36.566 -2.082 46.396 1.00 83.69 687 THR A O 1
ATOM 5592 N N . LYS A 1 688 ? -36.536 -2.853 44.290 1.00 86.75 688 LYS A N 1
ATOM 5593 C CA . LYS A 1 688 ? -35.850 -4.108 44.623 1.00 86.75 688 LYS A CA 1
ATOM 5594 C C . LYS A 1 688 ? -34.466 -3.858 45.238 1.00 86.75 688 LYS A C 1
ATOM 5596 O O . LYS A 1 688 ? -33.725 -2.969 44.797 1.00 86.75 688 LYS A O 1
ATOM 5601 N N . CYS A 1 689 ? -34.102 -4.674 46.226 1.00 88.56 689 CYS A N 1
ATOM 5602 C CA . CYS A 1 689 ? -32.820 -4.577 46.928 1.00 88.56 689 CYS A CA 1
ATOM 5603 C C . CYS A 1 689 ? -31.710 -5.467 46.346 1.00 88.56 689 CYS A C 1
ATOM 5605 O O . CYS A 1 689 ? -30.592 -5.419 46.838 1.00 88.56 689 CYS A O 1
ATOM 5607 N N . VAL A 1 690 ? -31.977 -6.243 45.294 1.00 92.31 690 VAL A N 1
ATOM 5608 C CA . VAL A 1 690 ? -31.037 -7.233 44.738 1.00 92.31 690 VAL A CA 1
ATOM 5609 C C . VAL A 1 690 ? -30.251 -6.707 43.532 1.00 92.31 690 VAL A C 1
ATOM 5611 O O . VAL A 1 690 ? -30.818 -6.070 42.643 1.00 92.31 690 VAL A O 1
ATOM 5614 N N . MET A 1 691 ? -28.956 -7.024 43.479 1.00 92.00 691 MET A N 1
ATOM 5615 C CA . MET A 1 691 ? -28.053 -6.775 42.348 1.00 92.00 691 MET A CA 1
ATOM 5616 C C . MET A 1 691 ? -27.267 -8.044 42.015 1.00 92.00 691 MET A C 1
ATOM 5618 O O . MET A 1 691 ? -26.758 -8.701 42.920 1.00 92.00 691 MET A O 1
ATOM 5622 N N . ALA A 1 692 ? -27.153 -8.387 40.732 1.00 92.75 692 ALA A N 1
ATOM 5623 C CA . ALA A 1 692 ? -26.398 -9.552 40.285 1.00 92.75 692 ALA A CA 1
ATOM 5624 C C . ALA A 1 692 ? -24.954 -9.163 39.956 1.00 92.75 692 ALA A C 1
ATOM 5626 O O . ALA A 1 692 ? -24.705 -8.099 39.396 1.00 92.75 692 ALA A O 1
ATOM 5627 N N . TYR A 1 693 ? -24.006 -10.046 40.242 1.00 92.38 693 TYR A N 1
ATOM 5628 C CA . TYR A 1 693 ? -22.615 -9.919 39.831 1.00 92.38 693 TYR A CA 1
ATOM 5629 C C . TYR A 1 693 ? -22.192 -11.181 39.095 1.00 92.38 693 TYR A C 1
ATOM 5631 O O . TYR A 1 693 ? -22.162 -12.271 39.670 1.00 92.38 693 TYR A O 1
ATOM 5639 N N . CYS A 1 694 ? -21.841 -11.024 37.822 1.00 88.75 694 CYS A N 1
ATOM 5640 C CA . CYS A 1 694 ? -21.380 -12.113 36.968 1.00 88.75 694 CYS A CA 1
ATOM 5641 C C . CYS A 1 694 ? -19.875 -12.001 36.733 1.00 88.75 694 CYS A C 1
ATOM 5643 O O . CYS A 1 694 ? -19.351 -10.908 36.499 1.00 88.75 694 CYS A O 1
ATOM 5645 N N . TYR A 1 695 ? -19.184 -13.138 36.754 1.00 85.81 695 TYR A N 1
ATOM 5646 C CA . TYR A 1 695 ? -17.759 -13.180 36.459 1.00 85.81 695 TYR A CA 1
ATOM 5647 C C . TYR A 1 695 ? -17.522 -13.145 34.949 1.00 85.81 695 TYR A C 1
ATOM 5649 O O . TYR A 1 695 ? -17.916 -14.064 34.228 1.00 85.81 695 TYR A O 1
ATOM 5657 N N . ASP A 1 696 ? -16.862 -12.093 34.466 1.00 77.12 696 ASP A N 1
ATOM 5658 C CA . ASP A 1 696 ? -16.421 -12.029 33.078 1.00 77.12 696 ASP A CA 1
ATOM 5659 C C . ASP A 1 696 ? -15.046 -12.697 32.934 1.00 77.12 696 ASP A C 1
ATOM 5661 O O . ASP A 1 696 ? -14.037 -12.200 33.448 1.00 77.12 696 ASP A O 1
ATOM 5665 N N . LYS A 1 697 ? -15.012 -13.823 32.210 1.00 72.50 697 LYS A N 1
ATOM 5666 C CA . LYS A 1 697 ? -13.794 -14.602 31.943 1.00 72.50 697 LYS A CA 1
ATOM 5667 C C . LYS A 1 697 ? -12.759 -13.814 31.137 1.00 72.50 697 LYS A C 1
ATOM 5669 O O . LYS A 1 697 ? -11.565 -14.055 31.312 1.00 72.50 697 LYS A O 1
ATOM 5674 N N . ASP A 1 698 ? -13.198 -12.871 30.303 1.00 67.81 698 ASP A N 1
ATOM 5675 C CA . ASP A 1 698 ? -12.315 -12.102 29.427 1.00 67.81 698 ASP A CA 1
ATOM 5676 C C . ASP A 1 698 ? -11.619 -10.973 30.199 1.00 67.81 698 ASP A C 1
ATOM 5678 O O . ASP A 1 698 ? -10.403 -10.803 30.100 1.00 67.81 698 ASP A O 1
ATOM 5682 N N . SER A 1 699 ? -12.363 -10.220 31.018 1.00 72.62 699 SER A N 1
ATOM 5683 C CA . SER A 1 699 ? -11.784 -9.138 31.827 1.00 72.62 699 SER A CA 1
ATOM 5684 C C . SER A 1 699 ? -11.246 -9.587 33.187 1.00 72.62 699 SER A C 1
ATOM 5686 O O . SER A 1 699 ? -10.593 -8.787 33.851 1.00 72.62 699 SER A O 1
ATOM 5688 N N . LYS A 1 700 ? -11.514 -10.829 33.619 1.00 75.69 700 LYS A N 1
ATOM 5689 C CA . LYS A 1 700 ? -11.217 -11.348 34.972 1.00 75.69 700 LYS A CA 1
ATOM 5690 C C . LYS A 1 700 ? -11.773 -10.460 36.094 1.00 75.69 700 LYS A C 1
ATOM 5692 O O . LYS A 1 700 ? -11.152 -10.305 37.144 1.00 75.69 700 LYS A O 1
ATOM 5697 N N . VAL A 1 701 ? -12.931 -9.843 35.858 1.00 82.38 701 VAL A N 1
ATOM 5698 C CA . VAL A 1 701 ? -13.567 -8.876 36.766 1.00 82.38 701 VAL A CA 1
ATOM 5699 C C . VAL A 1 701 ? -15.044 -9.226 36.908 1.00 82.38 701 VAL A C 1
ATOM 5701 O O . VAL A 1 701 ? -15.694 -9.611 35.935 1.00 82.38 701 VAL A O 1
ATOM 5704 N N . TRP A 1 702 ? -15.568 -9.080 38.124 1.00 85.88 702 TRP A N 1
ATOM 5705 C CA . TRP A 1 702 ? -16.994 -9.198 38.418 1.00 85.88 702 TRP A CA 1
ATOM 5706 C C . TRP A 1 702 ? -17.729 -7.943 37.946 1.00 85.88 702 TRP A C 1
ATOM 5708 O O . TRP A 1 702 ? -17.398 -6.838 38.374 1.00 85.88 702 TRP A O 1
ATOM 5718 N N . LYS A 1 703 ? -18.712 -8.117 37.061 1.00 86.50 703 LYS A N 1
ATOM 5719 C CA . LYS A 1 703 ? -19.538 -7.032 36.519 1.00 86.50 703 LYS A CA 1
ATOM 5720 C C . LYS A 1 703 ? -20.917 -7.062 37.153 1.00 86.50 703 LYS A C 1
ATOM 5722 O O . LYS A 1 703 ? -21.522 -8.131 37.239 1.00 86.50 703 LYS A O 1
ATOM 5727 N N . ASP A 1 704 ? -21.402 -5.899 37.560 1.00 86.75 704 ASP A N 1
ATOM 5728 C CA . ASP A 1 704 ? -22.759 -5.716 38.045 1.00 86.75 704 ASP A CA 1
ATOM 5729 C C . ASP A 1 704 ? -23.765 -5.789 36.889 1.00 86.75 704 ASP A C 1
ATOM 5731 O O . ASP A 1 704 ? -23.559 -5.259 35.796 1.00 86.75 704 ASP A O 1
ATOM 5735 N N . LYS A 1 705 ? -24.863 -6.493 37.136 1.00 85.00 705 LYS A N 1
ATOM 5736 C CA . LYS A 1 705 ? -26.024 -6.594 36.260 1.00 85.00 705 LYS A CA 1
ATOM 5737 C C . LYS A 1 705 ? -27.281 -6.427 37.099 1.00 85.00 705 LYS A C 1
ATOM 5739 O O . LYS A 1 705 ? -27.336 -6.782 38.278 1.00 85.00 705 LYS A O 1
ATOM 5744 N N . GLU A 1 706 ? -28.317 -5.888 36.476 1.00 86.31 706 GLU A N 1
ATOM 5745 C CA . GLU A 1 706 ? -29.618 -5.811 37.117 1.00 86.31 706 GLU A CA 1
ATOM 5746 C C . GLU A 1 706 ? -30.193 -7.223 37.302 1.00 86.31 706 GLU A C 1
ATOM 5748 O O . GLU A 1 706 ? -30.243 -8.005 36.356 1.00 86.31 706 GLU A O 1
ATOM 5753 N N . GLN A 1 707 ? -30.622 -7.551 38.523 1.00 91.44 707 GLN A N 1
ATOM 5754 C CA . GLN A 1 707 ? -31.226 -8.847 38.827 1.00 91.44 707 GLN A CA 1
ATOM 5755 C C . GLN A 1 707 ? -32.725 -8.824 38.456 1.00 91.44 707 GLN A C 1
ATOM 5757 O O . GLN A 1 707 ? -33.473 -8.020 39.032 1.00 91.44 707 GLN A O 1
ATOM 5762 N N . PRO A 1 708 ? -33.192 -9.659 37.509 1.00 89.81 708 PRO A N 1
ATOM 5763 C CA . PRO A 1 708 ? -34.608 -9.783 37.181 1.00 89.81 708 PRO A CA 1
ATOM 5764 C C . PRO A 1 708 ? -35.368 -10.511 38.296 1.00 89.81 708 PRO A C 1
ATOM 5766 O O . PRO A 1 708 ? -34.844 -11.435 38.917 1.00 89.81 708 PRO A O 1
ATOM 5769 N N . VAL A 1 709 ? -36.601 -10.070 38.542 1.00 89.69 709 VAL A N 1
ATOM 5770 C CA . VAL A 1 709 ? -37.557 -10.606 39.528 1.00 89.69 709 VAL A CA 1
ATOM 5771 C C . VAL A 1 709 ? -38.847 -10.905 38.768 1.00 89.69 709 VAL A C 1
ATOM 5773 O O . VAL A 1 709 ? -39.217 -10.083 37.932 1.00 89.69 709 VAL A O 1
ATOM 5776 N N . GLU A 1 710 ? -39.494 -12.045 39.030 1.00 84.50 710 GLU A N 1
ATOM 5777 C CA . GLU A 1 710 ? -40.683 -12.515 38.286 1.00 84.50 710 GLU A CA 1
ATOM 5778 C C . GLU A 1 710 ? -41.764 -11.435 38.150 1.00 84.50 710 GLU A C 1
ATOM 5780 O O . GLU A 1 710 ? -42.132 -11.052 37.042 1.00 84.50 710 GLU A O 1
ATOM 5785 N N . ASP A 1 711 ? -42.221 -10.901 39.282 1.00 86.62 711 ASP A N 1
ATOM 5786 C CA . ASP A 1 711 ? -43.101 -9.739 39.343 1.00 86.62 711 ASP A CA 1
ATOM 5787 C C . ASP A 1 711 ? -42.650 -8.840 40.490 1.00 86.62 711 ASP A C 1
ATOM 5789 O O . ASP A 1 711 ? -42.820 -9.143 41.671 1.00 86.62 711 ASP A O 1
ATOM 5793 N N . VAL A 1 712 ? -42.050 -7.709 40.126 1.00 86.25 712 VAL A N 1
ATOM 5794 C CA . VAL A 1 712 ? -41.480 -6.755 41.078 1.00 86.25 712 VAL A CA 1
ATOM 5795 C C . VAL A 1 712 ? -42.545 -6.219 42.040 1.00 86.25 712 VAL A C 1
ATOM 5797 O O . VAL A 1 712 ? -42.264 -6.079 43.228 1.00 86.25 712 VAL A O 1
ATOM 5800 N N . LEU A 1 713 ? -43.759 -5.923 41.564 1.00 86.50 713 LEU A N 1
ATOM 5801 C CA . LEU A 1 713 ? -44.785 -5.270 42.380 1.00 86.50 713 LEU A CA 1
ATOM 5802 C C . LEU A 1 713 ? -45.374 -6.234 43.411 1.00 86.50 713 LEU A C 1
ATOM 5804 O O . LEU A 1 713 ? -45.443 -5.890 44.595 1.00 86.50 713 LEU A O 1
ATOM 5808 N N . SER A 1 714 ? -45.763 -7.441 42.990 1.00 87.12 714 SER A N 1
ATOM 5809 C CA . SER A 1 714 ? -46.270 -8.452 43.926 1.00 87.12 714 SER A CA 1
ATOM 5810 C C . SER A 1 714 ? -45.180 -8.935 44.878 1.00 87.12 714 SER A C 1
ATOM 5812 O O . SER A 1 714 ? -45.429 -9.015 46.080 1.00 87.12 714 SER A O 1
ATOM 5814 N N . THR A 1 715 ? -43.951 -9.141 44.395 1.00 91.31 715 THR A N 1
ATOM 5815 C CA . THR A 1 715 ? -42.822 -9.562 45.238 1.00 91.31 715 THR A CA 1
ATOM 5816 C C . THR A 1 715 ? -42.545 -8.559 46.353 1.00 91.31 715 THR A C 1
ATOM 5818 O O . THR A 1 715 ? -42.408 -8.944 47.516 1.00 91.31 715 THR A O 1
ATOM 5821 N N . LEU A 1 716 ? -42.497 -7.260 46.031 1.00 89.69 716 LEU A N 1
ATOM 5822 C CA . LEU A 1 716 ? -42.288 -6.212 47.032 1.00 89.69 716 LEU A CA 1
ATOM 5823 C C . LEU A 1 716 ? -43.458 -6.137 48.019 1.00 89.69 716 LEU A C 1
ATOM 5825 O O . LEU A 1 716 ? -43.227 -6.046 49.222 1.00 89.69 716 LEU A O 1
ATOM 5829 N N . ARG A 1 717 ? -44.703 -6.262 47.542 1.00 89.00 717 ARG A N 1
ATOM 5830 C CA . ARG A 1 717 ? -45.897 -6.291 48.401 1.00 89.00 717 ARG A CA 1
ATOM 5831 C C . ARG A 1 717 ? -45.866 -7.462 49.389 1.00 89.00 717 ARG A C 1
ATOM 5833 O O . ARG A 1 717 ? -46.126 -7.259 50.576 1.00 89.00 717 ARG A O 1
ATOM 5840 N N . VAL A 1 718 ? -45.532 -8.666 48.921 1.00 90.94 718 VAL A N 1
ATOM 5841 C CA . VAL A 1 718 ? -45.424 -9.871 49.761 1.00 90.94 718 VAL A CA 1
ATOM 5842 C C . VAL A 1 718 ? -44.270 -9.734 50.751 1.00 90.94 718 VAL A C 1
ATOM 5844 O O . VAL A 1 718 ? -44.460 -10.011 51.933 1.00 90.94 718 VAL A O 1
ATOM 5847 N N . ALA A 1 719 ? -43.105 -9.241 50.320 1.00 91.00 719 ALA A N 1
ATOM 5848 C CA . ALA A 1 719 ? -41.963 -9.007 51.202 1.00 91.00 719 ALA A CA 1
ATOM 5849 C C . ALA A 1 719 ? -42.292 -7.996 52.314 1.00 91.00 719 ALA A C 1
ATOM 5851 O O . ALA A 1 719 ? -42.077 -8.289 53.490 1.00 91.00 719 ALA A O 1
ATOM 5852 N N . SER A 1 720 ? -42.885 -6.849 51.969 1.00 89.50 720 SER A N 1
ATOM 5853 C CA . SER A 1 720 ? -43.342 -5.849 52.941 1.00 89.50 720 SER A CA 1
ATOM 5854 C C . SER A 1 720 ? -44.345 -6.436 53.928 1.00 89.50 720 SER A C 1
ATOM 5856 O O . SER A 1 720 ? -44.227 -6.215 55.135 1.00 89.50 720 SER A O 1
ATOM 5858 N N . LYS A 1 721 ? -45.306 -7.237 53.445 1.00 89.38 721 LYS A N 1
ATOM 5859 C CA . LYS A 1 721 ? -46.292 -7.866 54.327 1.00 89.38 721 LYS A CA 1
ATOM 5860 C C . LYS A 1 721 ? -45.674 -8.930 55.234 1.00 89.38 721 LYS A C 1
ATOM 5862 O O . LYS A 1 721 ? -46.042 -9.020 56.403 1.00 89.38 721 LYS A O 1
ATOM 5867 N N . ALA A 1 722 ? -44.726 -9.710 54.726 1.00 91.25 722 ALA A N 1
ATOM 5868 C CA . ALA A 1 722 ? -44.013 -10.715 55.503 1.00 91.25 722 ALA A CA 1
ATOM 5869 C C . ALA A 1 722 ? -43.191 -10.079 56.637 1.00 91.25 722 ALA A C 1
ATOM 5871 O O . ALA A 1 722 ? -43.180 -10.605 57.752 1.00 91.25 722 ALA A O 1
ATOM 5872 N N . ILE A 1 723 ? -42.568 -8.924 56.381 1.00 89.81 723 ILE A N 1
ATOM 5873 C CA . ILE A 1 723 ? -41.859 -8.132 57.397 1.00 89.81 723 ILE A CA 1
ATOM 5874 C C . ILE A 1 723 ? -42.843 -7.577 58.439 1.00 89.81 723 ILE A C 1
ATOM 5876 O O . ILE A 1 723 ? -42.614 -7.731 59.637 1.00 89.81 723 ILE A O 1
ATOM 5880 N N . ASP A 1 724 ? -43.963 -6.993 58.003 1.00 88.81 724 ASP A N 1
ATOM 5881 C CA . ASP A 1 724 ? -45.015 -6.459 58.885 1.00 88.81 724 ASP A CA 1
ATOM 5882 C C . ASP A 1 724 ? -45.575 -7.533 59.843 1.00 88.81 724 ASP A C 1
ATOM 5884 O O . ASP A 1 724 ? -45.718 -7.317 61.047 1.00 88.81 724 ASP A O 1
ATOM 5888 N N . VAL A 1 725 ? -45.796 -8.751 59.334 1.00 91.31 725 VAL A N 1
ATOM 5889 C CA . VAL A 1 725 ? -46.295 -9.902 60.114 1.00 91.31 725 VAL A CA 1
ATOM 5890 C C . VAL A 1 725 ? -45.180 -10.611 60.909 1.00 91.31 725 VAL A C 1
ATOM 5892 O O . VAL A 1 725 ? -45.437 -11.578 61.629 1.00 91.31 725 VAL A O 1
ATOM 5895 N N . LYS A 1 726 ? -43.939 -10.111 60.851 1.00 91.38 726 LYS A N 1
ATOM 5896 C CA . LYS A 1 726 ? -42.760 -10.660 61.544 1.00 91.38 726 LYS A CA 1
ATOM 5897 C C . LYS A 1 726 ? -42.455 -12.117 61.182 1.00 91.38 726 LYS A C 1
ATOM 5899 O O . LYS A 1 726 ? -42.151 -12.949 62.045 1.00 91.38 726 LYS A O 1
ATOM 5904 N N . MET A 1 727 ? -42.584 -12.447 59.896 1.00 92.81 727 MET A N 1
ATOM 5905 C CA . MET A 1 727 ? -42.263 -13.776 59.366 1.00 92.81 727 MET A CA 1
ATOM 5906 C C . MET A 1 727 ? -40.760 -14.079 59.398 1.00 92.81 727 MET A C 1
ATOM 5908 O O . MET A 1 727 ? -40.383 -15.247 59.351 1.00 92.81 727 MET A O 1
ATOM 5912 N N . ASP A 1 728 ? -39.912 -13.061 59.566 1.00 90.94 728 ASP A N 1
ATOM 5913 C CA . ASP A 1 728 ? -38.469 -13.183 59.805 1.00 90.94 728 ASP A CA 1
ATOM 5914 C C . ASP A 1 728 ? -38.171 -14.089 61.005 1.00 90.94 728 ASP A C 1
ATOM 5916 O O . ASP A 1 728 ? -37.226 -14.862 60.979 1.00 90.94 728 ASP A O 1
ATOM 5920 N N . ARG A 1 729 ? -39.040 -14.121 62.020 1.00 92.31 729 ARG A N 1
ATOM 5921 C CA . ARG A 1 729 ? -38.883 -15.009 63.185 1.00 92.31 729 ARG A CA 1
ATOM 5922 C C . ARG A 1 729 ? -38.979 -16.498 62.851 1.00 92.31 729 ARG A C 1
ATOM 5924 O O . ARG A 1 729 ? -38.575 -17.321 63.667 1.00 92.31 729 ARG A O 1
ATOM 5931 N N . GLN A 1 730 ? -39.563 -16.848 61.704 1.00 91.94 730 GLN A N 1
ATOM 5932 C CA . GLN A 1 730 ? -39.738 -18.236 61.270 1.00 91.94 730 GLN A CA 1
ATOM 5933 C C . GLN A 1 730 ? -38.580 -18.729 60.402 1.00 91.94 730 GLN A C 1
ATOM 5935 O O . GLN A 1 730 ? -38.463 -19.939 60.214 1.00 91.94 730 GLN A O 1
ATOM 5940 N N . ILE A 1 731 ? -37.742 -17.828 59.875 1.00 94.19 731 ILE A N 1
ATOM 5941 C CA . ILE A 1 731 ? -36.629 -18.235 59.023 1.00 94.19 731 ILE A CA 1
ATOM 5942 C C . ILE A 1 731 ? -35.539 -18.887 59.872 1.00 94.19 731 ILE A C 1
ATOM 5944 O O . ILE A 1 731 ? -35.150 -18.371 60.922 1.00 94.19 731 ILE A O 1
ATOM 5948 N N . SER A 1 732 ? -35.065 -20.041 59.428 1.00 94.12 732 SER A N 1
ATOM 5949 C CA . SER A 1 732 ? -33.950 -20.776 60.012 1.00 94.12 732 SER A CA 1
ATOM 5950 C C . SER A 1 732 ? -32.863 -20.919 58.958 1.00 94.12 732 SER A C 1
ATOM 5952 O O . SER A 1 732 ? -33.157 -21.236 57.805 1.00 94.12 732 SER A O 1
ATOM 5954 N N . ASP A 1 733 ? -31.622 -20.663 59.345 1.00 94.25 733 ASP A N 1
ATOM 5955 C CA . ASP A 1 733 ? -30.461 -20.911 58.500 1.00 94.25 733 ASP A CA 1
ATOM 5956 C C . ASP A 1 733 ? -29.750 -22.210 58.885 1.00 94.25 733 ASP A C 1
ATOM 5958 O O . ASP A 1 733 ? -30.184 -22.939 59.784 1.00 94.25 733 ASP A O 1
ATOM 5962 N N . PHE A 1 734 ? -28.682 -22.543 58.160 1.00 93.69 734 PHE A N 1
ATOM 5963 C CA . PHE A 1 734 ? -27.937 -23.771 58.409 1.00 93.69 734 PHE A CA 1
ATOM 5964 C C . PHE A 1 734 ? -27.262 -23.780 59.784 1.00 93.69 734 PHE A C 1
ATOM 5966 O O . PHE A 1 734 ? -27.209 -24.828 60.416 1.00 93.69 734 PHE A O 1
ATOM 5973 N N . GLU A 1 735 ? -26.808 -22.634 60.288 1.00 91.94 735 GLU A N 1
ATOM 5974 C CA . GLU A 1 735 ? -26.283 -22.524 61.654 1.00 91.94 735 GLU A CA 1
ATOM 5975 C C . GLU A 1 735 ? -27.362 -22.854 62.702 1.00 91.94 735 GLU A C 1
ATOM 5977 O O . GLU A 1 735 ? -27.139 -23.718 63.549 1.00 91.94 735 GLU A O 1
ATOM 5982 N N . ASN A 1 736 ? -28.578 -22.303 62.580 1.00 93.06 736 ASN A N 1
ATOM 5983 C CA . ASN A 1 736 ? -29.703 -22.693 63.440 1.00 93.06 736 ASN A CA 1
ATOM 5984 C C . ASN A 1 736 ? -30.056 -24.188 63.302 1.00 93.06 736 ASN A C 1
ATOM 5986 O O . ASN A 1 736 ? -30.419 -24.845 64.281 1.00 93.06 736 ASN A O 1
ATOM 5990 N N . PHE A 1 737 ? -29.967 -24.740 62.088 1.00 92.81 737 PHE A N 1
ATOM 5991 C CA . PHE A 1 737 ? -30.181 -26.167 61.840 1.00 92.81 737 PHE A CA 1
ATOM 5992 C C . PHE A 1 737 ? -29.140 -27.041 62.551 1.00 92.81 737 PHE A C 1
ATOM 5994 O O . PHE A 1 737 ? -29.503 -28.070 63.120 1.00 92.81 737 PHE A O 1
ATOM 6001 N N . LEU A 1 738 ? -27.868 -26.632 62.558 1.00 90.12 738 LEU A N 1
ATOM 6002 C CA . LEU A 1 738 ? -26.804 -27.330 63.281 1.00 90.12 738 LEU A CA 1
ATOM 6003 C C . LEU A 1 738 ? -27.008 -27.272 64.802 1.00 90.12 738 LEU A C 1
ATOM 6005 O O . LEU A 1 738 ? -26.743 -28.269 65.473 1.00 90.12 738 LEU A O 1
ATOM 6009 N N . ASP A 1 739 ? -27.525 -26.159 65.332 1.00 90.50 739 ASP A N 1
ATOM 6010 C CA . ASP A 1 739 ? -27.845 -26.031 66.759 1.00 90.50 739 ASP A CA 1
ATOM 6011 C C . ASP A 1 739 ? -28.960 -26.995 67.186 1.00 90.50 739 ASP A C 1
ATOM 6013 O O . ASP A 1 739 ? -28.865 -27.662 68.222 1.00 90.50 739 ASP A O 1
ATOM 6017 N N . ASN A 1 740 ? -30.048 -27.073 66.406 1.00 90.62 740 ASN A N 1
ATOM 6018 C CA . ASN A 1 740 ? -31.145 -27.995 66.690 1.00 90.62 740 ASN A CA 1
ATOM 6019 C C . ASN A 1 740 ? -31.949 -28.399 65.436 1.00 90.62 740 ASN A C 1
ATOM 6021 O O . ASN A 1 740 ? -32.968 -27.768 65.121 1.00 90.62 740 ASN A O 1
ATOM 6025 N N . PRO A 1 741 ? -31.604 -29.530 64.791 1.00 89.44 741 PRO A N 1
ATOM 6026 C CA . PRO A 1 741 ? -32.248 -29.964 63.550 1.00 89.44 741 PRO A CA 1
ATOM 6027 C C . PRO A 1 741 ? -33.685 -30.471 63.749 1.00 89.44 741 PRO A C 1
ATOM 6029 O O . PRO A 1 741 ? -34.391 -30.722 62.778 1.00 89.44 741 PRO A O 1
ATOM 6032 N N . LYS A 1 742 ? -34.147 -30.655 64.999 1.00 88.06 742 LYS A N 1
ATOM 6033 C CA . LYS A 1 742 ? -35.544 -31.037 65.285 1.00 88.06 742 LYS A CA 1
ATOM 6034 C C . LYS A 1 742 ? -36.503 -29.850 65.224 1.00 88.06 742 LYS A C 1
ATOM 6036 O O . LYS A 1 742 ? -37.697 -30.055 65.029 1.00 88.06 742 LYS A O 1
ATOM 6041 N N . ILE A 1 743 ? -36.000 -28.643 65.480 1.00 87.62 743 ILE A N 1
ATOM 6042 C CA . ILE A 1 743 ? -36.805 -27.417 65.559 1.00 87.62 743 ILE A CA 1
ATOM 6043 C C . ILE A 1 743 ? -36.641 -26.595 64.285 1.00 87.62 743 ILE A C 1
ATOM 6045 O O . ILE A 1 743 ? -37.621 -26.065 63.762 1.00 87.62 743 ILE A O 1
ATOM 6049 N N . HIS A 1 744 ? -35.406 -26.482 63.806 1.00 90.56 744 HIS A N 1
ATOM 6050 C CA . HIS A 1 744 ? -35.056 -25.652 62.669 1.00 90.56 744 HIS A CA 1
ATOM 6051 C C . HIS A 1 744 ? -35.119 -26.471 61.384 1.00 90.56 744 HIS A C 1
ATOM 6053 O O . HIS A 1 744 ? -34.471 -27.504 61.269 1.00 90.56 744 HIS A O 1
ATOM 6059 N N . ASP A 1 745 ? -35.915 -26.007 60.423 1.00 90.94 745 ASP A N 1
ATOM 6060 C CA . ASP A 1 745 ? -36.022 -26.595 59.089 1.00 90.94 745 ASP A CA 1
ATOM 6061 C C . ASP A 1 745 ? -35.185 -25.773 58.107 1.00 90.94 745 ASP A C 1
ATOM 6063 O O . ASP A 1 745 ? -35.506 -24.616 57.833 1.00 90.94 745 ASP A O 1
ATOM 6067 N N . ILE A 1 746 ? -34.131 -26.382 57.560 1.00 91.00 746 ILE A N 1
ATOM 6068 C CA . ILE A 1 746 ? -33.231 -25.735 56.597 1.00 91.00 746 ILE A CA 1
ATOM 6069 C C . ILE A 1 746 ? -33.958 -25.326 55.301 1.00 91.00 746 ILE A C 1
ATOM 6071 O O . ILE A 1 746 ? -33.652 -24.288 54.713 1.00 91.00 746 ILE A O 1
ATOM 6075 N N . LEU A 1 747 ? -34.960 -26.097 54.865 1.00 92.25 747 LEU A N 1
ATOM 6076 C CA . LEU A 1 747 ? -35.733 -25.801 53.654 1.00 92.25 747 LEU A CA 1
ATOM 6077 C C . LEU A 1 747 ? -36.825 -24.751 53.908 1.00 92.25 747 LEU A C 1
ATOM 6079 O O . LEU A 1 747 ? -37.379 -24.186 52.962 1.00 92.25 747 LEU A O 1
ATOM 6083 N N . ASN A 1 748 ? -37.092 -24.432 55.179 1.00 94.69 748 ASN A N 1
ATOM 6084 C CA . ASN A 1 748 ? -38.065 -23.436 55.612 1.00 94.69 748 ASN A CA 1
ATOM 6085 C C . ASN A 1 748 ? -39.480 -23.669 55.032 1.00 94.69 748 ASN A C 1
ATOM 6087 O O . ASN A 1 748 ? -40.191 -22.722 54.699 1.00 94.69 748 ASN A O 1
ATOM 6091 N N . LEU A 1 749 ? -39.936 -24.922 54.941 1.00 92.06 749 LEU A N 1
ATOM 6092 C CA . LEU A 1 749 ? -41.191 -25.311 54.278 1.00 92.06 749 LEU A CA 1
ATOM 6093 C C . LEU A 1 749 ? -42.428 -24.633 54.885 1.00 92.06 749 LEU A C 1
ATOM 6095 O O . LEU A 1 749 ? -43.351 -24.227 54.175 1.00 92.06 749 LEU A O 1
ATOM 6099 N N . LYS A 1 750 ? -42.444 -24.453 56.213 1.00 91.38 750 LYS A N 1
ATOM 6100 C CA . LYS A 1 750 ? -43.523 -23.724 56.898 1.00 91.38 750 LYS A CA 1
ATOM 6101 C C . LYS A 1 750 ? -43.585 -22.263 56.447 1.00 91.38 750 LYS A C 1
ATOM 6103 O O . LYS A 1 750 ? -44.679 -21.759 56.193 1.00 91.38 750 LYS A O 1
ATOM 6108 N N . LEU A 1 751 ? -42.430 -21.608 56.321 1.00 93.69 751 LEU A N 1
ATOM 6109 C CA . LEU A 1 751 ? -42.334 -20.236 55.829 1.00 93.69 751 LEU A CA 1
ATOM 6110 C C . LEU A 1 751 ? -42.779 -20.154 54.362 1.00 93.69 751 LEU A C 1
ATOM 6112 O O . LEU A 1 751 ? -43.564 -19.266 54.043 1.00 93.69 751 LEU A O 1
ATOM 6116 N N . ASN A 1 752 ? -42.381 -21.111 53.514 1.00 93.81 752 ASN A N 1
ATOM 6117 C CA . ASN A 1 752 ? -42.802 -21.191 52.104 1.00 93.81 752 ASN A CA 1
ATOM 6118 C C . ASN A 1 752 ? -44.322 -21.179 51.982 1.00 93.81 752 ASN A C 1
ATOM 6120 O O . ASN A 1 752 ? -44.889 -20.285 51.360 1.00 93.81 752 ASN A O 1
ATOM 6124 N N . SER A 1 753 ? -44.985 -22.098 52.692 1.00 91.38 753 SER A N 1
ATOM 6125 C CA . SER A 1 753 ? -46.448 -22.185 52.698 1.00 91.38 753 SER A CA 1
ATOM 6126 C C . SER A 1 753 ? -47.124 -20.913 53.230 1.00 91.38 753 SER A C 1
ATOM 6128 O O . SER A 1 753 ? -48.267 -20.612 52.889 1.00 91.38 753 SER A O 1
ATOM 6130 N N . GLY A 1 754 ? -46.438 -20.160 54.096 1.00 90.62 754 GLY A N 1
ATOM 6131 C CA . GLY A 1 754 ? -46.895 -18.867 54.594 1.00 90.62 754 GLY A CA 1
ATOM 6132 C C . GLY A 1 754 ? -46.780 -17.764 53.544 1.00 90.62 754 GLY A C 1
ATOM 6133 O O . GLY A 1 754 ? -47.718 -16.989 53.387 1.00 90.62 754 GLY A O 1
ATOM 6134 N N . LEU A 1 755 ? -45.663 -17.708 52.820 1.00 92.06 755 LEU A N 1
ATOM 6135 C CA . LEU A 1 755 ? -45.411 -16.726 51.762 1.00 92.06 755 LEU A CA 1
ATOM 6136 C C . LEU A 1 755 ? -46.314 -16.956 50.543 1.00 92.06 755 LEU A C 1
ATOM 6138 O O . LEU A 1 755 ? -46.902 -16.007 50.034 1.00 92.06 755 LEU A O 1
ATOM 6142 N N . GLU A 1 756 ? -46.513 -18.208 50.131 1.00 91.12 756 GLU A N 1
ATOM 6143 C CA . GLU A 1 756 ? -47.405 -18.583 49.021 1.00 91.12 756 GLU A CA 1
ATOM 6144 C C . GLU A 1 756 ? -48.868 -18.173 49.271 1.00 91.12 756 GLU A C 1
ATOM 6146 O O . GLU A 1 756 ? -49.585 -17.769 48.351 1.00 91.12 756 GLU A O 1
ATOM 6151 N N . LYS A 1 757 ? -49.319 -18.193 50.533 1.00 89.19 757 LYS A N 1
ATOM 6152 C CA . LYS A 1 757 ? -50.647 -17.676 50.910 1.00 89.19 757 LYS A CA 1
ATOM 6153 C C . LYS A 1 757 ? -50.785 -16.176 50.681 1.00 89.19 757 LYS A C 1
ATOM 6155 O O . LYS A 1 757 ? -51.876 -15.729 50.369 1.00 89.19 757 LYS A O 1
ATOM 6160 N N . TYR A 1 758 ? -49.717 -15.400 50.852 1.00 86.00 758 TYR A N 1
ATOM 6161 C CA . TYR A 1 758 ? -49.747 -13.964 50.561 1.00 86.00 758 TYR A CA 1
ATOM 6162 C C . TYR A 1 758 ? -49.559 -13.664 49.080 1.00 86.00 758 TYR A C 1
ATOM 6164 O O . TYR A 1 758 ? -50.033 -12.634 48.622 1.00 86.00 758 TYR A O 1
ATOM 6172 N N . LEU A 1 759 ? -48.901 -14.555 48.338 1.00 82.19 759 LEU A N 1
ATOM 6173 C CA . LEU A 1 759 ? -48.766 -14.443 46.888 1.00 82.19 759 LEU A CA 1
ATOM 6174 C C . LEU A 1 759 ? -50.102 -14.658 46.157 1.00 82.19 759 LEU A C 1
ATOM 6176 O O . LEU A 1 759 ? -50.320 -14.100 45.089 1.00 82.19 759 LEU A O 1
ATOM 6180 N N . SER A 1 760 ? -50.996 -15.465 46.733 1.00 76.38 760 SER A N 1
ATOM 6181 C CA . SER A 1 760 ? -52.327 -15.759 46.179 1.00 76.38 760 SER A CA 1
ATOM 6182 C C . SER A 1 760 ? -53.405 -14.706 46.499 1.00 76.38 760 SER A C 1
ATOM 6184 O O . SER A 1 760 ? -54.546 -14.874 46.067 1.00 76.38 760 SER A O 1
ATOM 6186 N N . ILE A 1 761 ? -53.061 -13.633 47.227 1.00 67.31 761 ILE A N 1
ATOM 6187 C CA . ILE A 1 761 ? -53.942 -12.510 47.623 1.00 67.31 761 ILE A CA 1
ATOM 6188 C C . ILE A 1 761 ? -53.528 -11.232 46.885 1.00 67.31 761 ILE A C 1
ATOM 6190 O O . ILE A 1 761 ? -54.423 -10.474 46.444 1.00 67.31 761 ILE A O 1
#

Solvent-accessible surface area (backbone atoms only — not comparable to full-atom values): 43414 Å² total; per-residue (Å²): 128,84,68,67,74,53,54,73,53,54,66,49,52,70,63,75,74,56,74,85,80,79,88,86,67,96,55,89,73,69,86,85,81,85,81,80,73,86,79,75,80,70,83,76,73,82,77,75,67,68,83,77,56,63,70,58,60,70,40,25,45,65,60,65,74,48,93,84,56,92,64,76,36,62,69,61,72,64,72,87,81,49,65,71,63,70,81,67,55,83,83,68,77,84,75,55,78,88,79,46,46,62,86,80,53,38,66,59,38,57,57,50,52,53,52,52,53,52,52,50,52,53,49,52,54,56,48,58,67,74,47,59,85,53,59,77,37,69,82,43,56,74,52,54,94,84,72,73,75,78,85,66,80,72,76,79,69,79,74,65,59,62,66,51,47,58,52,48,52,53,40,46,54,65,33,67,47,90,56,73,75,77,57,53,72,65,56,56,50,51,40,42,49,47,65,76,68,50,54,56,67,61,48,30,49,50,44,68,74,35,50,67,48,50,50,49,28,54,52,51,52,53,52,57,53,60,72,50,58,96,54,84,63,94,80,36,64,59,57,58,49,48,54,60,53,49,49,39,56,32,53,40,36,64,58,19,68,61,48,40,57,52,43,66,77,70,54,53,73,67,57,56,59,57,52,61,70,39,71,92,44,36,48,58,49,25,42,26,55,32,49,50,30,52,59,54,48,68,72,42,63,85,44,91,62,38,44,58,52,54,39,50,51,44,52,45,38,75,67,53,88,50,65,66,20,24,53,23,37,52,54,20,52,44,39,31,40,44,72,33,53,55,47,57,62,51,40,61,75,62,35,58,70,69,49,42,50,53,45,47,52,50,50,33,58,50,47,57,47,49,83,75,43,93,87,66,73,74,42,50,21,54,54,36,55,51,48,55,52,50,52,53,43,62,31,54,72,60,58,28,68,88,55,84,56,65,68,56,54,37,47,53,39,40,36,48,20,48,47,45,63,68,45,50,79,48,62,89,67,70,70,66,44,62,65,60,51,49,39,48,38,55,54,49,44,43,56,51,31,73,53,48,88,80,74,80,62,71,89,57,48,69,50,52,51,56,46,56,73,71,52,92,54,79,60,55,63,53,50,35,48,44,21,47,38,44,27,54,31,39,46,21,66,90,28,69,66,40,26,51,42,36,43,74,72,52,40,59,60,54,44,51,53,56,56,54,94,74,52,99,73,83,50,72,63,48,38,52,43,24,53,51,29,52,47,41,42,34,59,97,29,71,68,33,44,49,52,50,48,55,52,49,52,53,50,49,50,56,59,50,64,74,56,66,77,53,35,32,28,54,62,16,49,36,44,54,52,31,51,43,68,62,40,64,84,25,33,33,37,26,42,28,31,12,65,39,92,55,88,87,25,37,28,61,37,43,40,44,38,44,65,54,76,80,80,58,66,67,60,55,56,54,49,48,55,53,49,53,51,54,21,63,76,72,59,36,32,66,44,28,39,36,38,32,61,48,51,76,86,55,82,71,81,58,70,67,57,52,56,50,45,59,59,47,29,75,81,31,76,68,35,34,40,36,43,44,44,67,81,43,74,52,77,80,45,91,52,86,38,59,36,27,35,42,77,37,84,87,78,74,44,75,42,80,43,86,52,51,51,75,50,62,68,63,34,43,52,41,38,30,50,38,57,74,72,51,49,30,79,65,65,31,25,41,55,49,22,71,77,38,62,90,81,29,46,51,83,29,62,71,52,50,61,53,52,53,58,51,70,77,106

InterPro domains:
  IPR005366 ER membrane protein complex subunit 8/9 [PF03665] (567-743)
  IPR005366 ER membrane protein complex subunit 8/9 [PTHR12941] (567-753)
  IPR005366 ER membrane protein complex subunit 8/9 [cd08060] (568-748)

pLDDT: mean 80.73, std 19.08, range [22.66, 97.81]

Sequence (761 aa):
FFIFFGMNRLVNIYSIYTSRTINFVVRNVSTTNICHGPKVQPFKVDKSFVEQDAEKLCKYVCINYFTEVKEPGPEIKENSEYPSWLFELDLSPPKELEDMDPKVDGWLYYKVLMRRVHEQNRRIRKLKTRFLHIQNSPSLKNMDGGTKKPKFFRKTYPDNRFKIMSQIDGVLKVFCSEDFAELKKEEINEVNKWICTSNLSDLDYFVGKRRGEVRYFVNSIFNNLVAKHESNLKDDYVYSKLKVIYRIFVNLSARSELFREICLRTLTLIHWSAILQFIDLIPETSYAICSYGKELYKEYLLEKKFSDFIGDLIVICCKTSERHASSSLKAFFWKLLEGCPSFLSESYHSLKKKHFIDLLVIIKELTDINYTTESTHVIIHENNVYFMLALVERWCFDDFKEADDLYFLLILILSLGTVSLHKYGLKDGFFTNKTTLENIKIILTNVLCNEDKTGKVPILSEKFRDLCCKVDEPALLNDLKIGCLKLITNITVDNNENKIYAGICGLLAPVLQCSFNKTTLDNVLGKEWSVICIKTLTENCLENQKILMEIKDKLNNSVLESTMVLTISTLAYCKAVLHCVKYPHCPIKGFLISDGSSKDSTIIDAIPISHDIPTFAGIFESSLLFIERYCNDNGYVIAGVYFANQMLNDKKLDPCVIKLVEKIQIKYPNAYIIQLDNTKFSLESSTKCVMAYCYDKDSKVWKDKEQPVEDVLSTLRVASKAIDVKMDRQISDFENFLDNPKIHDILNLKLNSGLEKYLSI

Mean predicted aligned error: 20.25 Å

Foldseek 3Di:
DVPVVVPVVVVVVLVPPPDPDDDDDPDPDPDDDDDDDDDPPPPPPPLPDDDPPPVLPQFAPPQSPDPPDPDRHDGDDPPVVDDPVVVVDDPDDDDDLVPDDCVPNPVVNVVNVVVVVVVVVVVVVVVCVVPVVCCPPPVNVVPPVPDDDDPPPPPPDPDPPVVVVVLLVLLLCQLVDQQLVPDDLVSLVSNLVCLVPDALVVLQVSCVVPVPSLLSSLVSLLVVLLVCPPPPCPPDPSVVSSLSSVLSLLSCLQRYPSSLVSCLVRDDVVSLVSQCVPLVCLLSSLSSLLSCAVVNCVSCVPPLCVLVVLLSLLC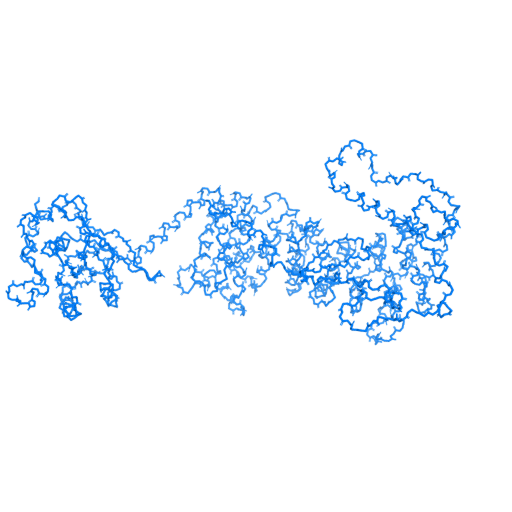CLVPPPDPSNVVSSLSSLLSCQAPPLCSLVSNVVRHDPVSNLSSLVSLLVQLSCQSPDPPDHRDGALSNLVVLLVVLLVCQVPLNPVPDALSSVLSSLSSLLSCLQVVPPHDDCSLVDLSSLLSLLSLLLLLVCLQDPPNPRDDRRPVVVVNVVPDPDPVSSLSSLLSSLSNLLSSQQPDQSSLVSNLVSVVLVSLVVQLDPSGPDDPVSSNVSSVSSLCSSPPVHVSSVVSVVVVVVVVVVVLCVVAAFAAEELAAQLLLLLLCVLQLQFKWKWWWKWLALDNHIYRPHIFTQDRHRPDDVVSVVVVVVVVVVVCVVNVMDTQEMEIEHNDLPDPDDDPVRVVSQVVSCVVRVNYWYKYFRPVQDDLPRPDGRIWIWTQDPVVRDTDIDRHHYPDPVLSSVLSSVCVVVSVSVQADHSVNCVVPVVRHDRRSVVSSVVSVVSSVD